Protein AF-0000000084519326 (afdb_homodimer)

Solvent-accessible surface area (backbone atoms only — not comparable to full-atom values): 50618 Å² total; per-residue (Å²): 110,71,50,51,54,51,48,52,51,51,40,38,51,47,41,25,54,46,47,53,50,30,44,52,52,51,35,62,60,60,68,53,29,73,60,23,47,65,63,51,49,50,22,49,51,55,54,51,50,51,51,47,51,60,52,50,27,70,66,44,54,52,34,52,54,55,37,62,75,47,45,86,79,45,55,74,69,53,44,26,26,50,53,41,48,50,50,54,32,50,65,56,56,36,55,56,69,69,56,52,52,52,42,50,53,44,29,53,54,18,50,68,46,42,61,60,24,26,76,64,48,31,59,79,76,40,43,67,41,43,43,46,25,50,51,46,42,38,52,48,14,51,36,37,11,70,69,69,71,44,52,45,47,50,35,36,23,34,75,37,34,47,76,58,50,65,63,61,53,50,51,47,52,54,52,46,63,72,46,49,43,58,50,50,51,53,37,52,69,70,36,58,68,60,64,71,64,56,56,72,69,85,62,78,49,57,66,71,37,50,51,53,46,34,52,50,51,37,48,48,73,62,56,54,64,49,28,21,51,78,46,63,27,91,70,56,46,63,43,55,45,59,51,33,33,36,28,21,21,30,87,48,42,75,40,66,58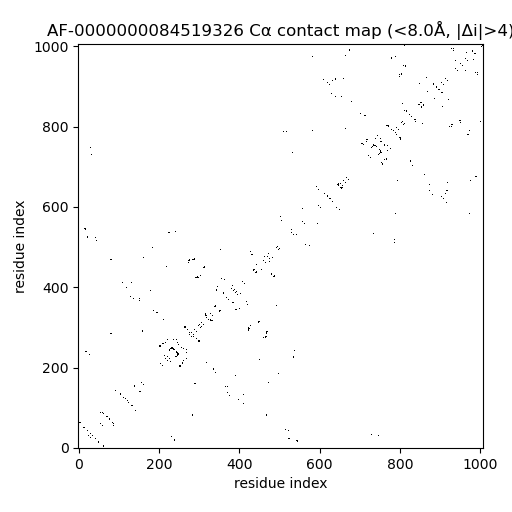,57,29,44,41,40,32,40,21,25,46,21,37,42,56,37,52,55,39,16,6,52,69,91,43,64,48,36,62,22,22,32,74,58,28,48,24,59,44,36,12,39,12,34,30,39,28,47,64,42,54,40,26,57,38,25,17,57,37,45,26,61,53,46,31,69,44,73,46,83,52,88,28,59,35,46,69,42,39,30,48,66,58,58,51,77,58,88,68,72,47,61,96,73,38,26,88,78,51,34,44,52,50,29,50,48,50,42,54,50,46,43,32,44,49,68,61,80,41,56,68,87,47,44,62,60,54,47,28,52,39,36,35,69,50,62,68,39,83,34,81,95,34,39,31,58,38,75,46,59,58,66,47,53,36,61,45,55,54,46,52,56,51,27,56,43,50,2,46,38,48,21,43,38,47,49,53,38,49,30,69,72,65,30,59,68,52,52,41,49,20,42,33,70,46,57,41,59,72,59,51,53,49,45,34,72,45,47,23,44,42,20,28,59,46,53,51,57,59,38,42,25,72,46,54,73,40,68,95,52,63,64,44,35,50,50,52,51,39,30,45,65,68,66,65,65,89,110,69,50,51,53,51,49,52,51,50,40,37,52,47,41,26,54,46,47,54,50,29,46,54,53,52,36,62,60,60,68,54,30,73,61,22,47,65,63,51,51,51,23,48,51,54,53,52,51,50,50,49,52,59,52,50,27,70,64,45,55,52,35,51,54,57,38,62,76,47,45,85,79,44,54,74,68,54,45,26,26,50,53,40,47,51,50,54,32,50,64,58,56,35,56,54,69,68,56,53,52,51,43,51,53,46,29,51,53,20,51,66,47,43,61,59,25,27,74,64,48,30,58,78,76,42,43,69,42,44,43,45,24,51,52,45,42,37,52,49,14,50,37,37,13,69,70,70,69,45,52,46,47,50,35,35,24,34,74,38,35,48,76,59,51,65,63,59,53,50,52,48,52,54,53,46,63,70,46,49,45,59,49,50,50,52,37,53,68,69,36,58,66,60,64,71,67,55,56,72,69,86,62,77,49,56,66,73,37,49,51,52,47,33,52,50,52,36,48,47,72,61,56,53,66,48,29,20,52,80,47,64,28,90,71,56,46,62,43,54,43,59,51,34,34,37,29,24,22,31,88,48,44,75,41,67,58,57,29,44,42,39,32,40,21,26,46,22,37,41,56,38,51,56,40,16,6,53,70,90,42,64,50,37,60,22,22,31,73,60,27,47,24,60,44,38,11,38,13,36,29,39,27,48,64,42,54,40,26,57,37,26,17,56,38,44,25,60,51,45,31,69,44,72,46,81,52,87,29,61,35,46,69,41,38,28,49,66,58,57,52,77,56,88,68,72,48,61,95,74,37,25,86,78,49,35,46,50,51,30,50,47,50,42,55,51,45,45,31,43,49,70,62,79,41,56,67,87,46,45,61,61,53,46,28,53,40,36,35,69,51,62,68,40,84,34,82,96,33,39,30,58,38,76,46,59,58,65,48,54,37,61,43,54,53,46,52,56,50,27,56,41,50,2,46,38,48,21,42,38,47,48,54,42,48,30,70,73,65,31,58,67,51,52,42,49,21,42,34,70,46,58,40,58,73,59,50,52,50,46,34,73,47,48,22,43,41,20,26,60,44,52,51,60,57,38,41,25,71,47,54,72,40,68,95,51,64,63,44,36,52,51,51,52,38,29,46,65,68,66,66,65,91

pLDDT: mean 96.19, std 3.04, range [72.0, 98.81]

Radius of gyration: 32.78 Å; Cα contacts (8 Å, |Δi|>4): 1561; chains: 2; bounding box: 68×91×70 Å

Sequence (1006 aa):
MDAYRELEGLFKKLYNFNHLLCLGFWDGRTMMPPKGAAARGEAMAELQRLVHDLLAAPRTRELLDTVQQHLSELSTVEQANVREMELQYTREAALPADFVQRKVRAVTAARAAWPACKRDNDFAAFLPHMEQTVGIAREEAQHRSAASGEGLYESLFHMYEPGMSMETLTCAFEDVKTWLPGLLREVLDNDKDAVSSIIPMQAPLHFDRQMLLAKHFMRIWGFDFEAGRLDLTVHPFTGMVKEDSRITMSFNEESYKQCVFATIHETGHSKYETSCGPIELRGQPVCEGRSMTVHESQSRFAEVVIGCSSAFAELATPLLREHLGDQPAFTVENVRKLNQQVTRGHIRVKADELSYSLHILARYEIERDLIEGTMEAADVPRVWNDNMKEYLGLETLGRDDIGCLQDIHWSQAYFGYFPTYALGSMFAVQLMATIKKQLGDDVVQECIRTGKMEPIFTLQKELIWDKGCLYETEDLLRRATGERLRTTHFKEHLERRYLRHEDMDAYRELEGLFKKLYNFNHLLCLGFWDGRTMMPPKGAAARGEAMAELQRLVHDLLAAPRTRELLDTVQQHLSELSTVEQANVREMELQYTREAALPADFVQRKVRAVTAARAAWPACKRDNDFAAFLPHMEQTVGIAREEAQHRSAASGEGLYESLFHMYEPGMSMETLTCAFEDVKTWLPGLLREVLDNDKDAVSSIIPMQAPLHFDRQMLLAKHFMRIWGFDFEAGRLDLTVHPFTGMVKEDSRITMSFNEESYKQCVFATIHETGHSKYETSCGPIELRGQPVCEGRSMTVHESQSRFAEVVIGCSSAFAELATPLLREHLGDQPAFTVENVRKLNQQVTRGHIRVKADELSYSLHILARYEIERDLIEGTMEAADVPRVWNDNMKEYLGLETLGRDDIGCLQDIHWSQAYFGYFPTYALGSMFAVQLMATIKKQLGDDVVQECIRTGKMEPIFTLQKELIWDKGCLYETEDLLRRATGERLRTTHFKEHLERRYLRHED

Secondary structure (DSSP, 8-state):
-HHHHHHHHHHHHHHHHHHHHHHHHHHHHHT--GGGHHHHHHHHHHHHHHHHHHHT-HHHHHHHHHHHHTGGGS-HHHHHHHHHHHHHHHHHHTS-HHHHHHHHHHHHHHHHHHHHHHHTT-HHHHHHHHHHHHHHHHHHHHHHHHHH---HHHHHHTTTSTT--HHHHHHHHHHHHHHHHHHHHHHHHHSHHHHHTPPPPP-PPPHHHHHHHHHHHHHHTT--TTSEEEEE-SS--EEEETTEEEEEE---TT-HHHHHHHHHHHHHHHHHHHH-S-GGGTTSGGGS---HHHHHHHHHIIIIIITTSHHHHHHHHHHHHHHH---TT-SHHHHHHHHT-----S-GGG--HHHHHHHHHHHHHHHHHHHHTSS-GGGHHHHHHHHHHHHH----TT-TTTTTTS-SGGGGT--S-THHHHHHHHHHHHHHHHHHHHH-HHHHHHHHHHT--HHHHHHHHHHTGGGTTSS-HHHHHHHHHSSS--HHHHHHHHIIIIIS---/-HHHHHHHHHHHHHHHHHHHHHHHHHHHHHT--GGGHHHHHHHHHHHHHHHHHHHT-HHHHHHHHHHHHTGGGS-HHHHHHHHHHHHHHHHHHTS-HHHHHHHHHHHHHHHHHHHHHHHTT-HHHHHHHHHHHHHHHHHHHHHHHHHH---HHHHHHTTTSTT--HHHHHHHHHHHHHHHHHHHHHHHHHSHHHHHTPPPPP-PPPHHHHHHHHHHHHHHTT--TTSEEEEE-SS--EEEETTEEEEEE---TT-HHHHHHHHHHHHHHHHHHHH-S-GGGTTSGGGS---HHHHHHHHHIIIIIITTSHHHHHHHHHHHHHHH---TT-SHHHHHHHHT-----S-GGG--HHHHHHHHHHHHHHHHHHHHTSS-GGGHHHHHHHHHHHHH----TT-TTTTTTS-SGGGGT--S-THHHHHHHHHHHHHHHHHHHHH-HHHHHHHHHHT--HHHHHHHHHHTGGGTTSS-HHHHHHHHHSSS--HHHHHHHHIIIIIS---

Nearest PDB structures (foldseek):
  3dwc-assembly2_C  TM=9.891E-01  e=1.810E-45  Trypanosoma cruzi
  3dwc-assembly2_D  TM=9.893E-01  e=1.777E-43  Trypanosoma cruzi
  5wvu-assembly1_A  TM=9.391E-01  e=3.214E-31  Thermus thermophilus HB8
  5e3x-assembly1_A-2  TM=9.325E-01  e=1.878E-31  Fervidobacterium islandicum
  5giv-assembly3_E  TM=9.378E-01  e=1.423E-30  Deinococcus radiodurans R1 = ATCC 13939 = DSM 20539

InterPro domains:
  IPR001333 Peptidase M32, carboxypeptidase Taq [PF02074] (8-498)
  IPR001333 Peptidase M32, carboxypeptidase Taq [PIRSF006615] (2-501)
  IPR001333 Peptidase M32, carboxypeptidase Taq [PR00998] (147-167)
  IPR001333 Peptidase M32, carboxypeptidase Taq [PR00998] (229-245)
  IPR001333 Peptidase M32, carboxypeptidase Taq [PR00998] (293-309)
  IPR001333 Peptidase M32, carboxypeptidase Taq [PR00998] (333-352)
  IPR001333 Peptidase M32, carboxypeptidase Taq [PR00998] (403-424)
  IPR001333 Peptidase M32, carboxypeptidase Taq [PS52034] (1-499)
  IPR001333 Peptidase M32, carboxypeptidase Taq [PTHR34217] (2-501)

Structure (mmCIF, N/CA/C/O backbone):
data_AF-0000000084519326-model_v1
#
loop_
_entity.id
_entity.type
_entity.pdbx_description
1 polymer 'carboxypeptidase Taq'
#
loop_
_atom_site.group_PDB
_atom_site.id
_atom_site.type_symbol
_atom_site.label_atom_id
_atom_site.label_alt_id
_atom_site.label_comp_id
_atom_site.label_asym_id
_atom_site.label_entity_id
_atom_site.label_seq_id
_atom_site.pdbx_PDB_ins_code
_atom_site.Cartn_x
_atom_site.Cartn_y
_atom_site.Cartn_z
_atom_site.occupancy
_atom_site.B_iso_or_equiv
_atom_site.auth_seq_id
_atom_site.auth_comp_id
_atom_site.auth_asym_id
_atom_site.auth_atom_id
_atom_site.pdbx_PDB_model_num
ATOM 1 N N . MET A 1 1 ? -24.875 0.437 27.734 1 85.19 1 MET A N 1
ATOM 2 C CA . MET A 1 1 ? -25.953 0.85 26.828 1 85.19 1 MET A CA 1
ATOM 3 C C . MET A 1 1 ? -25.781 0.224 25.453 1 85.19 1 MET A C 1
ATOM 5 O O . MET A 1 1 ? -24.734 0.388 24.812 1 85.19 1 MET A O 1
ATOM 9 N N . ASP A 1 2 ? -26.75 -0.406 24.984 1 92.31 2 ASP A N 1
ATOM 10 C CA . ASP A 1 2 ? -26.703 -1.187 23.75 1 92.31 2 ASP A CA 1
ATOM 11 C C . ASP A 1 2 ? -26.484 -0.284 22.547 1 92.31 2 ASP A C 1
ATOM 13 O O . ASP A 1 2 ? -25.672 -0.596 21.656 1 92.31 2 ASP A O 1
ATOM 17 N N . ALA A 1 3 ? -27.109 0.848 22.547 1 96.38 3 ALA A N 1
ATOM 18 C CA . ALA A 1 3 ? -27 1.778 21.422 1 96.38 3 ALA A CA 1
ATOM 19 C C . ALA A 1 3 ? -25.578 2.314 21.312 1 96.38 3 ALA A C 1
ATOM 21 O O . ALA A 1 3 ? -25.062 2.475 20.203 1 96.38 3 ALA A O 1
ATOM 22 N N . TYR A 1 4 ? -24.984 2.588 22.422 1 97.56 4 TYR A N 1
ATOM 23 C CA . TYR A 1 4 ? -23.609 3.102 22.391 1 97.56 4 TYR A CA 1
ATOM 24 C C . TYR A 1 4 ? -22.641 2.031 21.906 1 97.56 4 TYR A C 1
ATOM 26 O O . TYR A 1 4 ? -21.719 2.322 21.125 1 97.56 4 TYR A O 1
ATOM 34 N N . ARG A 1 5 ? -22.828 0.811 22.359 1 97.06 5 ARG A N 1
ATOM 35 C CA . ARG A 1 5 ? -21.984 -0.289 21.922 1 97.06 5 ARG A CA 1
ATOM 36 C C . ARG A 1 5 ? -22.109 -0.516 20.422 1 97.06 5 ARG A C 1
ATOM 38 O O . ARG A 1 5 ? -21.125 -0.823 19.75 1 97.06 5 ARG A O 1
ATOM 45 N N . GLU A 1 6 ? -23.297 -0.354 19.953 1 97.62 6 GLU A N 1
ATOM 46 C CA . GLU A 1 6 ? -23.5 -0.477 18.516 1 97.62 6 GLU A CA 1
ATOM 47 C C . GLU A 1 6 ? -22.781 0.634 17.766 1 97.62 6 GLU A C 1
ATOM 49 O O . GLU A 1 6 ? -22.203 0.393 16.703 1 97.62 6 GLU A O 1
ATOM 54 N N . LEU A 1 7 ? -22.797 1.856 18.312 1 97.94 7 LEU A N 1
ATOM 55 C CA . LEU A 1 7 ? -22.078 2.971 17.703 1 97.94 7 LEU A CA 1
ATOM 56 C C . LEU A 1 7 ? -20.578 2.725 17.719 1 97.94 7 LEU A C 1
ATOM 58 O O . LEU A 1 7 ? -19.891 2.988 16.719 1 97.94 7 LEU A O 1
ATOM 62 N N . GLU A 1 8 ? -20.109 2.252 18.812 1 97.69 8 GLU A N 1
ATOM 63 C CA . GLU A 1 8 ? -18.688 1.934 18.906 1 97.69 8 GLU A CA 1
ATOM 64 C C . GLU A 1 8 ? -18.281 0.917 17.859 1 97.69 8 GLU A C 1
ATOM 66 O O . GLU A 1 8 ? -17.219 1.036 17.25 1 97.69 8 GLU A O 1
ATOM 71 N N . GLY A 1 9 ? -19.172 -0.065 17.703 1 97.88 9 GLY A N 1
ATOM 72 C CA . GLY A 1 9 ? -18.906 -1.066 16.688 1 97.88 9 GLY A CA 1
ATOM 73 C C . GLY A 1 9 ? -18.875 -0.493 15.281 1 97.88 9 GLY A C 1
ATOM 74 O O . GLY A 1 9 ? -18.031 -0.873 14.469 1 97.88 9 GLY A O 1
ATOM 75 N N . LEU A 1 10 ? -19.781 0.428 15.023 1 98.25 10 LEU A N 1
ATOM 76 C CA . LEU A 1 10 ? -19.844 1.074 13.719 1 98.25 10 LEU A CA 1
ATOM 77 C C . LEU A 1 10 ? -18.562 1.877 13.453 1 98.25 10 LEU A C 1
ATOM 79 O O . LEU A 1 10 ? -17.984 1.776 12.375 1 98.25 10 LEU A O 1
ATOM 83 N N . PHE A 1 11 ? -18.125 2.627 14.422 1 98.38 11 PHE A N 1
ATOM 84 C CA . PHE A 1 11 ? -16.984 3.498 14.211 1 98.38 11 PHE A CA 1
ATOM 85 C C . PHE A 1 11 ? -15.688 2.688 14.164 1 98.38 11 PHE A C 1
ATOM 87 O O . PHE A 1 11 ? -14.734 3.074 13.492 1 98.38 11 PHE A O 1
ATOM 94 N N . LYS A 1 12 ? -15.656 1.563 14.859 1 98 12 LYS A N 1
ATOM 95 C CA . LYS A 1 12 ? -14.539 0.645 14.688 1 98 12 LYS A CA 1
ATOM 96 C C . LYS A 1 12 ? -14.477 0.112 13.258 1 98 12 LYS A C 1
ATOM 98 O O . LYS A 1 12 ? -13.398 -0.004 12.68 1 98 12 LYS A O 1
ATOM 103 N N . LYS A 1 13 ? -15.664 -0.245 12.695 1 97.94 13 LYS A N 1
ATOM 104 C CA . LYS A 1 13 ? -15.766 -0.68 11.305 1 97.94 13 LYS A CA 1
ATOM 105 C C . LYS A 1 13 ? -15.273 0.402 10.352 1 97.94 13 LYS A C 1
ATOM 107 O O . LYS A 1 13 ? -14.523 0.115 9.414 1 97.94 13 LYS A O 1
ATOM 112 N N . LEU A 1 14 ? -15.641 1.629 10.578 1 98.38 14 LEU A N 1
ATOM 113 C CA . LEU A 1 14 ? -15.219 2.756 9.758 1 98.38 14 LEU A CA 1
ATOM 114 C C . LEU A 1 14 ? -13.703 2.955 9.844 1 98.38 14 LEU A C 1
ATOM 116 O O . LEU A 1 14 ? -13.055 3.24 8.844 1 98.38 14 LEU A O 1
ATOM 120 N N . TYR A 1 15 ? -13.18 2.818 11.07 1 98 15 TYR A N 1
ATOM 121 C CA . TYR A 1 15 ? -11.734 2.92 11.281 1 98 15 TYR A CA 1
ATOM 122 C C . TYR A 1 15 ? -10.992 1.893 10.438 1 98 15 TYR A C 1
ATOM 124 O O . TYR A 1 15 ? -9.961 2.207 9.828 1 98 15 TYR A O 1
ATOM 132 N N . ASN A 1 16 ? -11.508 0.695 10.375 1 98.38 16 ASN A N 1
ATOM 133 C CA . ASN A 1 16 ? -10.906 -0.382 9.594 1 98.38 16 ASN A CA 1
ATOM 134 C C . ASN A 1 16 ? -10.938 -0.081 8.102 1 98.38 16 ASN A C 1
ATOM 136 O O . ASN A 1 16 ? -9.945 -0.288 7.398 1 98.38 16 ASN A O 1
ATOM 140 N N . PHE A 1 17 ? -12.062 0.381 7.617 1 98.69 17 PHE A N 1
ATOM 141 C CA . PHE A 1 17 ? -12.156 0.741 6.207 1 98.69 17 PHE A CA 1
ATOM 142 C C . PHE A 1 17 ? -11.219 1.896 5.879 1 98.69 17 PHE A C 1
ATOM 144 O O . PHE A 1 17 ? -10.555 1.888 4.84 1 98.69 17 PHE A O 1
ATOM 151 N N . ASN A 1 18 ? -11.141 2.867 6.766 1 98.19 18 ASN A N 1
ATOM 152 C CA . ASN A 1 18 ? -10.273 4.023 6.547 1 98.19 18 ASN A CA 1
ATOM 153 C C . ASN A 1 18 ? -8.805 3.623 6.512 1 98.19 18 ASN A C 1
ATOM 155 O O . ASN A 1 18 ? -8 4.254 5.824 1 98.19 18 ASN A O 1
ATOM 159 N N . HIS A 1 19 ? -8.453 2.615 7.301 1 98.56 19 HIS A N 1
ATOM 160 C CA . HIS A 1 19 ? -7.105 2.064 7.234 1 98.56 19 HIS A CA 1
ATOM 161 C C . HIS A 1 19 ? -6.703 1.766 5.793 1 98.56 19 HIS A C 1
ATOM 163 O O . HIS A 1 19 ? -5.602 2.125 5.367 1 98.56 19 HIS A O 1
ATOM 169 N N . LEU A 1 20 ? -7.59 1.158 5.027 1 98.75 20 LEU A N 1
ATOM 170 C CA . LEU A 1 20 ? -7.297 0.771 3.65 1 98.75 20 LEU A CA 1
ATOM 171 C C . LEU A 1 20 ? -7.32 1.983 2.727 1 98.75 20 LEU A C 1
ATOM 173 O O . LEU A 1 20 ? -6.562 2.043 1.756 1 98.75 20 LEU A O 1
ATOM 177 N N . LEU A 1 21 ? -8.188 2.93 2.982 1 98.5 21 LEU A N 1
ATOM 178 C CA . LEU A 1 21 ? -8.18 4.172 2.219 1 98.5 21 LEU A CA 1
ATOM 179 C C . LEU A 1 21 ? -6.863 4.914 2.396 1 98.5 21 LEU A C 1
ATOM 181 O O . LEU A 1 21 ? -6.289 5.414 1.425 1 98.5 21 LEU A O 1
ATOM 185 N N . CYS A 1 22 ? -6.383 4.969 3.658 1 98.31 22 CYS A N 1
ATOM 186 C CA . CYS A 1 22 ? -5.109 5.621 3.936 1 98.31 22 CYS A CA 1
ATOM 187 C C . CYS A 1 22 ? -3.967 4.91 3.223 1 98.31 22 CYS A C 1
ATOM 189 O O . CYS A 1 22 ? -3.068 5.559 2.684 1 98.31 22 CYS A O 1
ATOM 191 N N . LEU A 1 23 ? -4 3.611 3.219 1 98.69 23 LEU A N 1
ATOM 192 C CA . LEU A 1 23 ? -2.986 2.83 2.516 1 98.69 23 LEU A CA 1
ATOM 193 C C . LEU A 1 23 ? -2.994 3.152 1.024 1 98.69 23 LEU A C 1
ATOM 195 O O . LEU A 1 23 ? -1.934 3.314 0.416 1 98.69 23 LEU A O 1
ATOM 199 N N . GLY A 1 24 ? -4.184 3.145 0.455 1 98.5 24 GLY A N 1
ATOM 200 C CA . GLY A 1 24 ? -4.301 3.484 -0.955 1 98.5 24 GLY A CA 1
ATOM 201 C C . GLY A 1 24 ? -3.744 4.855 -1.287 1 98.5 24 GLY A C 1
ATOM 202 O O . GLY A 1 24 ? -3.113 5.039 -2.332 1 98.5 24 GLY A O 1
ATOM 203 N N . PHE A 1 25 ? -3.988 5.766 -0.463 1 96.5 25 PHE A N 1
ATOM 204 C CA . PHE A 1 25 ? -3.494 7.121 -0.665 1 96.5 25 PHE A CA 1
ATOM 205 C C . PHE A 1 25 ? -1.973 7.16 -0.589 1 96.5 25 PHE A C 1
ATOM 207 O O . PHE A 1 25 ? -1.315 7.711 -1.476 1 96.5 25 PHE A O 1
ATOM 214 N N . TRP A 1 26 ? -1.365 6.598 0.523 1 97.5 26 TRP A N 1
ATOM 215 C CA . TRP A 1 26 ? 0.085 6.543 0.671 1 97.5 26 TRP A CA 1
ATOM 216 C C . TRP A 1 26 ? 0.733 5.887 -0.542 1 97.5 26 TRP A C 1
ATOM 218 O O . TRP A 1 26 ? 1.687 6.422 -1.112 1 97.5 26 TRP A O 1
ATOM 228 N N . ASP A 1 27 ? 0.223 4.738 -0.966 1 97.94 27 ASP A N 1
ATOM 229 C CA . ASP A 1 27 ? 0.777 4.008 -2.102 1 97.94 27 ASP A CA 1
ATOM 230 C C . ASP A 1 27 ? 0.706 4.84 -3.379 1 97.94 27 ASP A C 1
ATOM 232 O O . ASP A 1 27 ? 1.636 4.828 -4.188 1 97.94 27 ASP A O 1
ATOM 236 N N . GLY A 1 28 ? -0.414 5.5 -3.59 1 96.62 28 GLY A N 1
ATOM 237 C CA . GLY A 1 28 ? -0.608 6.32 -4.777 1 96.62 28 GLY A CA 1
ATOM 238 C C . GLY A 1 28 ? 0.402 7.445 -4.898 1 96.62 28 GLY A C 1
ATOM 239 O O . GLY A 1 28 ? 0.729 7.879 -6.004 1 96.62 28 GLY A O 1
ATOM 240 N N . ARG A 1 29 ? 0.969 7.855 -3.748 1 95.44 29 ARG A N 1
ATOM 241 C CA . ARG A 1 29 ? 1.881 8.992 -3.744 1 95.44 29 ARG A CA 1
ATOM 242 C C . ARG A 1 29 ? 3.332 8.539 -3.676 1 95.44 29 ARG A C 1
ATOM 244 O O . ARG A 1 29 ? 4.254 9.344 -3.826 1 95.44 29 ARG A O 1
ATOM 251 N N . THR A 1 30 ? 3.545 7.262 -3.455 1 96.12 30 THR A N 1
ATOM 252 C CA . THR A 1 30 ? 4.914 6.832 -3.184 1 96.12 30 THR A CA 1
ATOM 253 C C . THR A 1 30 ? 5.305 5.668 -4.09 1 96.12 30 THR A C 1
ATOM 255 O O . THR A 1 30 ? 6.395 5.66 -4.664 1 96.12 30 THR A O 1
ATOM 258 N N . MET A 1 31 ? 4.398 4.688 -4.262 1 96.81 31 MET A N 1
ATOM 259 C CA . MET A 1 31 ? 4.816 3.404 -4.816 1 96.81 31 MET A CA 1
ATOM 260 C C . MET A 1 31 ? 4.102 3.123 -6.137 1 96.81 31 MET A C 1
ATOM 262 O O . MET A 1 31 ? 4.656 2.461 -7.016 1 96.81 31 MET A O 1
ATOM 266 N N . MET A 1 32 ? 2.898 3.562 -6.32 1 97.5 32 MET A N 1
ATOM 267 C CA . MET A 1 32 ? 2.016 3.129 -7.398 1 97.5 32 MET A CA 1
ATOM 268 C C . MET A 1 32 ? 2.549 3.58 -8.758 1 97.5 32 MET A C 1
ATOM 270 O O . MET A 1 32 ? 2.865 4.758 -8.945 1 97.5 32 MET A O 1
ATOM 274 N N . PRO A 1 33 ? 2.695 2.656 -9.719 1 97.31 33 PRO A N 1
ATOM 275 C CA . PRO A 1 33 ? 3.021 3.086 -11.078 1 97.31 33 PRO A CA 1
ATOM 276 C C . PRO A 1 33 ? 1.938 3.965 -11.695 1 97.31 33 PRO A C 1
ATOM 278 O O . PRO A 1 33 ? 0.753 3.789 -11.398 1 97.31 33 PRO A O 1
ATOM 281 N N . PRO A 1 34 ? 2.254 4.836 -12.602 1 96.44 34 PRO A N 1
ATOM 282 C CA . PRO A 1 34 ? 1.329 5.84 -13.133 1 96.44 34 PRO A CA 1
ATOM 283 C C . PRO A 1 34 ? 0.111 5.219 -13.812 1 96.44 34 PRO A C 1
ATOM 285 O O . PRO A 1 34 ? -1.004 5.73 -13.68 1 96.44 34 PRO A O 1
ATOM 288 N N . LYS A 1 35 ? 0.224 4.094 -14.484 1 97.31 35 LYS A N 1
ATOM 289 C CA . LYS A 1 35 ? -0.873 3.512 -15.25 1 97.31 35 LYS A CA 1
ATOM 290 C C . LYS A 1 35 ? -1.879 2.822 -14.328 1 97.31 35 LYS A C 1
ATOM 292 O O . LYS A 1 35 ? -2.98 2.473 -14.758 1 97.31 35 LYS A O 1
ATOM 297 N N . GLY A 1 36 ? -1.511 2.648 -13.062 1 97.31 36 GLY A N 1
ATOM 298 C CA . GLY A 1 36 ? -2.436 2.051 -12.117 1 97.31 36 GLY A CA 1
ATOM 299 C C . GLY A 1 36 ? -3.389 3.057 -11.5 1 97.31 36 GLY A C 1
ATOM 300 O O . GLY A 1 36 ? -4.32 2.68 -10.781 1 97.31 36 GLY A O 1
ATOM 301 N N . ALA A 1 37 ? -3.311 4.348 -11.812 1 96.56 37 ALA A N 1
ATOM 302 C CA . ALA A 1 37 ? -3.975 5.441 -11.109 1 96.56 37 ALA A CA 1
ATOM 303 C C . ALA A 1 37 ? -5.488 5.363 -11.273 1 96.56 37 ALA A C 1
ATOM 305 O O . ALA A 1 37 ? -6.238 5.551 -10.312 1 96.56 37 ALA A O 1
ATOM 306 N N . ALA A 1 38 ? -5.953 5.094 -12.453 1 96 38 ALA A N 1
ATOM 307 C CA . 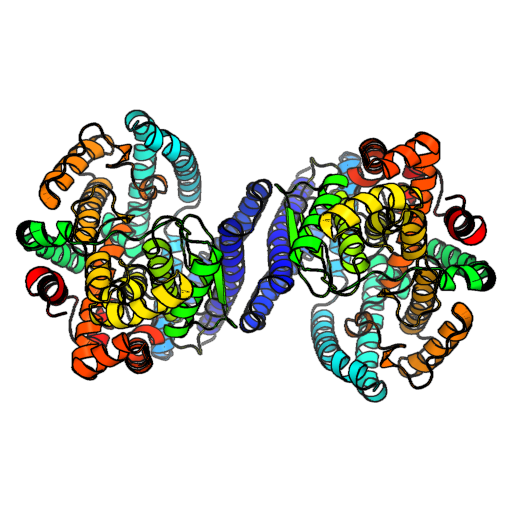ALA A 1 38 ? -7.391 5.074 -12.711 1 96 38 ALA A CA 1
ATOM 308 C C . ALA A 1 38 ? -8.07 3.969 -11.914 1 96 38 ALA A C 1
ATOM 310 O O . ALA A 1 38 ? -9.102 4.203 -11.273 1 96 38 ALA A O 1
ATOM 311 N N . ALA A 1 39 ? -7.535 2.77 -11.969 1 97.06 39 ALA A N 1
ATOM 312 C CA . ALA A 1 39 ? -8.109 1.641 -11.242 1 97.06 39 ALA A CA 1
ATOM 313 C C . ALA A 1 39 ? -8.086 1.893 -9.734 1 97.06 39 ALA A C 1
ATOM 315 O O . ALA A 1 39 ? -9.047 1.568 -9.031 1 97.06 39 ALA A O 1
ATOM 316 N N . ARG A 1 40 ? -6.969 2.467 -9.25 1 98.06 40 ARG A N 1
ATOM 317 C CA . ARG A 1 40 ? -6.887 2.842 -7.844 1 98.06 40 ARG A CA 1
ATOM 318 C C . ARG A 1 40 ? -7.969 3.852 -7.48 1 98.06 40 ARG A C 1
ATOM 320 O O . ARG A 1 40 ? -8.602 3.738 -6.43 1 98.06 40 ARG A O 1
ATOM 327 N N . GLY A 1 41 ? -8.094 4.852 -8.352 1 96.44 41 GLY A N 1
ATOM 328 C CA . GLY A 1 41 ? -9.133 5.848 -8.117 1 96.44 41 GLY A CA 1
ATOM 329 C C . GLY A 1 41 ? -10.516 5.25 -7.977 1 96.44 41 GLY A C 1
ATOM 330 O O . GLY A 1 41 ? -11.281 5.641 -7.094 1 96.44 41 GLY A O 1
ATOM 331 N N . GLU A 1 42 ? -10.867 4.262 -8.766 1 97.06 42 GLU A N 1
ATOM 332 C CA . GLU A 1 42 ? -12.172 3.602 -8.711 1 97.06 42 GLU A CA 1
ATOM 333 C C . GLU A 1 42 ? -12.336 2.818 -7.414 1 97.06 42 GLU A C 1
ATOM 335 O O . GLU A 1 42 ? -13.398 2.855 -6.789 1 97.06 42 GLU A O 1
ATOM 340 N N . ALA A 1 43 ? -11.32 2.086 -7.047 1 98.19 43 ALA A N 1
ATOM 341 C CA . ALA A 1 43 ? -11.359 1.299 -5.816 1 98.19 43 ALA A CA 1
ATOM 342 C C . ALA A 1 43 ? -11.555 2.197 -4.598 1 98.19 43 ALA A C 1
ATOM 344 O O . ALA A 1 43 ? -12.383 1.906 -3.732 1 98.19 43 ALA A O 1
ATOM 345 N N . MET A 1 44 ? -10.836 3.301 -4.582 1 97.88 44 MET A N 1
ATOM 346 C CA . MET A 1 44 ? -10.93 4.254 -3.479 1 97.88 44 MET A CA 1
ATOM 347 C C . MET A 1 44 ? -12.32 4.883 -3.418 1 97.88 44 MET A C 1
ATOM 349 O O . MET A 1 44 ? -12.906 5.004 -2.34 1 97.88 44 MET A O 1
ATOM 353 N N . ALA A 1 45 ? -12.797 5.258 -4.547 1 96.44 45 ALA A N 1
ATOM 354 C CA . ALA A 1 45 ? -14.125 5.879 -4.609 1 96.44 45 ALA A CA 1
ATOM 355 C C . ALA A 1 45 ? -15.203 4.926 -4.098 1 96.44 45 ALA A C 1
ATOM 357 O O . ALA A 1 45 ? -16.125 5.344 -3.393 1 96.44 45 ALA A O 1
ATOM 358 N N . GLU A 1 46 ? -15.078 3.646 -4.492 1 97.75 46 GLU A N 1
ATOM 359 C CA . GLU A 1 46 ? -16.047 2.643 -4.062 1 97.75 46 GLU A CA 1
ATOM 360 C C . GLU A 1 46 ? -16.062 2.512 -2.543 1 97.75 46 GLU A C 1
ATOM 362 O O . GLU A 1 46 ? -17.141 2.486 -1.934 1 97.75 46 GLU A O 1
ATOM 367 N N . LEU A 1 47 ? -14.93 2.412 -1.928 1 98.31 47 LEU A N 1
ATOM 368 C CA . LEU A 1 47 ? -14.859 2.25 -0.48 1 98.31 47 LEU A CA 1
ATOM 369 C C . LEU A 1 47 ? -15.273 3.533 0.231 1 98.31 47 LEU A C 1
ATOM 371 O O . LEU A 1 47 ? -15.93 3.486 1.274 1 98.31 47 LEU A O 1
ATOM 375 N N . GLN A 1 48 ? -14.898 4.699 -0.316 1 96.25 48 GLN A N 1
ATOM 376 C CA . GLN A 1 48 ? -15.289 5.98 0.259 1 96.25 48 GLN A CA 1
ATOM 377 C C . GLN A 1 48 ? -16.812 6.129 0.276 1 96.25 48 GLN A C 1
ATOM 379 O O . GLN A 1 48 ? -17.375 6.66 1.234 1 96.25 48 GLN A O 1
ATOM 384 N N . ARG A 1 49 ? -17.422 5.73 -0.797 1 95.19 49 ARG A N 1
ATOM 385 C CA . ARG A 1 49 ? -18.891 5.77 -0.858 1 95.19 49 ARG A CA 1
ATOM 386 C C . ARG A 1 49 ? -19.5 4.906 0.237 1 95.19 49 ARG A C 1
ATOM 388 O O . ARG A 1 49 ? -20.469 5.312 0.882 1 95.19 49 ARG A O 1
ATOM 395 N N . LEU A 1 50 ? -18.953 3.719 0.437 1 97.25 50 LEU A N 1
ATOM 396 C CA . LEU A 1 50 ? -19.453 2.832 1.484 1 97.25 50 LEU A CA 1
ATOM 397 C C . LEU A 1 50 ? -19.312 3.484 2.855 1 97.25 50 LEU A C 1
ATOM 399 O O . LEU A 1 50 ? -20.25 3.447 3.66 1 97.25 50 LEU A O 1
ATOM 403 N N . VAL A 1 51 ? -18.203 4.051 3.152 1 97.56 51 VAL A N 1
ATOM 404 C CA . VAL A 1 51 ? -17.938 4.703 4.43 1 97.56 51 VAL A CA 1
ATOM 405 C C . VAL A 1 51 ? -18.938 5.832 4.652 1 97.56 51 VAL A C 1
ATOM 407 O O . VAL A 1 51 ? -19.516 5.953 5.734 1 97.56 51 VAL A O 1
ATOM 410 N N . HIS A 1 52 ? -19.141 6.594 3.596 1 95.75 52 HIS A N 1
ATOM 411 C CA . HIS A 1 52 ? -20.109 7.68 3.658 1 95.75 52 HIS A CA 1
ATOM 412 C C . HIS A 1 52 ? -21.516 7.152 3.967 1 95.75 52 HIS A C 1
ATOM 414 O O . HIS A 1 52 ? -22.203 7.68 4.844 1 95.75 52 HIS A O 1
ATOM 420 N N . ASP A 1 53 ? -21.906 6.121 3.252 1 96.12 53 ASP A N 1
ATOM 421 C CA . ASP A 1 53 ? -23.234 5.559 3.395 1 96.12 53 ASP A CA 1
ATOM 422 C C . ASP A 1 53 ? -23.453 5.008 4.801 1 96.12 53 ASP A C 1
ATOM 424 O O . ASP A 1 53 ? -24.547 5.156 5.371 1 96.12 53 ASP A O 1
ATOM 428 N N . LEU A 1 54 ? -22.469 4.383 5.355 1 97.12 54 LEU A N 1
ATOM 429 C CA . LEU A 1 54 ? -22.562 3.824 6.703 1 97.12 54 LEU A CA 1
ATOM 430 C C . LEU A 1 54 ? -22.672 4.934 7.742 1 97.12 54 LEU A C 1
ATOM 432 O O . LEU A 1 54 ? -23.531 4.871 8.633 1 97.12 54 LEU A O 1
ATOM 436 N N . LEU A 1 55 ? -21.844 5.926 7.594 1 97.12 55 LEU A N 1
ATOM 437 C CA . LEU A 1 55 ? -21.797 7.004 8.578 1 97.12 55 LEU A CA 1
ATOM 438 C C . LEU A 1 55 ? -23.062 7.852 8.516 1 97.12 55 LEU A C 1
ATOM 440 O O . LEU A 1 55 ? -23.609 8.234 9.555 1 97.12 55 LEU A O 1
ATOM 444 N N . ALA A 1 56 ? -23.578 8.102 7.324 1 95.69 56 ALA A N 1
ATOM 445 C CA . ALA A 1 56 ? -24.703 9 7.141 1 95.69 56 ALA A CA 1
ATOM 446 C C . ALA A 1 56 ? -26.031 8.227 7.109 1 95.69 56 ALA A C 1
ATOM 448 O O . ALA A 1 56 ? -27.062 8.773 6.75 1 95.69 56 ALA A O 1
ATOM 449 N N . ALA A 1 57 ? -26.047 6.953 7.449 1 96.19 57 ALA A N 1
ATOM 450 C CA . ALA A 1 57 ? -27.25 6.117 7.41 1 96.19 57 ALA A CA 1
ATOM 451 C C . ALA A 1 57 ? -28.281 6.598 8.422 1 96.19 57 ALA A C 1
ATOM 453 O O . ALA A 1 57 ? -27.938 7.082 9.5 1 96.19 57 ALA A O 1
ATOM 454 N N . PRO A 1 58 ? -29.578 6.383 8.156 1 96.75 58 PRO A N 1
ATOM 455 C CA . PRO A 1 58 ? -30.641 6.707 9.125 1 96.75 58 PRO A CA 1
ATOM 456 C C . PRO A 1 58 ? -30.453 5.984 10.461 1 96.75 58 PRO A C 1
ATOM 458 O O . PRO A 1 58 ? -30.734 6.559 11.516 1 96.75 58 PRO A O 1
ATOM 461 N N . ARG A 1 59 ? -29.984 4.801 10.391 1 97.25 59 ARG A N 1
ATOM 462 C CA . ARG A 1 59 ? -29.75 4.031 11.609 1 97.25 59 ARG A CA 1
ATOM 463 C C . ARG A 1 59 ? -28.719 4.715 12.5 1 97.25 59 ARG A C 1
ATOM 465 O O . ARG A 1 59 ? -28.844 4.688 13.727 1 97.25 59 ARG A O 1
ATOM 472 N N . THR A 1 60 ? -27.688 5.285 11.906 1 97.88 60 THR A N 1
ATOM 473 C CA . THR A 1 60 ? -26.672 6 12.68 1 9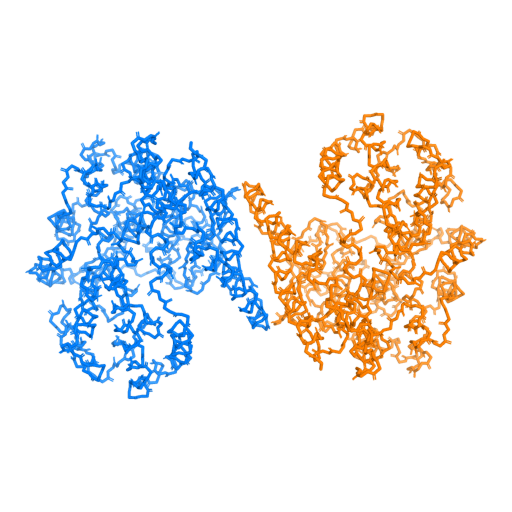7.88 60 THR A CA 1
ATOM 474 C C . THR A 1 60 ? -27.297 7.191 13.406 1 97.88 60 THR A C 1
ATOM 476 O O . THR A 1 60 ? -27.016 7.414 14.586 1 97.88 60 THR A O 1
ATOM 479 N N . ARG A 1 61 ? -28.109 7.941 12.742 1 97 61 ARG A N 1
ATOM 480 C CA . ARG A 1 61 ? -28.812 9.055 13.375 1 97 61 ARG A CA 1
ATOM 481 C C . ARG A 1 61 ? -29.672 8.578 14.547 1 97 61 ARG A C 1
ATOM 483 O O . ARG A 1 61 ? -29.641 9.18 15.617 1 97 61 ARG A O 1
ATOM 490 N N . GLU A 1 62 ? -30.359 7.457 14.328 1 98 62 GLU A N 1
ATOM 491 C CA . GLU A 1 62 ? -31.219 6.887 15.367 1 98 62 GLU A CA 1
ATOM 492 C C . GLU A 1 62 ? -30.406 6.512 16.609 1 98 62 GLU A C 1
ATOM 494 O O . GLU A 1 62 ? -30.812 6.777 17.734 1 98 62 GLU A O 1
ATOM 499 N N . LEU A 1 63 ? -29.297 5.883 16.375 1 98.25 63 LEU A N 1
ATOM 500 C CA . LEU A 1 63 ? -28.422 5.473 17.469 1 98.25 63 LEU A CA 1
ATOM 501 C C . LEU A 1 63 ? -27.891 6.684 18.219 1 98.25 63 LEU A C 1
ATOM 503 O O . LEU A 1 63 ? -27.875 6.695 19.453 1 98.25 63 LEU A O 1
ATOM 507 N N . LEU A 1 64 ? -27.469 7.68 17.5 1 98.19 64 LEU A N 1
ATOM 508 C CA . LEU A 1 64 ? -26.922 8.891 18.109 1 98.19 64 LEU A CA 1
ATOM 509 C C . LEU A 1 64 ? -27.984 9.586 18.953 1 98.19 64 LEU A C 1
ATOM 511 O O . LEU A 1 64 ? -27.703 10.047 20.062 1 98.19 64 LEU A O 1
ATOM 515 N N . ASP A 1 65 ? -29.203 9.672 18.438 1 97.69 65 ASP A N 1
ATOM 516 C CA . ASP A 1 65 ? -30.312 10.281 19.172 1 97.69 65 ASP A CA 1
ATOM 517 C C . ASP A 1 65 ? -30.594 9.523 20.469 1 97.69 65 ASP A C 1
ATOM 519 O O . ASP A 1 65 ? -30.812 10.141 21.516 1 97.69 65 ASP A O 1
ATOM 523 N N . THR A 1 66 ? -30.609 8.227 20.359 1 98 66 THR A N 1
ATOM 524 C CA . THR A 1 66 ? -30.844 7.387 21.516 1 98 66 THR A CA 1
ATOM 525 C C . THR A 1 66 ? -29.766 7.598 22.578 1 98 66 THR A C 1
ATOM 527 O O . THR A 1 66 ? -30.062 7.758 23.766 1 98 66 THR A O 1
ATOM 530 N N . VAL A 1 67 ? -28.547 7.602 22.156 1 98.12 67 VAL A N 1
ATOM 531 C CA . VAL A 1 67 ? -27.438 7.746 23.078 1 98.12 67 VAL A CA 1
ATOM 532 C C . VAL A 1 67 ? -27.469 9.133 23.719 1 98.12 67 VAL A C 1
ATOM 534 O O . VAL A 1 67 ? -27.156 9.289 24.906 1 98.12 67 VAL A O 1
ATOM 537 N N . GLN A 1 68 ? -27.828 10.141 22.922 1 96.44 68 GLN A N 1
ATOM 538 C CA . GLN A 1 68 ? -27.891 11.516 23.406 1 96.44 68 GLN A CA 1
ATOM 539 C C . GLN A 1 68 ? -28.891 11.641 24.562 1 96.44 68 GLN A C 1
ATOM 541 O O . GLN A 1 68 ? -28.672 12.414 25.484 1 96.44 68 GLN A O 1
ATOM 546 N N . GLN A 1 69 ? -29.891 10.891 24.531 1 96.5 69 GLN A N 1
ATOM 547 C CA . GLN A 1 69 ? -30.922 10.93 25.547 1 96.5 69 GLN A CA 1
ATOM 548 C C . GLN A 1 69 ? -30.438 10.273 26.844 1 96.5 69 GLN A C 1
ATOM 550 O O . GLN A 1 69 ? -31.031 10.484 27.906 1 96.5 69 GLN A O 1
ATOM 555 N N . HIS A 1 70 ? -29.391 9.539 26.766 1 96.12 70 HIS A N 1
ATOM 556 C CA . HIS A 1 70 ? -28.906 8.797 27.922 1 96.12 70 HIS A CA 1
ATOM 557 C C . HI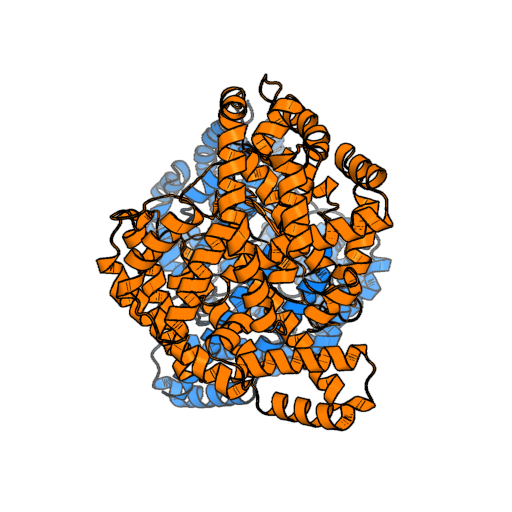S A 1 70 ? -27.438 9.109 28.203 1 96.12 70 HIS A C 1
ATOM 559 O O . HIS A 1 70 ? -26.688 8.234 28.656 1 96.12 70 HIS A O 1
ATOM 565 N N . LEU A 1 71 ? -27.016 10.242 27.922 1 95.88 71 LEU A N 1
ATOM 566 C CA . LEU A 1 71 ? -25.609 10.633 28.031 1 95.88 71 LEU A CA 1
ATOM 567 C C . LEU A 1 71 ? -25.125 10.508 29.469 1 95.88 71 LEU A C 1
ATOM 569 O O . LEU A 1 71 ? -23.953 10.203 29.719 1 95.88 71 LEU A O 1
ATOM 573 N N . SER A 1 72 ? -25.984 10.711 30.375 1 95.19 72 SER A N 1
ATOM 574 C CA . SER A 1 72 ? -25.625 10.703 31.797 1 95.19 72 SER A CA 1
ATOM 575 C C . SER A 1 72 ? -25.188 9.32 32.25 1 95.19 72 SER A C 1
ATOM 577 O O . SER A 1 72 ? -24.547 9.172 33.281 1 95.19 72 SER A O 1
ATOM 579 N N . GLU A 1 73 ? -25.5 8.32 31.453 1 96 73 GLU A N 1
ATOM 580 C CA . GLU A 1 73 ? -25.156 6.945 31.781 1 96 73 GLU A CA 1
ATOM 581 C C . GLU A 1 73 ? -23.75 6.602 31.297 1 96 73 GLU A C 1
ATOM 583 O O . GLU A 1 73 ? -23.188 5.57 31.688 1 96 73 GLU A O 1
ATOM 588 N N . LEU A 1 74 ? -23.188 7.469 30.594 1 96.81 74 LEU A N 1
ATOM 589 C CA . LEU A 1 74 ? -21.875 7.211 30 1 96.81 74 LEU A CA 1
ATOM 590 C C . LEU A 1 74 ? -20.781 7.906 30.812 1 96.81 74 LEU A C 1
ATOM 592 O O . LEU A 1 74 ? -21.031 8.906 31.469 1 96.81 74 LEU A O 1
ATOM 596 N N . SER A 1 75 ? -19.562 7.293 30.797 1 95.81 75 SER A N 1
ATOM 597 C CA . SER A 1 75 ? -18.406 7.938 31.391 1 95.81 75 SER A CA 1
ATOM 598 C C . SER A 1 75 ? -18.031 9.219 30.656 1 95.81 75 SER A C 1
ATOM 600 O O . SER A 1 75 ? -18.516 9.461 29.547 1 95.81 75 SER A O 1
ATOM 602 N N . THR A 1 76 ? -17.172 10.047 31.219 1 95.69 76 THR A N 1
ATOM 603 C CA . THR A 1 76 ? -16.75 11.312 30.625 1 95.69 76 THR A CA 1
ATOM 604 C C . THR A 1 76 ? -16.062 11.07 29.281 1 95.69 76 THR A C 1
ATOM 606 O O . THR A 1 76 ? -16.266 11.82 28.328 1 95.69 76 THR A O 1
ATOM 609 N N . VAL A 1 77 ? -15.289 10.039 29.25 1 96.62 77 VAL A N 1
ATOM 610 C CA . VAL A 1 77 ? -14.562 9.711 28.016 1 96.62 77 VAL A CA 1
ATOM 611 C C . VAL A 1 77 ? -15.539 9.25 26.938 1 96.62 77 VAL A C 1
ATOM 613 O O . VAL A 1 77 ? -15.398 9.609 25.781 1 96.62 77 VAL A O 1
ATOM 616 N N . GLU A 1 78 ? -16.531 8.469 27.312 1 96.75 78 GLU A N 1
ATOM 617 C CA . GLU A 1 78 ? -17.547 8.008 26.359 1 96.75 78 GLU A CA 1
ATOM 618 C C . GLU A 1 78 ? -18.391 9.164 25.844 1 96.75 78 GLU A C 1
ATOM 620 O O . GLU A 1 78 ? -18.781 9.18 24.672 1 96.75 78 GLU A O 1
ATOM 625 N N . GLN A 1 79 ? -18.656 10.086 26.734 1 97.62 79 GLN A N 1
ATOM 626 C CA . GLN A 1 79 ? -19.406 11.273 26.312 1 97.62 79 GLN A CA 1
ATOM 627 C C . GLN A 1 79 ? -18.625 12.07 25.281 1 97.62 79 GLN A C 1
ATOM 629 O O . GLN A 1 79 ? -19.203 12.555 24.297 1 97.62 79 GLN A O 1
ATOM 634 N N . ALA A 1 80 ? -17.328 12.227 25.5 1 97.44 80 ALA A N 1
ATOM 635 C CA . ALA A 1 80 ? -16.469 12.898 24.516 1 97.44 80 ALA A CA 1
ATOM 636 C C . ALA A 1 80 ? -16.484 12.156 23.188 1 97.44 80 ALA A C 1
ATOM 638 O O . ALA A 1 80 ? -16.516 12.781 22.125 1 97.44 80 ALA A O 1
ATOM 639 N N . ASN A 1 81 ? -16.453 10.852 23.266 1 98 81 ASN A N 1
ATOM 640 C CA . ASN A 1 81 ? -16.5 10.039 22.062 1 98 81 ASN A CA 1
ATOM 641 C C . ASN A 1 81 ? -17.797 10.266 21.281 1 98 81 ASN A C 1
ATOM 643 O O . ASN A 1 81 ? -17.766 10.383 20.047 1 98 81 ASN A O 1
ATOM 647 N N . VAL A 1 82 ? -18.906 10.312 22 1 98.19 82 VAL A N 1
ATOM 648 C CA . VAL A 1 82 ? -20.203 10.539 21.375 1 98.19 82 VAL A CA 1
ATOM 649 C C . VAL A 1 82 ? -20.234 11.906 20.703 1 98.19 82 VAL A C 1
ATOM 651 O O . VAL A 1 82 ? -20.766 12.062 19.609 1 98.19 82 VAL A O 1
ATOM 654 N N . ARG A 1 83 ? -19.656 12.906 21.344 1 97.25 83 ARG A N 1
ATOM 655 C CA . ARG A 1 83 ? -19.578 14.242 20.766 1 97.25 83 ARG A CA 1
ATOM 656 C C . ARG A 1 83 ? -18.844 14.211 19.438 1 97.25 83 ARG A C 1
ATOM 658 O O . ARG A 1 83 ? -19.297 14.82 18.453 1 97.25 83 ARG A O 1
ATOM 665 N N . GLU A 1 84 ? -17.781 13.469 19.406 1 97.5 84 GLU A N 1
ATOM 666 C CA . GLU A 1 84 ? -16.984 13.383 18.188 1 97.5 84 GLU A CA 1
ATOM 667 C C . GLU A 1 84 ? -17.688 12.547 17.125 1 97.5 84 GLU A C 1
ATOM 669 O O . GLU A 1 84 ? -17.578 12.82 15.93 1 97.5 84 GLU A O 1
ATOM 674 N N . MET A 1 85 ? -18.406 11.523 17.547 1 98.19 85 MET A N 1
ATOM 675 C CA . MET A 1 85 ? -19.219 10.758 16.609 1 98.19 85 MET A CA 1
ATOM 676 C C . MET A 1 85 ? -20.281 11.648 15.953 1 98.19 85 MET A C 1
ATOM 678 O O . MET A 1 85 ? -20.469 11.586 14.734 1 98.19 85 MET A O 1
ATOM 682 N N . GLU A 1 86 ? -20.891 12.445 16.797 1 97 86 GLU A N 1
ATOM 683 C CA . GLU A 1 86 ? -21.906 13.383 16.312 1 97 86 GLU A CA 1
ATOM 684 C C . GLU A 1 86 ? -21.297 14.359 15.297 1 97 86 GLU A C 1
ATOM 686 O O . GLU A 1 86 ? -21.922 14.656 14.273 1 97 86 GLU A O 1
ATOM 691 N N . LEU A 1 87 ? -20.188 14.828 15.594 1 96.06 87 LEU A N 1
ATOM 692 C CA . LEU A 1 87 ? -19.5 15.766 14.711 1 96.06 87 LEU A CA 1
ATOM 693 C C . LEU A 1 87 ? -19.219 15.125 13.352 1 96.06 87 LEU A C 1
ATOM 695 O O . LEU A 1 87 ? -19.484 15.734 12.312 1 96.06 87 LEU A O 1
ATOM 699 N N . GLN A 1 88 ? -18.734 13.914 13.336 1 96.44 88 GLN A N 1
ATOM 700 C CA . GLN A 1 88 ? -18.422 13.227 12.086 1 96.44 88 GLN A CA 1
ATOM 701 C C . GLN A 1 88 ? -19.688 12.93 11.289 1 96.44 88 GLN A C 1
ATOM 703 O O . GLN A 1 88 ? -19.719 13.086 10.07 1 96.44 88 GLN A O 1
ATOM 708 N N . TYR A 1 89 ? -20.688 12.523 12.016 1 97 89 TYR A N 1
ATOM 709 C CA . TYR A 1 89 ? -21.969 12.273 11.359 1 97 89 TYR A CA 1
ATOM 710 C C . TYR A 1 89 ? -22.5 13.539 10.695 1 97 89 TYR A C 1
ATOM 712 O O . TYR A 1 89 ? -22.875 13.523 9.523 1 97 89 TYR A O 1
ATOM 720 N N . THR A 1 90 ? -22.484 14.633 11.438 1 94.75 90 THR A N 1
ATOM 721 C CA . THR A 1 90 ? -23.062 15.891 10.961 1 94.75 90 THR A CA 1
ATOM 722 C C . THR A 1 90 ? -22.297 16.391 9.734 1 94.75 90 THR A C 1
ATOM 724 O O . THR A 1 90 ? -22.906 16.891 8.781 1 94.75 90 THR A O 1
ATOM 727 N N . ARG A 1 91 ? -21.047 16.266 9.766 1 93.75 91 ARG A N 1
ATOM 728 C CA . ARG A 1 91 ? -20.203 16.688 8.641 1 93.75 91 ARG A CA 1
ATOM 729 C C . ARG A 1 91 ? -20.547 15.898 7.383 1 93.75 91 ARG A C 1
ATOM 731 O O . ARG A 1 91 ? -20.641 16.469 6.289 1 93.75 91 ARG A O 1
ATOM 738 N N . GLU A 1 92 ? -20.75 14.656 7.574 1 92.06 92 GLU A N 1
ATOM 739 C CA . GLU A 1 92 ? -21.016 13.781 6.441 1 92.06 92 GLU A CA 1
ATOM 740 C C . GLU A 1 92 ? -22.438 13.93 5.938 1 92.06 92 GLU A C 1
ATOM 742 O O . GLU A 1 92 ? -22.688 13.883 4.73 1 92.06 92 GLU A O 1
ATOM 747 N N . ALA A 1 93 ? -23.328 14.078 6.801 1 94.31 93 ALA A N 1
ATOM 748 C CA . ALA A 1 93 ? -24.75 14.094 6.473 1 94.31 93 ALA A CA 1
ATOM 749 C C . ALA A 1 93 ? -25.172 15.469 5.945 1 94.31 93 ALA A C 1
ATOM 751 O O . ALA A 1 93 ? -26.25 15.602 5.344 1 94.31 93 ALA A O 1
ATOM 752 N N . ALA A 1 94 ? -24.344 16.484 6.121 1 94.5 94 ALA A N 1
ATOM 753 C CA . ALA A 1 94 ? -24.719 17.859 5.82 1 94.5 94 ALA A CA 1
ATOM 754 C C . ALA A 1 94 ? -24.766 18.109 4.316 1 94.5 94 ALA A C 1
ATOM 756 O O . ALA A 1 94 ? -25.359 19.078 3.852 1 94.5 94 ALA A O 1
ATOM 757 N N . LEU A 1 95 ? -24.188 17.234 3.49 1 95 95 LEU A N 1
ATOM 758 C CA . LEU A 1 95 ? -24.047 17.516 2.064 1 95 95 LEU A CA 1
ATOM 759 C C . LEU A 1 95 ? -24.906 16.562 1.241 1 95 95 LEU A C 1
ATOM 761 O O . LEU A 1 95 ? -24.734 15.352 1.29 1 95 95 LEU A O 1
ATOM 765 N N . PRO A 1 96 ? -25.812 17.078 0.436 1 94.31 96 PRO A N 1
ATOM 766 C CA . PRO A 1 96 ? -26.594 16.234 -0.468 1 94.31 96 PRO A CA 1
ATOM 767 C C . PRO A 1 96 ? -25.734 15.508 -1.502 1 94.31 96 PRO A C 1
ATOM 769 O O . PRO A 1 96 ? -24.734 16.062 -1.975 1 94.31 96 PRO A O 1
ATOM 772 N N . ALA A 1 97 ? -26.188 14.383 -1.901 1 90.81 97 ALA A N 1
ATOM 773 C CA . ALA A 1 97 ? -25.438 13.547 -2.838 1 90.81 97 ALA A CA 1
ATOM 774 C C . ALA A 1 97 ? -25.219 14.273 -4.16 1 90.81 97 ALA A C 1
ATOM 776 O O . ALA A 1 97 ? -24.141 14.156 -4.762 1 90.81 97 ALA A O 1
ATOM 777 N N . ASP A 1 98 ? -26.172 14.891 -4.617 1 94.19 98 ASP A N 1
ATOM 778 C CA . ASP A 1 98 ? -26.047 15.617 -5.875 1 94.19 98 ASP A CA 1
ATOM 779 C C . ASP A 1 98 ? -25 16.719 -5.777 1 94.19 98 ASP A C 1
ATOM 781 O O . ASP A 1 98 ? -24.25 16.953 -6.734 1 94.19 98 ASP A O 1
ATOM 785 N N . PHE A 1 99 ? -24.953 17.469 -4.699 1 96.12 99 PHE A N 1
ATOM 786 C CA . PHE A 1 99 ? -23.922 18.5 -4.484 1 96.12 99 PHE A CA 1
ATOM 787 C C . PHE A 1 99 ? -22.531 17.891 -4.516 1 96.12 99 PHE A C 1
ATOM 789 O O . PHE A 1 99 ? -21.625 18.422 -5.145 1 96.12 99 PHE A O 1
ATOM 796 N N . VAL A 1 100 ? -22.406 16.734 -3.789 1 93.69 100 VAL A N 1
ATOM 797 C CA . VAL A 1 100 ? -21.109 16.062 -3.713 1 93.69 100 VAL A CA 1
ATOM 798 C C . VAL A 1 100 ? -20.641 15.703 -5.117 1 93.69 100 VAL A C 1
ATOM 800 O O . VAL A 1 100 ? -19.453 15.867 -5.441 1 93.69 100 VAL A O 1
ATOM 803 N N . GLN A 1 101 ? -21.5 15.242 -5.934 1 92.38 101 GLN A N 1
ATOM 804 C CA . GLN A 1 101 ? -21.156 14.891 -7.305 1 92.38 101 GLN A CA 1
ATOM 805 C C . GLN A 1 101 ? -20.703 16.125 -8.086 1 92.38 101 GLN A C 1
ATOM 807 O O . GLN A 1 101 ? -19.734 16.062 -8.836 1 92.38 101 GLN A O 1
ATOM 812 N N . ARG A 1 102 ? -21.422 17.156 -7.965 1 95.81 102 ARG A N 1
ATOM 813 C CA . ARG A 1 102 ? -21.062 18.391 -8.641 1 95.81 102 ARG A CA 1
ATOM 814 C C . ARG A 1 102 ? -19.719 18.922 -8.141 1 95.81 102 ARG A C 1
ATOM 816 O O . ARG A 1 102 ? -18.906 19.422 -8.922 1 95.81 102 ARG A O 1
ATOM 823 N N . LYS A 1 103 ? -19.516 18.828 -6.891 1 96.94 103 LYS A N 1
ATOM 824 C CA . LYS A 1 103 ? -18.25 19.266 -6.309 1 96.94 103 LYS A CA 1
ATOM 825 C C . LYS A 1 103 ? -17.078 18.484 -6.887 1 96.94 103 LYS A C 1
ATOM 827 O O . LYS A 1 103 ? -16.062 19.078 -7.277 1 96.94 103 LYS A O 1
ATOM 832 N N . VAL A 1 104 ? -17.25 17.203 -6.914 1 92.69 104 VAL A N 1
ATOM 833 C CA . VAL A 1 104 ? -16.203 16.359 -7.434 1 92.69 104 VAL A CA 1
ATOM 834 C C . VAL A 1 104 ? -15.867 16.75 -8.875 1 92.69 104 VAL A C 1
ATOM 836 O O . VAL A 1 104 ? -14.695 16.844 -9.242 1 92.69 104 VAL A O 1
ATOM 839 N N . ARG A 1 105 ? -16.859 16.922 -9.672 1 94.25 105 ARG A N 1
ATOM 840 C CA . ARG A 1 105 ? -16.672 17.297 -11.062 1 94.25 105 ARG A CA 1
ATOM 841 C C . ARG A 1 105 ? -15.93 18.641 -11.172 1 94.25 105 ARG A C 1
ATOM 843 O O . ARG A 1 105 ? -14.977 18.766 -11.945 1 94.25 105 ARG A O 1
ATOM 850 N N . ALA A 1 106 ? -16.375 19.562 -10.422 1 96.94 106 ALA A N 1
ATOM 851 C CA . ALA A 1 106 ? -15.773 20.906 -10.461 1 96.94 106 ALA A CA 1
ATOM 852 C C . ALA A 1 106 ? -14.32 20.859 -10.016 1 96.94 106 ALA A C 1
ATOM 854 O O . ALA A 1 106 ? -13.453 21.469 -10.656 1 96.94 106 ALA A O 1
ATOM 855 N N . VAL A 1 107 ? -14.062 20.219 -8.984 1 96.88 107 VAL A N 1
ATOM 856 C CA . VAL A 1 107 ? -12.719 20.141 -8.406 1 96.88 107 VAL A CA 1
ATOM 857 C C . VAL A 1 107 ? -11.797 19.375 -9.344 1 96.88 107 VAL A C 1
ATOM 859 O O . VAL A 1 107 ? -10.633 19.75 -9.523 1 96.88 107 VAL A O 1
ATOM 862 N N . THR A 1 108 ? -12.328 18.344 -9.93 1 93.81 108 THR A N 1
ATOM 863 C CA . THR A 1 108 ? -11.531 17.562 -10.883 1 93.81 108 THR A CA 1
ATOM 864 C C . THR A 1 108 ? -11.094 18.438 -12.055 1 93.81 108 THR A C 1
ATOM 866 O O . THR A 1 108 ? -9.922 18.406 -12.453 1 93.81 108 THR A O 1
ATOM 869 N N . ALA A 1 109 ? -11.977 19.125 -12.57 1 96.19 109 ALA A N 1
ATOM 870 C CA . ALA A 1 109 ? -11.68 20.016 -13.703 1 96.19 109 ALA A CA 1
ATOM 871 C C . ALA A 1 109 ? -10.688 21.094 -13.305 1 96.19 109 ALA A C 1
ATOM 873 O O . ALA A 1 109 ? -9.75 21.391 -14.062 1 96.19 109 ALA A O 1
ATOM 874 N N . ALA A 1 110 ? -10.891 21.672 -12.188 1 97.88 110 ALA A N 1
ATOM 875 C CA . ALA A 1 110 ? -10.031 22.766 -11.719 1 97.88 110 ALA A CA 1
ATOM 876 C C . ALA A 1 110 ? -8.617 22.25 -11.461 1 97.88 110 ALA A C 1
ATOM 878 O O . ALA A 1 110 ? -7.637 22.922 -11.82 1 97.88 110 ALA A O 1
ATOM 879 N N . ARG A 1 111 ? -8.547 21.203 -10.836 1 95.62 111 ARG A N 1
ATOM 880 C CA . ARG A 1 111 ? -7.25 20.609 -10.539 1 95.62 111 ARG A CA 1
ATOM 881 C C . ARG A 1 111 ? -6.484 20.297 -11.82 1 95.62 111 ARG A C 1
ATOM 883 O O . ARG A 1 111 ? -5.254 20.406 -11.859 1 95.62 111 ARG A O 1
ATOM 890 N N . ALA A 1 112 ? -7.133 19.875 -12.797 1 94.38 112 ALA A N 1
ATOM 891 C CA . ALA A 1 112 ? -6.516 19.547 -14.078 1 94.38 112 ALA A CA 1
ATOM 892 C C . ALA A 1 112 ? -5.996 20.797 -14.781 1 94.38 112 ALA A C 1
ATOM 894 O O . ALA A 1 112 ? -4.961 20.75 -15.453 1 94.38 112 ALA A O 1
ATOM 895 N N . ALA A 1 113 ? -6.613 21.828 -14.586 1 97.31 113 ALA A N 1
ATOM 896 C CA . ALA A 1 113 ? -6.293 23.062 -15.305 1 97.31 113 ALA A CA 1
ATOM 897 C C . ALA A 1 113 ? -5.191 23.844 -14.594 1 97.31 113 ALA A C 1
ATOM 899 O O . ALA A 1 113 ? -4.406 24.547 -15.227 1 97.31 113 ALA A O 1
ATOM 900 N N . TRP A 1 114 ? -5.074 23.703 -13.328 1 97.75 114 TRP A N 1
ATOM 901 C CA . TRP A 1 114 ? -4.289 24.578 -12.469 1 97.75 114 TRP A CA 1
ATOM 902 C C . TRP A 1 114 ? -2.809 24.531 -12.836 1 97.75 114 TRP A C 1
ATOM 904 O O . TRP A 1 114 ? -2.156 25.562 -12.977 1 97.75 114 TRP A O 1
ATOM 914 N N . PRO A 1 115 ? -2.275 23.359 -13.094 1 96.31 115 PRO A N 1
ATOM 915 C CA . PRO A 1 115 ? -0.833 23.312 -13.344 1 96.31 115 PRO A CA 1
ATOM 916 C C . PRO A 1 115 ? -0.425 24.141 -14.57 1 96.31 115 PRO A C 1
ATOM 918 O O . PRO A 1 115 ? 0.564 24.875 -14.523 1 96.31 115 PRO A O 1
ATOM 921 N N . ALA A 1 116 ? -1.133 23.984 -15.625 1 97.12 116 ALA A N 1
ATOM 922 C CA . ALA A 1 116 ? -0.825 24.734 -16.844 1 97.12 116 ALA A CA 1
ATOM 923 C C . ALA A 1 116 ? -1.025 26.234 -16.625 1 97.12 116 ALA A C 1
ATOM 925 O O . ALA A 1 116 ? -0.236 27.047 -17.109 1 97.12 116 ALA A O 1
ATOM 926 N N . CYS A 1 117 ? -2.096 26.516 -15.922 1 98.12 117 CYS A N 1
ATOM 927 C CA . CYS A 1 117 ? -2.385 27.922 -15.664 1 98.12 117 CYS A CA 1
ATOM 928 C C . CYS A 1 117 ? -1.283 28.562 -14.828 1 98.12 117 CYS A C 1
ATOM 930 O O . CYS A 1 117 ? -0.895 29.703 -15.07 1 98.12 117 CYS A O 1
ATOM 932 N N . LYS A 1 118 ? -0.812 27.859 -13.812 1 97.88 118 LYS A N 1
ATOM 933 C CA . LYS A 1 118 ? 0.296 28.344 -13 1 97.88 118 LYS A CA 1
ATOM 934 C C . LYS A 1 118 ? 1.57 28.484 -13.828 1 97.88 118 LYS A C 1
ATOM 936 O O . LYS A 1 118 ? 2.227 29.516 -13.797 1 97.88 118 LYS A O 1
ATOM 941 N N . ARG A 1 119 ? 1.881 27.469 -14.547 1 97 119 ARG A N 1
ATOM 942 C CA . ARG A 1 119 ? 3.096 27.438 -15.352 1 97 119 ARG A CA 1
ATOM 943 C C . ARG A 1 119 ? 3.117 28.594 -16.344 1 97 119 ARG A C 1
ATOM 945 O O . ARG A 1 119 ? 4.148 29.234 -16.531 1 97 119 ARG A O 1
ATOM 952 N N . ASP A 1 120 ? 1.998 28.891 -16.906 1 97.94 120 ASP A N 1
ATOM 953 C CA . ASP A 1 120 ? 1.92 29.875 -17.984 1 97.94 120 ASP A CA 1
ATOM 954 C C . ASP A 1 120 ? 1.524 31.25 -17.438 1 97.94 120 ASP A C 1
ATOM 956 O O . ASP A 1 120 ? 1.3 32.188 -18.219 1 97.94 120 ASP A O 1
ATOM 960 N N . ASN A 1 121 ? 1.402 31.391 -16.141 1 97.94 121 ASN A N 1
ATOM 961 C CA . ASN A 1 121 ? 0.973 32.656 -15.523 1 97.94 121 ASN A CA 1
ATOM 962 C C . ASN A 1 121 ? -0.322 33.156 -16.141 1 97.94 121 ASN A C 1
ATOM 964 O O . ASN A 1 121 ? -0.388 34.312 -16.594 1 97.94 121 ASN A O 1
ATOM 968 N N . ASP A 1 122 ? -1.247 32.25 -16.234 1 98 122 ASP A N 1
ATOM 969 C CA . ASP A 1 122 ? -2.484 32.562 -16.953 1 98 122 ASP A CA 1
ATOM 970 C C . ASP A 1 122 ? -3.693 32.469 -16.031 1 98 122 ASP A C 1
ATOM 972 O O . ASP A 1 122 ? -4.465 31.5 -16.109 1 98 122 ASP A O 1
ATOM 976 N N . PHE A 1 123 ? -3.98 33.469 -15.32 1 98 123 PHE A N 1
ATOM 977 C CA . PHE A 1 123 ? -5.117 33.469 -14.406 1 98 123 PHE A CA 1
ATOM 978 C C . PHE A 1 123 ? -6.43 33.562 -15.172 1 98 123 PHE A C 1
ATOM 980 O O . PHE A 1 123 ? -7.438 33 -14.75 1 98 123 PHE A O 1
ATOM 987 N N . ALA A 1 124 ? -6.398 34.25 -16.219 1 97.94 124 ALA A N 1
ATOM 988 C CA . ALA A 1 124 ? -7.605 34.406 -17.031 1 97.94 124 ALA A CA 1
ATOM 989 C C . ALA A 1 124 ? -8.156 33.031 -17.422 1 97.94 124 ALA A C 1
ATOM 991 O O . ALA A 1 124 ? -9.375 32.812 -17.422 1 97.94 124 ALA A O 1
ATOM 992 N N . ALA A 1 125 ? -7.258 32.156 -17.75 1 98.31 125 ALA A N 1
ATOM 993 C CA . ALA A 1 125 ? -7.66 30.797 -18.125 1 98.31 125 ALA A CA 1
ATOM 994 C C . ALA A 1 125 ? -8.172 30.016 -16.906 1 98.31 125 ALA A C 1
ATOM 996 O O . ALA A 1 125 ? -9.023 29.141 -17.031 1 98.31 125 ALA A O 1
ATOM 997 N N . PHE A 1 126 ? -7.672 30.328 -15.727 1 98.56 126 PHE A N 1
ATOM 998 C CA . PHE A 1 126 ? -8.055 29.625 -14.508 1 98.56 126 PHE A CA 1
ATOM 999 C C . PHE A 1 126 ? -9.344 30.203 -13.93 1 98.56 126 PHE A C 1
ATOM 1001 O O . PHE A 1 126 ? -10.047 29.531 -13.18 1 98.56 126 PHE A O 1
ATOM 1008 N N . LEU A 1 127 ? -9.656 31.422 -14.25 1 98.56 127 LEU A N 1
ATOM 1009 C CA . LEU A 1 127 ? -10.734 32.188 -13.633 1 98.56 127 LEU A CA 1
ATOM 1010 C C . LEU A 1 127 ? -12.047 31.406 -13.695 1 98.56 127 LEU A C 1
ATOM 1012 O O . LEU A 1 127 ? -12.758 31.297 -12.695 1 98.56 127 LEU A O 1
ATOM 1016 N N . PRO A 1 128 ? -12.445 30.781 -14.844 1 98.56 128 PRO A N 1
ATOM 1017 C CA . PRO A 1 128 ? -13.703 30.047 -14.859 1 98.56 128 PRO A CA 1
ATOM 1018 C C . PRO A 1 128 ? -13.719 28.875 -13.875 1 98.56 128 PRO A C 1
ATOM 1020 O O . PRO A 1 128 ? -14.758 28.562 -13.289 1 98.56 128 PRO A O 1
ATOM 1023 N N . HIS A 1 129 ? -12.594 28.203 -13.711 1 98.44 129 HIS A N 1
ATOM 1024 C CA . HIS A 1 129 ? -12.484 27.109 -12.758 1 98.44 129 HIS A CA 1
ATOM 1025 C C . HIS A 1 129 ? -12.562 27.625 -11.32 1 98.44 129 HIS A C 1
ATOM 1027 O O . HIS A 1 129 ? -13.195 27 -10.477 1 98.44 129 HIS A O 1
ATOM 1033 N N . MET A 1 130 ? -11.938 28.734 -11.07 1 98.38 130 MET A N 1
ATOM 1034 C CA . MET A 1 130 ? -11.977 29.312 -9.727 1 98.38 130 MET A CA 1
ATOM 1035 C C . MET A 1 130 ? -13.391 29.75 -9.367 1 98.38 130 MET A C 1
ATOM 1037 O O . MET A 1 130 ? -13.836 29.578 -8.227 1 98.38 130 MET A O 1
ATOM 1041 N N . GLU A 1 131 ? -14.031 30.359 -10.328 1 98.56 131 GLU A N 1
ATOM 1042 C CA . GLU A 1 131 ? -15.422 30.734 -10.102 1 98.56 131 GLU A CA 1
ATOM 1043 C C . GLU A 1 131 ? -16.266 29.531 -9.703 1 98.56 131 GLU A C 1
ATOM 1045 O O . GLU A 1 131 ? -17.109 29.625 -8.805 1 98.56 131 GLU A O 1
ATOM 1050 N N . GLN A 1 132 ? -15.992 28.453 -10.367 1 98.25 132 GLN A N 1
ATOM 1051 C CA . GLN A 1 132 ? -16.719 27.234 -10.055 1 98.25 132 GLN A CA 1
ATOM 1052 C C . GLN A 1 132 ? -16.375 26.719 -8.664 1 98.25 132 GLN A C 1
ATOM 1054 O O . GLN A 1 132 ? -17.266 26.312 -7.902 1 98.25 132 GLN A O 1
ATOM 1059 N N . THR A 1 133 ? -15.109 26.719 -8.305 1 98.31 133 THR A N 1
ATOM 1060 C CA . THR A 1 133 ? -14.711 26.203 -6.996 1 98.31 133 THR A CA 1
ATOM 1061 C C . THR A 1 133 ? -15.195 27.125 -5.879 1 98.31 133 THR A C 1
ATOM 1063 O O . THR A 1 133 ? -15.57 26.656 -4.805 1 98.31 133 THR A O 1
ATOM 1066 N N . VAL A 1 134 ? -15.234 28.406 -6.133 1 98.56 134 VAL A N 1
ATOM 1067 C CA . VAL A 1 134 ? -15.773 29.359 -5.16 1 98.56 134 VAL A CA 1
ATOM 1068 C C . VAL A 1 134 ? -17.281 29.125 -5 1 98.56 134 VAL A C 1
ATOM 1070 O O . VAL A 1 134 ? -17.797 29.125 -3.883 1 98.56 134 VAL A O 1
ATOM 1073 N N . GLY A 1 135 ? -17.922 28.984 -6.148 1 98.44 135 GLY A N 1
ATOM 1074 C CA . GLY A 1 135 ? -19.344 28.688 -6.094 1 98.44 135 GLY A CA 1
ATOM 1075 C C . GLY A 1 135 ? -19.641 27.422 -5.309 1 98.44 135 GLY A C 1
ATOM 1076 O O . GLY A 1 135 ? -20.578 27.406 -4.488 1 98.44 135 GLY A O 1
ATOM 1077 N N . ILE A 1 136 ? -18.906 26.406 -5.547 1 98.25 136 ILE A N 1
ATOM 1078 C CA . ILE A 1 136 ? -19.047 25.125 -4.844 1 98.25 136 ILE A CA 1
ATOM 1079 C C . ILE A 1 136 ? -18.797 25.328 -3.354 1 98.25 136 ILE A C 1
ATOM 1081 O O . ILE A 1 136 ? -19.531 24.812 -2.514 1 98.25 136 ILE A O 1
ATOM 1085 N N . ALA A 1 137 ? -17.781 26.062 -3.043 1 98.38 137 ALA A N 1
ATOM 1086 C CA . ALA A 1 137 ? -17.453 26.328 -1.645 1 98.38 137 ALA A CA 1
ATOM 1087 C C . ALA A 1 137 ? -18.562 27.094 -0.946 1 98.38 137 ALA A C 1
ATOM 1089 O O . ALA A 1 137 ? -18.875 26.828 0.213 1 98.38 137 ALA A O 1
ATOM 1090 N N . ARG A 1 138 ? -19.109 28.078 -1.596 1 98.56 138 ARG A N 1
ATOM 1091 C CA . ARG A 1 138 ? -20.219 28.844 -1.043 1 98.56 138 ARG A CA 1
ATOM 1092 C C . ARG A 1 138 ? -21.422 27.953 -0.775 1 98.56 138 ARG A C 1
ATOM 1094 O O . ARG A 1 138 ? -22.062 28.047 0.278 1 98.56 138 ARG A O 1
ATOM 1101 N N . GLU A 1 139 ? -21.688 27.141 -1.744 1 98.38 139 GLU A N 1
ATOM 1102 C CA . GLU A 1 139 ? -22.812 26.219 -1.574 1 98.38 139 GLU A CA 1
ATOM 1103 C C . GLU A 1 139 ? -22.562 25.234 -0.433 1 98.38 139 GLU A C 1
ATOM 1105 O O . GLU A 1 139 ? -23.469 24.938 0.351 1 98.38 139 GLU A O 1
ATOM 1110 N N . GLU A 1 140 ? -21.375 24.75 -0.356 1 98.25 140 GLU A N 1
ATOM 1111 C CA . GLU A 1 140 ? -21 23.875 0.754 1 98.25 140 GLU A CA 1
ATOM 1112 C C . GLU A 1 140 ? -21.172 24.578 2.096 1 98.25 140 GLU A C 1
ATOM 1114 O O . GLU A 1 140 ? -21.688 24 3.053 1 98.25 140 GLU A O 1
ATOM 1119 N N . ALA A 1 141 ? -20.719 25.766 2.135 1 98.5 141 ALA A N 1
ATOM 1120 C CA . ALA A 1 141 ? -20.859 26.562 3.348 1 98.5 141 ALA A CA 1
ATOM 1121 C C . ALA A 1 141 ? -22.328 26.703 3.752 1 98.5 141 ALA A C 1
ATOM 1123 O O . ALA A 1 141 ? -22.656 26.641 4.938 1 98.5 141 ALA A O 1
ATOM 1124 N N . GLN A 1 142 ? -23.141 26.891 2.814 1 98.38 142 GLN A N 1
ATOM 1125 C CA . GLN A 1 142 ? -24.578 27.031 3.086 1 98.38 142 GLN A CA 1
ATOM 1126 C C . GLN A 1 142 ? -25.141 25.75 3.688 1 98.38 142 GLN A C 1
ATOM 1128 O O . GLN A 1 142 ? -25.891 25.797 4.668 1 98.38 142 GLN A O 1
ATOM 1133 N N . HIS A 1 143 ? -24.797 24.641 3.059 1 97.94 143 HIS A N 1
ATOM 1134 C CA . HIS A 1 143 ? -25.266 23.359 3.57 1 97.94 143 HIS A CA 1
ATOM 1135 C C . HIS A 1 143 ? -24.766 23.109 4.992 1 97.94 143 HIS A C 1
ATOM 1137 O O . HIS A 1 143 ? -25.547 22.734 5.867 1 97.94 143 HIS A O 1
ATOM 1143 N N . ARG A 1 144 ? -23.531 23.391 5.227 1 97.19 144 ARG A N 1
ATOM 1144 C CA . ARG A 1 144 ? -22.938 23.109 6.531 1 97.19 144 ARG A CA 1
ATOM 1145 C C . ARG A 1 144 ? -23.453 24.094 7.582 1 97.19 144 ARG A C 1
ATOM 1147 O O . ARG A 1 144 ? -23.672 23.719 8.734 1 97.19 144 ARG A O 1
ATOM 1154 N N . SER A 1 145 ? -23.547 25.312 7.16 1 97.19 145 SER A N 1
ATOM 1155 C CA . SER A 1 145 ? -24.094 26.344 8.047 1 97.19 145 SER A CA 1
ATOM 1156 C C . SER A 1 145 ? -25.516 25.984 8.484 1 97.19 145 SER A C 1
ATOM 1158 O O . SER A 1 145 ? -25.875 26.156 9.656 1 97.19 145 SER A O 1
ATOM 1160 N N . ALA A 1 146 ? -26.266 25.531 7.602 1 96.69 146 ALA A N 1
ATOM 1161 C CA . ALA A 1 146 ? -27.641 25.141 7.91 1 96.69 146 ALA A CA 1
ATOM 1162 C C . ALA A 1 146 ? -27.672 23.984 8.914 1 96.69 146 ALA A C 1
ATOM 1164 O O . ALA A 1 146 ? -28.547 23.938 9.781 1 96.69 146 ALA A O 1
ATOM 1165 N N . ALA A 1 147 ? -26.781 23.156 8.797 1 92.62 147 ALA A N 1
ATOM 1166 C CA . ALA A 1 147 ? -26.719 21.969 9.656 1 92.62 147 ALA A CA 1
ATOM 1167 C C . ALA A 1 147 ? -26.172 22.328 11.031 1 92.62 147 ALA A C 1
ATOM 1169 O O . ALA A 1 147 ? -26.578 21.75 12.039 1 92.62 147 ALA A O 1
ATOM 1170 N N . SER A 1 148 ? -25.25 23.234 11.109 1 91.19 148 SER A N 1
ATOM 1171 C CA . SER A 1 148 ? -24.531 23.5 12.344 1 91.19 148 SER A CA 1
ATOM 1172 C C . SER A 1 148 ? -25.031 24.766 13.031 1 91.19 148 SER A C 1
ATOM 1174 O O . SER A 1 148 ? -24.828 24.953 14.234 1 91.19 148 SER A O 1
ATOM 1176 N N . GLY A 1 149 ? -25.547 25.672 12.242 1 92.25 149 GLY A N 1
ATOM 1177 C CA . GLY A 1 149 ? -25.953 26.984 12.75 1 92.25 149 GLY A CA 1
ATOM 1178 C C . GLY A 1 149 ? -24.828 27.984 12.773 1 92.25 149 GLY A C 1
ATOM 1179 O O . GLY A 1 149 ? -25 29.109 13.242 1 92.25 149 GLY A O 1
ATOM 1180 N N . GLU A 1 150 ? -23.719 27.641 12.234 1 93.81 150 GLU A N 1
ATOM 1181 C CA . GLU A 1 150 ? -22.547 28.516 12.203 1 93.81 150 GLU A CA 1
ATOM 1182 C C . GLU A 1 150 ? -22.562 29.438 10.992 1 93.81 150 GLU A C 1
ATOM 1184 O O . GLU A 1 150 ? -23.344 29.219 10.062 1 93.81 150 GLU A O 1
ATOM 1189 N N . GLY A 1 151 ? -21.672 30.438 11.023 1 95.81 151 GLY A N 1
ATOM 1190 C CA . GLY A 1 151 ? -21.531 31.297 9.852 1 95.81 151 GLY A CA 1
ATOM 1191 C C . GLY A 1 151 ? -20.969 30.547 8.648 1 95.81 151 GLY A C 1
ATOM 1192 O O . GLY A 1 151 ? -20.469 29.438 8.773 1 95.81 151 GLY A O 1
ATOM 1193 N N . LEU A 1 152 ? -21.031 31.156 7.48 1 97.69 152 LEU A N 1
ATOM 1194 C CA . LEU A 1 152 ? -20.656 30.516 6.23 1 97.69 152 LEU A CA 1
ATOM 1195 C C . LEU A 1 152 ? -19.172 30.141 6.25 1 97.69 152 LEU A C 1
ATOM 1197 O O . LEU A 1 152 ? -18.828 28.953 6.246 1 97.69 152 LEU A O 1
ATOM 1201 N N . TYR A 1 153 ? -18.297 31.094 6.355 1 98 153 TYR A N 1
ATOM 1202 C CA . TYR A 1 153 ? -16.859 30.797 6.387 1 98 153 TYR A CA 1
ATOM 1203 C C . TYR A 1 153 ? -16.516 29.938 7.602 1 98 153 TYR A C 1
ATOM 1205 O O . TYR A 1 153 ? -15.672 29.047 7.52 1 98 153 TYR A O 1
ATOM 1213 N N . GLU A 1 154 ? -17.188 30.234 8.703 1 96.94 154 GLU A N 1
ATOM 1214 C CA . GLU A 1 154 ? -16.969 29.484 9.938 1 96.94 154 GLU A CA 1
ATOM 1215 C C . GLU A 1 154 ? -17.234 28 9.742 1 96.94 154 GLU A C 1
ATOM 1217 O O . GLU A 1 154 ? -16.5 27.156 10.25 1 96.94 154 GLU A O 1
ATOM 1222 N N . SER A 1 155 ? -18.281 27.703 9.031 1 97 155 SER A N 1
ATOM 1223 C CA . SER A 1 155 ? -18.672 26.328 8.805 1 97 155 SER A CA 1
ATOM 1224 C C . SER A 1 155 ? -17.609 25.578 7.996 1 97 155 SER A C 1
ATOM 1226 O O . SER A 1 155 ? -17.391 24.391 8.195 1 97 155 SER A O 1
ATOM 1228 N N . LEU A 1 156 ? -16.906 26.281 7.074 1 98 156 LEU A N 1
ATOM 1229 C CA . LEU A 1 156 ? -15.828 25.688 6.309 1 98 156 LEU A CA 1
ATOM 1230 C C . LEU A 1 156 ? -14.562 25.562 7.156 1 98 156 LEU A C 1
ATOM 1232 O O . LEU A 1 156 ? -13.883 24.531 7.121 1 98 156 LEU A O 1
ATOM 1236 N N . PHE A 1 157 ? -14.336 26.609 7.926 1 98 157 PHE A N 1
ATOM 1237 C CA . PHE A 1 157 ? -13.188 26.625 8.82 1 98 157 PHE A CA 1
ATOM 1238 C C . PHE A 1 157 ? -13.266 25.484 9.828 1 98 157 PHE A C 1
ATOM 1240 O O . PHE A 1 157 ? -12.258 24.828 10.109 1 98 157 PHE A O 1
ATOM 1247 N N . HIS A 1 158 ? -14.406 25.172 10.266 1 96.88 158 HIS A N 1
ATOM 1248 C CA . HIS A 1 158 ? -14.617 24.172 11.305 1 96.88 158 HIS A CA 1
ATOM 1249 C C . HIS A 1 158 ? -14.43 22.766 10.758 1 96.88 158 HIS A C 1
ATOM 1251 O O . HIS A 1 158 ? -14.312 21.812 11.523 1 96.88 158 HIS A O 1
ATOM 1257 N N . MET A 1 159 ? -14.344 22.688 9.453 1 96.44 159 MET A N 1
ATOM 1258 C CA . MET A 1 159 ? -13.992 21.391 8.883 1 96.44 159 MET A CA 1
ATOM 1259 C C . MET A 1 159 ? -12.547 21.031 9.219 1 96.44 159 MET A C 1
ATOM 1261 O O . MET A 1 159 ? -12.195 19.844 9.281 1 96.44 159 MET A O 1
ATOM 1265 N N . TYR A 1 160 ? -11.75 22.016 9.492 1 97.31 160 TYR A N 1
ATOM 1266 C CA . TYR A 1 160 ? -10.328 21.828 9.75 1 97.31 160 TYR A CA 1
ATOM 1267 C C . TYR A 1 160 ? -9.984 22.141 11.195 1 97.31 160 TYR A C 1
ATOM 1269 O O . TYR A 1 160 ? -9.016 21.609 11.742 1 97.31 160 TYR A O 1
ATOM 1277 N N . GLU A 1 161 ? -10.742 22.938 11.781 1 97.12 161 GLU A N 1
ATOM 1278 C CA . GLU A 1 161 ? -10.57 23.344 13.172 1 97.12 161 GLU A CA 1
ATOM 1279 C C . GLU A 1 161 ? -11.906 23.406 13.906 1 97.12 161 GLU A C 1
ATOM 1281 O O . GLU A 1 161 ? -12.398 24.484 14.227 1 97.12 161 GLU A O 1
ATOM 1286 N N . PRO A 1 162 ? -12.414 22.281 14.258 1 93.81 162 PRO A N 1
ATOM 1287 C CA . PRO A 1 162 ? -13.711 22.281 14.945 1 93.81 162 PRO A CA 1
ATOM 1288 C C . PRO A 1 162 ? -13.633 22.859 16.359 1 93.81 162 PRO A C 1
ATOM 1290 O O . PRO A 1 162 ? -12.688 22.562 17.094 1 93.81 162 PRO A O 1
ATOM 1293 N N . GLY A 1 163 ? -14.57 23.781 16.641 1 86 163 GLY A N 1
ATOM 1294 C CA . GLY A 1 163 ? -14.711 24.219 18.016 1 86 163 GLY A CA 1
ATOM 1295 C C . GLY A 1 163 ? -14.102 25.594 18.266 1 86 163 GLY A C 1
ATOM 1296 O O . GLY A 1 163 ? -14.469 26.266 19.234 1 86 163 GLY A O 1
ATOM 1297 N N . MET A 1 164 ? -13.109 25.969 17.422 1 92.69 164 MET A N 1
ATOM 1298 C CA . MET A 1 164 ? -12.555 27.297 17.625 1 92.69 164 MET A CA 1
ATOM 1299 C C . MET A 1 164 ? -13.508 28.359 17.078 1 92.69 164 MET A C 1
ATOM 1301 O O . MET A 1 164 ? -13.945 28.281 15.93 1 92.69 164 MET A O 1
ATOM 1305 N N . SER A 1 165 ? -13.727 29.312 17.844 1 92.25 165 SER A N 1
ATOM 1306 C CA . SER A 1 165 ? -14.656 30.359 17.422 1 92.25 165 SER A CA 1
ATOM 1307 C C . SER A 1 165 ? -14.016 31.297 16.406 1 92.25 165 SER A C 1
ATOM 1309 O O . SER A 1 165 ? -12.797 31.469 16.406 1 92.25 165 SER A O 1
ATOM 1311 N N . MET A 1 166 ? -14.867 31.891 15.578 1 94.06 166 MET A N 1
ATOM 1312 C CA . MET A 1 166 ? -14.375 32.906 14.633 1 94.06 166 MET A CA 1
ATOM 1313 C C . MET A 1 166 ? -13.797 34.094 15.375 1 94.06 166 MET A C 1
ATOM 1315 O O . MET A 1 166 ? -12.867 34.75 14.883 1 94.06 166 MET A O 1
ATOM 1319 N N . GLU A 1 167 ? -14.336 34.312 16.5 1 93.88 167 GLU A N 1
ATOM 1320 C CA . GLU A 1 167 ? -13.82 35.406 17.312 1 93.88 167 GLU A CA 1
ATOM 1321 C C . GLU A 1 167 ? -12.359 35.188 17.688 1 93.88 167 GLU A C 1
ATOM 1323 O O . GLU A 1 167 ? -11.531 36.094 17.578 1 93.88 167 GLU A O 1
ATOM 1328 N N . THR A 1 168 ? -12.094 34 18.156 1 93.5 168 THR A N 1
ATOM 1329 C CA . THR A 1 168 ? -10.727 33.688 18.516 1 93.5 168 THR A CA 1
ATOM 1330 C C . THR A 1 168 ? -9.797 33.812 17.312 1 93.5 168 THR A C 1
ATOM 1332 O O . THR A 1 168 ? -8.719 34.406 17.422 1 93.5 168 THR A O 1
ATOM 1335 N N . LEU A 1 169 ? -10.219 33.312 16.172 1 96 169 LEU A N 1
ATOM 1336 C CA . LEU A 1 169 ? -9.438 33.406 14.938 1 96 169 LEU A CA 1
ATOM 1337 C C . LEU A 1 169 ? -9.203 34.844 14.531 1 96 169 LEU A C 1
ATOM 1339 O O . LEU A 1 169 ? -8.062 35.25 14.297 1 96 169 LEU A O 1
ATOM 1343 N N . THR A 1 170 ? -10.258 35.625 14.484 1 95.75 170 THR A N 1
ATOM 1344 C CA . THR A 1 170 ? -10.195 37 14.023 1 95.75 170 THR A CA 1
ATOM 1345 C C . THR A 1 170 ? -9.359 37.844 14.977 1 95.75 170 THR A C 1
ATOM 1347 O O . THR A 1 170 ? -8.547 38.656 14.531 1 95.75 170 THR A O 1
ATOM 1350 N N . CYS A 1 171 ? -9.508 37.625 16.219 1 96.12 171 CYS A N 1
ATOM 1351 C CA . CYS A 1 171 ? -8.742 38.375 17.203 1 96.12 171 CYS A CA 1
ATOM 1352 C C . CYS A 1 171 ? -7.254 38.094 17.078 1 96.12 171 CYS A C 1
ATOM 1354 O O . CYS A 1 171 ? -6.434 39 17.141 1 96.12 171 CYS A O 1
ATOM 1356 N N . ALA A 1 172 ? -6.922 36.875 16.953 1 96.94 172 ALA A N 1
ATOM 1357 C CA . ALA A 1 172 ? -5.52 36.5 16.828 1 96.94 172 ALA A CA 1
ATOM 1358 C C . ALA A 1 172 ? -4.895 37.094 15.578 1 96.94 172 ALA A C 1
ATOM 1360 O O . ALA A 1 172 ? -3.811 37.688 15.641 1 96.94 172 ALA A O 1
ATOM 1361 N N . PHE A 1 173 ? -5.598 37 14.445 1 97.56 173 PHE A N 1
ATOM 1362 C CA . PHE A 1 173 ? -5.051 37.469 13.172 1 97.56 173 PHE A CA 1
ATOM 1363 C C . PHE A 1 173 ? -5 38.969 13.117 1 97.56 173 PHE A C 1
ATOM 1365 O O . PHE A 1 173 ? -4.051 39.562 12.586 1 97.56 173 PHE A O 1
ATOM 1372 N N . GLU A 1 174 ? -5.996 39.625 13.68 1 96.94 174 GLU A N 1
ATOM 1373 C CA . GLU A 1 174 ? -6 41.062 13.719 1 96.94 174 GLU A CA 1
ATOM 1374 C C . GLU A 1 174 ? -4.863 41.594 14.586 1 96.94 174 GLU A C 1
ATOM 1376 O O . GLU A 1 174 ? -4.246 42.625 14.258 1 96.94 174 GLU A O 1
ATOM 1381 N N . ASP A 1 175 ? -4.652 40.938 15.641 1 97.88 175 ASP A N 1
ATOM 1382 C CA . ASP A 1 175 ? -3.551 41.344 16.516 1 97.88 175 ASP A CA 1
ATOM 1383 C C . ASP A 1 175 ? -2.205 41.156 15.805 1 97.88 175 ASP A C 1
ATOM 1385 O O . ASP A 1 175 ? -1.385 42.094 15.797 1 97.88 175 ASP A O 1
ATOM 1389 N N . VAL A 1 176 ? -1.963 40.062 15.203 1 97.75 176 VAL A N 1
ATOM 1390 C CA . VAL A 1 176 ? -0.712 39.75 14.508 1 97.75 176 VAL A CA 1
ATOM 1391 C C . VAL A 1 176 ? -0.471 40.781 13.406 1 97.75 176 VAL A C 1
ATOM 1393 O O . VAL A 1 176 ? 0.664 41.219 13.188 1 97.75 176 VAL A O 1
ATOM 1396 N N . LYS A 1 177 ? -1.534 41.156 12.797 1 95.94 177 LYS A N 1
ATOM 1397 C CA . LYS A 1 177 ? -1.475 42.125 11.711 1 95.94 177 LYS A CA 1
ATOM 1398 C C . LYS A 1 177 ? -0.913 43.469 12.203 1 95.94 177 LYS A C 1
ATOM 1400 O O . LYS A 1 177 ? -0.274 44.188 11.445 1 95.94 177 LYS A O 1
ATOM 1405 N N . THR A 1 178 ? -1.046 43.781 13.398 1 97.25 178 THR A N 1
ATOM 1406 C CA . THR A 1 178 ? -0.685 45.094 13.914 1 97.25 178 THR A CA 1
ATOM 1407 C C . THR A 1 178 ? 0.819 45.188 14.156 1 97.25 178 THR A C 1
ATOM 1409 O O . THR A 1 178 ? 1.391 46.281 14.148 1 97.25 178 THR A O 1
ATOM 1412 N N . TRP A 1 179 ? 1.428 44.062 14.383 1 97.69 179 TRP A N 1
ATOM 1413 C CA . TRP A 1 179 ? 2.816 44.188 14.812 1 97.69 179 TRP A CA 1
ATOM 1414 C C . TRP A 1 179 ? 3.742 43.375 13.93 1 97.69 179 TRP A C 1
ATOM 1416 O O . TRP A 1 179 ? 4.93 43.688 13.805 1 97.69 179 TRP A O 1
ATOM 1426 N N . LEU A 1 180 ? 3.334 42.312 13.242 1 97.69 180 LEU A N 1
ATOM 1427 C CA . LEU A 1 180 ? 4.227 41.375 12.57 1 97.69 180 LEU A CA 1
ATOM 1428 C C . LEU A 1 180 ? 4.867 42.031 11.344 1 97.69 180 LEU A C 1
ATOM 1430 O O . LEU A 1 180 ? 6.059 41.844 11.094 1 97.69 180 LEU A O 1
ATOM 1434 N N . PRO A 1 181 ? 4.078 42.781 10.469 1 96.81 181 PRO A N 1
ATOM 1435 C CA . PRO A 1 181 ? 4.738 43.469 9.352 1 96.81 181 PRO A CA 1
ATOM 1436 C C . PRO A 1 181 ? 5.844 44.406 9.805 1 96.81 181 PRO A C 1
ATOM 1438 O O . PRO A 1 181 ? 6.902 44.469 9.172 1 96.81 181 PRO A O 1
ATOM 1441 N N . GLY A 1 182 ? 5.617 45.125 10.852 1 96.94 182 GLY A N 1
ATOM 1442 C CA . GLY A 1 182 ? 6.625 46 11.398 1 96.94 182 GLY A CA 1
ATOM 1443 C C . GLY A 1 182 ? 7.844 45.281 11.93 1 96.94 182 GLY A C 1
ATOM 1444 O O . GLY A 1 182 ? 8.977 45.719 11.711 1 96.94 182 GLY A O 1
ATOM 1445 N N . LEU A 1 183 ? 7.559 44.219 12.656 1 97.12 183 LEU A N 1
ATOM 1446 C CA . LEU A 1 183 ? 8.648 43.406 13.188 1 97.12 183 LEU A CA 1
ATOM 1447 C C . LEU A 1 183 ? 9.5 42.812 12.055 1 97.12 183 LEU A C 1
ATOM 1449 O O . LEU A 1 183 ? 10.727 42.781 12.148 1 97.12 183 LEU A O 1
ATOM 1453 N N . LEU A 1 184 ? 8.859 42.344 10.992 1 96.31 184 LEU A N 1
ATOM 1454 C CA . LEU A 1 184 ? 9.57 41.844 9.828 1 96.31 184 LEU A CA 1
ATOM 1455 C C . LEU A 1 184 ? 10.508 42.875 9.25 1 96.31 184 LEU A C 1
ATOM 1457 O O . LEU A 1 184 ? 11.672 42.594 8.969 1 96.31 184 LEU A O 1
ATOM 1461 N N . ARG A 1 185 ? 10.031 44.094 9.094 1 95 185 ARG A N 1
ATOM 1462 C CA . ARG A 1 185 ? 10.836 45.188 8.555 1 95 185 ARG A CA 1
ATOM 1463 C C . ARG A 1 185 ? 12.031 45.469 9.461 1 95 185 ARG A C 1
ATOM 1465 O O . ARG A 1 185 ? 13.148 45.688 8.969 1 95 185 ARG A O 1
ATOM 1472 N N . GLU A 1 186 ? 11.742 45.531 10.711 1 96 186 GLU A N 1
ATOM 1473 C CA . GLU A 1 186 ? 12.797 45.812 11.68 1 96 186 GLU A CA 1
ATOM 1474 C C . GLU A 1 186 ? 13.898 44.75 11.625 1 96 186 GLU A C 1
ATOM 1476 O O . GLU A 1 186 ? 15.086 45.094 11.648 1 96 186 GLU A O 1
ATOM 1481 N N . VAL A 1 187 ? 13.477 43.531 11.562 1 95.12 187 VAL A N 1
ATOM 1482 C CA . VAL A 1 187 ? 14.43 42.406 11.531 1 95.12 187 VAL A CA 1
ATOM 1483 C C . VAL A 1 187 ? 15.242 42.469 10.242 1 95.12 187 VAL A C 1
ATOM 1485 O O . VAL A 1 187 ? 16.469 42.281 10.266 1 95.12 187 VAL A O 1
ATOM 1488 N N . LEU A 1 188 ? 14.578 42.719 9.117 1 93.56 188 LEU A N 1
ATOM 1489 C CA . LEU A 1 188 ? 15.258 42.812 7.828 1 93.56 188 LEU A CA 1
ATOM 1490 C C . LEU A 1 188 ? 16.25 43.969 7.801 1 93.56 188 LEU A C 1
ATOM 1492 O O . LEU A 1 188 ? 17.344 43.844 7.238 1 93.56 188 LEU A O 1
ATOM 1496 N N . ASP A 1 189 ? 15.953 45.062 8.391 1 92.19 189 ASP A N 1
ATOM 1497 C CA . ASP A 1 189 ? 16.812 46.219 8.438 1 92.19 189 ASP A CA 1
ATOM 1498 C C . ASP A 1 189 ? 18.047 45.969 9.312 1 92.19 189 ASP A C 1
ATOM 1500 O O . ASP A 1 189 ? 19.141 46.469 9.016 1 92.19 189 ASP A O 1
ATOM 1504 N N . ASN A 1 190 ? 17.859 45.25 10.305 1 88.94 190 ASN A N 1
ATOM 1505 C CA . ASN A 1 190 ? 18.938 44.938 11.234 1 88.94 190 ASN A CA 1
ATOM 1506 C C . ASN A 1 190 ? 19.859 43.844 10.703 1 88.94 190 ASN A C 1
ATOM 1508 O O . ASN A 1 190 ? 21.031 43.781 11.102 1 88.94 190 ASN A O 1
ATOM 1512 N N . ASP A 1 191 ? 19.391 43 9.891 1 79.81 191 ASP A N 1
ATOM 1513 C CA . ASP A 1 191 ? 20.094 41.781 9.531 1 79.81 191 ASP A CA 1
ATOM 1514 C C . ASP A 1 191 ? 20.812 41.938 8.188 1 79.81 191 ASP A C 1
ATOM 1516 O O . ASP A 1 191 ? 21.422 41 7.691 1 79.81 191 ASP A O 1
ATOM 1520 N N . LYS A 1 192 ? 20.875 42.969 7.562 1 76.25 192 LYS A N 1
ATOM 1521 C CA . LYS A 1 192 ? 21.5 43.156 6.254 1 76.25 192 LYS A CA 1
ATOM 1522 C C . LYS A 1 192 ? 22.938 42.656 6.25 1 76.25 192 LYS A C 1
ATOM 1524 O O . LYS A 1 192 ? 23.359 41.969 5.324 1 76.25 192 LYS A O 1
ATOM 1529 N N . ASP A 1 193 ? 23.578 42.938 7.199 1 72.31 193 ASP A N 1
ATOM 1530 C CA . ASP A 1 193 ? 24.984 42.562 7.277 1 72.31 193 ASP A CA 1
ATOM 1531 C C . ASP A 1 193 ? 25.125 41.062 7.613 1 72.31 193 ASP A C 1
ATOM 1533 O O . ASP A 1 193 ? 26.047 40.406 7.137 1 72.31 193 ASP A O 1
ATOM 1537 N N . ALA A 1 194 ? 24.203 40.5 8.367 1 74.94 194 ALA A N 1
ATOM 1538 C CA . ALA A 1 194 ? 24.25 39.125 8.781 1 74.94 194 ALA A CA 1
ATOM 1539 C C . ALA A 1 194 ? 24.016 38.188 7.598 1 74.94 194 ALA A C 1
ATOM 1541 O O . ALA A 1 194 ? 24.656 37.125 7.484 1 74.94 194 ALA A O 1
ATOM 1542 N N . VAL A 1 195 ? 23.25 38.531 6.676 1 79.5 195 VAL A N 1
ATOM 1543 C CA . VAL A 1 195 ? 22.922 37.719 5.523 1 79.5 195 VAL A CA 1
ATOM 1544 C C . VAL A 1 195 ? 24.156 37.594 4.625 1 79.5 195 VAL A C 1
ATOM 1546 O O . VAL A 1 195 ? 24.422 36.5 4.078 1 79.5 195 VAL A O 1
ATOM 1549 N N . SER A 1 196 ? 24.875 38.625 4.574 1 82.38 196 SER A N 1
ATOM 1550 C CA . SER A 1 196 ? 26.047 38.625 3.707 1 82.38 196 SER A CA 1
ATOM 1551 C C . SER A 1 196 ? 27.172 37.781 4.281 1 82.38 196 SER A C 1
ATOM 1553 O O . SER A 1 196 ? 28.078 37.344 3.553 1 82.38 196 SER A O 1
ATOM 1555 N N . SER A 1 197 ? 27.062 37.469 5.453 1 90.62 197 SER A N 1
ATOM 1556 C CA . SER A 1 197 ? 28.141 36.719 6.105 1 90.62 197 SER A CA 1
ATOM 1557 C C . SER A 1 197 ? 27.875 35.219 6.086 1 90.62 197 SER A C 1
ATOM 1559 O O . SER A 1 197 ? 28.719 34.438 6.5 1 90.62 197 SER A O 1
ATOM 1561 N N . ILE A 1 198 ? 26.797 34.844 5.574 1 93.75 198 ILE A N 1
ATOM 1562 C CA . ILE A 1 198 ? 26.453 33.406 5.531 1 93.75 198 ILE A CA 1
ATOM 1563 C C . ILE A 1 198 ? 27.344 32.688 4.52 1 93.75 198 ILE A C 1
ATOM 1565 O O . ILE A 1 198 ? 27.484 33.125 3.379 1 93.75 198 ILE A O 1
ATOM 1569 N N . ILE A 1 199 ? 27.953 31.641 4.969 1 95.31 199 ILE A N 1
ATOM 1570 C CA . ILE A 1 199 ? 28.734 30.766 4.086 1 95.31 199 ILE A CA 1
ATOM 1571 C C . ILE A 1 199 ? 27.797 29.734 3.436 1 95.31 199 ILE A C 1
ATOM 1573 O O . ILE A 1 199 ? 27.188 28.922 4.125 1 95.31 199 ILE A O 1
ATOM 1577 N N . PRO A 1 200 ? 27.703 29.797 2.105 1 93.25 200 PRO A N 1
ATOM 1578 C CA . PRO A 1 200 ? 26.797 28.859 1.435 1 93.25 200 PRO A CA 1
ATOM 1579 C C . PRO A 1 200 ? 27.234 27.406 1.549 1 93.25 200 PRO A C 1
ATOM 1581 O O . PRO A 1 200 ? 28.438 27.125 1.514 1 93.25 200 PRO A O 1
ATOM 1584 N N . MET A 1 201 ? 26.328 26.578 1.649 1 92.81 201 MET A N 1
ATOM 1585 C CA . MET A 1 201 ? 26.594 25.156 1.668 1 92.81 201 MET A CA 1
ATOM 1586 C C . MET A 1 201 ? 27.109 24.672 0.31 1 92.81 201 MET A C 1
ATOM 1588 O O . MET A 1 201 ? 26.609 25.109 -0.729 1 92.81 201 MET A O 1
ATOM 1592 N N . GLN A 1 202 ? 28 23.734 0.378 1 94.19 202 GLN A N 1
ATOM 1593 C CA . GLN A 1 202 ? 28.484 23.125 -0.856 1 94.19 202 GLN A CA 1
ATOM 1594 C C . GLN A 1 202 ? 27.531 22.031 -1.33 1 94.19 202 GLN A C 1
ATOM 1596 O O . GLN A 1 202 ? 27.047 21.234 -0.525 1 94.19 202 GLN A O 1
ATOM 1601 N N . ALA A 1 203 ? 27.266 21.984 -2.564 1 92.88 203 ALA A N 1
ATOM 1602 C CA . ALA A 1 203 ? 26.422 21.016 -3.242 1 92.88 203 ALA A CA 1
ATOM 1603 C C . ALA A 1 203 ? 27.156 20.344 -4.398 1 92.88 203 ALA A C 1
ATOM 1605 O O . ALA A 1 203 ? 28.203 20.812 -4.824 1 92.88 203 ALA A O 1
ATOM 1606 N N . PRO A 1 204 ? 26.719 19.156 -4.926 1 95.44 204 PRO A N 1
ATOM 1607 C CA . PRO A 1 204 ? 25.453 18.484 -4.637 1 95.44 204 PRO A CA 1
ATOM 1608 C C . PRO A 1 204 ? 25.547 17.578 -3.408 1 95.44 204 PRO A C 1
ATOM 1610 O O . PRO A 1 204 ? 26.609 17.031 -3.109 1 95.44 204 PRO A O 1
ATOM 1613 N N . LEU A 1 205 ? 24.453 17.422 -2.764 1 94.62 205 LEU A N 1
ATOM 1614 C CA . LEU A 1 205 ? 24.281 16.453 -1.682 1 94.62 205 LEU A CA 1
ATOM 1615 C C . LEU A 1 205 ? 23.688 15.148 -2.203 1 94.62 205 LEU A C 1
ATOM 1617 O O . LEU A 1 205 ? 22.781 15.164 -3.031 1 94.62 205 LEU A O 1
ATOM 1621 N N . HIS A 1 206 ? 24.219 14.078 -1.693 1 94.19 206 HIS A N 1
ATOM 1622 C CA . HIS A 1 206 ? 23.797 12.773 -2.176 1 94.19 206 HIS A CA 1
ATOM 1623 C C . HIS A 1 206 ? 22.531 12.312 -1.461 1 94.19 206 HIS A C 1
ATOM 1625 O O . HIS A 1 206 ? 22.391 12.508 -0.25 1 94.19 206 HIS A O 1
ATOM 1631 N N . PHE A 1 207 ? 21.672 11.672 -2.199 1 94.12 207 PHE A N 1
ATOM 1632 C CA . PHE A 1 207 ? 20.375 11.219 -1.695 1 94.12 207 PHE A CA 1
ATOM 1633 C C . PHE A 1 207 ? 20.562 10.266 -0.521 1 94.12 207 PHE A C 1
ATOM 1635 O O . PHE A 1 207 ? 19.922 10.414 0.515 1 94.12 207 PHE A O 1
ATOM 1642 N N . ASP A 1 208 ? 21.453 9.219 -0.682 1 93.75 208 ASP A N 1
ATOM 1643 C CA . ASP A 1 208 ? 21.625 8.188 0.335 1 93.75 208 ASP A CA 1
ATOM 1644 C C . ASP A 1 208 ? 22.094 8.797 1.658 1 93.75 208 ASP A C 1
ATOM 1646 O O . ASP A 1 208 ? 21.672 8.359 2.73 1 93.75 208 ASP A O 1
ATOM 1650 N N . ARG A 1 209 ? 22.953 9.805 1.557 1 95.81 209 ARG A N 1
ATOM 1651 C CA . ARG A 1 209 ? 23.469 10.453 2.754 1 95.81 209 ARG A CA 1
ATOM 1652 C C . ARG A 1 209 ? 22.406 11.289 3.438 1 95.81 209 ARG A C 1
ATOM 1654 O O . ARG A 1 209 ? 22.312 11.328 4.668 1 95.81 209 ARG A O 1
ATOM 1661 N N . GLN A 1 210 ? 21.562 11.945 2.666 1 96.56 210 GLN A N 1
ATOM 1662 C CA . GLN A 1 210 ? 20.453 12.719 3.221 1 96.56 210 GLN A CA 1
ATOM 1663 C C . GLN A 1 210 ? 19.422 11.812 3.885 1 96.56 210 GLN A C 1
ATOM 1665 O O . GLN A 1 210 ? 18.859 12.164 4.922 1 96.56 210 GLN A O 1
ATOM 1670 N N . MET A 1 211 ? 19.219 10.641 3.234 1 96.12 211 MET A N 1
ATOM 1671 C CA . MET A 1 211 ? 18.281 9.672 3.791 1 96.12 211 MET A CA 1
ATOM 1672 C C . MET A 1 211 ? 18.75 9.172 5.152 1 96.12 211 MET A C 1
ATOM 1674 O O . MET A 1 211 ? 17.953 9.062 6.086 1 96.12 211 MET A O 1
ATOM 1678 N N . LEU A 1 212 ? 20 8.883 5.254 1 97.12 212 LEU A N 1
ATOM 1679 C CA . LEU A 1 212 ? 20.562 8.438 6.523 1 97.12 212 LEU A CA 1
ATOM 1680 C C . LEU A 1 212 ? 20.484 9.539 7.578 1 97.12 212 LEU A C 1
ATOM 1682 O O . LEU A 1 212 ? 20.172 9.266 8.742 1 97.12 212 LEU A O 1
ATOM 1686 N N . LEU A 1 213 ? 20.766 10.758 7.137 1 98 213 LEU A N 1
ATOM 1687 C CA . LEU A 1 213 ? 20.656 11.906 8.031 1 98 213 LEU A CA 1
ATOM 1688 C C . LEU A 1 213 ? 19.219 12.094 8.5 1 98 213 LEU A C 1
ATOM 1690 O O . LEU A 1 213 ? 18.969 12.32 9.688 1 98 213 LEU A O 1
ATOM 1694 N N . ALA A 1 214 ? 18.266 12 7.578 1 97.75 214 ALA A N 1
ATOM 1695 C CA . ALA A 1 214 ? 16.844 12.117 7.902 1 97.75 214 ALA A CA 1
ATOM 1696 C C . ALA A 1 214 ? 16.422 11.07 8.938 1 97.75 214 ALA A C 1
ATOM 1698 O O . ALA A 1 214 ? 15.773 11.398 9.93 1 97.75 214 ALA A O 1
ATOM 1699 N N . LYS A 1 215 ? 16.828 9.844 8.773 1 97.94 215 LYS A N 1
ATOM 1700 C CA . LYS A 1 215 ? 16.484 8.766 9.695 1 97.94 215 LYS A CA 1
ATOM 1701 C C . LYS A 1 215 ? 17.109 8.992 11.062 1 97.94 215 LYS A C 1
ATOM 1703 O O . LYS A 1 215 ? 16.531 8.641 12.086 1 97.94 215 LYS A O 1
ATOM 1708 N N . HIS A 1 216 ? 18.328 9.555 11.031 1 98.12 216 HIS A N 1
ATOM 1709 C CA . HIS A 1 216 ? 18.984 9.891 12.297 1 98.12 216 HIS A CA 1
ATOM 1710 C C . HIS A 1 216 ? 18.125 10.875 13.094 1 98.12 216 HIS A C 1
ATOM 1712 O O . HIS A 1 216 ? 17.906 10.68 14.289 1 98.12 216 HIS A O 1
ATOM 1718 N N . PHE A 1 217 ? 17.641 11.883 12.469 1 98.19 217 PHE A N 1
ATOM 1719 C CA . PHE A 1 217 ? 16.812 12.867 13.156 1 98.19 217 PHE A CA 1
ATOM 1720 C C . PHE A 1 217 ? 15.492 12.242 13.594 1 98.19 217 PHE A C 1
ATOM 1722 O O . PHE A 1 217 ? 14.977 12.562 14.664 1 98.19 217 PHE A O 1
ATOM 1729 N N . MET A 1 218 ? 14.914 11.375 12.773 1 98.31 218 MET A N 1
ATOM 1730 C CA . MET A 1 218 ? 13.695 10.672 13.172 1 98.31 218 MET A CA 1
ATOM 1731 C C . MET A 1 218 ? 13.914 9.914 14.477 1 98.31 218 MET A C 1
ATOM 1733 O O . MET A 1 218 ? 13.047 9.922 15.352 1 98.31 218 MET A O 1
ATOM 1737 N N . ARG A 1 219 ? 15.055 9.289 14.625 1 97.81 219 ARG A N 1
ATOM 1738 C CA . ARG A 1 219 ? 15.375 8.562 15.852 1 97.81 219 ARG A CA 1
ATOM 1739 C C . ARG A 1 219 ? 15.492 9.508 17.047 1 97.81 219 ARG A C 1
ATOM 1741 O O . ARG A 1 219 ? 15.07 9.172 18.156 1 97.81 219 ARG A O 1
ATOM 1748 N N . ILE A 1 220 ? 16.078 10.641 16.766 1 97.94 220 ILE A N 1
ATOM 1749 C CA . ILE A 1 220 ? 16.203 11.633 17.812 1 97.94 220 ILE A CA 1
ATOM 1750 C C . ILE A 1 220 ? 14.828 12.016 18.328 1 97.94 220 ILE A C 1
ATOM 1752 O O . ILE A 1 220 ? 14.641 12.227 19.531 1 97.94 220 ILE A O 1
ATOM 1756 N N . TRP A 1 221 ? 13.828 12.094 17.438 1 97.44 221 TRP A N 1
ATOM 1757 C CA . TRP A 1 221 ? 12.461 12.43 17.844 1 97.44 221 TRP A CA 1
ATOM 1758 C C . TRP A 1 221 ? 11.711 11.195 18.328 1 97.44 221 TRP A C 1
ATOM 1760 O O . TRP A 1 221 ? 10.5 11.242 18.547 1 97.44 221 TRP A O 1
ATOM 1770 N N . GLY A 1 222 ? 12.359 10.094 18.375 1 96.25 222 GLY A N 1
ATOM 1771 C CA . GLY A 1 222 ? 11.766 8.891 18.938 1 96.25 222 GLY A CA 1
ATOM 1772 C C . GLY A 1 222 ? 10.844 8.172 17.969 1 96.25 222 GLY A C 1
ATOM 1773 O O . GLY A 1 222 ? 9.922 7.461 18.375 1 96.25 222 GLY A O 1
ATOM 1774 N N . PHE A 1 223 ? 11.008 8.336 16.688 1 97.56 223 PHE A N 1
ATOM 1775 C CA . PHE A 1 223 ? 10.211 7.625 15.703 1 97.56 223 PHE A CA 1
ATOM 1776 C C . PHE A 1 223 ? 10.445 6.121 15.805 1 97.56 223 PHE A C 1
ATOM 1778 O O . PHE A 1 223 ? 11.578 5.668 15.938 1 97.56 223 PHE A O 1
ATOM 1785 N N . ASP A 1 224 ? 9.406 5.344 15.82 1 97.25 224 ASP A N 1
ATOM 1786 C CA . ASP A 1 224 ? 9.477 3.887 15.906 1 97.25 224 ASP A CA 1
ATOM 1787 C C . ASP A 1 224 ? 9.461 3.252 14.516 1 97.25 224 ASP A C 1
ATOM 1789 O O . ASP A 1 224 ? 8.391 3.041 13.938 1 97.25 224 ASP A O 1
ATOM 1793 N N . PHE A 1 225 ? 10.602 2.826 14.031 1 97.69 225 PHE A N 1
ATOM 1794 C CA . PHE A 1 225 ? 10.719 2.281 12.688 1 97.69 225 PHE A CA 1
ATOM 1795 C C . PHE A 1 225 ? 10.078 0.9 12.602 1 97.69 225 PHE A C 1
ATOM 1797 O O . PHE A 1 225 ? 9.906 0.358 11.516 1 97.69 225 PHE A O 1
ATOM 1804 N N . GLU A 1 226 ? 9.625 0.288 13.695 1 97.69 226 GLU A N 1
ATOM 1805 C CA . GLU A 1 226 ? 8.859 -0.956 13.68 1 97.69 226 GLU A CA 1
ATOM 1806 C C . GLU A 1 226 ? 7.371 -0.686 13.492 1 97.69 226 GLU A C 1
ATOM 1808 O O . GLU A 1 226 ? 6.59 -1.615 13.281 1 97.69 226 GLU A O 1
ATOM 1813 N N . ALA A 1 227 ? 6.992 0.63 13.586 1 97.69 227 ALA A N 1
ATOM 1814 C CA . ALA A 1 227 ? 5.598 1.024 13.438 1 97.69 227 ALA A CA 1
ATOM 1815 C C . ALA A 1 227 ? 5.449 2.129 12.391 1 97.69 227 ALA A C 1
ATOM 1817 O O . ALA A 1 227 ? 4.473 2.885 12.414 1 97.69 227 ALA A O 1
ATOM 1818 N N . GLY A 1 228 ? 6.449 2.238 11.578 1 97.62 228 GLY A N 1
ATOM 1819 C CA . GLY A 1 228 ? 6.387 3.244 10.531 1 97.62 228 GLY A CA 1
ATOM 1820 C C . GLY A 1 228 ? 7.586 3.209 9.602 1 97.62 228 GLY A C 1
ATOM 1821 O O . GLY A 1 228 ? 8.477 2.367 9.758 1 97.62 228 GLY A O 1
ATOM 1822 N N . ARG A 1 229 ? 7.582 4.066 8.625 1 97.38 229 ARG A N 1
ATOM 1823 C CA . ARG A 1 229 ? 8.672 4.105 7.656 1 97.38 229 ARG A CA 1
ATOM 1824 C C . ARG A 1 229 ? 8.789 5.484 7.016 1 97.38 229 ARG A C 1
ATOM 1826 O O . ARG A 1 229 ? 7.941 6.348 7.23 1 97.38 229 ARG A O 1
ATOM 1833 N N . LEU A 1 230 ? 9.828 5.746 6.312 1 97.75 230 LEU A N 1
ATOM 1834 C CA . LEU A 1 230 ? 10.117 6.973 5.574 1 97.75 230 LEU A CA 1
ATOM 1835 C C . LEU A 1 230 ? 10.219 6.695 4.078 1 97.75 230 LEU A C 1
ATOM 1837 O O . LEU A 1 230 ? 10.922 5.777 3.66 1 97.75 230 LEU A O 1
ATOM 1841 N N . ASP A 1 231 ? 9.461 7.395 3.299 1 97.06 231 ASP A N 1
ATOM 1842 C CA . ASP A 1 231 ? 9.539 7.266 1.847 1 97.06 231 ASP A CA 1
ATOM 1843 C C . ASP A 1 231 ? 9.734 8.625 1.186 1 97.06 231 ASP A C 1
ATOM 1845 O O . ASP A 1 231 ? 9.656 9.664 1.851 1 97.06 231 ASP A O 1
ATOM 1849 N N . LEU A 1 232 ? 10.062 8.641 -0.079 1 94.62 232 LEU A N 1
ATOM 1850 C CA . LEU A 1 232 ? 10.289 9.844 -0.865 1 94.62 232 LEU A CA 1
ATOM 1851 C C . LEU A 1 232 ? 9.031 10.258 -1.614 1 94.62 232 LEU A C 1
ATOM 1853 O O . LEU A 1 232 ? 8.328 9.414 -2.168 1 94.62 232 LEU A O 1
ATOM 1857 N N . THR A 1 233 ? 8.695 11.422 -1.587 1 92.75 233 THR A N 1
ATOM 1858 C CA . THR A 1 233 ? 7.621 12.008 -2.383 1 92.75 233 THR A CA 1
ATOM 1859 C C . THR A 1 233 ? 7.98 13.414 -2.834 1 92.75 233 THR A C 1
ATOM 1861 O O . THR A 1 233 ? 8.984 13.977 -2.393 1 92.75 233 THR A O 1
ATOM 1864 N N . VAL A 1 234 ? 7.172 13.977 -3.705 1 84.19 234 VAL A N 1
ATOM 1865 C CA . VAL A 1 234 ? 7.348 15.359 -4.133 1 84.19 234 VAL A CA 1
ATOM 1866 C C . VAL A 1 234 ? 6.863 16.297 -3.033 1 84.19 234 VAL A C 1
ATOM 1868 O O . VAL A 1 234 ? 7.527 17.297 -2.721 1 84.19 234 VAL A O 1
ATOM 1871 N N . HIS A 1 235 ? 5.754 15.977 -2.463 1 87.19 235 HIS A N 1
ATOM 1872 C CA . HIS A 1 235 ? 5.172 16.75 -1.372 1 87.19 235 HIS A CA 1
ATOM 1873 C C . HIS A 1 235 ? 5.074 15.922 -0.096 1 87.19 235 HIS A C 1
ATOM 1875 O O . HIS A 1 235 ? 4.188 15.078 0.033 1 87.19 235 HIS A O 1
ATOM 1881 N N . PRO A 1 236 ? 5.855 16.219 0.824 1 93.44 236 PRO A N 1
ATOM 1882 C CA . PRO A 1 236 ? 5.914 15.414 2.043 1 93.44 236 PRO A CA 1
ATOM 1883 C C . PRO A 1 236 ? 4.582 15.383 2.793 1 93.44 236 PRO A C 1
ATOM 1885 O O . PRO A 1 236 ? 3.861 16.375 2.82 1 93.44 236 PRO A O 1
ATOM 1888 N N . PHE A 1 237 ? 4.293 14.32 3.393 1 94.88 237 PHE A N 1
ATOM 1889 C CA . PHE A 1 237 ? 3.098 14.148 4.211 1 94.88 237 PHE A CA 1
ATOM 1890 C C . PHE A 1 237 ? 3.287 13.023 5.223 1 94.88 237 PHE A C 1
ATOM 1892 O O . PHE A 1 237 ? 4.258 12.266 5.141 1 94.88 237 PHE A O 1
ATOM 1899 N N . THR A 1 238 ? 2.475 12.992 6.164 1 96.38 238 THR A N 1
ATOM 1900 C CA . THR A 1 238 ? 2.307 11.891 7.105 1 96.38 238 THR A CA 1
ATOM 1901 C C . THR A 1 238 ? 0.965 11.195 6.887 1 96.38 238 THR A C 1
ATOM 1903 O O . THR A 1 238 ? -0.074 11.852 6.805 1 96.38 238 THR A O 1
ATOM 1906 N N . GLY A 1 239 ? 1.058 9.953 6.766 1 94.38 239 GLY A N 1
ATOM 1907 C CA . GLY A 1 239 ? -0.193 9.258 6.512 1 94.38 239 GLY A CA 1
ATOM 1908 C C . GLY A 1 239 ? -0.292 7.926 7.238 1 94.38 239 GLY A C 1
ATOM 1909 O O . GLY A 1 239 ? 0.421 7.691 8.219 1 94.38 239 GLY A O 1
ATOM 1910 N N . MET A 1 240 ? -1.253 7.184 6.746 1 93.06 240 MET A N 1
ATOM 1911 C CA . MET A 1 240 ? -1.593 5.875 7.297 1 93.06 240 MET A CA 1
ATOM 1912 C C . MET A 1 240 ? -2.291 6.016 8.648 1 93.06 240 MET A C 1
ATOM 1914 O O . MET A 1 240 ? -3.096 6.93 8.836 1 93.06 240 MET A O 1
ATOM 1918 N N . VAL A 1 241 ? -2.146 4.984 9.594 1 94.56 241 VAL A N 1
ATOM 1919 C CA . VAL A 1 241 ? -2.906 4.918 10.836 1 94.56 241 VAL A CA 1
ATOM 1920 C C . VAL A 1 241 ? -1.95 4.934 12.031 1 94.56 241 VAL A C 1
ATOM 1922 O O . VAL A 1 241 ? -0.73 4.965 11.852 1 94.56 241 VAL A O 1
ATOM 1925 N N . LYS A 1 242 ? -2.512 4.988 13.203 1 94.31 242 LYS A N 1
ATOM 1926 C CA . LYS A 1 242 ? -1.754 5.113 14.445 1 94.31 242 LYS A CA 1
ATOM 1927 C C . LYS A 1 242 ? -0.765 3.963 14.609 1 94.31 242 LYS A C 1
ATOM 1929 O O . LYS A 1 242 ? 0.298 4.129 15.211 1 94.31 242 LYS A O 1
ATOM 1934 N N . GLU A 1 243 ? -1.106 2.797 14.141 1 95.44 243 GLU A N 1
ATOM 1935 C CA . GLU A 1 243 ? -0.327 1.581 14.352 1 95.44 243 GLU A CA 1
ATOM 1936 C C . GLU A 1 243 ? 0.773 1.44 13.305 1 95.44 243 GLU A C 1
ATOM 1938 O O . GLU A 1 243 ? 1.681 0.62 13.453 1 95.44 243 GLU A O 1
ATOM 1943 N N . ASP A 1 244 ? 0.699 2.217 12.281 1 97.56 244 ASP A N 1
ATOM 1944 C CA . ASP A 1 244 ? 1.604 2.215 11.141 1 97.56 244 ASP A CA 1
ATOM 1945 C C . ASP A 1 244 ? 1.711 3.607 10.516 1 97.56 244 ASP A C 1
ATOM 1947 O O . ASP A 1 244 ? 1.042 3.906 9.523 1 97.56 244 ASP A O 1
ATOM 1951 N N . SER A 1 245 ? 2.572 4.434 11.102 1 97.56 245 SER A N 1
ATOM 1952 C CA . SER A 1 245 ? 2.709 5.82 10.672 1 97.56 245 SER A CA 1
ATOM 1953 C C . SER A 1 245 ? 3.773 5.965 9.594 1 97.56 245 SER A C 1
ATOM 1955 O O . SER A 1 245 ? 4.961 5.754 9.844 1 97.56 245 SER A O 1
ATOM 1957 N N . ARG A 1 246 ? 3.355 6.383 8.43 1 98.06 246 ARG A N 1
ATOM 1958 C CA . ARG A 1 246 ? 4.281 6.5 7.312 1 98.06 246 ARG A CA 1
ATOM 1959 C C . ARG A 1 246 ? 4.496 7.961 6.93 1 98.06 246 ARG A C 1
ATOM 1961 O O . ARG A 1 246 ? 3.539 8.672 6.617 1 98.06 246 ARG A O 1
ATOM 1968 N N . ILE A 1 247 ? 5.738 8.383 7.008 1 97.56 247 ILE A N 1
ATOM 1969 C CA . ILE A 1 247 ? 6.094 9.766 6.699 1 97.56 247 ILE A CA 1
ATOM 1970 C C . ILE A 1 247 ? 6.887 9.812 5.395 1 97.56 247 ILE A C 1
ATOM 1972 O O . ILE A 1 247 ? 7.469 8.805 4.98 1 97.56 247 ILE A O 1
ATOM 1976 N N . THR A 1 248 ? 6.812 10.875 4.77 1 96.75 248 THR A N 1
ATOM 1977 C CA . THR A 1 248 ? 7.543 11.055 3.52 1 96.75 248 THR A CA 1
ATOM 1978 C C . THR A 1 248 ? 8.398 12.32 3.57 1 96.75 248 THR A C 1
ATOM 1980 O O . THR A 1 248 ? 8.164 13.195 4.402 1 96.75 248 THR A O 1
ATOM 1983 N N . MET A 1 249 ? 9.391 12.359 2.816 1 95.12 249 MET A N 1
ATOM 1984 C CA . MET A 1 249 ? 10.258 13.523 2.68 1 95.12 249 MET A CA 1
ATOM 1985 C C . MET A 1 249 ? 10.523 13.844 1.212 1 95.12 249 MET A C 1
ATOM 1987 O O . MET A 1 249 ? 10.125 13.078 0.328 1 95.12 249 MET A O 1
ATOM 1991 N N . SER A 1 250 ? 11.055 14.945 0.977 1 93.31 250 SER A N 1
ATOM 1992 C CA . SER A 1 250 ? 11.477 15.328 -0.367 1 93.31 250 SER A CA 1
ATOM 1993 C C . SER A 1 250 ? 12.984 15.555 -0.43 1 93.31 250 SER A C 1
ATOM 1995 O O . SER A 1 250 ? 13.594 15.953 0.562 1 93.31 250 SER A O 1
ATOM 1997 N N . PHE A 1 251 ? 13.57 15.312 -1.512 1 93 251 PHE A N 1
ATOM 1998 C CA . PHE A 1 251 ? 15.008 15.391 -1.734 1 93 251 PHE A CA 1
ATOM 1999 C C . PHE A 1 251 ? 15.375 16.656 -2.492 1 93 251 PHE A C 1
ATOM 2001 O O . PHE A 1 251 ? 14.625 17.109 -3.367 1 93 251 PHE A O 1
ATOM 2008 N N . ASN A 1 252 ? 16.375 17.25 -2.057 1 93.56 252 ASN A N 1
ATOM 2009 C CA . ASN A 1 252 ? 17.016 18.391 -2.715 1 93.56 252 ASN A CA 1
ATOM 2010 C C . ASN A 1 252 ? 18.531 18.281 -2.703 1 93.56 252 ASN A C 1
ATOM 2012 O O . ASN A 1 252 ? 19.141 18.234 -1.636 1 93.56 252 ASN A O 1
ATOM 2016 N N . GLU A 1 253 ? 19.188 18.297 -3.885 1 94.62 253 GLU A N 1
ATOM 2017 C CA . GLU A 1 253 ? 20.625 18.125 -3.969 1 94.62 253 GLU A CA 1
ATOM 2018 C C . GLU A 1 253 ? 21.359 19.406 -3.564 1 94.62 253 GLU A C 1
ATOM 2020 O O . GLU A 1 253 ? 22.547 19.359 -3.254 1 94.62 253 GLU A O 1
ATOM 2025 N N . GLU A 1 254 ? 20.625 20.484 -3.488 1 94.19 254 GLU A N 1
ATOM 2026 C CA . GLU A 1 254 ? 21.266 21.781 -3.293 1 94.19 254 GLU A CA 1
ATOM 2027 C C . GLU A 1 254 ? 21.109 22.266 -1.854 1 94.19 254 GLU A C 1
ATOM 2029 O O . GLU A 1 254 ? 21.703 23.266 -1.465 1 94.19 254 GLU A O 1
ATOM 2034 N N . SER A 1 255 ? 20.344 21.641 -1.085 1 92.31 255 SER A N 1
ATOM 2035 C CA . SER A 1 255 ? 20.094 22.109 0.275 1 92.31 255 SER A CA 1
ATOM 2036 C C . SER A 1 255 ? 19.688 20.953 1.187 1 92.31 255 SER A C 1
ATOM 2038 O O . SER A 1 255 ? 18.812 20.156 0.829 1 92.31 255 SER A O 1
ATOM 2040 N N . TYR A 1 256 ? 20.297 20.891 2.346 1 94.56 256 TYR A N 1
ATOM 2041 C CA . TYR A 1 256 ? 19.922 19.875 3.311 1 94.56 256 TYR A CA 1
ATOM 2042 C C . TYR A 1 256 ? 18.625 20.234 4.027 1 94.56 256 TYR A C 1
ATOM 2044 O O . TYR A 1 256 ? 17.984 19.375 4.625 1 94.56 256 TYR A O 1
ATOM 2052 N N . LYS A 1 257 ? 18.25 21.516 3.98 1 94.38 257 LYS A N 1
ATOM 2053 C CA . LYS A 1 257 ? 17.125 22.031 4.777 1 94.38 257 LYS A CA 1
ATOM 2054 C C . LYS A 1 257 ? 15.82 21.375 4.375 1 94.38 257 LYS A C 1
ATOM 2056 O O . LYS A 1 257 ? 15.016 21 5.234 1 94.38 257 LYS A O 1
ATOM 2061 N N . GLN A 1 258 ? 15.664 21.281 3.133 1 92.38 258 GLN A N 1
ATOM 2062 C CA . GLN A 1 258 ? 14.422 20.703 2.648 1 92.38 258 GLN A CA 1
ATOM 2063 C C . GLN A 1 258 ? 14.211 19.297 3.197 1 92.38 258 GLN A C 1
ATOM 2065 O O . GLN A 1 258 ? 13.141 18.969 3.705 1 92.38 258 GLN A O 1
ATOM 2070 N N . CYS A 1 259 ? 15.227 18.484 3.117 1 93.94 259 CYS A N 1
ATOM 2071 C CA . CYS A 1 259 ? 15.156 17.094 3.58 1 93.94 259 CYS A CA 1
ATOM 2072 C C . CYS A 1 259 ? 15.039 17.031 5.098 1 93.94 259 CYS A C 1
ATOM 2074 O O . CYS A 1 259 ? 14.133 16.391 5.625 1 93.94 259 CYS A O 1
ATOM 2076 N N . VAL A 1 260 ? 15.898 17.75 5.766 1 95.75 260 VAL A N 1
ATOM 2077 C CA . VAL A 1 260 ? 16 17.688 7.219 1 95.75 260 VAL A CA 1
ATOM 2078 C C . VAL A 1 260 ? 14.727 18.234 7.852 1 95.75 260 VAL A C 1
ATOM 2080 O O . VAL A 1 260 ? 14.094 17.578 8.68 1 95.75 260 VAL A O 1
ATOM 2083 N N . PHE A 1 261 ? 14.32 19.359 7.449 1 96.31 261 PHE A N 1
ATOM 2084 C CA . PHE A 1 261 ? 13.211 20.031 8.109 1 96.31 261 PHE A CA 1
ATOM 2085 C C . PHE A 1 261 ? 11.883 19.391 7.727 1 96.31 261 PHE A C 1
ATOM 2087 O O . PHE A 1 261 ? 10.969 19.312 8.547 1 96.31 261 PHE A O 1
ATOM 2094 N N . ALA A 1 262 ? 11.734 18.953 6.438 1 95.94 262 ALA A N 1
ATOM 2095 C CA . ALA A 1 262 ? 10.539 18.203 6.07 1 95.94 262 ALA A CA 1
ATOM 2096 C C . ALA A 1 262 ? 10.406 16.938 6.922 1 95.94 262 ALA A C 1
ATOM 2098 O O . ALA A 1 262 ? 9.312 16.609 7.379 1 95.94 262 ALA A O 1
ATOM 2099 N N . THR A 1 263 ? 11.523 16.25 7.121 1 97.62 263 THR A N 1
ATOM 2100 C CA . THR A 1 263 ? 11.523 15.023 7.91 1 97.62 263 THR A CA 1
ATOM 2101 C C . THR A 1 263 ? 11.148 15.312 9.359 1 97.62 263 THR A C 1
ATOM 2103 O O . THR A 1 263 ? 10.312 14.617 9.945 1 97.62 263 THR A O 1
ATOM 2106 N N . ILE A 1 264 ? 11.727 16.312 9.914 1 98.19 264 ILE A N 1
ATOM 2107 C CA . ILE A 1 264 ? 11.453 16.672 11.305 1 98.19 264 ILE A CA 1
ATOM 2108 C C . ILE A 1 264 ? 9.992 17.109 11.438 1 98.19 264 ILE A C 1
ATOM 2110 O O . ILE A 1 264 ? 9.312 16.703 12.391 1 98.19 264 ILE A O 1
ATOM 2114 N N . HIS A 1 265 ? 9.492 17.859 10.469 1 98.06 265 HIS A N 1
ATOM 2115 C CA . HIS A 1 265 ? 8.109 18.312 10.422 1 98.06 265 HIS A CA 1
ATOM 2116 C C . HIS A 1 265 ? 7.145 17.125 10.438 1 98.06 265 HIS A C 1
ATOM 2118 O O . HIS A 1 265 ? 6.258 17.062 11.289 1 98.06 265 HIS A O 1
ATOM 2124 N N . GLU A 1 266 ? 7.34 16.203 9.531 1 98.25 266 GLU A N 1
ATOM 2125 C CA . GLU A 1 266 ? 6.449 15.062 9.406 1 98.25 266 GLU A CA 1
ATOM 2126 C C . GLU A 1 266 ? 6.59 14.117 10.594 1 98.25 266 GLU A C 1
ATOM 2128 O O . GLU A 1 266 ? 5.617 13.477 11 1 98.25 266 GLU A O 1
ATOM 2133 N N . THR A 1 267 ? 7.809 14.07 11.172 1 98.38 267 THR A N 1
ATOM 2134 C CA . THR A 1 267 ? 7.973 13.273 12.375 1 98.38 267 THR A CA 1
ATOM 2135 C C . THR A 1 267 ? 7.168 13.867 13.531 1 98.38 267 THR A C 1
ATOM 2137 O O . THR A 1 267 ? 6.629 13.133 14.359 1 98.38 267 THR A O 1
ATOM 2140 N N . GLY A 1 268 ? 7.117 15.188 13.578 1 98.25 268 GLY A N 1
ATOM 2141 C CA . GLY A 1 268 ? 6.262 15.828 14.562 1 98.25 268 GLY A CA 1
ATOM 2142 C C . GLY A 1 268 ? 4.801 15.43 14.43 1 98.25 268 GLY A C 1
ATOM 2143 O O . GLY A 1 268 ? 4.145 15.125 15.43 1 98.25 268 GLY A O 1
ATOM 2144 N N . HIS A 1 269 ? 4.293 15.422 13.211 1 98.12 269 HIS A N 1
ATOM 2145 C CA . HIS A 1 269 ? 2.945 14.922 12.961 1 98.12 269 HIS A CA 1
ATOM 2146 C C . HIS A 1 269 ? 2.783 13.484 13.445 1 98.12 269 HIS A C 1
ATOM 2148 O O . HIS A 1 269 ? 1.793 13.156 14.102 1 98.12 269 HIS A O 1
ATOM 2154 N N . SER A 1 270 ? 3.717 12.672 13.102 1 97.94 270 SER A N 1
ATOM 2155 C CA . SER A 1 270 ? 3.658 11.242 13.406 1 97.94 270 SER A CA 1
ATOM 2156 C C . SER A 1 270 ? 3.613 11 14.906 1 97.94 270 SER A C 1
ATOM 2158 O O . SER A 1 270 ? 2.857 10.148 15.383 1 97.94 270 SER A O 1
ATOM 2160 N N . LYS A 1 271 ? 4.445 11.758 15.617 1 97.19 271 LYS A N 1
ATOM 2161 C CA . LYS A 1 271 ? 4.473 11.594 17.078 1 97.19 271 LYS A CA 1
ATOM 2162 C C . LYS A 1 271 ? 3.115 11.93 17.688 1 97.19 271 LYS A C 1
ATOM 2164 O O . LYS A 1 271 ? 2.656 11.242 18.594 1 97.19 271 LYS A O 1
ATOM 2169 N N . TYR A 1 272 ? 2.498 12.914 17.203 1 97.12 272 TYR A N 1
ATOM 2170 C CA . TYR A 1 272 ? 1.164 13.266 17.672 1 97.12 272 TYR A CA 1
ATOM 2171 C C . TYR A 1 272 ? 0.151 12.188 17.312 1 97.12 272 TYR A C 1
ATOM 2173 O O . TYR A 1 272 ? -0.577 11.695 18.172 1 97.12 272 TYR A O 1
ATOM 2181 N N . GLU A 1 273 ? 0.156 11.789 16.094 1 95.75 273 GLU A N 1
ATOM 2182 C CA . GLU A 1 273 ? -0.833 10.844 15.586 1 95.75 273 GLU A CA 1
ATOM 2183 C C . GLU A 1 273 ? -0.738 9.5 16.312 1 95.75 273 GLU A C 1
ATOM 2185 O O . GLU A 1 273 ? -1.759 8.875 16.594 1 95.75 273 GLU A O 1
ATOM 2190 N N . THR A 1 274 ? 0.431 9 16.547 1 95.5 274 THR A N 1
ATOM 2191 C CA . THR A 1 274 ? 0.621 7.672 17.125 1 95.5 274 THR A CA 1
ATOM 2192 C C . THR A 1 274 ? 0.344 7.684 18.625 1 95.5 274 THR A C 1
ATOM 2194 O O . THR A 1 274 ? 0.186 6.629 19.25 1 95.5 274 THR A O 1
ATOM 2197 N N . SER A 1 275 ? 0.229 8.93 19.188 1 93.38 275 SER A N 1
ATOM 2198 C CA . SER A 1 275 ? 0.08 9.023 20.625 1 93.38 275 SER A CA 1
ATOM 2199 C C . SER A 1 275 ? -1.284 9.586 21.016 1 93.38 275 SER A C 1
ATOM 2201 O O . SER A 1 275 ? -1.637 9.633 22.188 1 93.38 275 SER A O 1
ATOM 2203 N N . CYS A 1 276 ? -2.043 10.016 20.047 1 91.69 276 CYS A N 1
ATOM 2204 C CA . CYS A 1 276 ? -3.182 10.875 20.359 1 91.69 276 CYS A CA 1
ATOM 2205 C C . CYS A 1 276 ? -4.312 10.078 20.984 1 91.69 276 CYS A C 1
ATOM 2207 O O . CYS A 1 276 ? -4.691 9.016 20.484 1 91.69 276 CYS A O 1
ATOM 2209 N N . GLY A 1 277 ? -4.855 10.688 22.125 1 91.81 277 GLY A N 1
ATOM 2210 C CA . GLY A 1 277 ? -6.074 10.234 22.781 1 91.81 277 GLY A CA 1
ATOM 2211 C C . GLY A 1 277 ? -5.848 9.055 23.703 1 91.81 277 GLY A C 1
ATOM 2212 O O . GLY A 1 277 ? -4.711 8.625 23.906 1 91.81 277 GLY A O 1
ATOM 2213 N N . PRO A 1 278 ? -6.945 8.625 24.359 1 92.69 278 PRO A N 1
ATOM 2214 C CA . PRO A 1 278 ? -6.855 7.406 25.156 1 92.69 278 PRO A CA 1
ATOM 2215 C C . PRO A 1 278 ? -6.652 6.156 24.297 1 92.69 278 PRO A C 1
ATOM 2217 O O . PRO A 1 278 ? -7.578 5.707 23.625 1 92.69 278 PRO A O 1
ATOM 2220 N N . ILE A 1 279 ? -5.492 5.637 24.438 1 88.44 279 ILE A N 1
ATOM 2221 C CA . ILE A 1 279 ? -5.008 4.629 23.5 1 88.44 279 ILE A CA 1
ATOM 2222 C C . ILE A 1 279 ? -5.902 3.391 23.562 1 88.44 279 ILE A C 1
ATOM 2224 O O . ILE A 1 279 ? -6.008 2.645 22.594 1 88.44 279 ILE A O 1
ATOM 2228 N N . GLU A 1 280 ? -6.664 3.227 24.688 1 90.5 280 GLU A N 1
ATOM 2229 C CA . GLU A 1 280 ? -7.559 2.084 24.859 1 90.5 280 GLU A CA 1
ATOM 2230 C C . GLU A 1 280 ? -8.773 2.195 23.953 1 90.5 280 GLU A C 1
ATOM 2232 O O . GLU A 1 280 ? -9.484 1.212 23.734 1 90.5 280 GLU A O 1
ATOM 2237 N N . LEU A 1 281 ? -8.992 3.367 23.5 1 93.88 281 LEU A N 1
ATOM 2238 C CA . LEU A 1 281 ? -10.133 3.59 22.609 1 93.88 281 LEU A CA 1
ATOM 2239 C C . LEU A 1 281 ? -9.672 3.779 21.172 1 93.88 281 LEU A C 1
ATOM 2241 O O . LEU A 1 281 ? -10.352 4.441 20.391 1 93.88 281 LEU A O 1
ATOM 2245 N N . ARG A 1 282 ? -8.539 3.236 20.875 1 93.06 282 ARG A N 1
ATOM 2246 C CA . ARG A 1 282 ? -8.086 3.244 19.484 1 93.06 282 ARG A CA 1
ATOM 2247 C C . ARG A 1 282 ? -9.164 2.707 18.547 1 93.06 282 ARG A C 1
ATOM 2249 O O . ARG A 1 282 ? -9.789 1.686 18.844 1 93.06 282 ARG A O 1
ATOM 2256 N N . GLY A 1 283 ? -9.422 3.443 17.453 1 94.81 283 GLY A N 1
ATOM 2257 C CA . GLY A 1 283 ? -10.484 3.107 16.516 1 94.81 283 GLY A CA 1
ATOM 2258 C C . GLY A 1 283 ? -11.742 3.941 16.719 1 94.81 283 GLY A C 1
ATOM 2259 O O . GLY A 1 283 ? -12.664 3.883 15.906 1 94.81 283 GLY A O 1
ATOM 2260 N N . GLN A 1 284 ? -11.688 4.68 17.797 1 97.62 284 GLN A N 1
ATOM 2261 C CA . GLN A 1 284 ? -12.805 5.578 18.078 1 97.62 284 GLN A CA 1
ATOM 2262 C C . GLN A 1 284 ? -12.422 7.031 17.812 1 97.62 284 GLN A C 1
ATOM 2264 O O . GLN A 1 284 ? -11.25 7.406 17.922 1 97.62 284 GLN A O 1
ATOM 2269 N N . PRO A 1 285 ? -13.406 7.902 17.516 1 97.56 285 PRO A N 1
ATOM 2270 C CA . PRO A 1 285 ? -13.133 9.297 17.156 1 97.56 285 PRO A CA 1
ATOM 2271 C C . PRO A 1 285 ? -12.414 10.062 18.266 1 97.56 285 PRO A C 1
ATOM 2273 O O . PRO A 1 285 ? -11.609 10.953 17.984 1 97.56 285 PRO A O 1
ATOM 2276 N N . VAL A 1 286 ? -12.625 9.695 19.516 1 97.69 286 VAL A N 1
ATOM 2277 C CA . VAL A 1 286 ? -12.039 10.43 20.641 1 97.69 286 VAL A CA 1
ATOM 2278 C C . VAL A 1 286 ? -10.523 10.25 20.625 1 97.69 286 VAL A C 1
ATOM 2280 O O . VAL A 1 286 ? -9.789 11.07 21.188 1 97.69 286 VAL A O 1
ATOM 2283 N N . CYS A 1 287 ? -10.031 9.242 19.953 1 96.5 287 CYS A N 1
ATOM 2284 C CA . CYS A 1 287 ? -8.609 8.922 19.922 1 96.5 287 CYS A CA 1
ATOM 2285 C C . CYS A 1 287 ? -7.938 9.531 18.688 1 96.5 287 CYS A C 1
ATOM 2287 O O . CYS A 1 287 ? -6.758 9.289 18.438 1 96.5 287 CYS A O 1
ATOM 2289 N N . GLU A 1 288 ? -8.617 10.367 17.922 1 95.81 288 GLU A N 1
ATOM 2290 C CA . GLU A 1 288 ? -8.07 11.016 16.734 1 95.81 288 GLU A CA 1
ATOM 2291 C C . GLU A 1 288 ? -7.434 12.359 17.094 1 95.81 288 GLU A C 1
ATOM 2293 O O . GLU A 1 288 ? -7.539 12.82 18.219 1 95.81 288 GLU A O 1
ATOM 2298 N N . GLY A 1 289 ? -6.668 12.875 16.109 1 95.81 289 GLY A N 1
ATOM 2299 C CA . GLY A 1 289 ? -6.152 14.219 16.297 1 95.81 289 GLY A CA 1
ATOM 2300 C C . GLY A 1 289 ? -7.242 15.266 16.391 1 95.81 289 GLY A C 1
ATOM 2301 O O . GLY A 1 289 ? -8.242 15.195 15.664 1 95.81 289 GLY A O 1
ATOM 2302 N N . ARG A 1 290 ? -7.102 16.109 17.156 1 96.31 290 ARG A N 1
ATOM 2303 C CA . ARG A 1 290 ? -8.117 17.109 17.5 1 96.31 290 ARG A CA 1
ATOM 2304 C C . ARG A 1 290 ? -8.492 17.953 16.297 1 96.31 290 ARG A C 1
ATOM 2306 O O . ARG A 1 290 ? -9.68 18.188 16.047 1 96.31 290 ARG A O 1
ATOM 2313 N N . SER A 1 291 ? -7.539 18.484 15.633 1 96.94 291 SER A N 1
ATOM 2314 C CA . SER A 1 291 ? -7.766 19.406 14.523 1 96.94 291 SER A CA 1
ATOM 2315 C C . SER A 1 291 ? -6.492 19.609 13.703 1 96.94 291 SER A C 1
ATOM 2317 O O . SER A 1 291 ? -5.414 19.156 14.102 1 96.94 291 SER A O 1
ATOM 2319 N N . MET A 1 292 ? -6.641 20.25 12.578 1 97 292 MET A N 1
ATOM 2320 C CA . MET A 1 292 ? -5.469 20.562 11.766 1 97 292 MET A CA 1
ATOM 2321 C C . MET A 1 292 ? -4.586 21.594 12.461 1 97 292 MET A C 1
ATOM 2323 O O . MET A 1 292 ? -3.361 21.562 12.328 1 97 292 MET A O 1
ATOM 2327 N N . THR A 1 293 ? -5.176 22.453 13.234 1 97.62 293 THR A N 1
ATOM 2328 C CA . THR A 1 293 ? -4.406 23.422 13.992 1 97.62 293 THR A CA 1
ATOM 2329 C C . THR A 1 293 ? -3.498 22.719 15 1 97.62 293 THR A C 1
ATOM 2331 O O . THR A 1 293 ? -2.303 23.016 15.078 1 97.62 293 THR A O 1
ATOM 2334 N N . VAL A 1 294 ? -4.098 21.844 15.75 1 97.44 294 VAL A N 1
ATOM 2335 C CA . VAL A 1 294 ? -3.32 21.141 16.766 1 97.44 294 VAL A CA 1
ATOM 2336 C C . VAL A 1 294 ? -2.281 20.25 16.094 1 97.44 294 VAL A C 1
ATOM 2338 O O . VAL A 1 294 ? -1.133 20.188 16.531 1 97.44 294 VAL A O 1
ATOM 2341 N N . HIS A 1 295 ? -2.709 19.594 15.047 1 97 295 HIS A N 1
ATOM 2342 C CA . HIS A 1 295 ? -1.788 18.766 14.281 1 97 295 HIS A CA 1
ATOM 2343 C C . HIS A 1 295 ? -0.604 19.578 13.766 1 97 295 HIS A C 1
ATOM 2345 O O . HIS A 1 295 ? 0.55 19.172 13.945 1 97 295 HIS A O 1
ATOM 2351 N N . GLU A 1 296 ? -0.884 20.672 13.18 1 97.69 296 GLU A N 1
ATOM 2352 C CA . GLU A 1 296 ? 0.151 21.547 12.648 1 97.69 296 GLU A CA 1
ATOM 2353 C C . GLU A 1 296 ? 1.027 22.125 13.758 1 97.69 296 GLU A C 1
ATOM 2355 O O . GLU A 1 296 ? 2.225 22.344 13.562 1 97.69 296 GLU A O 1
ATOM 2360 N N . SER A 1 297 ? 0.45 22.359 14.914 1 98.19 297 SER A N 1
ATOM 2361 C CA . SER A 1 297 ? 1.233 22.859 16.031 1 98.19 297 SER A CA 1
ATOM 2362 C C . SER A 1 297 ? 2.316 21.875 16.453 1 98.19 297 SER A C 1
ATOM 2364 O O . SER A 1 297 ? 3.412 22.281 16.844 1 98.19 297 SER A O 1
ATOM 2366 N N . GLN A 1 298 ? 2.014 20.609 16.281 1 98.25 298 GLN A N 1
ATOM 2367 C CA . GLN A 1 298 ? 2.992 19.594 16.672 1 98.25 298 GLN A CA 1
ATOM 2368 C C . GLN A 1 298 ? 4.125 19.5 15.664 1 98.25 298 GLN A C 1
ATOM 2370 O O . GLN A 1 298 ? 5.289 19.328 16.031 1 98.25 298 GLN A O 1
ATOM 2375 N N . SER A 1 299 ? 3.82 19.562 14.398 1 98.12 299 SER A N 1
ATOM 2376 C CA . SER A 1 299 ? 4.855 19.547 13.367 1 98.12 299 SER A CA 1
ATOM 2377 C C . SER A 1 299 ? 5.711 20.812 13.43 1 98.12 299 SER A C 1
ATOM 2379 O O . SER A 1 299 ? 6.938 20.75 13.328 1 98.12 299 SER A O 1
ATOM 2381 N N . ARG A 1 300 ? 5.086 21.953 13.648 1 98.19 300 ARG A N 1
ATOM 2382 C CA . ARG A 1 300 ? 5.797 23.234 13.727 1 98.19 300 ARG A CA 1
ATOM 2383 C C . ARG A 1 300 ? 6.629 23.312 15.008 1 98.19 300 ARG A C 1
ATOM 2385 O O . ARG A 1 300 ? 7.699 23.922 15.023 1 98.19 300 ARG A O 1
ATOM 2392 N N . PHE A 1 301 ? 6.082 22.734 16.078 1 98.62 301 PHE A N 1
ATOM 2393 C CA . PHE A 1 301 ? 6.852 22.641 17.312 1 98.62 301 PHE A CA 1
ATOM 2394 C C . PHE A 1 301 ? 8.195 21.969 17.062 1 98.62 301 PHE A C 1
ATOM 2396 O O . PHE A 1 301 ? 9.234 22.469 17.5 1 98.62 301 PHE A O 1
ATOM 2403 N N . ALA A 1 302 ? 8.164 20.875 16.281 1 98.5 302 ALA A N 1
ATOM 2404 C CA . ALA A 1 302 ? 9.375 20.125 15.984 1 98.5 302 ALA A CA 1
ATOM 2405 C C . ALA A 1 302 ? 10.25 20.875 14.977 1 98.5 302 ALA A C 1
ATOM 2407 O O . ALA A 1 302 ? 11.422 21.141 15.25 1 98.5 302 ALA A O 1
ATOM 2408 N N . GLU A 1 303 ? 9.727 21.312 13.922 1 97.81 303 GLU A N 1
ATOM 2409 C CA . GLU A 1 303 ? 10.445 21.859 12.773 1 97.81 303 GLU A CA 1
ATOM 2410 C C . GLU A 1 303 ? 10.984 23.25 13.07 1 97.81 303 GLU A C 1
ATOM 2412 O O . GLU A 1 303 ? 12.148 23.547 12.789 1 97.81 303 GLU A O 1
ATOM 2417 N N . VAL A 1 304 ? 10.125 24.047 13.641 1 97.88 304 VAL A N 1
ATOM 2418 C CA . VAL A 1 304 ? 10.438 25.469 13.695 1 97.88 304 VAL A CA 1
ATOM 2419 C C . VAL A 1 304 ? 10.859 25.859 15.109 1 97.88 304 VAL A C 1
ATOM 2421 O O . VAL A 1 304 ? 11.953 26.391 15.312 1 97.88 304 VAL A O 1
ATOM 2424 N N . VAL A 1 305 ? 10.039 25.531 16.078 1 98.31 305 VAL A N 1
ATOM 2425 C CA . VAL A 1 305 ? 10.328 25.953 17.453 1 98.31 305 VAL A CA 1
ATOM 2426 C C . VAL A 1 305 ? 11.633 25.312 17.922 1 98.31 305 VAL A C 1
ATOM 2428 O O . VAL A 1 305 ? 12.508 26 18.453 1 98.31 305 VAL A O 1
ATOM 2431 N N . ILE A 1 306 ? 11.758 24.031 17.641 1 98.44 306 ILE A N 1
ATOM 2432 C CA . ILE A 1 306 ? 12.984 23.328 18.031 1 98.44 306 ILE A CA 1
ATOM 2433 C C . ILE A 1 306 ? 14 23.406 16.906 1 98.44 306 ILE A C 1
ATOM 2435 O O . ILE A 1 306 ? 15.133 23.859 17.094 1 98.44 306 ILE A O 1
ATOM 2439 N N . GLY A 1 307 ? 13.625 23.031 15.703 1 97.88 307 GLY A N 1
ATOM 2440 C CA . GLY A 1 307 ? 14.531 22.844 14.586 1 97.88 307 GLY A CA 1
ATOM 2441 C C . GLY A 1 307 ? 15.266 24.109 14.188 1 97.88 307 GLY A C 1
ATOM 2442 O O . GLY A 1 307 ? 16.391 24.047 13.695 1 97.88 307 GLY A O 1
ATOM 2443 N N . CYS A 1 308 ? 14.695 25.25 14.406 1 97.31 308 CYS A N 1
ATOM 2444 C CA . CYS A 1 308 ? 15.32 26.516 14.008 1 97.31 308 CYS A CA 1
ATOM 2445 C C . CYS A 1 308 ? 15.992 27.188 15.203 1 97.31 308 CYS A C 1
ATOM 2447 O O . CYS A 1 308 ? 16.547 28.281 15.07 1 97.31 308 CYS A O 1
ATOM 2449 N N . SER A 1 309 ? 16.062 26.578 16.375 1 97.75 309 SER A N 1
ATOM 2450 C CA . SER A 1 309 ? 16.672 27.172 17.562 1 97.75 309 SER A CA 1
ATOM 2451 C C . SER A 1 309 ? 18.203 27.141 17.469 1 97.75 309 SER A C 1
ATOM 2453 O O . SER A 1 309 ? 18.766 26.344 16.734 1 97.75 309 SER A O 1
ATOM 2455 N N . SER A 1 310 ? 18.812 28.031 18.219 1 97.31 310 SER A N 1
ATOM 2456 C CA . SER A 1 310 ? 20.266 28.062 18.297 1 97.31 310 SER A CA 1
ATOM 2457 C C . SER A 1 310 ? 20.812 26.766 18.906 1 97.31 310 SER A C 1
ATOM 2459 O O . SER A 1 310 ? 21.859 26.266 18.469 1 97.31 310 SER A O 1
ATOM 2461 N N . ALA A 1 311 ? 20.109 26.234 19.844 1 98 311 ALA A N 1
ATOM 2462 C CA . ALA A 1 311 ? 20.516 24.984 20.469 1 98 311 ALA A CA 1
ATOM 2463 C C . ALA A 1 311 ? 20.516 23.844 19.453 1 98 311 ALA A C 1
ATOM 2465 O O . ALA A 1 311 ? 21.359 22.953 19.5 1 98 311 ALA A O 1
ATOM 2466 N N . PHE A 1 312 ? 19.531 23.797 18.578 1 98.31 312 PHE A N 1
ATOM 2467 C CA . PHE A 1 312 ? 19.438 22.75 17.578 1 98.31 312 PHE A CA 1
ATOM 2468 C C . PHE A 1 312 ? 20.625 22.812 16.625 1 98.31 312 PHE A C 1
ATOM 2470 O O . PHE A 1 312 ? 21.109 21.781 16.141 1 98.31 312 PHE A O 1
ATOM 2477 N N . ALA A 1 313 ? 21.062 24.047 16.297 1 98.19 313 ALA A N 1
ATOM 2478 C CA . ALA A 1 313 ? 22.234 24.188 15.43 1 98.19 313 ALA A CA 1
ATOM 2479 C C . ALA A 1 313 ? 23.438 23.438 16.016 1 98.19 313 ALA A C 1
ATOM 2481 O O . ALA A 1 313 ? 24.25 22.875 15.273 1 98.19 313 ALA A O 1
ATOM 2482 N N . GLU A 1 314 ? 23.547 23.531 17.312 1 98.31 314 GLU A N 1
ATOM 2483 C CA . GLU A 1 314 ? 24.625 22.797 17.984 1 98.31 314 GLU A CA 1
ATOM 2484 C C . GLU A 1 314 ? 24.453 21.297 17.812 1 98.31 314 GLU A C 1
ATOM 2486 O O . GLU A 1 314 ? 25.438 20.562 17.641 1 98.31 314 GLU A O 1
ATOM 2491 N N . LEU A 1 315 ? 23.234 20.812 17.859 1 98.31 315 LEU A N 1
ATOM 2492 C CA . LEU A 1 315 ? 22.938 19.406 17.656 1 98.31 315 LEU A CA 1
ATOM 2493 C C . LEU A 1 315 ? 23.172 19 16.203 1 98.31 315 LEU A C 1
ATOM 2495 O O . LEU A 1 315 ? 23.75 17.953 15.93 1 98.31 315 LEU A O 1
ATOM 2499 N N . ALA A 1 316 ? 22.734 19.828 15.234 1 98.31 316 ALA A N 1
ATOM 2500 C CA . ALA A 1 316 ? 22.672 19.469 13.82 1 98.31 316 ALA A CA 1
ATOM 2501 C C . ALA A 1 316 ? 24.047 19.5 13.18 1 98.31 316 ALA A C 1
ATOM 2503 O O . ALA A 1 316 ? 24.328 18.719 12.266 1 98.31 316 ALA A O 1
ATOM 2504 N N . THR A 1 317 ? 24.922 20.406 13.641 1 98.25 317 THR A N 1
ATOM 2505 C CA . THR A 1 317 ? 26.172 20.688 12.953 1 98.25 317 THR A CA 1
ATOM 2506 C C . THR A 1 317 ? 27.047 19.438 12.859 1 98.25 317 THR A C 1
ATOM 2508 O O . THR A 1 317 ? 27.484 19.047 11.773 1 98.25 317 THR A O 1
ATOM 2511 N N . PRO A 1 318 ? 27.281 18.766 13.945 1 98.25 318 PRO A N 1
ATOM 2512 C CA . PRO A 1 318 ? 28.094 17.547 13.812 1 98.25 318 PRO A CA 1
ATOM 2513 C C . PRO A 1 318 ? 27.422 16.484 12.953 1 98.25 318 PRO A C 1
ATOM 2515 O O . PRO A 1 318 ? 28.109 15.719 12.266 1 98.25 318 PRO A O 1
ATOM 2518 N N . LEU A 1 319 ? 26.109 16.344 13 1 98.06 319 LEU A N 1
ATOM 2519 C CA . LEU A 1 319 ? 25.391 15.375 12.195 1 98.06 319 LEU A CA 1
ATOM 2520 C C . LEU A 1 319 ? 25.484 15.719 10.711 1 98.06 319 LEU A C 1
ATOM 2522 O O . LEU A 1 319 ? 25.609 14.828 9.867 1 98.06 319 LEU A O 1
ATOM 2526 N N . LEU A 1 320 ? 25.406 17.016 10.422 1 98.19 320 LEU A N 1
ATOM 2527 C CA . LEU A 1 320 ? 25.562 17.469 9.047 1 98.19 320 LEU A CA 1
ATOM 2528 C C . LEU A 1 320 ? 26.953 17.109 8.523 1 98.19 320 LEU A C 1
ATOM 2530 O O . LEU A 1 320 ? 27.078 16.594 7.402 1 98.19 320 LEU A O 1
ATOM 2534 N N . ARG A 1 321 ? 27.938 17.312 9.359 1 97.75 321 ARG A N 1
ATOM 2535 C CA . ARG A 1 321 ? 29.312 16.984 8.969 1 97.75 321 ARG A CA 1
ATOM 2536 C C . ARG A 1 321 ? 29.484 15.484 8.773 1 97.75 321 ARG A C 1
ATOM 2538 O O . ARG A 1 321 ? 30.109 15.039 7.809 1 97.75 321 ARG A O 1
ATOM 2545 N N . GLU A 1 322 ? 28.906 14.781 9.633 1 97.44 322 GLU A N 1
ATOM 2546 C CA . GLU A 1 322 ? 29.031 13.328 9.609 1 97.44 322 GLU A CA 1
ATOM 2547 C C . GLU A 1 322 ? 28.375 12.75 8.352 1 97.44 322 GLU A C 1
ATOM 2549 O O . GLU A 1 322 ? 28.953 11.867 7.699 1 97.44 322 GLU A O 1
ATOM 2554 N N . HIS A 1 323 ? 27.266 13.203 7.988 1 97.06 323 HIS A N 1
ATOM 2555 C CA . HIS A 1 323 ? 26.484 12.547 6.945 1 97.06 323 HIS A CA 1
ATOM 2556 C C . HIS A 1 323 ? 26.719 13.211 5.59 1 97.06 323 HIS A C 1
ATOM 2558 O O . HIS A 1 323 ? 26.641 12.555 4.551 1 97.06 323 HIS A O 1
ATOM 2564 N N . LEU A 1 324 ? 27.016 14.562 5.602 1 96.94 324 LEU A N 1
ATOM 2565 C CA . LEU A 1 324 ? 27.078 15.273 4.332 1 96.94 324 LEU A CA 1
ATOM 2566 C C . LEU A 1 324 ? 28.5 15.703 4.016 1 96.94 324 LEU A C 1
ATOM 2568 O O . LEU A 1 324 ? 28.75 16.281 2.957 1 96.94 324 LEU A O 1
ATOM 2572 N N . GLY A 1 325 ? 29.375 15.461 4.891 1 95.94 325 GLY A N 1
ATOM 2573 C CA . GLY A 1 325 ? 30.766 15.805 4.691 1 95.94 325 GLY A CA 1
ATOM 2574 C C . GLY A 1 325 ? 31.172 17.094 5.363 1 95.94 325 GLY A C 1
ATOM 2575 O O . GLY A 1 325 ? 30.375 18.031 5.441 1 95.94 325 GLY A O 1
ATOM 2576 N N . ASP A 1 326 ? 32.438 17.125 5.738 1 95.5 326 ASP A N 1
ATOM 2577 C CA . ASP A 1 326 ? 32.969 18.328 6.359 1 95.5 326 ASP A CA 1
ATOM 2578 C C . ASP A 1 326 ? 33.125 19.453 5.332 1 95.5 326 ASP A C 1
ATOM 2580 O O . ASP A 1 326 ? 33.594 19.219 4.219 1 95.5 326 ASP A O 1
ATOM 2584 N N . GLN A 1 327 ? 32.562 20.672 5.703 1 95.69 327 GLN A N 1
ATOM 2585 C CA . GLN A 1 327 ? 32.688 21.844 4.852 1 95.69 327 GLN A CA 1
ATOM 2586 C C . GLN A 1 327 ? 32.594 23.125 5.672 1 95.69 327 GLN A C 1
ATOM 2588 O O . GLN A 1 327 ? 32.062 23.125 6.777 1 95.69 327 GLN A O 1
ATOM 2593 N N . PRO A 1 328 ? 33.031 24.188 5.137 1 96.44 328 PRO A N 1
ATOM 2594 C CA . PRO A 1 328 ? 33.094 25.453 5.883 1 96.44 328 PRO A CA 1
ATOM 2595 C C . PRO A 1 328 ? 31.703 25.938 6.32 1 96.44 328 PRO A C 1
ATOM 2597 O O . PRO A 1 328 ? 31.578 26.609 7.344 1 96.44 328 PRO A O 1
ATOM 2600 N N . ALA A 1 329 ? 30.719 25.531 5.664 1 96.81 329 ALA A N 1
ATOM 2601 C CA . ALA A 1 329 ? 29.375 26 5.961 1 96.81 329 ALA A CA 1
ATOM 2602 C C . ALA A 1 329 ? 28.844 25.375 7.25 1 96.81 329 ALA A C 1
ATOM 2604 O O . ALA A 1 329 ? 27.891 25.891 7.852 1 96.81 329 ALA A O 1
ATOM 2605 N N . PHE A 1 330 ? 29.453 24.281 7.699 1 97.69 330 PHE A N 1
ATOM 2606 C CA . PHE A 1 330 ? 28.891 23.531 8.82 1 97.69 330 PHE A CA 1
ATOM 2607 C C . PHE A 1 330 ? 29.625 23.875 10.117 1 97.69 330 PHE A C 1
ATOM 2609 O O . PHE A 1 330 ? 30.234 23 10.734 1 97.69 330 PHE A O 1
ATOM 2616 N N . THR A 1 331 ? 29.562 25.141 10.438 1 97.81 331 THR A N 1
ATOM 2617 C CA . THR A 1 331 ? 29.844 25.625 11.789 1 97.81 331 THR A CA 1
ATOM 2618 C C . THR A 1 331 ? 28.547 25.953 12.523 1 97.81 331 THR A C 1
ATOM 2620 O O . THR A 1 331 ? 27.531 26.281 11.898 1 97.81 331 THR A O 1
ATOM 2623 N N . VAL A 1 332 ? 28.594 25.875 13.812 1 97.69 332 VAL A N 1
ATOM 2624 C CA . VAL A 1 332 ? 27.391 26.094 14.609 1 97.69 332 VAL A CA 1
ATOM 2625 C C . VAL A 1 332 ? 26.797 27.453 14.281 1 97.69 332 VAL A C 1
ATOM 2627 O O . VAL A 1 332 ? 25.594 27.578 14.055 1 97.69 332 VAL A O 1
ATOM 2630 N N . GLU A 1 333 ? 27.625 28.438 14.18 1 96.31 333 GLU A N 1
ATOM 2631 C CA . GLU A 1 333 ? 27.172 29.797 13.922 1 96.31 333 GLU A CA 1
ATOM 2632 C C . GLU A 1 333 ? 26.547 29.922 12.531 1 96.31 333 GLU A C 1
ATOM 2634 O O . GLU A 1 333 ? 25.5 30.531 12.359 1 96.31 333 GLU A O 1
ATOM 2639 N N . ASN A 1 334 ? 27.219 29.359 11.57 1 97.19 334 ASN A N 1
ATOM 2640 C CA . ASN A 1 334 ? 26.703 29.469 10.211 1 97.19 334 ASN A CA 1
ATOM 2641 C C . ASN A 1 334 ? 25.438 28.656 10.016 1 97.19 334 ASN A C 1
ATOM 2643 O O . ASN A 1 334 ? 24.516 29.078 9.305 1 97.19 334 ASN A O 1
ATOM 2647 N N . VAL A 1 335 ? 25.375 27.484 10.656 1 97.25 335 VAL A N 1
ATOM 2648 C CA . VAL A 1 335 ? 24.172 26.656 10.578 1 97.25 335 VAL A CA 1
ATOM 2649 C C . VAL A 1 335 ? 23 27.391 11.219 1 97.25 335 VAL A C 1
ATOM 2651 O O . VAL A 1 335 ? 21.875 27.375 10.703 1 97.25 335 VAL A O 1
ATOM 2654 N N . ARG A 1 336 ? 23.25 28.016 12.32 1 96.25 336 ARG A N 1
ATOM 2655 C CA . ARG A 1 336 ? 22.219 28.828 12.945 1 96.25 336 ARG A CA 1
ATOM 2656 C C . ARG A 1 336 ? 21.719 29.906 11.984 1 96.25 336 ARG A C 1
ATOM 2658 O O . ARG A 1 336 ? 20.516 30.109 11.828 1 96.25 336 ARG A O 1
ATOM 2665 N N . LYS A 1 337 ? 22.656 30.609 11.328 1 94.62 337 LYS A N 1
ATOM 2666 C CA . LYS A 1 337 ? 22.297 31.672 10.391 1 94.62 337 LYS A CA 1
ATOM 2667 C C . LYS A 1 337 ? 21.5 31.109 9.219 1 94.62 337 LYS A C 1
ATOM 2669 O O . LYS A 1 337 ? 20.531 31.734 8.781 1 94.62 337 LYS A O 1
ATOM 2674 N N . LEU A 1 338 ? 21.938 30 8.766 1 94.5 338 LEU A N 1
ATOM 2675 C CA . LEU A 1 338 ? 21.234 29.375 7.66 1 94.5 338 LEU A CA 1
ATOM 2676 C C . LEU A 1 338 ? 19.812 29.031 8.055 1 94.5 338 LEU A C 1
ATOM 2678 O O . LEU A 1 338 ? 18.875 29.234 7.266 1 94.5 338 LEU A O 1
ATOM 2682 N N . ASN A 1 339 ? 19.625 28.531 9.266 1 95.12 339 ASN A N 1
ATOM 2683 C CA . ASN A 1 339 ? 18.328 28.062 9.719 1 95.12 339 ASN A CA 1
ATOM 2684 C C . ASN A 1 339 ? 17.406 29.219 10.117 1 95.12 339 ASN A C 1
ATOM 2686 O O . ASN A 1 339 ? 16.188 29.078 10.094 1 95.12 339 ASN A O 1
ATOM 2690 N N . GLN A 1 340 ? 17.969 30.375 10.453 1 95.12 340 GLN A N 1
ATOM 2691 C CA . GLN A 1 340 ? 17.172 31.484 10.984 1 95.12 340 GLN A CA 1
ATOM 2692 C C . GLN A 1 340 ? 17.125 32.656 9.992 1 95.12 340 GLN A C 1
ATOM 2694 O O . GLN A 1 340 ? 16.703 33.75 10.336 1 95.12 340 GLN A O 1
ATOM 2699 N N . GLN A 1 341 ? 17.562 32.344 8.781 1 92.81 341 GLN A N 1
ATOM 2700 C CA . GLN A 1 341 ? 17.594 33.406 7.777 1 92.81 341 GLN A CA 1
ATOM 2701 C C . GLN A 1 341 ? 16.172 33.906 7.48 1 92.81 341 GLN A C 1
ATOM 2703 O O . GLN A 1 341 ? 15.258 33.094 7.285 1 92.81 341 GLN A O 1
ATOM 2708 N N . VAL A 1 342 ? 15.992 35.25 7.543 1 94.06 342 VAL A N 1
ATOM 2709 C CA . VAL A 1 342 ? 14.703 35.875 7.25 1 94.06 342 VAL A CA 1
ATOM 2710 C C . VAL A 1 342 ? 14.766 36.562 5.891 1 94.06 342 VAL A C 1
ATOM 2712 O O . VAL A 1 342 ? 15.672 37.375 5.629 1 94.06 342 VAL A O 1
ATOM 2715 N N . THR A 1 343 ? 13.992 36.188 5.023 1 89.12 343 THR A N 1
ATOM 2716 C CA . THR A 1 343 ? 13.875 36.812 3.713 1 89.12 343 THR A CA 1
ATOM 2717 C C . THR A 1 343 ? 12.406 37.062 3.363 1 89.12 343 THR A C 1
ATOM 2719 O O . THR A 1 343 ? 11.531 36.312 3.764 1 89.12 343 THR A O 1
ATOM 2722 N N . ARG A 1 344 ? 12.25 38.25 2.676 1 88.69 344 ARG A N 1
ATOM 2723 C CA . ARG A 1 344 ? 10.922 38.438 2.111 1 88.69 344 ARG A CA 1
ATOM 2724 C C . ARG A 1 344 ? 10.781 37.719 0.776 1 88.69 344 ARG A C 1
ATOM 2726 O O . ARG A 1 344 ? 11.695 37.75 -0.049 1 88.69 344 ARG A O 1
ATOM 2733 N N . GLY A 1 345 ? 9.898 36.656 0.734 1 91.88 345 GLY A N 1
ATOM 2734 C CA . GLY A 1 345 ? 9.703 35.906 -0.504 1 91.88 345 GLY A CA 1
ATOM 2735 C C . GLY A 1 345 ? 8.242 35.812 -0.904 1 91.88 345 GLY A C 1
ATOM 2736 O O . GLY A 1 345 ? 7.348 36.031 -0.086 1 91.88 345 GLY A O 1
ATOM 2737 N N . HIS A 1 346 ? 8.055 35.531 -2.146 1 96.12 346 HIS A N 1
ATOM 2738 C CA . HIS A 1 346 ? 6.707 35.438 -2.701 1 96.12 346 HIS A CA 1
ATOM 2739 C C . HIS A 1 346 ? 6.059 34.094 -2.389 1 96.12 346 HIS A C 1
ATOM 2741 O O . HIS A 1 346 ? 4.828 34 -2.396 1 96.12 346 HIS A O 1
ATOM 2747 N N . ILE A 1 347 ? 6.891 33.094 -2.145 1 95.12 347 ILE A N 1
ATOM 2748 C CA . ILE A 1 347 ? 6.406 31.719 -2.113 1 95.12 347 ILE A CA 1
ATOM 2749 C C . ILE A 1 347 ? 6.207 31.281 -0.666 1 95.12 347 ILE A C 1
ATOM 2751 O O . ILE A 1 347 ? 7.168 31.219 0.106 1 95.12 347 ILE A O 1
ATOM 2755 N N . ARG A 1 348 ? 5.004 30.938 -0.292 1 94.88 348 ARG A N 1
ATOM 2756 C CA . ARG A 1 348 ? 4.617 30.609 1.077 1 94.88 348 ARG A CA 1
ATOM 2757 C C . ARG A 1 348 ? 5.406 29.422 1.601 1 94.88 348 ARG A C 1
ATOM 2759 O O . ARG A 1 348 ? 5.934 29.453 2.715 1 94.88 348 ARG A O 1
ATOM 2766 N N . VAL A 1 349 ? 5.535 28.344 0.819 1 89.38 349 VAL A N 1
ATOM 2767 C CA . VAL A 1 349 ? 6.109 27.078 1.277 1 89.38 349 VAL A CA 1
ATOM 2768 C C . VAL A 1 349 ? 7.613 27.25 1.485 1 89.38 349 VAL A C 1
ATOM 2770 O O . VAL A 1 349 ? 8.258 26.391 2.107 1 89.38 349 VAL A O 1
ATOM 2773 N N . LYS A 1 350 ? 8.18 28.375 1.058 1 90.19 350 LYS A N 1
ATOM 2774 C CA . LYS A 1 350 ? 9.594 28.672 1.241 1 90.19 350 LYS A CA 1
ATOM 2775 C C . LYS A 1 350 ? 9.789 29.812 2.242 1 90.19 350 LYS A C 1
ATOM 2777 O O . LYS A 1 350 ? 10.906 30.281 2.459 1 90.19 350 LYS A O 1
ATOM 2782 N N . ALA A 1 351 ? 8.711 30.234 2.797 1 94.69 351 ALA A N 1
ATOM 2783 C CA . ALA A 1 351 ? 8.758 31.375 3.701 1 94.69 351 ALA A CA 1
ATOM 2784 C C . ALA A 1 351 ? 9.469 31.031 5 1 94.69 351 ALA A C 1
ATOM 2786 O O . ALA A 1 351 ? 9.398 29.891 5.469 1 94.69 351 ALA A O 1
ATOM 2787 N N . ASP A 1 352 ? 10.188 32 5.578 1 94.5 352 ASP A N 1
ATOM 2788 C CA . ASP A 1 352 ? 10.812 31.828 6.887 1 94.5 352 ASP A CA 1
ATOM 2789 C C . ASP A 1 352 ? 9.789 31.922 8.008 1 94.5 352 ASP A C 1
ATOM 2791 O O . ASP A 1 352 ? 8.602 32.156 7.754 1 94.5 352 ASP A O 1
ATOM 2795 N N . GLU A 1 353 ? 10.227 31.797 9.219 1 94.81 353 GLU A N 1
ATOM 2796 C CA . GLU A 1 353 ? 9.344 31.75 10.375 1 94.81 353 GLU A CA 1
ATOM 2797 C C . GLU A 1 353 ? 8.609 33.062 10.578 1 94.81 353 GLU A C 1
ATOM 2799 O O . GLU A 1 353 ? 7.461 33.094 11.031 1 94.81 353 GLU A O 1
ATOM 2804 N N . LEU A 1 354 ? 9.242 34.156 10.234 1 94.69 354 LEU A N 1
ATOM 2805 C CA . LEU A 1 354 ? 8.688 35.5 10.492 1 94.69 354 LEU A CA 1
ATOM 2806 C C . LEU A 1 354 ? 7.637 35.844 9.453 1 94.69 354 LEU A C 1
ATOM 2808 O O . LEU A 1 354 ? 6.582 36.375 9.789 1 94.69 354 LEU A O 1
ATOM 2812 N N . SER A 1 355 ? 7.902 35.562 8.25 1 96 355 SER A N 1
ATOM 2813 C CA . SER A 1 355 ? 7.023 36 7.172 1 96 355 SER A CA 1
ATOM 2814 C C . SER A 1 355 ? 5.918 35 6.898 1 96 355 SER A C 1
ATOM 2816 O O . SER A 1 355 ? 4.922 35.312 6.246 1 96 355 SER A O 1
ATOM 2818 N N . TYR A 1 356 ? 6.02 33.781 7.359 1 96.62 356 TYR A N 1
ATOM 2819 C CA . TYR A 1 356 ? 5.125 32.656 7.043 1 96.62 356 TYR A CA 1
ATOM 2820 C C . TYR A 1 356 ? 3.682 33 7.395 1 96.62 356 TYR A C 1
ATOM 2822 O O . TYR A 1 356 ? 2.777 32.812 6.574 1 96.62 356 TYR A O 1
ATOM 2830 N N . SER A 1 357 ? 3.445 33.531 8.562 1 97.06 357 SER A N 1
ATOM 2831 C CA . SER A 1 357 ? 2.09 33.812 9.023 1 97.06 357 SER A CA 1
ATOM 2832 C C . SER A 1 357 ? 1.459 34.938 8.227 1 97.06 357 SER A C 1
ATOM 2834 O O . SER A 1 357 ? 0.234 35.031 8.117 1 97.06 357 SER A O 1
ATOM 2836 N N . LEU A 1 358 ? 2.287 35.812 7.68 1 97.69 358 LEU A N 1
ATOM 2837 C CA . LEU A 1 358 ? 1.761 36.906 6.844 1 97.69 358 LEU A CA 1
ATOM 2838 C C . LEU A 1 358 ? 1.215 36.344 5.531 1 97.69 358 LEU A C 1
ATOM 2840 O O . LEU A 1 358 ? 0.208 36.844 5.02 1 97.69 358 LEU A O 1
ATOM 2844 N N . HIS A 1 359 ? 1.919 35.344 4.988 1 97.75 359 HIS A N 1
ATOM 2845 C CA . HIS A 1 359 ? 1.395 34.656 3.818 1 97.75 359 HIS A CA 1
ATOM 2846 C C . HIS A 1 359 ? 0.028 34.031 4.105 1 97.75 359 HIS A C 1
ATOM 2848 O O . HIS A 1 359 ? -0.87 34.094 3.264 1 97.75 359 HIS A O 1
ATOM 2854 N N . ILE A 1 360 ? -0.156 33.469 5.27 1 97.94 360 ILE A N 1
ATOM 2855 C CA . ILE A 1 360 ? -1.397 32.812 5.668 1 97.94 360 ILE A CA 1
ATOM 2856 C C . ILE A 1 360 ? -2.494 33.875 5.859 1 97.94 360 ILE A C 1
ATOM 2858 O O . ILE A 1 360 ? -3.635 33.656 5.434 1 97.94 360 ILE A O 1
ATOM 2862 N N . LEU A 1 361 ? -2.111 34.938 6.492 1 97.25 361 LEU A N 1
ATOM 2863 C CA . LEU A 1 361 ? -3.062 36.031 6.742 1 97.25 361 LEU A CA 1
ATOM 2864 C C . LEU A 1 361 ? -3.645 36.562 5.434 1 97.25 361 LEU A C 1
ATOM 2866 O O . LEU A 1 361 ? -4.848 36.812 5.344 1 97.25 361 LEU A O 1
ATOM 2870 N N . ALA A 1 362 ? -2.807 36.719 4.449 1 97 362 ALA A N 1
ATOM 2871 C CA . ALA A 1 362 ? -3.248 37.188 3.139 1 97 362 ALA A CA 1
ATOM 2872 C C . ALA A 1 362 ? -4.297 36.25 2.545 1 97 362 ALA A C 1
ATOM 2874 O O . ALA A 1 362 ? -5.297 36.688 1.986 1 97 362 ALA A O 1
ATOM 2875 N N . ARG A 1 363 ? -4.16 34.969 2.699 1 97.31 363 ARG A N 1
ATOM 2876 C CA . ARG A 1 363 ? -5.059 33.969 2.143 1 97.31 363 ARG A CA 1
ATOM 2877 C C . ARG A 1 363 ? -6.355 33.875 2.938 1 97.31 363 ARG A C 1
ATOM 2879 O O . ARG A 1 363 ? -7.438 33.75 2.361 1 97.31 363 ARG A O 1
ATOM 2886 N N . TYR A 1 364 ? -6.238 34 4.223 1 97.38 364 TYR A N 1
ATOM 2887 C CA . TYR A 1 364 ? -7.406 33.969 5.098 1 97.38 364 TYR A CA 1
ATOM 2888 C C . TYR A 1 364 ? -8.383 35.094 4.723 1 97.38 364 TYR A C 1
ATOM 2890 O O . TYR A 1 364 ? -9.586 34.844 4.57 1 97.38 364 TYR A O 1
ATOM 2898 N N . GLU A 1 365 ? -7.867 36.219 4.578 1 97.44 365 GLU A N 1
ATOM 2899 C CA . GLU A 1 365 ? -8.719 37.375 4.281 1 97.44 365 GLU A CA 1
ATOM 2900 C C . GLU A 1 365 ? -9.406 37.219 2.93 1 97.44 365 GLU A C 1
ATOM 2902 O O . GLU A 1 365 ? -10.594 37.531 2.795 1 97.44 365 GLU A O 1
ATOM 2907 N N . ILE A 1 366 ? -8.664 36.719 2.033 1 98.19 366 ILE A N 1
ATOM 2908 C CA . ILE A 1 366 ? -9.227 36.5 0.708 1 98.19 366 ILE A CA 1
ATOM 2909 C C . ILE A 1 366 ? -10.32 35.438 0.789 1 98.19 366 ILE A C 1
ATOM 2911 O O . ILE A 1 366 ? -11.422 35.625 0.263 1 98.19 366 ILE A O 1
ATOM 2915 N N . GLU A 1 367 ? -10.055 34.312 1.479 1 98.31 367 GLU A N 1
ATOM 2916 C CA . GLU A 1 367 ? -11.016 33.219 1.59 1 98.31 367 GLU A CA 1
ATOM 2917 C C . GLU A 1 367 ? -12.297 33.688 2.273 1 98.31 367 GLU A C 1
ATOM 2919 O O . GLU A 1 367 ? -13.398 33.375 1.82 1 98.31 367 GLU A O 1
ATOM 2924 N N . ARG A 1 368 ? -12.102 34.375 3.35 1 97.69 368 ARG A N 1
ATOM 2925 C CA . ARG A 1 368 ? -13.25 34.875 4.094 1 97.69 368 ARG A CA 1
ATOM 2926 C C . ARG A 1 368 ? -14.141 35.75 3.207 1 97.69 368 ARG A C 1
ATOM 2928 O O . ARG A 1 368 ? -15.352 35.562 3.16 1 97.69 368 ARG A O 1
ATOM 2935 N N . ASP A 1 369 ? -13.539 36.656 2.506 1 98.19 369 ASP A N 1
ATOM 2936 C CA . ASP A 1 369 ? -14.297 37.594 1.684 1 98.19 369 ASP A CA 1
ATOM 2937 C C . ASP A 1 369 ? -14.969 36.875 0.515 1 98.19 369 ASP A C 1
ATOM 2939 O O . ASP A 1 369 ? -16.078 37.25 0.119 1 98.19 369 ASP A O 1
ATOM 2943 N N . LEU A 1 370 ? -14.297 35.938 -0.088 1 98.69 370 LEU A N 1
ATOM 2944 C CA . LEU A 1 370 ? -14.898 35.156 -1.168 1 98.69 370 LEU A CA 1
ATOM 2945 C C . LEU A 1 370 ? -16.141 34.406 -0.68 1 98.69 370 LEU A C 1
ATOM 2947 O O . LEU A 1 370 ? -17.188 34.469 -1.318 1 98.69 370 LEU A O 1
ATOM 2951 N N . ILE A 1 371 ? -16.031 33.719 0.475 1 98.69 371 ILE A N 1
ATOM 2952 C CA . ILE A 1 371 ? -17.094 32.844 0.978 1 98.69 371 ILE A CA 1
ATOM 2953 C C . ILE A 1 371 ? -18.266 33.719 1.479 1 98.69 371 ILE A C 1
ATOM 2955 O O . ILE A 1 371 ? -19.422 33.344 1.305 1 98.69 371 ILE A O 1
ATOM 2959 N N . GLU A 1 372 ? -17.922 34.875 2.057 1 97.62 372 GLU A N 1
ATOM 2960 C CA . GLU A 1 372 ? -18.953 35.75 2.584 1 97.62 372 GLU A CA 1
ATOM 2961 C C . GLU A 1 372 ? -19.625 36.531 1.467 1 97.62 372 GLU A C 1
ATOM 2963 O O . GLU A 1 372 ? -20.672 37.156 1.679 1 97.62 372 GLU A O 1
ATOM 2968 N N . GLY A 1 373 ? -19.062 36.562 0.293 1 97.5 373 GLY A N 1
ATOM 2969 C CA . GLY A 1 373 ? -19.688 37.156 -0.865 1 97.5 373 GLY A CA 1
ATOM 2970 C C . GLY A 1 373 ? -19.359 38.625 -1.027 1 97.5 373 GLY A C 1
ATOM 2971 O O . GLY A 1 373 ? -20 39.344 -1.793 1 97.5 373 GLY A O 1
ATOM 2972 N N . THR A 1 374 ? -18.359 39.094 -0.367 1 97.62 374 THR A N 1
ATOM 2973 C CA . THR A 1 374 ? -17.984 40.5 -0.475 1 97.62 374 THR A CA 1
ATOM 2974 C C . THR A 1 374 ? -16.875 40.656 -1.517 1 97.62 374 THR A C 1
ATOM 2976 O O . THR A 1 374 ? -16.453 41.781 -1.791 1 97.62 374 THR A O 1
ATOM 2979 N N . MET A 1 375 ? -16.438 39.562 -2.072 1 97.31 375 MET A N 1
ATOM 2980 C CA . MET A 1 375 ? -15.445 39.531 -3.139 1 97.31 375 MET A CA 1
ATOM 2981 C C . MET A 1 375 ? -15.766 38.438 -4.156 1 97.31 375 MET A C 1
ATOM 2983 O O . MET A 1 375 ? -16.422 37.469 -3.822 1 97.31 375 MET A O 1
ATOM 2987 N N . GLU A 1 376 ? -15.336 38.719 -5.328 1 98.31 376 GLU A N 1
ATOM 2988 C CA . GLU A 1 376 ? -15.516 37.719 -6.375 1 98.31 376 GLU A CA 1
ATOM 2989 C C . GLU A 1 376 ? -14.172 37.156 -6.848 1 98.31 376 GLU A C 1
ATOM 2991 O O . GLU A 1 376 ? -13.125 37.75 -6.613 1 98.31 376 GLU A O 1
ATOM 2996 N N . ALA A 1 377 ? -14.227 36.031 -7.535 1 98.38 377 ALA A N 1
ATOM 2997 C CA . ALA A 1 377 ? -13.023 35.312 -7.984 1 98.38 377 ALA A CA 1
ATOM 2998 C C . ALA A 1 377 ? -12.156 36.219 -8.859 1 98.38 377 ALA A C 1
ATOM 3000 O O . ALA A 1 377 ? -10.93 36.188 -8.789 1 98.38 377 ALA A O 1
ATOM 3001 N N . ALA A 1 378 ? -12.742 37.031 -9.648 1 97.88 378 ALA A N 1
ATOM 3002 C CA . ALA A 1 378 ? -12.039 37.906 -10.586 1 97.88 378 ALA A CA 1
ATOM 3003 C C . ALA A 1 378 ? -11.203 38.938 -9.852 1 97.88 378 ALA A C 1
ATOM 3005 O O . ALA A 1 378 ? -10.266 39.5 -10.414 1 97.88 378 ALA A O 1
ATOM 3006 N N . ASP A 1 379 ? -11.5 39.219 -8.586 1 97.81 379 ASP A N 1
ATOM 3007 C CA . ASP A 1 379 ? -10.828 40.25 -7.801 1 97.81 379 ASP A CA 1
ATOM 3008 C C . ASP A 1 379 ? -9.539 39.688 -7.18 1 97.81 379 ASP A C 1
ATOM 3010 O O . ASP A 1 379 ? -8.711 40.469 -6.688 1 97.81 379 ASP A O 1
ATOM 3014 N N . VAL A 1 380 ? -9.344 38.438 -7.188 1 98.12 380 VAL A N 1
ATOM 3015 C CA . VAL A 1 380 ? -8.352 37.75 -6.363 1 98.12 380 VAL A CA 1
ATOM 3016 C C . VAL A 1 380 ? -6.957 38.25 -6.699 1 98.12 380 VAL A C 1
ATOM 3018 O O . VAL A 1 380 ? -6.172 38.594 -5.805 1 98.12 380 VAL A O 1
ATOM 3021 N N . PRO A 1 381 ? -6.57 38.406 -8.031 1 97.62 381 PRO A N 1
ATOM 3022 C CA . PRO A 1 381 ? -5.219 38.875 -8.328 1 97.62 381 PRO A CA 1
ATOM 3023 C C . PRO A 1 381 ? -4.941 40.25 -7.754 1 97.62 381 PRO A C 1
ATOM 3025 O O . PRO A 1 381 ? -3.871 40.5 -7.191 1 97.62 381 PRO A O 1
ATOM 3028 N N . ARG A 1 382 ? -5.875 41.094 -7.898 1 97.25 382 ARG A N 1
ATOM 3029 C CA . ARG A 1 382 ? -5.715 42.469 -7.398 1 97.25 382 ARG A CA 1
ATOM 3030 C C . ARG A 1 382 ? -5.602 42.469 -5.879 1 97.25 382 ARG A C 1
ATOM 3032 O O . ARG A 1 382 ? -4.695 43.094 -5.324 1 97.25 382 ARG A O 1
ATOM 3039 N N . VAL A 1 383 ? -6.516 41.844 -5.16 1 97.94 383 VAL A N 1
ATOM 3040 C CA . VAL A 1 383 ? -6.539 41.844 -3.699 1 97.94 383 VAL A CA 1
ATOM 3041 C C . VAL A 1 383 ? -5.293 41.125 -3.164 1 97.94 383 VAL A C 1
ATOM 3043 O O . VAL A 1 383 ? -4.727 41.562 -2.152 1 97.94 383 VAL A O 1
ATOM 3046 N N . TRP A 1 384 ? -4.914 40.031 -3.857 1 98 384 TRP A N 1
ATOM 3047 C CA . TRP A 1 384 ? -3.674 39.344 -3.504 1 98 384 TRP A CA 1
ATOM 3048 C C . TRP A 1 384 ? -2.492 40.312 -3.533 1 98 384 TRP A C 1
ATOM 3050 O O . TRP A 1 384 ? -1.694 40.344 -2.594 1 98 384 TRP A O 1
ATOM 3060 N N . ASN A 1 385 ? -2.367 41.031 -4.621 1 97.5 385 ASN A N 1
ATOM 3061 C CA . ASN A 1 385 ? -1.288 42 -4.758 1 97.5 385 ASN A CA 1
ATOM 3062 C C . ASN A 1 385 ? -1.33 43.031 -3.646 1 97.5 385 ASN A C 1
ATOM 3064 O O . ASN A 1 385 ? -0.293 43.406 -3.084 1 97.5 385 ASN A O 1
ATOM 3068 N N . ASP A 1 386 ? -2.467 43.531 -3.342 1 97.38 386 ASP A N 1
ATOM 3069 C CA . ASP A 1 386 ? -2.619 44.531 -2.287 1 97.38 386 ASP A CA 1
ATOM 3070 C C . ASP A 1 386 ? -2.166 43.969 -0.938 1 97.38 386 ASP A C 1
ATOM 3072 O O . ASP A 1 386 ? -1.45 44.656 -0.194 1 97.38 386 ASP A O 1
ATOM 3076 N N . ASN A 1 387 ? -2.617 42.781 -0.623 1 96.75 387 ASN A N 1
ATOM 3077 C CA . ASN A 1 387 ? -2.236 42.156 0.633 1 96.75 387 ASN A CA 1
ATOM 3078 C C . ASN A 1 387 ? -0.73 41.906 0.708 1 96.75 387 ASN A C 1
ATOM 3080 O O . ASN A 1 387 ? -0.11 42.156 1.744 1 96.75 387 ASN A O 1
ATOM 3084 N N . MET A 1 388 ? -0.125 41.406 -0.393 1 96.94 388 MET A N 1
ATOM 3085 C CA . MET A 1 388 ? 1.308 41.125 -0.427 1 96.94 388 MET A CA 1
ATOM 3086 C C . MET A 1 388 ? 2.115 42.406 -0.23 1 96.94 388 MET A C 1
ATOM 3088 O O . MET A 1 388 ? 3.145 42.406 0.447 1 96.94 388 MET A O 1
ATOM 3092 N N . LYS A 1 389 ? 1.656 43.469 -0.83 1 95.88 389 LYS A N 1
ATOM 3093 C CA . LYS A 1 389 ? 2.305 44.75 -0.644 1 95.88 389 LYS A CA 1
ATOM 3094 C C . LYS A 1 389 ? 2.209 45.219 0.809 1 95.88 389 LYS A C 1
ATOM 3096 O O . LYS A 1 389 ? 3.201 45.656 1.392 1 95.88 389 LYS A O 1
ATOM 3101 N N . GLU A 1 390 ? 1.102 45.094 1.311 1 95.44 390 GLU A N 1
ATOM 3102 C CA . GLU A 1 390 ? 0.842 45.562 2.668 1 95.44 390 GLU A CA 1
ATOM 3103 C C . GLU A 1 390 ? 1.624 44.75 3.693 1 95.44 390 GLU A C 1
ATOM 3105 O O . GLU A 1 390 ? 2.217 45.312 4.617 1 95.44 390 GLU A O 1
ATOM 3110 N N . TYR A 1 391 ? 1.617 43.469 3.59 1 95.94 391 TYR A N 1
ATOM 3111 C CA . TYR A 1 391 ? 2.127 42.594 4.637 1 95.94 391 TYR A CA 1
ATOM 3112 C C . TYR A 1 391 ? 3.611 42.312 4.438 1 95.94 391 TYR A C 1
ATOM 3114 O O . TYR A 1 391 ? 4.371 42.219 5.406 1 95.94 391 TYR A O 1
ATOM 3122 N N . LEU A 1 392 ? 4.016 42.156 3.129 1 96.25 392 LEU A N 1
ATOM 3123 C CA . LEU A 1 392 ? 5.375 41.688 2.883 1 96.25 392 LEU A CA 1
ATOM 3124 C C . LEU A 1 392 ? 6.176 42.719 2.1 1 96.25 392 LEU A C 1
ATOM 3126 O O . LEU A 1 392 ? 7.379 42.562 1.901 1 96.25 392 LEU A O 1
ATOM 3130 N N . GLY A 1 393 ? 5.52 43.75 1.649 1 94.69 393 GLY A N 1
ATOM 3131 C CA . GLY A 1 393 ? 6.191 44.781 0.844 1 94.69 393 GLY A CA 1
ATOM 3132 C C . GLY A 1 393 ? 6.578 44.281 -0.536 1 94.69 393 GLY A C 1
ATOM 3133 O O . GLY A 1 393 ? 7.559 44.719 -1.118 1 94.69 393 GLY A O 1
ATOM 3134 N N . LEU A 1 394 ? 5.867 43.312 -1.029 1 96.31 394 LEU A N 1
ATOM 3135 C CA . LEU A 1 394 ? 6.199 42.688 -2.312 1 96.31 394 LEU A CA 1
ATOM 3136 C C . LEU A 1 394 ? 5.09 42.938 -3.332 1 96.31 394 LEU A C 1
ATOM 3138 O O . LEU A 1 394 ? 3.912 42.969 -2.973 1 96.31 394 LEU A O 1
ATOM 3142 N N . GLU A 1 395 ? 5.477 43.031 -4.531 1 95.06 395 GLU A N 1
ATOM 3143 C CA . GLU A 1 395 ? 4.535 43.219 -5.633 1 95.06 395 GLU A CA 1
ATOM 3144 C C . GLU A 1 395 ? 4.375 41.938 -6.434 1 95.06 395 GLU A C 1
ATOM 3146 O O . GLU A 1 395 ? 5.352 41.219 -6.664 1 95.06 395 GLU A O 1
ATOM 3151 N N . THR A 1 396 ? 3.137 41.625 -6.836 1 94.75 396 THR A N 1
ATOM 3152 C CA . THR A 1 396 ? 2.881 40.406 -7.613 1 94.75 396 THR A CA 1
ATOM 3153 C C . THR A 1 396 ? 2.105 40.75 -8.891 1 94.75 396 THR A C 1
ATOM 3155 O O . THR A 1 396 ? 1.623 39.844 -9.578 1 94.75 396 THR A O 1
ATOM 3158 N N . LEU A 1 397 ? 1.974 42.031 -9.188 1 91.44 397 LEU A N 1
ATOM 3159 C CA . LEU A 1 397 ? 1.193 42.406 -10.359 1 91.44 397 LEU A CA 1
ATOM 3160 C C . LEU A 1 397 ? 1.747 41.781 -11.625 1 91.44 397 LEU A C 1
ATOM 3162 O O . LEU A 1 397 ? 2.949 41.844 -11.891 1 91.44 397 LEU A O 1
ATOM 3166 N N . GLY A 1 398 ? 0.927 41.188 -12.344 1 93 398 GLY A N 1
ATOM 3167 C CA . GLY A 1 398 ? 1.307 40.5 -13.578 1 93 398 GLY A CA 1
ATOM 3168 C C . GLY A 1 398 ? 1.985 39.156 -13.352 1 93 398 GLY A C 1
ATOM 3169 O O . GLY A 1 398 ? 2.354 38.5 -14.305 1 93 398 GLY A O 1
ATOM 3170 N N . ARG A 1 399 ? 2.139 38.719 -12.094 1 96.31 399 ARG A N 1
ATOM 3171 C CA . ARG A 1 399 ? 2.781 37.438 -11.766 1 96.31 399 ARG A CA 1
ATOM 3172 C C . ARG A 1 399 ? 1.896 36.625 -10.852 1 96.31 399 ARG A C 1
ATOM 3174 O O . ARG A 1 399 ? 2.258 36.344 -9.703 1 96.31 399 ARG A O 1
ATOM 3181 N N . ASP A 1 400 ? 0.863 36.125 -11.5 1 97.06 400 ASP A N 1
ATOM 3182 C CA . ASP A 1 400 ? -0.073 35.281 -10.742 1 97.06 400 ASP A CA 1
ATOM 3183 C C . ASP A 1 400 ? 0.525 33.938 -10.438 1 97.06 400 ASP A C 1
ATOM 3185 O O . ASP A 1 400 ? 0.114 33.25 -9.484 1 97.06 400 ASP A O 1
ATOM 3189 N N . ASP A 1 401 ? 1.511 33.5 -11.219 1 96.75 401 ASP A N 1
ATOM 3190 C CA . ASP A 1 401 ? 2.193 32.219 -11.047 1 96.75 401 ASP A CA 1
ATOM 3191 C C . ASP A 1 401 ? 2.885 32.156 -9.688 1 96.75 401 ASP A C 1
ATOM 3193 O O . ASP A 1 401 ? 2.844 31.109 -9.016 1 96.75 401 ASP A O 1
ATOM 3197 N N . ILE A 1 402 ? 3.461 33.25 -9.203 1 96.19 402 ILE A N 1
ATOM 3198 C CA . ILE A 1 402 ? 4.086 33.312 -7.883 1 96.19 402 ILE A CA 1
ATOM 3199 C C . ILE A 1 402 ? 3.176 34.062 -6.914 1 96.19 402 ILE A C 1
ATOM 3201 O O . ILE A 1 402 ? 3.555 34.312 -5.77 1 96.19 402 ILE A O 1
ATOM 3205 N N . GLY A 1 403 ? 2.008 34.469 -7.426 1 96.81 403 GLY A N 1
ATOM 3206 C CA . GLY A 1 403 ? 0.983 35.125 -6.621 1 96.81 403 GLY A CA 1
ATOM 3207 C C . GLY A 1 403 ? -0.157 34.188 -6.25 1 96.81 403 GLY A C 1
ATOM 3208 O O . GLY A 1 403 ? 0.062 33.156 -5.637 1 96.81 403 GLY A O 1
ATOM 3209 N N . CYS A 1 404 ? -1.337 34.531 -6.801 1 96.81 404 CYS A N 1
ATOM 3210 C CA . CYS A 1 404 ? -2.553 33.875 -6.332 1 96.81 404 CYS A CA 1
ATOM 3211 C C . CYS A 1 404 ? -2.645 32.438 -6.867 1 96.81 404 CYS A C 1
ATOM 3213 O O . CYS A 1 404 ? -3.428 31.641 -6.363 1 96.81 404 CYS A O 1
ATOM 3215 N N . LEU A 1 405 ? -1.778 32 -7.82 1 97.44 405 LEU A N 1
ATOM 3216 C CA . LEU A 1 405 ? -1.821 30.672 -8.375 1 97.44 405 LEU A CA 1
ATOM 3217 C C . LEU A 1 405 ? -0.762 29.781 -7.734 1 97.44 405 LEU A C 1
ATOM 3219 O O . LEU A 1 405 ? -0.612 28.609 -8.109 1 97.44 405 LEU A O 1
ATOM 3223 N N . GLN A 1 406 ? -0.069 30.219 -6.742 1 95.56 406 GLN A N 1
ATOM 3224 C CA . GLN A 1 406 ? 1.107 29.5 -6.27 1 95.56 406 GLN A CA 1
ATOM 3225 C C . GLN A 1 406 ? 0.711 28.234 -5.516 1 95.56 406 GLN A C 1
ATOM 3227 O O . GLN A 1 406 ? 1.472 27.266 -5.477 1 95.56 406 GLN A O 1
ATOM 3232 N N . ASP A 1 407 ? -0.513 28.219 -4.914 1 94.25 407 ASP A N 1
ATOM 3233 C CA . ASP A 1 407 ? -0.968 27.047 -4.16 1 94.25 407 ASP A CA 1
ATOM 3234 C C . ASP A 1 407 ? -2.168 26.391 -4.836 1 94.25 407 ASP A C 1
ATOM 3236 O O . ASP A 1 407 ? -3.033 27.078 -5.383 1 94.25 407 ASP A O 1
ATOM 3240 N N . ILE A 1 408 ? -2.252 25.172 -4.715 1 94.56 408 ILE A N 1
ATOM 3241 C CA . ILE A 1 408 ? -3.244 24.391 -5.434 1 94.56 408 ILE A CA 1
ATOM 3242 C C . ILE A 1 408 ? -4.562 24.391 -4.664 1 94.56 408 ILE A C 1
ATOM 3244 O O . ILE A 1 408 ? -5.602 24 -5.203 1 94.56 408 ILE A O 1
ATOM 3248 N N . HIS A 1 409 ? -4.668 24.781 -3.406 1 95.94 409 HIS A N 1
ATOM 3249 C CA . HIS A 1 409 ? -5.742 24.547 -2.451 1 95.94 409 HIS A CA 1
ATOM 3250 C C . HIS A 1 409 ? -7.082 25.047 -2.998 1 95.94 409 HIS A C 1
ATOM 3252 O O . HIS A 1 409 ? -8.094 24.344 -2.893 1 95.94 409 HIS A O 1
ATOM 3258 N N . TRP A 1 410 ? -7.059 26.172 -3.627 1 96.81 410 TRP A N 1
ATOM 3259 C CA . TRP A 1 410 ? -8.312 26.75 -4.094 1 96.81 410 TRP A CA 1
ATOM 3260 C C . TRP A 1 410 ? -8.852 26 -5.301 1 96.81 410 TRP A C 1
ATOM 3262 O O . TRP A 1 410 ? -10.062 25.984 -5.543 1 96.81 410 TRP A O 1
ATOM 3272 N N . SER A 1 411 ? -7.945 25.344 -6.074 1 97.06 411 SER A N 1
ATOM 3273 C CA . SER A 1 411 ? -8.375 24.469 -7.164 1 97.06 411 SER A CA 1
ATOM 3274 C C . SER A 1 411 ? -9.062 23.219 -6.629 1 97.06 411 SER A C 1
ATOM 3276 O O . SER A 1 411 ? -9.773 22.531 -7.367 1 97.06 411 SER A O 1
ATOM 3278 N N . GLN A 1 412 ? -8.898 23.016 -5.363 1 96.31 412 GLN A N 1
ATOM 3279 C CA . GLN A 1 412 ? -9.508 21.844 -4.727 1 96.31 412 GLN A CA 1
ATOM 3280 C C . GLN A 1 412 ? -10.68 22.25 -3.844 1 96.31 412 GLN A C 1
ATOM 3282 O O . GLN A 1 412 ? -11.211 21.438 -3.09 1 96.31 412 GLN A O 1
ATOM 3287 N N . ALA A 1 413 ? -10.977 23.469 -3.826 1 96.75 413 ALA A N 1
ATOM 3288 C CA . ALA A 1 413 ? -12.062 24.062 -3.045 1 96.75 413 ALA A CA 1
ATOM 3289 C C . ALA A 1 413 ? -11.781 23.953 -1.549 1 96.75 413 ALA A C 1
ATOM 3291 O O . ALA A 1 413 ? -12.703 23.797 -0.747 1 96.75 413 ALA A O 1
ATOM 3292 N N . TYR A 1 414 ? -10.547 24 -1.199 1 96.88 414 TYR A N 1
ATOM 3293 C CA . TYR A 1 414 ? -10.172 24.062 0.209 1 96.88 414 TYR A CA 1
ATOM 3294 C C . TYR A 1 414 ? -10.195 25.5 0.713 1 96.88 414 TYR A C 1
ATOM 3296 O O . TYR A 1 414 ? -9.195 26.219 0.609 1 96.88 414 TYR A O 1
A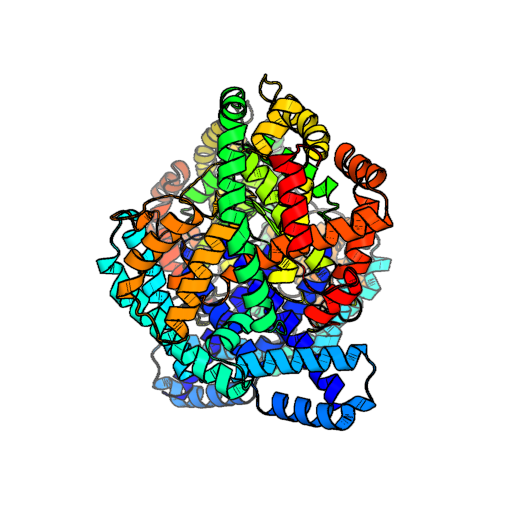TOM 3304 N N . PHE A 1 415 ? -11.266 25.828 1.243 1 97.88 415 PHE A N 1
ATOM 3305 C CA . PHE A 1 415 ? -11.438 27.125 1.897 1 97.88 415 PHE A CA 1
ATOM 3306 C C . PHE A 1 415 ? -11.609 26.953 3.402 1 97.88 415 PHE A C 1
ATOM 3308 O O . PHE A 1 415 ? -12.398 26.109 3.848 1 97.88 415 PHE A O 1
ATOM 3315 N N . GLY A 1 416 ? -10.867 27.672 4.141 1 97.5 416 GLY A N 1
ATOM 3316 C CA . GLY A 1 416 ? -10.898 27.547 5.59 1 97.5 416 GLY A CA 1
ATOM 3317 C C . GLY A 1 416 ? -9.719 26.781 6.152 1 97.5 416 GLY A C 1
ATOM 3318 O O . GLY A 1 416 ? -9.508 26.766 7.367 1 97.5 416 GLY A O 1
ATOM 3319 N N . TYR A 1 417 ? -8.883 26.281 5.258 1 97.38 417 TYR A N 1
ATOM 3320 C CA . TYR A 1 417 ? -7.781 25.406 5.656 1 97.38 417 TYR A CA 1
ATOM 3321 C C . TYR A 1 417 ? -6.566 26.234 6.07 1 97.38 417 TYR A C 1
ATOM 3323 O O . TYR A 1 417 ? -5.887 25.891 7.043 1 97.38 417 TYR A O 1
ATOM 3331 N N . PHE A 1 418 ? -6.211 27.312 5.445 1 97.38 418 PHE A N 1
ATOM 3332 C CA . PHE A 1 418 ? -4.949 28.047 5.543 1 97.38 418 PHE A CA 1
ATOM 3333 C C . PHE A 1 418 ? -4.734 28.562 6.957 1 97.38 418 PHE A C 1
ATOM 3335 O O . PHE A 1 418 ? -3.623 28.5 7.488 1 97.38 418 PHE A O 1
ATOM 3342 N N . PRO A 1 419 ? -5.797 29.016 7.633 1 97.94 419 PRO A N 1
ATOM 3343 C CA . PRO A 1 419 ? -5.559 29.578 8.961 1 97.94 419 PRO A CA 1
ATOM 3344 C C . PRO A 1 419 ? -4.906 28.578 9.914 1 97.94 419 PRO A C 1
ATOM 3346 O O . PRO A 1 419 ? -4.211 28.984 10.852 1 97.94 419 PRO A O 1
ATOM 3349 N N . THR A 1 420 ? -5.156 27.328 9.664 1 97.75 420 THR A N 1
ATOM 3350 C CA . THR A 1 420 ? -4.672 26.312 10.594 1 97.75 420 THR A CA 1
ATOM 3351 C C . THR A 1 420 ? -3.146 26.312 10.648 1 97.75 420 THR A C 1
ATOM 3353 O O . THR A 1 420 ? -2.557 25.938 11.664 1 97.75 420 THR A O 1
ATOM 3356 N N . TYR A 1 421 ? -2.504 26.812 9.594 1 96.75 421 TYR A N 1
ATOM 3357 C CA . TYR A 1 421 ? -1.047 26.844 9.547 1 96.75 421 TYR A CA 1
ATOM 3358 C C . TYR A 1 421 ? -0.496 27.859 10.531 1 96.75 421 TYR A C 1
ATOM 3360 O O . TYR A 1 421 ? 0.432 27.578 11.289 1 96.75 421 TYR A O 1
ATOM 3368 N N . ALA A 1 422 ? -1.03 29.078 10.469 1 97.88 422 ALA A N 1
ATOM 3369 C CA . ALA A 1 422 ? -0.573 30.141 11.359 1 97.88 422 ALA A CA 1
ATOM 3370 C C . ALA A 1 422 ? -0.974 29.859 12.805 1 97.88 422 ALA A C 1
ATOM 3372 O O . ALA A 1 422 ? -0.188 30.078 13.734 1 97.88 422 ALA A O 1
ATOM 3373 N N . LEU A 1 423 ? -2.217 29.391 12.984 1 98.06 423 LEU A N 1
ATOM 3374 C CA . LEU A 1 423 ? -2.682 29.031 14.312 1 98.06 423 LEU A CA 1
ATOM 3375 C C . LEU A 1 423 ? -1.806 27.938 14.922 1 98.06 423 LEU A C 1
ATOM 3377 O O . LEU A 1 423 ? -1.505 27.969 16.109 1 98.06 423 LEU A O 1
ATOM 3381 N N . GLY A 1 424 ? -1.424 26.984 14.086 1 97.75 424 GLY A N 1
ATOM 3382 C CA . GLY A 1 424 ? -0.523 25.938 14.531 1 97.75 424 GLY A CA 1
ATOM 3383 C C . GLY A 1 424 ? 0.811 26.469 15.023 1 97.75 424 GLY A C 1
ATOM 3384 O O . GLY A 1 424 ? 1.328 26 16.047 1 97.75 424 GLY A O 1
ATOM 3385 N N . SER A 1 425 ? 1.356 27.422 14.344 1 98.06 425 SER A N 1
ATOM 3386 C CA . SER A 1 425 ? 2.609 28.047 14.758 1 98.06 425 SER A CA 1
ATOM 3387 C C . SER A 1 425 ? 2.457 28.766 16.094 1 98.06 425 SER A C 1
ATOM 3389 O O . SER A 1 425 ? 3.326 28.672 16.953 1 98.06 425 SER A O 1
ATOM 3391 N N . MET A 1 426 ? 1.362 29.469 16.234 1 98.12 426 MET A N 1
ATOM 3392 C CA . MET A 1 426 ? 1.107 30.219 17.469 1 98.12 426 MET A CA 1
ATOM 3393 C C . MET A 1 426 ? 0.961 29.266 18.656 1 98.12 426 MET A C 1
ATOM 3395 O O . MET A 1 426 ? 1.513 29.516 19.719 1 98.12 426 MET A O 1
ATOM 3399 N N . PHE A 1 427 ? 0.231 28.234 18.391 1 97.62 427 PHE A N 1
ATOM 3400 C CA . PHE A 1 427 ? 0.032 27.266 19.453 1 97.62 427 PHE A CA 1
ATOM 3401 C C . PHE A 1 427 ? 1.344 26.562 19.812 1 97.62 427 PHE A C 1
ATOM 3403 O O . PHE A 1 427 ? 1.606 26.297 20.984 1 97.62 427 PHE A O 1
ATOM 3410 N N . ALA A 1 428 ? 2.188 26.25 18.859 1 98.44 428 ALA A N 1
ATOM 3411 C CA . ALA A 1 428 ? 3.471 25.594 19.078 1 98.44 428 ALA A CA 1
ATOM 3412 C C . ALA A 1 428 ? 4.352 26.406 20.031 1 98.44 428 ALA A C 1
ATOM 3414 O O . ALA A 1 428 ? 4.949 25.859 20.953 1 98.44 428 ALA A O 1
ATOM 3415 N N . VAL A 1 429 ? 4.406 27.688 19.828 1 98.25 429 VAL A N 1
ATOM 3416 C CA . VAL A 1 429 ? 5.258 28.562 20.625 1 98.25 429 VAL A CA 1
ATOM 3417 C C . VAL A 1 429 ? 4.676 28.688 22.031 1 98.25 429 VAL A C 1
ATOM 3419 O O . VAL A 1 429 ? 5.418 28.734 23.016 1 98.25 429 VAL A O 1
ATOM 3422 N N . GLN A 1 430 ? 3.35 28.828 22.078 1 98.38 430 GLN A N 1
ATOM 3423 C CA . GLN A 1 430 ? 2.689 28.891 23.391 1 98.38 430 GLN A CA 1
ATOM 3424 C C . GLN A 1 430 ? 2.934 27.625 24.188 1 98.38 430 GLN A C 1
ATOM 3426 O O . GLN A 1 430 ? 3.146 27.672 25.406 1 98.38 430 GLN A O 1
ATOM 3431 N N . LEU A 1 431 ? 2.885 26.5 23.547 1 98.5 431 LEU A N 1
ATOM 3432 C CA . LEU A 1 431 ? 3.172 25.219 24.188 1 98.5 431 LEU A CA 1
ATOM 3433 C C . LEU A 1 431 ? 4.609 25.172 24.688 1 98.5 431 LEU A C 1
ATOM 3435 O O . LEU A 1 431 ? 4.859 24.719 25.812 1 98.5 431 LEU A O 1
ATOM 3439 N N . MET A 1 432 ? 5.566 25.609 23.875 1 98.5 432 MET A N 1
ATOM 3440 C CA . MET A 1 432 ? 6.965 25.641 24.297 1 98.5 432 MET A CA 1
ATOM 3441 C C . MET A 1 432 ? 7.164 26.547 25.5 1 98.5 432 MET A C 1
ATOM 3443 O O . MET A 1 432 ? 7.926 26.219 26.422 1 98.5 432 MET A O 1
ATOM 3447 N N . ALA A 1 433 ? 6.48 27.688 25.484 1 98.12 433 ALA A N 1
ATOM 3448 C CA . ALA A 1 433 ? 6.562 28.578 26.641 1 98.12 433 ALA A CA 1
ATOM 3449 C C . ALA A 1 433 ? 6.129 27.875 27.922 1 98.12 433 ALA A C 1
ATOM 3451 O O . ALA A 1 433 ? 6.746 28.047 28.969 1 98.12 433 ALA A O 1
ATOM 3452 N N . THR A 1 434 ? 5.113 27.109 27.797 1 98.44 434 THR A N 1
ATOM 3453 C CA . THR A 1 434 ? 4.609 26.344 28.922 1 98.44 434 THR A CA 1
ATOM 3454 C C . THR A 1 434 ? 5.613 25.266 29.344 1 98.44 434 THR A C 1
ATOM 3456 O O . THR A 1 434 ? 5.863 25.078 30.531 1 98.44 434 THR A O 1
ATOM 3459 N N . ILE A 1 435 ? 6.219 24.594 28.406 1 98.44 435 ILE A N 1
ATOM 3460 C CA . ILE A 1 435 ? 7.191 23.531 28.688 1 98.44 435 ILE A CA 1
ATOM 3461 C C . ILE A 1 435 ? 8.43 24.141 29.344 1 98.44 435 ILE A C 1
ATOM 3463 O O . ILE A 1 435 ? 8.961 23.578 30.312 1 98.44 435 ILE A O 1
ATOM 3467 N N . LYS A 1 436 ? 8.867 25.266 28.859 1 98 436 LYS A N 1
ATOM 3468 C CA . LYS A 1 436 ? 10.008 25.953 29.453 1 98 436 LYS A CA 1
ATOM 3469 C C . LYS A 1 436 ? 9.711 26.359 30.891 1 98 436 LYS A C 1
ATOM 3471 O O . LYS A 1 436 ? 10.594 26.297 31.75 1 98 436 LYS A O 1
ATOM 3476 N N . LYS A 1 437 ? 8.531 26.797 31.109 1 97.75 437 LYS A N 1
ATOM 3477 C CA . LYS A 1 437 ? 8.125 27.172 32.469 1 97.75 437 LYS A CA 1
ATOM 3478 C C . LYS A 1 437 ? 8.172 25.969 33.406 1 97.75 437 LYS A C 1
ATOM 3480 O O . LYS A 1 437 ? 8.57 26.109 34.562 1 97.75 437 LYS A O 1
ATOM 3485 N N . GLN A 1 438 ? 7.809 24.828 32.906 1 97.81 438 GLN A N 1
ATOM 3486 C CA . GLN A 1 438 ? 7.699 23.641 33.75 1 97.81 438 GLN A CA 1
ATOM 3487 C C . GLN A 1 438 ? 9.055 22.953 33.906 1 97.81 438 GLN A C 1
ATOM 3489 O O . GLN A 1 438 ? 9.391 22.484 35 1 97.81 438 GLN A O 1
ATOM 3494 N N . LEU A 1 439 ? 9.875 22.891 32.875 1 97.62 439 LEU A N 1
ATOM 3495 C CA . LEU A 1 439 ? 11.133 22.156 32.906 1 97.62 439 LEU A CA 1
ATOM 3496 C C . LEU A 1 439 ? 12.297 23.062 33.25 1 97.62 439 LEU A C 1
ATOM 3498 O O . LEU A 1 439 ? 13.32 22.609 33.75 1 97.62 439 LEU A O 1
ATOM 3502 N N . GLY A 1 440 ? 12.195 24.328 32.906 1 97.62 440 GLY A N 1
ATOM 3503 C CA . GLY A 1 440 ? 13.305 25.266 32.938 1 97.62 440 GLY A CA 1
ATOM 3504 C C . GLY A 1 440 ? 13.961 25.453 31.594 1 97.62 440 GLY A C 1
ATOM 3505 O O . GLY A 1 440 ? 14.148 24.484 30.844 1 97.62 440 GLY A O 1
ATOM 3506 N N . ASP A 1 441 ? 14.211 26.688 31.297 1 96.12 441 ASP A N 1
ATOM 3507 C CA . ASP A 1 441 ? 14.797 27.031 30.016 1 96.12 441 ASP A CA 1
ATOM 3508 C C . ASP A 1 441 ? 16.109 26.297 29.781 1 96.12 441 ASP A C 1
ATOM 3510 O O . ASP A 1 441 ? 16.391 25.844 28.672 1 96.12 441 ASP A O 1
ATOM 3514 N N . ASP A 1 442 ? 16.891 26.188 30.812 1 97 442 ASP A N 1
ATOM 3515 C CA . ASP A 1 442 ? 18.203 25.547 30.688 1 97 442 ASP A CA 1
ATOM 3516 C C . ASP A 1 442 ? 18.062 24.062 30.359 1 97 442 ASP A C 1
ATOM 3518 O O . ASP A 1 442 ? 18.828 23.531 29.547 1 97 442 ASP A O 1
ATOM 3522 N N . VAL A 1 443 ? 17.109 23.453 30.938 1 98.06 443 VAL A N 1
ATOM 3523 C CA . VAL A 1 443 ? 16.875 22.047 30.688 1 98.06 443 VAL A CA 1
ATOM 3524 C C . VAL A 1 443 ? 16.406 21.844 29.25 1 98.06 443 VAL A C 1
ATOM 3526 O O . VAL A 1 443 ? 16.859 20.922 28.562 1 98.06 443 VAL A O 1
ATOM 3529 N N . VAL A 1 444 ? 15.484 22.688 28.797 1 98.31 444 VAL A N 1
ATOM 3530 C CA . VAL A 1 444 ? 14.977 22.594 27.422 1 98.31 444 VAL A CA 1
ATOM 3531 C C . VAL A 1 444 ? 16.125 22.766 26.438 1 98.31 444 VAL A C 1
ATOM 3533 O O . VAL A 1 444 ? 16.25 21.984 25.484 1 98.31 444 VAL A O 1
ATOM 3536 N N . GLN A 1 445 ? 16.984 23.734 26.672 1 97.88 445 GLN A N 1
ATOM 3537 C CA . GLN A 1 445 ? 18.125 23.969 25.781 1 97.88 445 GLN A CA 1
ATOM 3538 C C . GLN A 1 445 ? 19.062 22.781 25.766 1 97.88 445 GLN A C 1
ATOM 3540 O O . GLN A 1 445 ? 19.578 22.406 24.703 1 97.88 445 GLN A O 1
ATOM 3545 N N . GLU A 1 446 ? 19.281 22.266 26.906 1 98.31 446 GLU A N 1
ATOM 3546 C CA . GLU A 1 446 ? 20.156 21.109 27 1 98.31 446 GLU A CA 1
ATOM 3547 C C . GLU A 1 446 ? 19.578 19.906 26.266 1 98.31 446 GLU A C 1
ATOM 3549 O O . GLU A 1 446 ? 20.297 19.188 25.578 1 98.31 446 GLU A O 1
ATOM 3554 N N . CYS A 1 447 ? 18.266 19.703 26.422 1 98.44 447 CYS A N 1
ATOM 3555 C CA . CYS A 1 447 ? 17.594 18.625 25.703 1 98.44 447 CYS A CA 1
ATOM 3556 C C . CYS A 1 447 ? 17.781 18.781 24.203 1 98.44 447 CYS A C 1
ATOM 3558 O O . CYS A 1 447 ? 18.156 17.828 23.516 1 98.44 447 CYS A O 1
ATOM 3560 N N . ILE A 1 448 ? 17.641 19.984 23.688 1 98.56 448 ILE A N 1
ATOM 3561 C CA . ILE A 1 448 ? 17.719 20.25 22.266 1 98.56 448 ILE A CA 1
ATOM 3562 C C . ILE A 1 448 ? 19.172 20.109 21.781 1 98.56 448 ILE A C 1
ATOM 3564 O O . ILE A 1 448 ? 19.438 19.422 20.797 1 98.56 448 ILE A O 1
ATOM 3568 N N . ARG A 1 449 ? 20.109 20.672 22.547 1 97.88 449 ARG A N 1
ATOM 3569 C CA . ARG A 1 449 ? 21.531 20.688 22.188 1 97.88 449 ARG A CA 1
ATOM 3570 C C . ARG A 1 449 ? 22.094 19.266 22.094 1 97.88 449 ARG A C 1
ATOM 3572 O O . ARG A 1 449 ? 22.938 18.984 21.25 1 97.88 449 ARG A O 1
ATOM 3579 N N . THR A 1 450 ? 21.562 18.391 22.906 1 97.88 450 THR A N 1
ATOM 3580 C CA . THR A 1 450 ? 22.125 17.047 23.016 1 97.88 450 THR A CA 1
ATOM 3581 C C . THR A 1 450 ? 21.281 16.031 22.25 1 97.88 450 THR A C 1
ATOM 3583 O O . THR A 1 450 ? 21.734 14.906 22.016 1 97.88 450 THR A O 1
ATOM 3586 N N . GLY A 1 451 ? 20.047 16.406 21.875 1 98.06 451 GLY A N 1
ATOM 3587 C CA . GLY A 1 451 ? 19.156 15.492 21.188 1 98.06 451 GLY A CA 1
ATOM 3588 C C . GLY A 1 451 ? 18.422 14.547 22.125 1 98.06 451 GLY A C 1
ATOM 3589 O O . GLY A 1 451 ? 17.781 13.586 21.688 1 98.06 451 GLY A O 1
ATOM 3590 N N . LYS A 1 452 ? 18.594 14.727 23.422 1 97.75 452 LYS A N 1
ATOM 3591 C CA . LYS A 1 452 ? 17.875 13.945 24.422 1 97.75 452 LYS A CA 1
ATOM 3592 C C . LYS A 1 452 ? 16.516 14.586 24.75 1 97.75 452 LYS A C 1
ATOM 3594 O O . LYS A 1 452 ? 16.312 15.102 25.859 1 97.75 452 LYS A O 1
ATOM 3599 N N . MET A 1 453 ? 15.547 14.391 23.906 1 97.88 453 MET A N 1
ATOM 3600 C CA . MET A 1 453 ? 14.32 15.18 23.812 1 97.88 453 MET A CA 1
ATOM 3601 C C . MET A 1 453 ? 13.234 14.617 24.719 1 97.88 453 MET A C 1
ATOM 3603 O O . MET A 1 453 ? 12.148 15.188 24.812 1 97.88 453 MET A O 1
ATOM 3607 N N . GLU A 1 454 ? 13.492 13.539 25.438 1 97.38 454 GLU A N 1
ATOM 3608 C CA . GLU A 1 454 ? 12.477 12.773 26.141 1 97.38 454 GLU A CA 1
ATOM 3609 C C . GLU A 1 454 ? 11.727 13.641 27.156 1 97.38 454 GLU A C 1
ATOM 3611 O O . GLU A 1 454 ? 10.508 13.555 27.266 1 97.38 454 GLU A O 1
ATOM 3616 N N . PRO A 1 455 ? 12.484 14.523 27.922 1 98.31 455 PRO A N 1
ATOM 3617 C CA . PRO A 1 455 ? 11.75 15.359 28.875 1 98.31 455 PRO A CA 1
ATOM 3618 C C . PRO A 1 455 ? 10.734 16.266 28.188 1 98.31 455 PRO A C 1
ATOM 3620 O O . PRO A 1 455 ? 9.641 16.5 28.719 1 98.31 455 PRO A O 1
ATOM 3623 N N . ILE A 1 456 ? 11.031 16.766 27.031 1 98.5 456 ILE A N 1
ATOM 3624 C CA . ILE A 1 456 ? 10.133 17.625 26.266 1 98.5 456 ILE A CA 1
ATOM 3625 C C . ILE A 1 456 ? 8.953 16.797 25.75 1 98.5 456 ILE A C 1
ATOM 3627 O O . ILE A 1 456 ? 7.801 17.219 25.875 1 98.5 456 ILE A O 1
ATOM 3631 N N . PHE A 1 457 ? 9.227 15.586 25.219 1 97.56 457 PHE A N 1
ATOM 3632 C CA . PHE A 1 457 ? 8.195 14.727 24.656 1 97.56 457 PHE A CA 1
ATOM 3633 C C . PHE A 1 457 ? 7.219 14.273 25.75 1 97.56 457 PHE A C 1
ATOM 3635 O O . PHE A 1 457 ? 6.02 14.148 25.5 1 97.56 457 PHE A O 1
ATOM 3642 N N . THR A 1 458 ? 7.754 14 26.906 1 97.81 458 THR A N 1
ATOM 3643 C CA . THR A 1 458 ? 6.914 13.586 28.016 1 97.81 458 THR A CA 1
ATOM 3644 C C . THR A 1 458 ? 5.891 14.664 28.359 1 97.81 458 THR A C 1
ATOM 3646 O O . THR A 1 458 ? 4.715 14.367 28.578 1 97.81 458 THR A O 1
ATOM 3649 N N . LEU A 1 459 ? 6.328 15.906 28.375 1 98 459 LEU A N 1
ATOM 3650 C CA . LEU A 1 459 ? 5.41 17 28.656 1 98 459 LEU A CA 1
ATOM 3651 C C . LEU A 1 459 ? 4.438 17.219 27.5 1 98 459 LEU A C 1
ATOM 3653 O O . LEU A 1 459 ? 3.264 17.516 27.719 1 98 459 LEU A O 1
ATOM 3657 N N . GLN A 1 460 ? 4.898 17.141 26.234 1 97.69 460 GLN A N 1
ATOM 3658 C CA . GLN A 1 460 ? 3.986 17.234 25.109 1 97.69 460 GLN A CA 1
ATOM 3659 C C . GLN A 1 460 ? 2.887 16.172 25.203 1 97.69 460 GLN A C 1
ATOM 3661 O O . GLN A 1 460 ? 1.72 16.469 24.922 1 97.69 460 GLN A O 1
ATOM 3666 N N . LYS A 1 461 ? 3.311 14.938 25.5 1 97.06 461 LYS A N 1
ATOM 3667 C CA . LYS A 1 461 ? 2.357 13.836 25.641 1 97.06 461 LYS A CA 1
ATOM 3668 C C . LYS A 1 461 ? 1.311 14.141 26.703 1 97.06 461 LYS A C 1
ATOM 3670 O O . LYS A 1 461 ? 0.11 14.008 26.453 1 97.06 461 LYS A O 1
ATOM 3675 N N . GLU A 1 462 ? 1.753 14.586 27.797 1 97 462 GLU A N 1
ATOM 3676 C CA . GLU A 1 462 ? 0.872 14.875 28.922 1 97 462 GLU A CA 1
ATOM 3677 C C . GLU A 1 462 ? -0.067 16.031 28.609 1 97 462 GLU A C 1
ATOM 3679 O O . GLU A 1 462 ? -1.249 15.992 28.969 1 97 462 GLU A O 1
ATOM 3684 N N . LEU A 1 463 ? 0.442 17 27.969 1 97.56 463 LEU A N 1
ATOM 3685 C CA . LEU A 1 463 ? -0.299 18.234 27.781 1 97.56 463 LEU A CA 1
ATOM 3686 C C . LEU A 1 463 ? -1.223 18.141 26.562 1 97.56 463 LEU A C 1
ATOM 3688 O O . LEU A 1 463 ? -2.299 18.75 26.547 1 97.56 463 LEU A O 1
ATOM 3692 N N . ILE A 1 464 ? -0.782 17.422 25.547 1 97 464 ILE A N 1
ATOM 3693 C CA . ILE A 1 464 ? -1.506 17.531 24.297 1 97 464 ILE A CA 1
ATOM 3694 C C . ILE A 1 464 ? -1.785 16.125 23.75 1 97 464 ILE A C 1
ATOM 3696 O O . ILE A 1 464 ? -2.941 15.766 23.516 1 97 464 ILE A O 1
ATOM 3700 N N . TRP A 1 465 ? -0.742 15.25 23.531 1 96.62 465 TRP A N 1
ATOM 3701 C CA . TRP A 1 465 ? -0.836 14.055 22.703 1 96.62 465 TRP A CA 1
ATOM 3702 C C . TRP A 1 465 ? -1.881 13.086 23.25 1 96.62 465 TRP A C 1
ATOM 3704 O O . TRP A 1 465 ? -2.787 12.664 22.531 1 96.62 465 TRP A O 1
ATOM 3714 N N . ASP A 1 466 ? -1.856 12.727 24.469 1 95.19 466 ASP A N 1
ATOM 3715 C CA . ASP A 1 466 ? -2.686 11.648 25 1 95.19 466 ASP A CA 1
ATOM 3716 C C . ASP A 1 466 ? -4.125 12.109 25.219 1 95.19 466 ASP A C 1
ATOM 3718 O O . ASP A 1 466 ? -4.977 11.328 25.625 1 95.19 466 ASP A O 1
ATOM 3722 N N . LYS A 1 467 ? -4.402 13.438 24.891 1 96.44 467 LYS A N 1
ATOM 3723 C CA . LYS A 1 467 ? -5.762 13.961 25.016 1 96.44 467 LYS A CA 1
ATOM 3724 C C . LYS A 1 467 ? -6.578 13.688 23.766 1 96.44 467 LYS A C 1
ATOM 3726 O O . LYS A 1 467 ? -7.789 13.453 23.844 1 96.44 467 LYS A O 1
ATOM 3731 N N . GLY A 1 468 ? -5.883 13.773 22.609 1 94.94 468 GLY A N 1
ATOM 3732 C CA . GLY A 1 468 ? -6.621 13.602 21.375 1 94.94 468 GLY A CA 1
ATOM 3733 C C . GLY A 1 468 ? -7.855 14.477 21.281 1 94.94 468 GLY A C 1
ATOM 3734 O O . GLY A 1 468 ? -7.773 15.695 21.484 1 94.94 468 GLY A O 1
ATOM 3735 N N . CYS A 1 469 ? -8.992 13.875 21.125 1 96.88 469 CYS A N 1
ATOM 3736 C CA . CYS A 1 469 ? -10.242 14.609 20.969 1 96.88 469 CYS A CA 1
ATOM 3737 C C . CYS A 1 469 ? -11.055 14.586 22.25 1 96.88 469 CYS A C 1
ATOM 3739 O O . CYS A 1 469 ? -12.273 14.789 22.219 1 96.88 469 CYS A O 1
ATOM 3741 N N . LEU A 1 470 ? -10.422 14.273 23.375 1 97 470 LEU A N 1
ATOM 3742 C CA . LEU A 1 470 ? -11.117 14.281 24.656 1 97 470 LEU A CA 1
ATOM 3743 C C . LEU A 1 470 ? -11.734 15.648 24.938 1 97 470 LEU A C 1
ATOM 3745 O O . LEU A 1 470 ? -12.812 15.734 25.531 1 97 470 LEU A O 1
ATOM 3749 N N . TYR A 1 471 ? -10.969 16.672 24.5 1 96.06 471 TYR A N 1
ATOM 3750 C CA . TYR A 1 471 ? -11.398 18.062 24.719 1 96.06 471 TYR A CA 1
ATOM 3751 C C . TYR A 1 471 ? -11.516 18.797 23.391 1 96.06 471 TYR A C 1
ATOM 3753 O O . TYR A 1 471 ? -10.852 18.453 22.422 1 96.06 471 TYR A O 1
ATOM 3761 N N . GLU A 1 472 ? -12.391 19.797 23.359 1 94.44 472 GLU A N 1
ATOM 3762 C CA . GLU A 1 472 ? -12.391 20.719 22.234 1 94.44 472 GLU A CA 1
ATOM 3763 C C . GLU A 1 472 ? -11.148 21.609 22.234 1 94.44 472 GLU A C 1
ATOM 3765 O O . GLU A 1 472 ? -10.469 21.719 23.266 1 94.44 472 GLU A O 1
ATOM 3770 N N . THR A 1 473 ? -10.859 22.203 21.188 1 94.31 473 THR A N 1
ATOM 3771 C CA . THR A 1 473 ? -9.562 22.844 20.969 1 94.31 473 THR A CA 1
ATOM 3772 C C . THR A 1 473 ? -9.297 23.906 22.031 1 94.31 473 THR A C 1
ATOM 3774 O O . THR A 1 473 ? -8.219 23.953 22.625 1 94.31 473 THR A O 1
ATOM 3777 N N . GLU A 1 474 ? -10.211 24.75 22.266 1 93.94 474 GLU A N 1
ATOM 3778 C CA . GLU A 1 474 ? -9.992 25.844 23.203 1 93.94 474 GLU A CA 1
ATOM 3779 C C . GLU A 1 474 ? -9.781 25.328 24.625 1 93.94 474 GLU A C 1
ATOM 3781 O O . GLU A 1 474 ? -8.945 25.844 25.359 1 93.94 474 GLU A O 1
ATOM 3786 N N . ASP A 1 475 ? -10.594 24.344 25.016 1 95.94 475 ASP A N 1
ATOM 3787 C CA . ASP A 1 475 ? -10.406 23.719 26.312 1 95.94 475 ASP A CA 1
ATOM 3788 C C . ASP A 1 475 ? -9.055 23 26.391 1 95.94 475 ASP A C 1
ATOM 3790 O O . ASP A 1 475 ? -8.391 23.031 27.438 1 95.94 475 ASP A O 1
ATOM 3794 N N . LEU A 1 476 ? -8.711 22.344 25.328 1 96.12 476 LEU A N 1
ATOM 3795 C CA . LEU A 1 476 ? -7.422 21.656 25.266 1 96.12 476 LEU A CA 1
ATOM 3796 C C . LEU A 1 476 ? -6.273 22.641 25.484 1 96.12 476 LEU A C 1
ATOM 3798 O O . LEU A 1 476 ? -5.359 22.375 26.266 1 96.12 476 LEU A O 1
ATOM 3802 N N . LEU A 1 477 ? -6.332 23.766 24.812 1 95.31 477 LEU A N 1
ATOM 3803 C CA . LEU A 1 477 ? -5.301 24.781 24.922 1 95.31 477 LEU A CA 1
ATOM 3804 C C . LEU A 1 477 ? -5.219 25.328 26.344 1 95.31 477 LEU A C 1
ATOM 3806 O O . LEU A 1 477 ? -4.121 25.484 26.891 1 95.31 477 LEU A O 1
ATOM 3810 N N . ARG A 1 478 ? -6.367 25.547 26.906 1 96.5 478 ARG A N 1
ATOM 3811 C CA . ARG A 1 478 ? -6.406 26.078 28.266 1 96.5 478 ARG A CA 1
ATOM 3812 C C . ARG A 1 478 ? -5.836 25.078 29.266 1 96.5 478 ARG A C 1
ATOM 3814 O O . ARG A 1 478 ? -5.109 25.453 30.188 1 96.5 478 ARG A O 1
ATOM 3821 N N . ARG A 1 479 ? -6.207 23.875 29.094 1 97.06 479 ARG A N 1
ATOM 3822 C CA . ARG A 1 479 ? -5.719 22.828 29.984 1 97.06 479 ARG A CA 1
ATOM 3823 C C . ARG A 1 479 ? -4.215 22.641 29.828 1 97.06 479 ARG A C 1
ATOM 3825 O O . ARG A 1 479 ? -3.51 22.375 30.797 1 97.06 479 ARG A O 1
ATOM 3832 N N . ALA A 1 480 ? -3.715 22.75 28.625 1 97.44 480 ALA A N 1
ATOM 3833 C CA . ALA A 1 480 ? -2.311 22.484 28.312 1 97.44 480 ALA A CA 1
ATOM 3834 C C . ALA A 1 480 ? -1.425 23.641 28.766 1 97.44 480 ALA A C 1
ATOM 3836 O O . ALA A 1 480 ? -0.314 23.422 29.25 1 97.44 480 ALA A O 1
ATOM 3837 N N . THR A 1 481 ? -1.967 24.891 28.594 1 97.56 481 THR A N 1
ATOM 3838 C CA . THR A 1 481 ? -1.051 26.016 28.734 1 97.56 481 THR A CA 1
ATOM 3839 C C . THR A 1 481 ? -1.521 26.953 29.844 1 97.56 481 THR A C 1
ATOM 3841 O O . THR A 1 481 ? -0.808 27.891 30.203 1 97.56 481 THR A O 1
ATOM 3844 N N . GLY A 1 482 ? -2.742 26.75 30.328 1 96.81 482 GLY A N 1
ATOM 3845 C CA . GLY A 1 482 ? -3.291 27.578 31.375 1 96.81 482 GLY A CA 1
ATOM 3846 C C . GLY A 1 482 ? -3.963 28.844 30.859 1 96.81 482 GLY A C 1
ATOM 3847 O O . GLY A 1 482 ? -4.504 29.625 31.625 1 96.81 482 GLY A O 1
ATOM 3848 N N . GLU A 1 483 ? -4.012 29.047 29.547 1 95.06 483 GLU A N 1
ATOM 3849 C CA . GLU A 1 483 ? -4.594 30.25 28.969 1 95.06 483 GLU A CA 1
ATOM 3850 C C . GLU A 1 483 ? -5.18 29.969 27.594 1 95.06 483 GLU A C 1
ATOM 3852 O O . GLU A 1 483 ? -4.953 28.906 27.016 1 95.06 483 GLU A O 1
ATOM 3857 N N . ARG A 1 484 ? -6 30.891 27.109 1 94.12 484 ARG A N 1
ATOM 3858 C CA . ARG A 1 484 ? -6.453 30.844 25.734 1 94.12 484 ARG A CA 1
ATOM 3859 C C . ARG A 1 484 ? -5.305 31.156 24.766 1 94.12 484 ARG A C 1
ATOM 3861 O O . ARG A 1 484 ? -4.207 31.516 25.203 1 94.12 484 ARG A O 1
ATOM 3868 N N . LEU A 1 485 ? -5.539 30.953 23.547 1 95.94 485 LEU A N 1
ATOM 3869 C CA . LEU A 1 485 ? -4.512 31.297 22.562 1 95.94 485 LEU A CA 1
ATOM 3870 C C . LEU A 1 485 ? -4.113 32.781 22.703 1 95.94 485 LEU A C 1
ATOM 3872 O O . LEU A 1 485 ? -4.973 33.656 22.656 1 95.94 485 LEU A O 1
ATOM 3876 N N . ARG A 1 486 ? -2.895 32.969 22.953 1 95.25 486 ARG A N 1
ATOM 3877 C CA . ARG A 1 486 ? -2.369 34.344 23.109 1 95.25 486 ARG A CA 1
ATOM 3878 C C . ARG A 1 486 ? -1.258 34.594 22.094 1 95.25 486 ARG A C 1
ATOM 3880 O O . ARG A 1 486 ? -0.207 33.938 22.141 1 95.25 486 ARG A O 1
ATOM 3887 N N . THR A 1 487 ? -1.439 35.594 21.297 1 97.44 487 THR A N 1
ATOM 3888 C CA . THR A 1 487 ? -0.459 35.938 20.266 1 97.44 487 THR A CA 1
ATOM 3889 C C . THR A 1 487 ? 0.787 36.562 20.891 1 97.44 487 THR A C 1
ATOM 3891 O O . THR A 1 487 ? 1.827 36.656 20.25 1 97.44 487 THR A O 1
ATOM 3894 N N . THR A 1 488 ? 0.721 36.906 22.203 1 97.81 488 THR A N 1
ATOM 3895 C CA . THR A 1 488 ? 1.852 37.5 22.906 1 97.81 488 THR A CA 1
ATOM 3896 C C . THR A 1 488 ? 3.023 36.531 22.969 1 97.81 488 THR A C 1
ATOM 3898 O O . THR A 1 488 ? 4.184 36.938 22.922 1 97.81 488 THR A O 1
ATOM 3901 N N . HIS A 1 489 ? 2.727 35.25 23.172 1 97.88 489 HIS A N 1
ATOM 3902 C CA . HIS A 1 489 ? 3.791 34.25 23.156 1 97.88 489 HIS A CA 1
ATOM 3903 C C . HIS A 1 489 ? 4.492 34.188 21.812 1 97.88 489 HIS A C 1
ATOM 3905 O O . HIS A 1 489 ? 5.715 34.031 21.734 1 97.88 489 HIS A O 1
ATOM 3911 N N . PHE A 1 490 ? 3.695 34.312 20.781 1 98.12 490 PHE A N 1
ATOM 3912 C CA . PHE A 1 490 ? 4.227 34.312 19.422 1 98.12 490 PHE A CA 1
ATOM 3913 C C . PHE A 1 490 ? 5.121 35.5 19.172 1 98.12 490 PHE A C 1
ATOM 3915 O O . PHE A 1 490 ? 6.23 35.375 18.656 1 98.12 490 PHE A O 1
ATOM 3922 N N . LYS A 1 491 ? 4.668 36.594 19.531 1 98.25 491 LYS A N 1
ATOM 3923 C CA . LYS A 1 491 ? 5.441 37.844 19.391 1 98.25 491 LYS A CA 1
ATOM 3924 C C . LYS A 1 491 ? 6.758 37.75 20.156 1 98.25 491 LYS A C 1
ATOM 3926 O O . LYS A 1 491 ? 7.82 38.062 19.625 1 98.25 491 LYS A O 1
ATOM 3931 N N . GLU A 1 492 ? 6.672 37.375 21.375 1 97.88 492 GLU A N 1
ATOM 3932 C CA . GLU A 1 492 ? 7.859 37.281 22.219 1 97.88 492 GLU A CA 1
ATOM 3933 C C . GLU A 1 492 ? 8.859 36.281 21.625 1 97.88 492 GLU A C 1
ATOM 3935 O O . GLU A 1 492 ? 10.062 36.531 21.625 1 97.88 492 GLU A O 1
ATOM 3940 N N . HIS A 1 493 ? 8.336 35.188 21.172 1 97.81 493 HIS A N 1
ATOM 3941 C CA . HIS A 1 493 ? 9.18 34.156 20.562 1 97.81 493 HIS A CA 1
ATOM 3942 C C . HIS A 1 493 ? 9.945 34.719 19.375 1 97.81 493 HIS A C 1
ATOM 3944 O O . HIS A 1 493 ? 11.156 34.531 19.266 1 97.81 493 HIS A O 1
ATOM 3950 N N . LEU A 1 494 ? 9.25 35.406 18.453 1 98 494 LEU A N 1
ATOM 3951 C CA . LEU A 1 494 ? 9.859 35.969 17.25 1 98 494 LEU A CA 1
ATOM 3952 C C . LEU A 1 494 ? 10.867 37.062 17.609 1 98 494 LEU A C 1
ATOM 3954 O O . LEU A 1 494 ? 11.938 37.156 17 1 98 494 LEU A O 1
ATOM 3958 N N . GLU A 1 495 ? 10.555 37.875 18.609 1 97.5 495 GLU A N 1
ATOM 3959 C CA . GLU A 1 495 ? 11.469 38.938 19.031 1 97.5 495 GLU A CA 1
ATOM 3960 C C . GLU A 1 495 ? 12.734 38.344 19.656 1 97.5 495 GLU A C 1
ATOM 3962 O O . GLU A 1 495 ? 13.836 38.812 19.391 1 97.5 495 GLU A O 1
ATOM 3967 N N . ARG A 1 496 ? 12.562 37.406 20.5 1 96.38 496 ARG A N 1
ATOM 3968 C CA . ARG A 1 496 ? 13.703 36.75 21.156 1 96.38 496 ARG A CA 1
ATOM 3969 C C . ARG A 1 496 ? 14.641 36.125 20.125 1 96.38 496 ARG A C 1
ATOM 3971 O O . ARG A 1 496 ? 15.867 36.25 20.25 1 96.38 496 ARG A O 1
ATOM 3978 N N . ARG A 1 497 ? 14.125 35.5 19.141 1 96.38 497 ARG A N 1
ATOM 3979 C CA . ARG A 1 497 ? 14.953 34.75 18.188 1 96.38 497 ARG A CA 1
ATOM 3980 C C . ARG A 1 497 ? 15.562 35.688 17.156 1 96.38 497 ARG A C 1
ATOM 3982 O O . ARG A 1 497 ? 16.766 35.625 16.875 1 96.38 497 ARG A O 1
ATOM 3989 N N . TYR A 1 498 ? 14.766 36.625 16.641 1 95.5 498 TYR A N 1
ATOM 3990 C CA . TYR A 1 498 ? 15.195 37.312 15.414 1 95.5 498 TYR A CA 1
ATOM 3991 C C . TYR A 1 498 ? 15.641 38.719 15.711 1 95.5 498 TYR A C 1
ATOM 3993 O O . TYR A 1 498 ? 16.406 39.312 14.945 1 95.5 498 TYR A O 1
ATOM 4001 N N . LEU A 1 499 ? 15.141 39.281 16.75 1 94 499 LEU A N 1
ATOM 4002 C CA . LEU A 1 499 ? 15.492 40.656 17.062 1 94 499 LEU A CA 1
ATOM 4003 C C . LEU A 1 499 ? 16.578 40.719 18.141 1 94 499 LEU A C 1
ATOM 4005 O O . LEU A 1 499 ? 17.578 41.406 17.969 1 94 499 LEU A O 1
ATOM 4009 N N . ARG A 1 500 ? 16.391 39.906 19.203 1 93.5 500 ARG A N 1
ATOM 4010 C CA . ARG A 1 500 ? 17.297 39.969 20.344 1 93.5 500 ARG A CA 1
ATOM 4011 C C . ARG A 1 500 ? 18.328 38.844 20.297 1 93.5 500 ARG A C 1
ATOM 4013 O O . ARG A 1 500 ? 19.344 38.906 21 1 93.5 500 ARG A O 1
ATOM 4020 N N . HIS A 1 501 ? 18.156 37.781 19.562 1 90.38 501 HIS A N 1
ATOM 4021 C CA . HIS A 1 501 ? 19.062 36.656 19.406 1 90.38 501 HIS A CA 1
ATOM 4022 C C . HIS A 1 501 ? 19.297 35.969 20.734 1 90.38 501 HIS A C 1
ATOM 4024 O O . HIS A 1 501 ? 20.438 35.688 21.094 1 90.38 501 HIS A O 1
ATOM 4030 N N . GLU A 1 502 ? 18.172 35.688 21.438 1 89.25 502 GLU A N 1
ATOM 4031 C CA . GLU A 1 502 ? 18.188 35.062 22.766 1 89.25 502 GLU A CA 1
ATOM 4032 C C . GLU A 1 502 ? 17.438 33.75 22.766 1 89.25 502 GLU A C 1
ATOM 4034 O O . GLU A 1 502 ? 17.047 33.25 23.828 1 89.25 502 GLU A O 1
ATOM 4039 N N . ASP A 1 503 ? 17.344 33.219 21.703 1 84.5 503 ASP A N 1
ATOM 4040 C CA . ASP A 1 503 ? 16.438 32.094 21.719 1 84.5 503 ASP A CA 1
ATOM 4041 C C . ASP A 1 503 ? 17.109 30.859 22.297 1 84.5 503 ASP A C 1
ATOM 4043 O O . ASP A 1 503 ? 18.328 30.75 22.281 1 84.5 503 ASP A O 1
ATOM 4047 N N . MET B 1 1 ? -30.703 -6.859 -20.406 1 85.31 1 MET B N 1
ATOM 4048 C CA . MET B 1 1 ? -31.391 -7.465 -19.266 1 85.31 1 MET B CA 1
ATOM 4049 C C . MET B 1 1 ? -30.984 -6.777 -17.969 1 85.31 1 MET B C 1
ATOM 4051 O O . MET B 1 1 ? -29.797 -6.676 -17.656 1 85.31 1 MET B O 1
ATOM 4055 N N . ASP B 1 2 ? -31.922 -6.367 -17.234 1 92.31 2 ASP B N 1
ATOM 4056 C CA . ASP B 1 2 ? -31.703 -5.562 -16.031 1 92.31 2 ASP B CA 1
ATOM 4057 C C . ASP B 1 2 ? -30.984 -6.367 -14.945 1 92.31 2 ASP B C 1
ATOM 4059 O O . ASP B 1 2 ? -30.062 -5.867 -14.312 1 92.31 2 ASP B O 1
ATOM 4063 N N . ALA B 1 3 ? -31.344 -7.602 -14.836 1 96.38 3 ALA B N 1
ATOM 4064 C CA . ALA B 1 3 ? -30.734 -8.453 -13.812 1 96.38 3 ALA B CA 1
ATOM 4065 C C . ALA B 1 3 ? -29.25 -8.672 -14.094 1 96.38 3 ALA B C 1
ATOM 4067 O O . ALA B 1 3 ? -28.438 -8.688 -13.164 1 96.38 3 ALA B O 1
ATOM 4068 N N . TYR B 1 4 ? -28.938 -8.844 -15.328 1 97.56 4 TYR B N 1
ATOM 4069 C CA . TYR B 1 4 ? -27.531 -9.055 -15.672 1 97.56 4 TYR B CA 1
ATOM 4070 C C . TYR B 1 4 ? -26.719 -7.789 -15.438 1 97.56 4 TYR B C 1
ATOM 4072 O O . TYR B 1 4 ? -25.578 -7.859 -14.945 1 97.56 4 TYR B O 1
ATOM 4080 N N . ARG B 1 5 ? -27.281 -6.641 -15.781 1 97 5 ARG B N 1
ATOM 4081 C CA . ARG B 1 5 ? -26.594 -5.375 -15.562 1 97 5 ARG B CA 1
ATOM 4082 C C . ARG B 1 5 ? -26.344 -5.137 -14.07 1 97 5 ARG B C 1
ATOM 4084 O O . ARG B 1 5 ? -25.312 -4.609 -13.68 1 97 5 ARG B O 1
ATOM 4091 N N . GLU B 1 6 ? -27.312 -5.543 -13.32 1 97.62 6 GLU B N 1
ATOM 4092 C CA . GLU B 1 6 ? -27.156 -5.422 -11.875 1 97.62 6 GLU B CA 1
ATOM 4093 C C . GLU B 1 6 ? -26.031 -6.336 -11.367 1 97.62 6 GLU B C 1
ATOM 4095 O O . GLU B 1 6 ? -25.266 -5.945 -10.5 1 97.62 6 GLU B O 1
ATOM 4100 N N . LEU B 1 7 ? -25.938 -7.539 -11.93 1 97.94 7 LEU B N 1
ATOM 4101 C CA . LEU B 1 7 ? -24.875 -8.461 -11.562 1 97.94 7 LEU B CA 1
ATOM 4102 C C . LEU B 1 7 ? -23.516 -7.898 -11.969 1 97.94 7 LEU B C 1
ATOM 4104 O O . LEU B 1 7 ? -22.547 -7.984 -11.211 1 97.94 7 LEU B O 1
ATOM 4108 N N . GLU B 1 8 ? -23.469 -7.375 -13.148 1 97.69 8 GLU B N 1
ATOM 4109 C CA . GLU B 1 8 ? -22.219 -6.766 -13.609 1 97.69 8 GLU B CA 1
ATOM 4110 C C . GLU B 1 8 ? -21.766 -5.656 -12.672 1 97.69 8 GLU B C 1
ATOM 4112 O O . GLU B 1 8 ? -20.578 -5.527 -12.383 1 97.69 8 GLU B O 1
ATOM 4117 N N . GLY B 1 9 ? -22.766 -4.879 -12.258 1 97.88 9 GLY B N 1
ATOM 4118 C CA . GLY B 1 9 ? -22.469 -3.816 -11.312 1 97.88 9 GLY B CA 1
ATOM 4119 C C . GLY B 1 9 ? -21.938 -4.328 -9.984 1 97.88 9 GLY B C 1
ATOM 4120 O O . GLY B 1 9 ? -21 -3.758 -9.422 1 97.88 9 GLY B O 1
ATOM 4121 N N . LEU B 1 10 ? -22.531 -5.414 -9.516 1 98.25 10 LEU B N 1
ATOM 4122 C CA . LEU B 1 10 ? -22.094 -6.016 -8.266 1 98.25 10 LEU B CA 1
ATOM 4123 C C . LEU B 1 10 ? -20.672 -6.527 -8.367 1 98.25 10 LEU B C 1
ATOM 4125 O O . LEU B 1 10 ? -19.844 -6.273 -7.484 1 98.25 10 LEU B O 1
ATOM 4129 N N . PHE B 1 11 ? -20.359 -7.195 -9.453 1 98.38 11 PHE B N 1
ATOM 4130 C CA . PHE B 1 11 ? -19.047 -7.797 -9.578 1 98.38 11 PHE B CA 1
ATOM 4131 C C . PHE B 1 11 ? -17.984 -6.734 -9.859 1 98.38 11 PHE B C 1
ATOM 4133 O O . PHE B 1 11 ? -16.828 -6.891 -9.477 1 98.38 11 PHE B O 1
ATOM 4140 N N . LYS B 1 12 ? -18.375 -5.645 -10.5 1 98 12 LYS B N 1
ATOM 4141 C CA . LYS B 1 12 ? -17.469 -4.508 -10.609 1 98 12 LYS B CA 1
ATOM 4142 C C . LYS B 1 12 ? -17.141 -3.934 -9.234 1 98 12 LYS B C 1
ATOM 4144 O O . LYS B 1 12 ? -15.992 -3.578 -8.953 1 98 12 LYS B O 1
ATOM 4149 N N . LYS B 1 13 ? -18.172 -3.822 -8.367 1 97.94 13 LYS B N 1
ATOM 4150 C CA . LYS B 1 13 ? -18 -3.377 -6.984 1 97.94 13 LYS B CA 1
ATOM 4151 C C . LYS B 1 13 ? -17.047 -4.305 -6.23 1 97.94 13 LYS B C 1
ATOM 4153 O O . LYS B 1 13 ? -16.156 -3.84 -5.52 1 97.94 13 LYS B O 1
ATOM 4158 N N . LEU B 1 14 ? -17.203 -5.586 -6.379 1 98.38 14 LEU B N 1
ATOM 4159 C CA . LEU B 1 14 ? -16.344 -6.574 -5.734 1 98.38 14 LEU B CA 1
ATOM 4160 C C . LEU B 1 14 ? -14.906 -6.457 -6.23 1 98.38 14 LEU B C 1
ATOM 4162 O O . LEU B 1 14 ? -13.961 -6.57 -5.445 1 98.38 14 LEU B O 1
ATOM 4166 N N . TYR B 1 15 ? -14.766 -6.242 -7.547 1 98.06 15 TYR B N 1
ATOM 4167 C CA . TYR B 1 15 ? -13.445 -6.047 -8.133 1 98.06 15 TYR B CA 1
ATOM 4168 C C . TYR B 1 15 ? -12.734 -4.863 -7.492 1 98.06 15 TYR B C 1
ATOM 4170 O O . TYR B 1 15 ? -11.539 -4.938 -7.191 1 98.06 15 TYR B O 1
ATOM 4178 N N . ASN B 1 16 ? -13.453 -3.803 -7.266 1 98.38 16 ASN B N 1
ATOM 4179 C CA . ASN B 1 16 ? -12.906 -2.602 -6.645 1 98.38 16 ASN B CA 1
ATOM 4180 C C . ASN B 1 16 ? -12.477 -2.857 -5.203 1 98.38 16 ASN B C 1
ATOM 4182 O O . ASN B 1 16 ? -11.398 -2.43 -4.785 1 98.38 16 ASN B O 1
ATOM 4186 N N . PHE B 1 17 ? -13.305 -3.529 -4.445 1 98.69 17 PHE B N 1
ATOM 4187 C CA . PHE B 1 17 ? -12.938 -3.859 -3.074 1 98.69 17 PHE B CA 1
ATOM 4188 C C . PHE B 1 17 ? -11.727 -4.785 -3.043 1 98.69 17 PHE B C 1
ATOM 4190 O O . PHE B 1 17 ? -10.828 -4.605 -2.221 1 98.69 17 PHE B O 1
ATOM 4197 N N . ASN B 1 18 ? -11.695 -5.734 -3.943 1 98.19 18 ASN B N 1
ATOM 4198 C CA . ASN B 1 18 ? -10.578 -6.676 -3.996 1 98.19 18 ASN B CA 1
ATOM 4199 C C . ASN B 1 18 ? -9.266 -5.977 -4.344 1 98.19 18 ASN B C 1
ATOM 4201 O O . ASN B 1 18 ? -8.195 -6.406 -3.914 1 98.19 18 ASN B O 1
ATOM 4205 N N . HIS B 1 19 ? -9.367 -4.949 -5.168 1 98.56 19 HIS B N 1
ATOM 4206 C CA . HIS B 1 19 ? -8.195 -4.125 -5.453 1 98.56 19 HIS B CA 1
ATOM 4207 C C . HIS B 1 19 ? -7.496 -3.703 -4.164 1 98.56 19 HIS B C 1
ATOM 4209 O O . HIS B 1 19 ? -6.27 -3.807 -4.055 1 98.56 19 HIS B O 1
ATOM 4215 N N . LEU B 1 20 ? -8.258 -3.271 -3.17 1 98.81 20 LEU B N 1
ATOM 4216 C CA . LEU B 1 20 ? -7.691 -2.789 -1.913 1 98.81 20 LEU B CA 1
ATOM 4217 C C . LEU B 1 20 ? -7.211 -3.951 -1.052 1 98.81 20 LEU B C 1
ATOM 4219 O O . LEU B 1 20 ? -6.227 -3.82 -0.32 1 98.81 20 LEU B O 1
ATOM 4223 N N . LEU B 1 21 ? -7.895 -5.062 -1.091 1 98.56 21 LEU B N 1
ATOM 4224 C CA . LEU B 1 21 ? -7.422 -6.254 -0.39 1 98.56 21 LEU B CA 1
ATOM 4225 C C . LEU B 1 21 ? -6.07 -6.707 -0.935 1 98.56 21 LEU B C 1
ATOM 4227 O O . LEU B 1 21 ? -5.168 -7.047 -0.167 1 98.56 21 LEU B O 1
ATOM 4231 N N . CYS B 1 22 ? -5.949 -6.695 -2.275 1 98.38 22 CYS B N 1
ATOM 4232 C CA . CYS B 1 22 ? -4.688 -7.07 -2.904 1 98.38 22 CYS B CA 1
ATOM 4233 C C . CYS B 1 22 ? -3.572 -6.113 -2.502 1 98.38 22 CYS B C 1
ATOM 4235 O O . CYS B 1 22 ? -2.447 -6.543 -2.238 1 98.38 22 CYS B O 1
ATOM 4237 N N . LEU B 1 23 ? -3.873 -4.844 -2.453 1 98.69 23 LEU B N 1
ATOM 4238 C CA . LEU B 1 23 ? -2.898 -3.85 -2.021 1 98.69 23 LEU B CA 1
ATOM 4239 C C . LEU B 1 23 ? -2.441 -4.121 -0.592 1 98.69 23 LEU B C 1
ATOM 4241 O O . LEU B 1 23 ? -1.247 -4.039 -0.292 1 98.69 23 LEU B O 1
ATOM 4245 N N . GLY B 1 24 ? -3.412 -4.352 0.271 1 98.5 24 GLY B N 1
ATOM 4246 C CA . GLY B 1 24 ? -3.08 -4.664 1.651 1 98.5 24 GLY B CA 1
ATOM 4247 C C . GLY B 1 24 ? -2.178 -5.875 1.788 1 98.5 24 GLY B C 1
ATOM 4248 O O . GLY B 1 24 ? -1.273 -5.891 2.625 1 98.5 24 GLY B O 1
ATOM 4249 N N . PHE B 1 25 ? -2.43 -6.836 1.027 1 96.62 25 PHE B N 1
ATOM 4250 C CA . PHE B 1 25 ? -1.625 -8.055 1.054 1 96.62 25 PHE B CA 1
ATOM 4251 C C . PHE B 1 25 ? -0.205 -7.773 0.576 1 96.62 25 PHE B C 1
ATOM 4253 O O . PHE B 1 25 ? 0.764 -8.141 1.245 1 96.62 25 PHE B O 1
ATOM 4260 N N . TRP B 1 26 ? -0.048 -7.125 -0.644 1 97.56 26 TRP B N 1
ATOM 4261 C CA . TRP B 1 26 ? 1.268 -6.773 -1.17 1 97.56 26 TRP B CA 1
ATOM 4262 C C . TRP B 1 26 ? 2.061 -5.961 -0.154 1 97.56 26 TRP B C 1
ATOM 4264 O O . TRP B 1 26 ? 3.223 -6.266 0.126 1 97.56 26 TRP B O 1
ATOM 4274 N N . ASP B 1 27 ? 1.447 -4.938 0.423 1 98 27 ASP B N 1
ATOM 4275 C CA . ASP B 1 27 ? 2.119 -4.07 1.388 1 98 27 ASP B CA 1
ATOM 4276 C C . ASP B 1 27 ? 2.564 -4.859 2.617 1 98 27 ASP B C 1
ATOM 4278 O O . ASP B 1 27 ? 3.654 -4.633 3.146 1 98 27 ASP B O 1
ATOM 4282 N N . GLY B 1 28 ? 1.707 -5.734 3.102 1 96.75 28 GLY B N 1
ATOM 4283 C CA . GLY B 1 28 ? 2.012 -6.539 4.273 1 96.75 28 GLY B CA 1
ATOM 4284 C C . GLY B 1 28 ? 3.232 -7.422 4.09 1 96.75 28 GLY B C 1
ATOM 4285 O O . GLY B 1 28 ? 3.924 -7.742 5.059 1 96.75 28 GLY B O 1
ATOM 4286 N N . ARG B 1 29 ? 3.551 -7.738 2.82 1 95.56 29 ARG B N 1
ATOM 4287 C CA . ARG B 1 29 ? 4.648 -8.664 2.545 1 95.56 29 ARG B CA 1
ATOM 4288 C C . ARG B 1 29 ? 5.898 -7.906 2.102 1 95.56 29 ARG B C 1
ATOM 4290 O O . ARG B 1 29 ? 6.969 -8.5 1.972 1 95.56 29 ARG B O 1
ATOM 4297 N N . THR B 1 30 ? 5.773 -6.629 1.874 1 96.19 30 THR B N 1
ATOM 4298 C CA . THR B 1 30 ? 6.898 -5.93 1.261 1 96.19 30 THR B CA 1
ATOM 4299 C C . THR B 1 30 ? 7.266 -4.684 2.064 1 96.19 30 THR B C 1
ATOM 4301 O O . THR B 1 30 ? 8.445 -4.434 2.33 1 96.19 30 THR B O 1
ATOM 4304 N N . MET B 1 31 ? 6.25 -3.914 2.488 1 96.81 31 MET B N 1
ATOM 4305 C CA . MET B 1 31 ? 6.523 -2.557 2.949 1 96.81 31 MET B CA 1
ATOM 4306 C C . MET B 1 31 ? 6.148 -2.395 4.418 1 96.81 31 MET B C 1
ATOM 4308 O O . MET B 1 31 ? 6.758 -1.597 5.133 1 96.81 31 MET B O 1
ATOM 4312 N N . MET B 1 32 ? 5.16 -3.08 4.906 1 97.44 32 MET B N 1
ATOM 4313 C CA . MET B 1 32 ? 4.527 -2.811 6.195 1 97.44 32 MET B CA 1
ATOM 4314 C C . MET B 1 32 ? 5.488 -3.096 7.344 1 97.44 32 MET B C 1
ATOM 4316 O O . MET B 1 32 ? 6.082 -4.176 7.41 1 97.44 32 MET B O 1
ATOM 4320 N N . PRO B 1 33 ? 5.691 -2.123 8.258 1 97.31 33 PRO B N 1
ATOM 4321 C CA . PRO B 1 33 ? 6.449 -2.432 9.469 1 97.31 33 PRO B CA 1
ATOM 4322 C C . PRO B 1 33 ? 5.777 -3.498 10.328 1 97.31 33 PRO B C 1
ATOM 4324 O O . PRO B 1 33 ? 4.547 -3.582 10.367 1 97.31 33 PRO B O 1
ATOM 4327 N N . PRO B 1 34 ? 6.512 -4.262 11.086 1 96.44 34 PRO B N 1
ATOM 4328 C CA . PRO B 1 34 ? 5.996 -5.422 11.82 1 96.44 34 PRO B CA 1
ATOM 4329 C C . PRO B 1 34 ? 4.906 -5.051 12.82 1 96.44 34 PRO B C 1
ATOM 4331 O O . PRO B 1 34 ? 3.926 -5.785 12.977 1 96.44 34 PRO B O 1
ATOM 4334 N N . LYS B 1 35 ? 4.953 -3.914 13.461 1 97.31 35 LYS B N 1
ATOM 4335 C CA . LYS B 1 35 ? 4.008 -3.553 14.516 1 97.31 35 LYS B CA 1
ATOM 4336 C C . LYS B 1 35 ? 2.67 -3.115 13.93 1 97.31 35 LYS B C 1
ATOM 4338 O O . LYS B 1 35 ? 1.678 -2.994 14.648 1 97.31 35 LYS B O 1
ATOM 4343 N N . GLY B 1 36 ? 2.635 -2.902 12.609 1 97.31 36 GLY B N 1
ATOM 4344 C CA . GLY B 1 36 ? 1.384 -2.539 11.969 1 97.31 36 GLY B CA 1
ATOM 4345 C C . GLY B 1 36 ? 0.534 -3.74 11.594 1 97.31 36 GLY B C 1
ATOM 4346 O O . GLY B 1 36 ? -0.614 -3.588 11.172 1 97.31 36 GLY B O 1
ATOM 4347 N N . ALA B 1 37 ? 0.967 -4.973 11.836 1 96.62 37 ALA B N 1
ATOM 4348 C CA . ALA B 1 37 ? 0.385 -6.203 11.305 1 96.62 37 ALA B CA 1
ATOM 4349 C C . ALA B 1 37 ? -1.013 -6.438 11.875 1 96.62 37 ALA B C 1
ATOM 4351 O O . ALA B 1 37 ? -1.933 -6.809 11.141 1 96.62 37 ALA B O 1
ATOM 4352 N N . ALA B 1 38 ? -1.197 -6.246 13.133 1 96.06 38 ALA B N 1
ATOM 4353 C CA . ALA B 1 38 ? -2.484 -6.516 13.766 1 96.06 38 ALA B CA 1
ATOM 4354 C C . ALA B 1 38 ? -3.574 -5.605 13.211 1 96.06 38 ALA B C 1
ATOM 4356 O O . ALA B 1 38 ? -4.664 -6.07 12.859 1 96.06 38 ALA B O 1
ATOM 4357 N N . ALA B 1 39 ? -3.293 -4.316 13.148 1 97.12 39 ALA B N 1
ATOM 4358 C CA . ALA B 1 39 ? -4.262 -3.357 12.625 1 97.12 39 ALA B CA 1
ATOM 4359 C C . ALA B 1 39 ? -4.586 -3.646 11.164 1 97.12 39 ALA B C 1
ATOM 4361 O O . ALA B 1 39 ? -5.746 -3.557 10.75 1 97.12 39 ALA B O 1
ATOM 4362 N N . ARG B 1 40 ? -3.553 -3.988 10.383 1 98.12 40 ARG B N 1
ATOM 4363 C CA . ARG B 1 40 ? -3.77 -4.379 9 1 98.12 40 ARG B CA 1
ATOM 4364 C C . ARG B 1 40 ? -4.672 -5.605 8.906 1 98.12 40 ARG B C 1
ATOM 4366 O O . ARG B 1 40 ? -5.574 -5.656 8.07 1 98.12 40 ARG B O 1
ATOM 4373 N N . GLY B 1 41 ? -4.355 -6.582 9.75 1 96.56 41 GLY B N 1
ATOM 4374 C CA . GLY B 1 41 ? -5.176 -7.781 9.781 1 96.56 41 GLY B CA 1
ATOM 4375 C C . GLY B 1 41 ? -6.645 -7.492 10.031 1 96.56 41 GLY B C 1
ATOM 4376 O O . GLY B 1 41 ? -7.516 -8.062 9.367 1 96.56 41 GLY B O 1
ATOM 4377 N N . GLU B 1 42 ? -6.969 -6.586 10.906 1 97.12 42 GLU B N 1
ATOM 4378 C CA . GLU B 1 42 ? -8.344 -6.215 11.219 1 97.12 42 GLU B CA 1
ATOM 4379 C C . GLU B 1 42 ? -9.016 -5.523 10.039 1 97.12 42 GLU B C 1
ATOM 4381 O O . GLU B 1 42 ? -10.172 -5.801 9.719 1 97.12 42 GLU B O 1
ATOM 4386 N N . ALA B 1 43 ? -8.312 -4.605 9.438 1 98.19 43 ALA B N 1
ATOM 4387 C CA . ALA B 1 43 ? -8.844 -3.883 8.281 1 98.19 43 ALA B CA 1
ATOM 4388 C C . ALA B 1 43 ? -9.172 -4.836 7.137 1 98.19 43 ALA B C 1
ATOM 4390 O O . ALA B 1 43 ? -10.242 -4.754 6.531 1 98.19 43 ALA B O 1
ATOM 4391 N N . MET B 1 44 ? -8.266 -5.766 6.895 1 97.94 44 MET B N 1
ATOM 4392 C CA . MET B 1 44 ? -8.445 -6.75 5.832 1 97.94 44 MET B CA 1
ATOM 4393 C C . MET B 1 44 ? -9.641 -7.656 6.129 1 97.94 44 MET B C 1
ATOM 4395 O O . MET B 1 44 ? -10.453 -7.93 5.242 1 97.94 44 MET B O 1
ATOM 4399 N N . ALA B 1 45 ? -9.711 -8.094 7.336 1 96.5 45 ALA B N 1
ATOM 4400 C CA . ALA B 1 45 ? -10.805 -8.969 7.73 1 96.5 45 ALA B CA 1
ATOM 4401 C C . ALA B 1 45 ? -12.156 -8.281 7.555 1 96.5 45 ALA B C 1
ATOM 4403 O O . ALA B 1 45 ? -13.125 -8.906 7.102 1 96.5 45 ALA B O 1
ATOM 4404 N N . GLU B 1 46 ? -12.203 -6.992 7.934 1 97.81 46 GLU B N 1
ATOM 4405 C CA . GLU B 1 46 ? -13.445 -6.227 7.809 1 97.81 46 GLU B CA 1
ATOM 4406 C C . GLU B 1 46 ? -13.898 -6.148 6.355 1 97.81 46 GLU B C 1
ATOM 4408 O O . GLU B 1 46 ? -15.078 -6.367 6.055 1 97.81 46 GLU B O 1
ATOM 4413 N N . LEU B 1 47 ? -13.016 -5.824 5.461 1 98.31 47 LEU B N 1
ATOM 4414 C CA . LEU B 1 47 ? -13.367 -5.695 4.051 1 98.31 47 LEU B CA 1
ATOM 4415 C C . LEU B 1 47 ? -13.68 -7.059 3.441 1 98.31 47 LEU B C 1
ATOM 4417 O O . LEU B 1 47 ? -14.586 -7.18 2.613 1 98.31 47 LEU B O 1
ATOM 4421 N N . GLN B 1 48 ? -12.938 -8.102 3.836 1 96.31 48 GLN B N 1
ATOM 4422 C CA . GLN B 1 48 ? -13.195 -9.453 3.352 1 96.31 48 GLN B CA 1
ATOM 4423 C C . GLN B 1 48 ? -14.602 -9.914 3.736 1 96.31 48 GLN B C 1
ATOM 4425 O O . GLN B 1 48 ? -15.281 -10.578 2.949 1 96.31 48 GLN B O 1
ATOM 4430 N N . ARG B 1 49 ? -14.977 -9.625 4.949 1 95.31 49 ARG B N 1
ATOM 4431 C CA . ARG B 1 49 ? -16.328 -9.969 5.398 1 95.31 49 ARG B CA 1
ATOM 4432 C C . ARG B 1 49 ? -17.375 -9.289 4.531 1 95.31 49 ARG B C 1
ATOM 4434 O O . ARG B 1 49 ? -18.375 -9.906 4.16 1 95.31 49 ARG B O 1
ATOM 4441 N N . LEU B 1 50 ? -17.156 -8.016 4.219 1 97.31 50 LEU B N 1
ATOM 4442 C CA . LEU B 1 50 ? -18.094 -7.285 3.363 1 97.31 50 LEU B CA 1
ATOM 4443 C C . LEU B 1 50 ? -18.203 -7.938 1.988 1 97.31 50 LEU B C 1
ATOM 4445 O O . LEU B 1 50 ? -19.297 -8.125 1.466 1 97.31 50 LEU B O 1
ATOM 4449 N N . VAL B 1 51 ? -17.109 -8.266 1.389 1 97.62 51 VAL B N 1
ATOM 4450 C CA . VAL B 1 51 ? -17.062 -8.891 0.069 1 97.62 51 VAL B CA 1
ATOM 4451 C C . VAL B 1 51 ? -17.828 -10.211 0.091 1 97.62 51 VAL B C 1
ATOM 4453 O O . VAL B 1 51 ? -18.625 -10.477 -0.801 1 97.62 51 VAL B O 1
ATOM 4456 N N . HIS B 1 52 ? -17.578 -10.969 1.146 1 95.81 52 HIS B N 1
ATOM 4457 C CA . HIS B 1 52 ? -18.281 -12.234 1.314 1 95.81 52 HIS B CA 1
ATOM 4458 C C . HIS B 1 52 ? -19.797 -12.023 1.402 1 95.81 52 HIS B C 1
ATOM 4460 O O . HIS B 1 52 ? -20.562 -12.703 0.722 1 95.81 52 HIS B O 1
ATOM 4466 N N . ASP B 1 53 ? -20.188 -11.07 2.227 1 96.19 53 ASP B N 1
ATOM 4467 C CA . ASP B 1 53 ? -21.609 -10.805 2.461 1 96.19 53 ASP B CA 1
ATOM 4468 C C . ASP B 1 53 ? -22.297 -10.352 1.177 1 96.19 53 ASP B C 1
ATOM 4470 O O . ASP B 1 53 ? -23.438 -10.742 0.912 1 96.19 53 ASP B O 1
ATOM 4474 N N . LEU B 1 54 ? -21.641 -9.555 0.393 1 97.12 54 LEU B N 1
ATOM 4475 C CA . LEU B 1 54 ? -22.203 -9.07 -0.863 1 97.12 54 LEU B CA 1
ATOM 4476 C C . LEU B 1 54 ? -22.359 -10.211 -1.866 1 97.12 54 LEU B C 1
ATOM 4478 O O . LEU B 1 54 ? -23.406 -10.352 -2.49 1 97.12 54 LEU B O 1
ATOM 4482 N N . LEU B 1 55 ? -21.312 -11 -1.969 1 97.12 55 LEU B N 1
ATOM 4483 C CA . LEU B 1 55 ? -21.297 -12.07 -2.959 1 97.12 55 LEU B CA 1
ATOM 4484 C C . LEU B 1 55 ? -22.297 -13.164 -2.59 1 97.12 55 LEU B C 1
ATOM 4486 O O . LEU B 1 55 ? -23.016 -13.672 -3.455 1 97.12 55 LEU B O 1
ATOM 4490 N N . ALA B 1 56 ? -22.422 -13.484 -1.31 1 95.75 56 ALA B N 1
ATOM 4491 C CA . ALA B 1 56 ? -23.25 -14.594 -0.856 1 95.75 56 ALA B CA 1
ATOM 4492 C C . ALA B 1 56 ? -24.641 -14.117 -0.457 1 95.75 56 ALA B C 1
ATOM 4494 O O . ALA B 1 56 ? -25.406 -14.867 0.152 1 95.75 56 ALA B O 1
ATOM 4495 N N . ALA B 1 57 ? -25.016 -12.883 -0.741 1 96.19 57 ALA B N 1
ATOM 4496 C CA . ALA B 1 57 ? -26.312 -12.32 -0.359 1 96.19 57 ALA B CA 1
ATOM 4497 C C . ALA B 1 57 ? -27.453 -13.039 -1.068 1 96.19 57 ALA B C 1
ATOM 4499 O O . ALA B 1 57 ? -27.312 -13.477 -2.213 1 96.19 57 ALA B O 1
ATOM 4500 N N . PRO B 1 58 ? -28.656 -13.102 -0.473 1 96.75 58 PRO B N 1
ATOM 4501 C CA . PRO B 1 58 ? -29.828 -13.672 -1.132 1 96.75 58 PRO B CA 1
ATOM 4502 C C . PRO B 1 58 ? -30.172 -12.969 -2.447 1 96.75 58 PRO B C 1
ATOM 4504 O O . PRO B 1 58 ? -30.594 -13.617 -3.406 1 96.75 58 PRO B O 1
ATOM 4507 N N . ARG B 1 59 ? -29.953 -11.703 -2.465 1 97.19 59 ARG B N 1
ATOM 4508 C CA . ARG B 1 59 ? -30.219 -10.938 -3.678 1 97.19 59 ARG B CA 1
ATOM 4509 C C . ARG B 1 59 ? -29.359 -11.422 -4.836 1 97.19 59 ARG B C 1
ATOM 4511 O O . ARG B 1 59 ? -29.797 -11.453 -5.98 1 97.19 59 ARG B O 1
ATOM 4518 N N . THR B 1 60 ? -28.109 -11.75 -4.562 1 97.88 60 THR B N 1
ATOM 4519 C CA . THR B 1 60 ? -27.219 -12.258 -5.594 1 97.88 60 THR B CA 1
ATOM 4520 C C . THR B 1 60 ? -27.75 -13.57 -6.164 1 97.88 60 THR B C 1
ATOM 4522 O O . THR B 1 60 ? -27.75 -13.766 -7.383 1 97.88 60 THR B O 1
ATOM 4525 N N . ARG B 1 61 ? -28.188 -14.453 -5.332 1 97 61 ARG B N 1
ATOM 4526 C CA . ARG B 1 61 ? -28.781 -15.711 -5.781 1 97 61 ARG B CA 1
ATOM 4527 C C . ARG B 1 61 ? -29.984 -15.453 -6.668 1 97 61 ARG B C 1
ATOM 4529 O O . ARG B 1 61 ? -30.141 -16.062 -7.727 1 97 61 ARG B O 1
ATOM 4536 N N . GLU B 1 62 ? -30.812 -14.5 -6.238 1 98 62 GLU B N 1
ATOM 4537 C CA . GLU B 1 62 ? -32.031 -14.148 -7 1 98 62 GLU B CA 1
ATOM 4538 C C . GLU B 1 62 ? -31.656 -13.648 -8.398 1 98 62 GLU B C 1
ATOM 4540 O O . GLU B 1 62 ? -32.281 -14.031 -9.383 1 98 62 GLU B O 1
ATOM 4545 N N . LEU B 1 63 ? -30.672 -12.797 -8.445 1 98.25 63 LEU B N 1
ATOM 4546 C CA . LEU B 1 63 ? -30.234 -12.242 -9.719 1 98.25 63 LEU B CA 1
ATOM 4547 C C . LEU B 1 63 ? -29.688 -13.336 -10.625 1 98.25 63 LEU B C 1
ATOM 4549 O O . LEU B 1 63 ? -30 -13.383 -11.82 1 98.25 63 LEU B O 1
ATOM 4553 N N . LEU B 1 64 ? -28.891 -14.195 -10.078 1 98.12 64 LEU B N 1
ATOM 4554 C CA . LEU B 1 64 ? -28.297 -15.281 -10.852 1 98.12 64 LEU B CA 1
ATOM 4555 C C . LEU B 1 64 ? -29.375 -16.219 -11.391 1 98.12 64 LEU B C 1
ATOM 4557 O O . LEU B 1 64 ? -29.312 -16.641 -12.547 1 98.12 64 LEU B O 1
ATOM 4561 N N . ASP B 1 65 ? -30.344 -16.547 -10.562 1 97.69 65 ASP B N 1
ATOM 4562 C CA . ASP B 1 65 ? -31.453 -17.391 -10.992 1 97.69 65 ASP B CA 1
ATOM 4563 C C . ASP B 1 65 ? -32.219 -16.75 -12.148 1 97.69 65 ASP B C 1
ATOM 4565 O O . ASP B 1 65 ? -32.562 -17.422 -13.117 1 97.69 65 ASP B O 1
ATOM 4569 N N . THR B 1 66 ? -32.469 -15.484 -12 1 97.94 66 THR B N 1
ATOM 4570 C CA . THR B 1 66 ? -33.188 -14.75 -13.039 1 97.94 66 THR B CA 1
ATOM 4571 C C . THR B 1 66 ? -32.406 -14.766 -14.352 1 97.94 66 THR B C 1
ATOM 4573 O O . THR B 1 66 ? -33 -15.016 -15.414 1 97.94 66 THR B O 1
ATOM 4576 N N . VAL B 1 67 ? -31.172 -14.5 -14.273 1 98.12 67 VAL B N 1
ATOM 4577 C CA . VAL B 1 67 ? -30.328 -14.43 -15.469 1 98.12 67 VAL B CA 1
ATOM 4578 C C . VAL B 1 67 ? -30.234 -15.812 -16.109 1 98.12 67 VAL B C 1
ATOM 4580 O O . VAL B 1 67 ? -30.219 -15.93 -17.344 1 98.12 67 VAL B O 1
ATOM 4583 N N . GLN B 1 68 ? -30.156 -16.844 -15.266 1 96.38 68 GLN B N 1
ATOM 4584 C CA . GLN B 1 68 ? -30.062 -18.219 -15.758 1 96.38 68 GLN B CA 1
ATOM 4585 C C . GLN B 1 68 ? -31.266 -18.578 -16.609 1 96.38 68 GLN B C 1
ATOM 4587 O O . GLN B 1 68 ? -31.156 -19.328 -17.578 1 96.38 68 GLN B O 1
ATOM 4592 N N . GLN B 1 69 ? -32.375 -18.062 -16.281 1 96.44 69 GLN B N 1
ATOM 4593 C CA . GLN B 1 69 ? -33.594 -18.359 -17 1 96.44 69 GLN B CA 1
ATOM 4594 C C . GLN B 1 69 ? -33.625 -17.656 -18.359 1 96.44 69 GLN B C 1
ATOM 4596 O O . GLN B 1 69 ? -34.406 -18.016 -19.234 1 96.44 69 GLN B O 1
ATOM 4601 N N . HIS B 1 70 ? -32.75 -16.703 -18.531 1 96.06 70 HIS B N 1
ATOM 4602 C CA . HIS B 1 70 ? -32.781 -15.914 -19.766 1 96.06 70 HIS B CA 1
ATOM 4603 C C . HIS B 1 70 ? -31.406 -15.922 -20.438 1 96.06 70 HIS B C 1
ATOM 4605 O O . HIS B 1 70 ? -31 -14.922 -21.031 1 96.06 70 HIS B O 1
ATOM 4611 N N . LEU B 1 71 ? -30.703 -16.938 -20.312 1 95.81 71 LEU B N 1
ATOM 4612 C CA . LEU B 1 71 ? -29.328 -17.016 -20.797 1 95.81 71 LEU B CA 1
ATOM 4613 C C . LEU B 1 71 ? -29.281 -16.828 -22.312 1 95.81 71 LEU B C 1
ATOM 4615 O O . LEU B 1 71 ? -28.312 -16.297 -22.844 1 95.81 71 LEU B O 1
ATOM 4619 N N . SER B 1 72 ? -30.281 -17.234 -22.953 1 95.12 72 SER B N 1
ATOM 4620 C CA . SER B 1 72 ? -30.312 -17.203 -24.406 1 95.12 72 SER B CA 1
ATOM 4621 C C . SER B 1 72 ? -30.328 -15.766 -24.938 1 95.12 72 SER B C 1
ATOM 4623 O O . SER B 1 72 ? -30.031 -15.516 -26.094 1 95.12 72 SER B O 1
ATOM 4625 N N . GLU B 1 73 ? -30.625 -14.836 -24.047 1 95.94 73 GLU B N 1
ATOM 4626 C CA . GLU B 1 73 ? -30.672 -13.422 -24.422 1 95.94 73 GLU B CA 1
ATOM 4627 C C . GLU B 1 73 ? -29.297 -12.773 -24.328 1 95.94 73 GLU B C 1
ATOM 4629 O O . GLU B 1 73 ? -29.094 -11.656 -24.797 1 95.94 73 GLU B O 1
ATOM 4634 N N . LEU B 1 74 ? -28.391 -13.484 -23.812 1 96.75 74 LEU B N 1
ATOM 4635 C CA . LEU B 1 74 ? -27.062 -12.938 -23.594 1 96.75 74 LEU B CA 1
ATOM 4636 C C . LEU B 1 74 ? -26.094 -13.406 -24.672 1 96.75 74 LEU B C 1
ATOM 4638 O O . LEU B 1 74 ? -26.297 -14.461 -25.281 1 96.75 74 LEU B O 1
ATOM 4642 N N . SER B 1 75 ? -25.078 -12.547 -24.969 1 95.75 75 SER B N 1
ATOM 4643 C CA . SER B 1 75 ? -24 -12.945 -25.875 1 95.75 75 SER B CA 1
ATOM 4644 C C . SER B 1 75 ? -23.188 -14.102 -25.297 1 95.75 75 SER B C 1
ATOM 4646 O O . SER B 1 75 ? -23.297 -14.406 -24.109 1 95.75 75 SER B O 1
ATOM 4648 N N . THR B 1 76 ? -22.359 -14.75 -26.094 1 95.62 76 THR B N 1
ATOM 4649 C CA . THR B 1 76 ? -21.531 -15.875 -25.656 1 95.62 76 THR B CA 1
ATOM 4650 C C . THR B 1 76 ? -20.578 -15.445 -24.547 1 95.62 76 THR B C 1
ATOM 4652 O O . THR B 1 76 ? -20.359 -16.188 -23.594 1 95.62 76 THR B O 1
ATOM 4655 N N . VAL B 1 77 ? -20.078 -14.273 -24.688 1 96.62 77 VAL B N 1
ATOM 4656 C CA . VAL B 1 77 ? -19.125 -13.758 -23.688 1 96.62 77 VAL B CA 1
ATOM 4657 C C . VAL B 1 77 ? -19.859 -13.492 -22.375 1 96.62 77 VAL B C 1
ATOM 4659 O O . VAL B 1 77 ? -19.344 -13.773 -21.297 1 96.62 77 VAL B O 1
ATOM 4662 N N . GLU B 1 78 ? -21.062 -12.953 -22.453 1 96.75 78 GLU B N 1
ATOM 4663 C CA . GLU B 1 78 ? -21.859 -12.688 -21.25 1 96.75 78 GLU B CA 1
ATOM 4664 C C . GLU B 1 78 ? -22.266 -13.984 -20.562 1 96.75 78 GLU B C 1
ATOM 4666 O O . GLU B 1 78 ? -22.312 -14.055 -19.328 1 96.75 78 GLU B O 1
ATOM 4671 N N . GLN B 1 79 ? -22.562 -14.969 -21.375 1 97.62 79 GLN B N 1
ATOM 4672 C CA . GLN B 1 79 ? -22.891 -16.266 -20.812 1 97.62 79 GLN B CA 1
ATOM 4673 C C . GLN B 1 79 ? -21.719 -16.859 -20.031 1 97.62 79 GLN B C 1
ATOM 4675 O O . GLN B 1 79 ? -21.891 -17.422 -18.953 1 97.62 79 GLN B O 1
ATOM 4680 N N . ALA B 1 80 ? -20.516 -16.734 -20.609 1 97.44 80 ALA B N 1
ATOM 4681 C CA . ALA B 1 80 ? -19.312 -17.172 -19.906 1 97.44 80 ALA B CA 1
ATOM 4682 C C . ALA B 1 80 ? -19.125 -16.422 -18.594 1 97.44 80 ALA B C 1
ATOM 4684 O O . ALA B 1 80 ? -18.75 -17 -17.578 1 97.44 80 ALA B O 1
ATOM 4685 N N . ASN B 1 81 ? -19.406 -15.141 -18.641 1 97.94 81 ASN B N 1
ATOM 4686 C CA . ASN B 1 81 ? -19.297 -14.328 -17.438 1 97.94 81 ASN B CA 1
ATOM 4687 C C . ASN B 1 81 ? -20.25 -14.789 -16.359 1 97.94 81 ASN B C 1
ATOM 4689 O O . ASN B 1 81 ? -19.875 -14.867 -15.18 1 97.94 81 ASN B O 1
ATOM 4693 N N . VAL B 1 82 ? -21.484 -15.102 -16.75 1 98.19 82 VAL B N 1
ATOM 4694 C CA . VAL B 1 82 ? -22.5 -15.57 -15.812 1 98.19 82 VAL B CA 1
ATOM 4695 C C . VAL B 1 82 ? -22.047 -16.891 -15.203 1 98.19 82 VAL B C 1
ATOM 4697 O O . VAL B 1 82 ? -22.234 -17.125 -14 1 98.19 82 VAL B O 1
ATOM 4700 N N . ARG B 1 83 ? -21.469 -17.766 -16 1 97.25 83 ARG B N 1
ATOM 4701 C CA . ARG B 1 83 ? -20.953 -19.047 -15.508 1 97.25 83 ARG B CA 1
ATOM 4702 C C . ARG B 1 83 ? -19.922 -18.812 -14.406 1 97.25 83 ARG B C 1
ATOM 4704 O O . ARG B 1 83 ? -19.953 -19.484 -13.367 1 97.25 83 ARG B O 1
ATOM 4711 N N . GLU B 1 84 ? -19.062 -17.859 -14.648 1 97.56 84 GLU B N 1
ATOM 4712 C CA . GLU B 1 84 ? -18.016 -17.578 -13.68 1 97.56 84 GLU B CA 1
ATOM 4713 C C . GLU B 1 84 ? -18.578 -16.875 -12.445 1 97.56 84 GLU B C 1
ATOM 4715 O O . GLU B 1 84 ? -18.094 -17.094 -11.328 1 97.56 84 GLU B O 1
ATOM 4720 N N . MET B 1 85 ? -19.578 -16.047 -12.633 1 98.19 85 MET B N 1
ATOM 4721 C CA . MET B 1 85 ? -20.25 -15.438 -11.492 1 98.19 85 MET B CA 1
ATOM 4722 C C . MET B 1 85 ? -20.875 -16.516 -10.602 1 98.19 85 MET B C 1
ATOM 4724 O O . MET B 1 85 ? -20.75 -16.453 -9.375 1 98.19 85 MET B O 1
ATOM 4728 N N . GLU B 1 86 ? -21.516 -17.438 -11.266 1 97.06 86 GLU B N 1
ATOM 4729 C CA . GLU B 1 86 ? -22.141 -18.562 -10.555 1 97.06 86 GLU B CA 1
ATOM 4730 C C . GLU B 1 86 ? -21.109 -19.359 -9.766 1 97.06 86 GLU B C 1
ATOM 4732 O O . GLU B 1 86 ? -21.344 -19.75 -8.625 1 97.06 86 GLU B O 1
ATOM 4737 N N . LEU B 1 87 ? -20.031 -19.594 -10.375 1 96.12 87 LEU B N 1
ATOM 4738 C CA . LEU B 1 87 ? -18.953 -20.328 -9.734 1 96.12 87 LEU B CA 1
ATOM 4739 C C . LEU B 1 87 ? -18.469 -19.609 -8.484 1 96.12 87 LEU B C 1
ATOM 4741 O O . LEU B 1 87 ? -18.312 -20.234 -7.426 1 96.12 87 LEU B O 1
ATOM 4745 N N . GLN B 1 88 ? -18.25 -18.328 -8.562 1 96.5 88 GLN B N 1
ATOM 4746 C CA . GLN B 1 88 ? -17.781 -17.562 -7.422 1 96.5 88 GLN B CA 1
ATOM 4747 C C . GLN B 1 88 ? -18.828 -17.516 -6.309 1 96.5 88 GLN B C 1
ATOM 4749 O O . GLN B 1 88 ? -18.484 -17.641 -5.129 1 96.5 88 GLN B O 1
ATOM 4754 N N . TYR B 1 89 ? -20.047 -17.344 -6.723 1 97.06 89 TYR B N 1
ATOM 4755 C CA . TYR B 1 89 ? -21.125 -17.359 -5.742 1 97.06 89 TYR B CA 1
ATOM 4756 C C . TYR B 1 89 ? -21.172 -18.688 -5 1 97.06 89 TYR B C 1
ATOM 4758 O O . TYR B 1 89 ? -21.219 -18.703 -3.768 1 97.06 89 TYR B O 1
ATOM 4766 N N . THR B 1 90 ? -21.125 -19.766 -5.75 1 94.81 90 THR B N 1
ATOM 4767 C CA . THR B 1 90 ? -21.266 -21.094 -5.176 1 94.81 90 THR B CA 1
ATOM 4768 C C . THR B 1 90 ? -20.125 -21.391 -4.211 1 94.81 90 THR B C 1
ATOM 4770 O O . THR B 1 90 ? -20.344 -21.969 -3.143 1 94.81 90 THR B O 1
ATOM 4773 N N . ARG B 1 91 ? -18.984 -21.031 -4.57 1 93.88 91 ARG B N 1
ATOM 4774 C CA . ARG B 1 91 ? -17.812 -21.234 -3.725 1 93.88 91 ARG B CA 1
ATOM 4775 C C . ARG B 1 91 ? -17.953 -20.484 -2.402 1 93.88 91 ARG B C 1
ATOM 4777 O O . ARG B 1 91 ? -17.625 -21.016 -1.342 1 93.88 91 ARG B O 1
ATOM 4784 N N . GLU B 1 92 ? -18.453 -19.312 -2.502 1 92.19 92 GLU B N 1
ATOM 4785 C CA . GLU B 1 92 ? -18.562 -18.469 -1.317 1 92.19 92 GLU B CA 1
ATOM 4786 C C . GLU B 1 92 ? -19.75 -18.891 -0.447 1 92.19 92 GLU B C 1
ATOM 4788 O O . GLU B 1 92 ? -19.656 -18.875 0.783 1 92.19 92 GLU B O 1
ATOM 4793 N N . ALA B 1 93 ? -20.781 -19.266 -1.037 1 94.31 93 ALA B N 1
ATOM 4794 C CA . ALA B 1 93 ? -22.031 -19.578 -0.335 1 94.31 93 ALA B CA 1
ATOM 4795 C C . ALA B 1 93 ? -22 -20.984 0.245 1 94.31 93 ALA B C 1
ATOM 4797 O O . ALA B 1 93 ? -22.812 -21.328 1.099 1 94.31 93 ALA B O 1
ATOM 4798 N N . ALA B 1 94 ? -21.047 -21.797 -0.175 1 94.56 94 ALA B N 1
ATOM 4799 C CA . ALA B 1 94 ? -21.016 -23.219 0.17 1 94.56 94 ALA B CA 1
ATOM 4800 C C . ALA B 1 94 ? -20.609 -23.422 1.628 1 94.56 94 ALA B C 1
ATOM 4802 O O . ALA B 1 94 ? -20.844 -24.484 2.203 1 94.56 94 ALA B O 1
ATOM 4803 N N . LEU B 1 95 ? -20.031 -22.438 2.299 1 95.06 95 LEU B N 1
ATOM 4804 C CA . LEU B 1 95 ? -19.453 -22.641 3.627 1 95.06 95 LEU B CA 1
ATOM 4805 C C . LEU B 1 95 ? -20.25 -21.875 4.68 1 95.06 95 LEU B C 1
ATOM 4807 O O . LEU B 1 95 ? -20.344 -20.641 4.621 1 95.06 95 LEU B O 1
ATOM 4811 N N . PRO B 1 96 ? -20.781 -22.531 5.676 1 94.38 96 PRO B N 1
ATOM 4812 C CA . PRO B 1 96 ? -21.453 -21.844 6.781 1 94.38 96 PRO B CA 1
ATOM 4813 C C . PRO B 1 96 ? -20.531 -20.938 7.574 1 94.38 96 PRO B C 1
ATOM 4815 O O . PRO B 1 96 ? -19.344 -21.25 7.742 1 94.38 96 PRO B O 1
ATOM 4818 N N . ALA B 1 97 ? -21.078 -19.922 8.109 1 90.88 97 ALA B N 1
ATOM 4819 C CA . ALA B 1 97 ? -20.312 -18.922 8.844 1 90.88 97 ALA B CA 1
ATOM 4820 C C . ALA B 1 97 ? -19.578 -19.547 10.031 1 90.88 97 ALA B C 1
ATOM 4822 O O . ALA B 1 97 ? -18.438 -19.188 10.328 1 90.88 97 ALA B O 1
ATOM 4823 N N . ASP B 1 98 ? -20.234 -20.328 10.711 1 94.19 98 ASP B N 1
ATOM 4824 C CA . ASP B 1 98 ? -19.625 -20.984 11.875 1 94.19 98 ASP B CA 1
ATOM 4825 C C . ASP B 1 98 ? -18.422 -21.828 11.461 1 94.19 98 ASP B C 1
ATOM 4827 O O . ASP B 1 98 ? -17.422 -21.875 12.18 1 94.19 98 ASP B O 1
ATOM 4831 N N . PHE B 1 99 ? -18.516 -22.594 10.391 1 96.19 99 PHE B N 1
ATOM 4832 C CA . PHE B 1 99 ? -17.391 -23.391 9.883 1 96.19 99 PHE B CA 1
ATOM 4833 C C . PHE B 1 99 ? -16.203 -22.484 9.562 1 96.19 99 PHE B C 1
ATOM 4835 O O . PHE B 1 99 ? -15.07 -22.812 9.906 1 96.19 99 PHE B O 1
ATOM 4842 N N . VAL B 1 100 ? -16.531 -21.359 8.859 1 93.81 100 VAL B N 1
ATOM 4843 C CA . VAL B 1 100 ? -15.469 -20.438 8.461 1 93.81 100 VAL B CA 1
ATOM 4844 C C . VAL B 1 100 ? -14.727 -19.938 9.695 1 93.81 100 VAL B C 1
ATOM 4846 O O . VAL B 1 100 ? -13.492 -19.844 9.688 1 93.81 100 VAL B O 1
ATOM 4849 N N . GLN B 1 101 ? -15.422 -19.656 10.727 1 92.38 101 GLN B N 1
ATOM 4850 C CA . GLN B 1 101 ? -14.805 -19.188 11.969 1 92.38 101 GLN B CA 1
ATOM 4851 C C . GLN B 1 101 ? -13.914 -20.281 12.57 1 92.38 101 GLN B C 1
ATOM 4853 O O . GLN B 1 101 ? -12.805 -19.984 13.023 1 92.38 101 GLN B O 1
ATOM 4858 N N . ARG B 1 102 ? -14.398 -21.438 12.602 1 95.88 102 ARG B N 1
ATOM 4859 C CA . ARG B 1 102 ? -13.609 -22.562 13.117 1 95.88 102 ARG B CA 1
ATOM 4860 C C . ARG B 1 102 ? -12.367 -22.797 12.266 1 95.88 102 ARG B C 1
ATOM 4862 O O . ARG B 1 102 ? -11.297 -23.109 12.789 1 95.88 102 ARG B O 1
ATOM 4869 N N . LYS B 1 103 ? -12.531 -22.703 11.008 1 97 103 LYS B N 1
ATOM 4870 C CA . LYS B 1 103 ? -11.406 -22.891 10.102 1 97 103 LYS B CA 1
ATOM 4871 C C . LYS B 1 103 ? -10.312 -21.859 10.367 1 97 103 LYS B C 1
ATOM 4873 O O . LYS B 1 103 ? -9.133 -22.203 10.453 1 97 103 LYS B O 1
ATOM 4878 N N . VAL B 1 104 ? -10.758 -20.641 10.484 1 92.88 104 VAL B N 1
ATOM 4879 C CA . VAL B 1 104 ? -9.805 -19.562 10.727 1 92.88 104 VAL B CA 1
ATOM 4880 C C . VAL B 1 104 ? -9.031 -19.844 12.016 1 92.88 104 VAL B C 1
ATOM 4882 O O . VAL B 1 104 ? -7.805 -19.688 12.055 1 92.88 104 VAL B O 1
ATOM 4885 N N . ARG B 1 105 ? -9.703 -20.203 13.039 1 94.38 105 ARG B N 1
ATOM 4886 C CA . ARG B 1 105 ? -9.07 -20.5 14.32 1 94.38 105 ARG B CA 1
ATOM 4887 C C . ARG B 1 105 ? -8.062 -21.641 14.188 1 94.38 105 ARG B C 1
ATOM 4889 O O . ARG B 1 105 ? -6.938 -21.531 14.68 1 94.38 105 ARG B O 1
ATOM 4896 N N . ALA B 1 106 ? -8.477 -22.656 13.555 1 96.94 106 ALA B N 1
ATOM 4897 C CA . ALA B 1 106 ? -7.629 -23.828 13.398 1 96.94 106 ALA B CA 1
ATOM 4898 C C . ALA B 1 106 ? -6.383 -23.5 12.578 1 96.94 106 ALA B C 1
ATOM 4900 O O . ALA B 1 106 ? -5.27 -23.891 12.945 1 96.94 106 ALA B O 1
ATOM 4901 N N . VAL B 1 107 ? -6.555 -22.844 11.539 1 96.88 107 VAL B N 1
ATOM 4902 C CA . VAL B 1 107 ? -5.469 -22.5 10.625 1 96.88 107 VAL B CA 1
ATOM 4903 C C . VAL B 1 107 ? -4.508 -21.516 11.305 1 96.88 107 VAL B C 1
ATOM 4905 O O . VAL B 1 107 ? -3.287 -21.641 11.156 1 96.88 107 VAL B O 1
ATOM 4908 N N . THR B 1 108 ? -5.07 -20.609 12.039 1 93.94 108 THR B N 1
ATOM 4909 C CA . THR B 1 108 ? -4.23 -19.656 12.766 1 93.94 108 THR B CA 1
ATOM 4910 C C . THR B 1 108 ? -3.322 -20.391 13.75 1 93.94 108 THR B C 1
ATOM 4912 O O . THR B 1 108 ? -2.123 -20.109 13.82 1 93.94 108 THR B O 1
ATOM 4915 N N . ALA B 1 109 ? -3.869 -21.234 14.461 1 96.25 109 ALA B N 1
ATOM 4916 C CA . ALA B 1 109 ? -3.107 -22 15.445 1 96.25 109 ALA B CA 1
ATOM 4917 C C . ALA B 1 109 ? -2.045 -22.859 14.766 1 96.25 109 ALA B C 1
ATOM 4919 O O . ALA B 1 109 ? -0.906 -22.938 15.234 1 96.25 109 ALA B O 1
ATOM 4920 N N . ALA B 1 110 ? -2.41 -23.5 13.727 1 97.94 110 ALA B N 1
ATOM 4921 C CA . ALA B 1 110 ? -1.493 -24.391 13.016 1 97.94 110 ALA B CA 1
ATOM 4922 C C . ALA B 1 110 ? -0.338 -23.609 12.398 1 97.94 110 ALA B C 1
ATOM 4924 O O . ALA B 1 110 ? 0.817 -24.031 12.477 1 97.94 110 ALA B O 1
ATOM 4925 N N . ARG B 1 111 ? -0.665 -22.578 11.82 1 95.69 111 ARG B N 1
ATOM 4926 C CA . ARG B 1 111 ? 0.348 -21.734 11.203 1 95.69 111 ARG B CA 1
ATOM 4927 C C . ARG B 1 111 ? 1.348 -21.234 12.234 1 95.69 111 ARG B C 1
ATOM 4929 O O . ARG B 1 111 ? 2.533 -21.078 11.938 1 95.69 111 ARG B O 1
ATOM 4936 N N . ALA B 1 112 ? 0.905 -20.938 13.375 1 94.38 112 ALA B N 1
ATOM 4937 C CA . ALA B 1 112 ? 1.758 -20.438 14.453 1 94.38 112 ALA B CA 1
ATOM 4938 C C . ALA B 1 112 ? 2.701 -21.531 14.953 1 94.38 112 ALA B C 1
ATOM 4940 O O . ALA B 1 112 ? 3.844 -21.25 15.32 1 94.38 112 ALA B O 1
ATOM 4941 N N . ALA B 1 113 ? 2.281 -22.672 14.891 1 97.38 113 ALA B N 1
ATOM 4942 C CA . ALA B 1 113 ? 3.037 -23.797 15.461 1 97.38 113 ALA B CA 1
ATOM 4943 C C . ALA B 1 113 ? 4.047 -24.344 14.453 1 97.38 113 ALA B C 1
ATOM 4945 O O . ALA B 1 113 ? 5.105 -24.844 14.844 1 97.38 113 ALA B O 1
ATOM 4946 N N . TRP B 1 114 ? 3.795 -24.219 13.219 1 97.75 114 TRP B N 1
ATOM 4947 C CA . TRP B 1 114 ? 4.488 -24.938 12.148 1 97.75 114 TRP B CA 1
ATOM 4948 C C . TRP B 1 114 ? 5.965 -24.547 12.109 1 97.75 114 TRP B C 1
ATOM 4950 O O . TRP B 1 114 ? 6.836 -25.422 12.047 1 97.75 114 TRP B O 1
ATOM 4960 N N . PRO B 1 115 ? 6.293 -23.297 12.242 1 96.38 115 PRO B N 1
ATOM 4961 C CA . PRO B 1 115 ? 7.707 -22.938 12.102 1 96.38 115 PRO B CA 1
ATOM 4962 C C . PRO B 1 115 ? 8.594 -23.609 13.148 1 96.38 115 PRO B C 1
ATOM 4964 O O . PRO B 1 115 ? 9.664 -24.125 12.812 1 96.38 115 PRO B O 1
ATOM 4967 N N . ALA B 1 116 ? 8.164 -23.594 14.352 1 97.19 116 ALA B N 1
ATOM 4968 C CA . ALA B 1 116 ? 8.945 -24.219 15.414 1 97.19 116 ALA B CA 1
ATOM 4969 C C . ALA B 1 116 ? 9.016 -25.734 15.219 1 97.19 116 ALA B C 1
ATOM 4971 O O . ALA B 1 116 ? 10.062 -26.344 15.453 1 97.19 116 ALA B O 1
ATOM 4972 N N . CYS B 1 117 ? 7.879 -26.25 14.82 1 98.12 117 CYS B N 1
ATOM 4973 C CA . CYS B 1 117 ? 7.836 -27.703 14.609 1 98.12 117 CYS B CA 1
ATOM 4974 C C . CYS B 1 117 ? 8.781 -28.109 13.492 1 98.12 117 CYS B C 1
ATOM 4976 O O . CYS B 1 117 ? 9.461 -29.141 13.594 1 98.12 117 CYS B O 1
ATOM 4978 N N . LYS B 1 118 ? 8.812 -27.359 12.414 1 97.94 118 LYS B N 1
ATOM 4979 C CA . LYS B 1 118 ? 9.742 -27.625 11.312 1 97.94 118 LYS B CA 1
ATOM 4980 C C . LYS B 1 118 ? 11.188 -27.453 11.766 1 97.94 118 LYS B C 1
ATOM 4982 O O . LYS B 1 118 ? 12.016 -28.344 11.531 1 97.94 118 LYS B O 1
ATOM 4987 N N . ARG B 1 119 ? 11.453 -26.375 12.406 1 97 119 ARG B N 1
ATOM 4988 C CA . ARG B 1 119 ? 12.805 -26.062 12.859 1 97 119 ARG B CA 1
ATOM 4989 C C . ARG B 1 119 ? 13.336 -27.156 13.781 1 97 119 ARG B C 1
ATOM 4991 O O . ARG B 1 119 ? 14.492 -27.578 13.664 1 97 119 ARG B O 1
ATOM 4998 N N . ASP B 1 120 ? 12.5 -27.688 14.609 1 97.94 120 ASP B N 1
ATOM 4999 C CA . ASP B 1 120 ? 12.914 -28.641 15.641 1 97.94 120 ASP B CA 1
ATOM 5000 C C . ASP B 1 120 ? 12.695 -30.078 15.188 1 97.94 120 ASP B C 1
ATOM 5002 O O . ASP B 1 120 ? 12.883 -31.016 15.969 1 97.94 120 ASP B O 1
ATOM 5006 N N . ASN B 1 121 ? 12.266 -30.266 13.969 1 97.94 121 ASN B N 1
ATOM 5007 C CA . ASN B 1 121 ? 11.961 -31.609 13.461 1 97.94 121 ASN B CA 1
ATOM 5008 C C . ASN B 1 121 ? 11.023 -32.375 14.391 1 97.94 121 ASN B C 1
ATOM 5010 O O . ASN B 1 121 ? 11.32 -33.469 14.797 1 97.94 121 ASN B O 1
ATOM 5014 N N . ASP B 1 122 ? 9.984 -31.672 14.742 1 98 122 ASP B N 1
ATOM 5015 C CA . ASP B 1 122 ? 9.078 -32.188 15.758 1 98 122 ASP B CA 1
ATOM 5016 C C . ASP B 1 122 ? 7.672 -32.375 15.188 1 98 122 ASP B C 1
ATOM 5018 O O . ASP B 1 122 ? 6.762 -31.625 15.5 1 98 122 ASP B O 1
ATOM 5022 N N . PHE B 1 123 ? 7.43 -33.438 14.562 1 98.06 123 PHE B N 1
ATOM 5023 C CA . PHE B 1 123 ? 6.121 -33.75 13.984 1 98.06 123 PHE B CA 1
ATOM 5024 C C . PHE B 1 123 ? 5.109 -34.062 15.07 1 98.06 123 PHE B C 1
ATOM 5026 O O . PHE B 1 123 ? 3.928 -33.75 14.945 1 98.06 123 PHE B O 1
ATOM 5033 N N . ALA B 1 124 ? 5.566 -34.719 16.062 1 97.94 124 ALA B N 1
ATOM 5034 C CA . ALA B 1 124 ? 4.672 -35.094 17.156 1 97.94 124 ALA B CA 1
ATOM 5035 C C . ALA B 1 124 ? 3.969 -33.844 17.719 1 97.94 124 ALA B C 1
ATOM 5037 O O . ALA B 1 124 ? 2.781 -33.906 18.047 1 97.94 124 ALA B O 1
ATOM 5038 N N . ALA B 1 125 ? 4.715 -32.781 17.812 1 98.31 125 ALA B N 1
ATOM 5039 C CA . ALA B 1 125 ? 4.145 -31.531 18.312 1 98.31 125 ALA B CA 1
ATOM 5040 C C . ALA B 1 125 ? 3.176 -30.938 17.297 1 98.31 125 ALA B C 1
ATOM 5042 O O . ALA B 1 125 ? 2.221 -30.25 17.672 1 98.31 125 ALA B O 1
ATOM 5043 N N . PHE B 1 126 ? 3.396 -31.156 16.016 1 98.56 126 PHE B N 1
ATOM 5044 C CA . PHE B 1 126 ? 2.559 -30.594 14.969 1 98.56 126 PHE B CA 1
ATOM 5045 C C . PHE B 1 126 ? 1.323 -31.453 14.734 1 98.56 126 PHE B C 1
ATOM 5047 O O . PHE B 1 126 ? 0.313 -30.969 14.219 1 98.56 126 PHE B O 1
ATOM 5054 N N . LEU B 1 127 ? 1.367 -32.688 15.094 1 98.56 127 LEU B N 1
ATOM 5055 C CA . LEU B 1 127 ? 0.35 -33.688 14.766 1 98.56 127 LEU B CA 1
ATOM 5056 C C . LEU B 1 127 ? -1.032 -33.219 15.203 1 98.56 127 LEU B C 1
ATOM 5058 O O . LEU B 1 127 ? -1.991 -33.281 14.43 1 98.56 127 LEU B O 1
ATOM 5062 N N . PRO B 1 128 ? -1.225 -32.656 16.422 1 98.56 128 PRO B N 1
ATOM 5063 C CA . PRO B 1 128 ? -2.564 -32.188 16.797 1 98.56 128 PRO B CA 1
ATOM 5064 C C . PRO B 1 128 ? -3.086 -31.078 15.891 1 98.56 128 PRO B C 1
ATOM 5066 O O . PRO B 1 128 ? -4.285 -31.016 15.617 1 98.56 128 PRO B O 1
ATOM 5069 N N . HIS B 1 129 ? -2.219 -30.203 15.461 1 98.44 129 HIS B N 1
ATOM 5070 C CA . HIS B 1 129 ? -2.602 -29.141 14.547 1 98.44 129 HIS B CA 1
ATOM 5071 C C . HIS B 1 129 ? -2.949 -29.688 13.164 1 98.44 129 HIS B C 1
ATOM 5073 O O . HIS B 1 129 ? -3.91 -29.25 12.539 1 98.44 129 HIS B O 1
ATOM 5079 N N . MET B 1 130 ? -2.197 -30.656 12.727 1 98.38 130 MET B N 1
ATOM 5080 C CA . MET B 1 130 ? -2.479 -31.25 11.43 1 98.38 130 MET B CA 1
ATOM 5081 C C . MET B 1 130 ? -3.807 -32 11.453 1 98.38 130 MET B C 1
ATOM 5083 O O . MET B 1 130 ? -4.562 -31.969 10.477 1 98.38 130 MET B O 1
ATOM 5087 N N . GLU B 1 131 ? -4.02 -32.719 12.516 1 98.56 131 GLU B N 1
ATOM 5088 C CA . GLU B 1 131 ? -5.305 -33.375 12.664 1 98.56 131 GLU B CA 1
ATOM 5089 C C . GLU B 1 131 ? -6.465 -32.406 12.547 1 98.56 131 GLU B C 1
ATOM 5091 O O . GLU B 1 131 ? -7.469 -32.688 11.891 1 98.56 131 GLU B O 1
ATOM 5096 N N . GLN B 1 132 ? -6.254 -31.25 13.133 1 98.25 132 GLN B N 1
ATOM 5097 C CA . GLN B 1 132 ? -7.289 -30.219 13.07 1 98.25 132 GLN B CA 1
ATOM 5098 C C . GLN B 1 132 ? -7.441 -29.688 11.648 1 98.25 132 GLN B C 1
ATOM 5100 O O . GLN B 1 132 ? -8.562 -29.5 11.164 1 98.25 132 GLN B O 1
ATOM 5105 N N . THR B 1 133 ? -6.348 -29.438 10.953 1 98.31 133 THR B N 1
ATOM 5106 C CA . THR B 1 133 ? -6.438 -28.891 9.609 1 98.31 133 THR B CA 1
ATOM 5107 C C . THR B 1 133 ? -6.992 -29.922 8.633 1 98.31 133 THR B C 1
ATOM 5109 O O . THR B 1 133 ? -7.734 -29.578 7.715 1 98.31 133 THR B O 1
ATOM 5112 N N . VAL B 1 134 ? -6.684 -31.172 8.852 1 98.56 134 VAL B N 1
ATOM 5113 C CA . VAL B 1 134 ? -7.254 -32.25 8.031 1 98.56 134 VAL B CA 1
ATOM 5114 C C . VAL B 1 134 ? -8.758 -32.344 8.289 1 98.56 134 VAL B C 1
ATOM 5116 O O . VAL B 1 134 ? -9.539 -32.469 7.348 1 98.56 134 VAL B O 1
ATOM 5119 N N . GLY B 1 135 ? -9.086 -32.312 9.57 1 98.44 135 GLY B N 1
ATOM 5120 C CA . GLY B 1 135 ? -10.5 -32.312 9.906 1 98.44 135 GLY B CA 1
ATOM 5121 C C . GLY B 1 135 ? -11.266 -31.172 9.266 1 98.44 135 GLY B C 1
ATOM 5122 O O . GLY B 1 135 ? -12.352 -31.375 8.719 1 98.44 135 GLY B O 1
ATOM 5123 N N . ILE B 1 136 ? -10.719 -30.016 9.336 1 98.25 136 ILE B N 1
ATOM 5124 C CA . ILE B 1 136 ? -11.312 -28.812 8.734 1 98.25 136 ILE B CA 1
ATOM 5125 C C . ILE B 1 136 ? -11.422 -29 7.223 1 98.25 136 ILE B C 1
ATOM 5127 O O . ILE B 1 136 ? -12.445 -28.672 6.625 1 98.25 136 ILE B O 1
ATOM 5131 N N . ALA B 1 137 ? -10.398 -29.516 6.637 1 98.38 137 ALA B N 1
ATOM 5132 C CA . ALA B 1 137 ? -10.406 -29.734 5.191 1 98.38 137 ALA B CA 1
ATOM 5133 C C . ALA B 1 137 ? -11.469 -30.75 4.793 1 98.38 137 ALA B C 1
ATOM 5135 O O . ALA B 1 137 ? -12.141 -30.594 3.77 1 98.38 137 ALA B O 1
ATOM 5136 N N . ARG B 1 138 ? -11.617 -31.797 5.535 1 98.56 138 ARG B N 1
ATOM 5137 C CA . ARG B 1 138 ? -12.648 -32.812 5.273 1 98.56 138 ARG B CA 1
ATOM 5138 C C . ARG B 1 138 ? -14.039 -32.188 5.367 1 98.56 138 ARG B C 1
ATOM 5140 O O . ARG B 1 138 ? -14.898 -32.469 4.52 1 98.56 138 ARG B O 1
ATOM 5147 N N . GLU B 1 139 ? -14.203 -31.422 6.391 1 98.38 139 GLU B N 1
ATOM 5148 C CA . GLU B 1 139 ? -15.492 -30.766 6.555 1 98.38 139 GLU B CA 1
ATOM 5149 C C . GLU B 1 139 ? -15.766 -29.781 5.414 1 98.38 139 GLU B C 1
ATOM 5151 O O . GLU B 1 139 ? -16.891 -29.719 4.91 1 98.38 139 GLU B O 1
ATOM 5156 N N . GLU B 1 140 ? -14.773 -29.062 5.035 1 98.25 140 GLU B N 1
ATOM 5157 C CA . GLU B 1 140 ? -14.914 -28.156 3.893 1 98.25 140 GLU B CA 1
ATOM 5158 C C . GLU B 1 140 ? -15.273 -28.938 2.625 1 98.25 140 GLU B C 1
ATOM 5160 O O . GLU B 1 140 ? -16.141 -28.5 1.857 1 98.25 140 GLU B O 1
ATOM 5165 N N . ALA B 1 141 ? -14.609 -29.984 2.434 1 98.5 141 ALA B N 1
ATOM 5166 C CA . ALA B 1 141 ? -14.898 -30.844 1.278 1 98.5 141 ALA B CA 1
ATOM 5167 C C . ALA B 1 141 ? -16.359 -31.297 1.277 1 98.5 141 ALA B C 1
ATOM 5169 O O . ALA B 1 141 ? -17 -31.344 0.225 1 98.5 141 ALA B O 1
ATOM 5170 N N . GLN B 1 142 ? -16.844 -31.625 2.395 1 98.38 142 GLN B N 1
ATOM 5171 C CA . GLN B 1 142 ? -18.219 -32.062 2.514 1 98.38 142 GLN B CA 1
ATOM 5172 C C . GLN B 1 142 ? -19.188 -30.953 2.121 1 98.38 142 GLN B C 1
ATOM 5174 O O . GLN B 1 142 ? -20.141 -31.172 1.374 1 98.38 142 GLN B O 1
ATOM 5179 N N . HIS B 1 143 ? -18.922 -29.781 2.67 1 97.94 143 HIS B N 1
ATOM 5180 C CA . HIS B 1 143 ? -19.781 -28.641 2.338 1 97.94 143 HIS B CA 1
ATOM 5181 C C . HIS B 1 143 ? -19.75 -28.344 0.843 1 97.94 143 HIS B C 1
ATOM 5183 O O . HIS B 1 143 ? -20.797 -28.156 0.22 1 97.94 143 HIS B O 1
ATOM 5189 N N . ARG B 1 144 ? -18.594 -28.359 0.28 1 97.25 144 ARG B N 1
ATOM 5190 C CA . ARG B 1 144 ? -18.438 -28 -1.128 1 97.25 144 ARG B CA 1
ATOM 5191 C C . ARG B 1 144 ? -18.984 -29.109 -2.033 1 97.25 144 ARG B C 1
ATOM 5193 O O . ARG B 1 144 ? -19.578 -28.812 -3.074 1 97.25 144 ARG B O 1
ATOM 5200 N N . SER B 1 145 ? -18.703 -30.297 -1.636 1 97.19 145 SER B N 1
ATOM 5201 C CA . SER B 1 145 ? -19.25 -31.438 -2.377 1 97.19 145 SER B CA 1
ATOM 5202 C C . SER B 1 145 ? -20.766 -31.406 -2.408 1 97.19 145 SER B C 1
ATOM 5204 O O . SER B 1 145 ? -21.391 -31.688 -3.441 1 97.19 145 SER B O 1
ATOM 5206 N N . ALA B 1 146 ? -21.344 -31.078 -1.333 1 96.75 146 ALA B N 1
ATOM 5207 C CA . ALA B 1 146 ? -22.797 -31 -1.254 1 96.75 146 ALA B CA 1
ATOM 5208 C C . ALA B 1 146 ? -23.344 -29.922 -2.18 1 96.75 146 ALA B C 1
ATOM 5210 O O . ALA B 1 146 ? -24.406 -30.078 -2.781 1 96.75 146 ALA B O 1
ATOM 5211 N N . ALA B 1 147 ? -22.641 -28.906 -2.281 1 92.69 147 ALA B N 1
ATOM 5212 C CA . ALA B 1 147 ? -23.062 -27.766 -3.088 1 92.69 147 ALA B CA 1
ATOM 5213 C C . ALA B 1 147 ? -22.828 -28.031 -4.574 1 92.69 147 ALA B C 1
ATOM 5215 O O . ALA B 1 147 ? -23.625 -27.594 -5.418 1 92.69 147 ALA B O 1
ATOM 5216 N N . SER B 1 148 ? -21.812 -28.719 -4.918 1 91.31 148 SER B N 1
ATOM 5217 C CA . SER B 1 148 ? -21.406 -28.859 -6.312 1 91.31 148 SER B CA 1
ATOM 5218 C C . SER B 1 148 ? -21.797 -30.219 -6.871 1 91.31 148 SER B C 1
ATOM 5220 O O . SER B 1 148 ? -21.891 -30.391 -8.094 1 91.31 148 SER B O 1
ATOM 5222 N N . GLY B 1 149 ? -21.875 -31.203 -6 1 92.38 149 GLY B N 1
ATOM 5223 C CA . GLY B 1 149 ? -22.109 -32.562 -6.426 1 92.38 149 GLY B CA 1
ATOM 5224 C C . GLY B 1 149 ? -20.844 -33.312 -6.777 1 92.38 149 GLY B C 1
ATOM 5225 O O . GLY B 1 149 ? -20.891 -34.469 -7.211 1 92.38 149 GLY B O 1
ATOM 5226 N N . GLU B 1 150 ? -19.719 -32.75 -6.547 1 93.94 150 GLU B N 1
ATOM 5227 C CA . GLU B 1 150 ? -18.422 -33.344 -6.855 1 93.94 150 GLU B CA 1
ATOM 5228 C C . GLU B 1 150 ? -17.938 -34.219 -5.711 1 93.94 150 GLU B C 1
ATOM 5230 O O . GLU B 1 150 ? -18.453 -34.156 -4.598 1 93.94 150 GLU B O 1
ATOM 5235 N N . GLY B 1 151 ? -16.906 -35 -6.004 1 95.94 151 GLY B N 1
ATOM 5236 C CA . GLY B 1 151 ? -16.266 -35.781 -4.941 1 95.94 151 GLY B CA 1
ATOM 5237 C C . GLY B 1 151 ? -15.578 -34.906 -3.908 1 95.94 151 GLY B C 1
ATOM 5238 O O . GLY B 1 151 ? -15.375 -33.719 -4.133 1 95.94 151 GLY B O 1
ATOM 5239 N N . LEU B 1 152 ? -15.203 -35.469 -2.787 1 97.69 152 LEU B N 1
ATOM 5240 C CA . LEU B 1 152 ? -14.641 -34.719 -1.67 1 97.69 152 LEU B CA 1
ATOM 5241 C C . LEU B 1 152 ? -13.336 -34.031 -2.07 1 97.69 152 LEU B C 1
ATOM 5243 O O . LEU B 1 152 ? -13.266 -32.812 -2.125 1 97.69 152 LEU B O 1
ATOM 5247 N N . TYR B 1 153 ? -12.336 -34.812 -2.436 1 98.06 153 TYR B N 1
ATOM 5248 C CA . TYR B 1 153 ? -11.07 -34.188 -2.838 1 98.06 153 TYR B CA 1
ATOM 5249 C C . TYR B 1 153 ? -11.242 -33.344 -4.074 1 98.06 153 TYR B C 1
ATOM 5251 O O . TYR B 1 153 ? -10.609 -32.281 -4.199 1 98.06 153 TYR B O 1
ATOM 5259 N N . GLU B 1 154 ? -12.102 -33.812 -4.977 1 96.94 154 GLU B N 1
ATOM 5260 C CA . GLU B 1 154 ? -12.383 -33.062 -6.203 1 96.94 154 GLU B CA 1
ATOM 5261 C C . GLU B 1 154 ? -12.898 -31.656 -5.895 1 96.94 154 GLU B C 1
ATOM 5263 O O . GLU B 1 154 ? -12.523 -30.688 -6.562 1 96.94 154 GLU B O 1
ATOM 5268 N N . SER B 1 155 ? -13.758 -31.562 -4.922 1 97.06 155 SER B N 1
ATOM 5269 C CA . SER B 1 155 ? -14.352 -30.281 -4.562 1 97.06 155 SER B CA 1
ATOM 5270 C C . SER B 1 155 ? -13.297 -29.312 -4.043 1 97.06 155 SER B C 1
ATOM 5272 O O . SER B 1 155 ? -13.398 -28.109 -4.25 1 97.06 155 SER B O 1
ATOM 5274 N N . LEU B 1 156 ? -12.242 -29.828 -3.361 1 98 156 LEU B N 1
ATOM 5275 C CA . LEU B 1 156 ? -11.141 -28.984 -2.895 1 98 156 LEU B CA 1
ATOM 5276 C C . LEU B 1 156 ? -10.203 -28.625 -4.043 1 98 156 LEU B C 1
ATOM 5278 O O . LEU B 1 156 ? -9.773 -27.484 -4.164 1 98 156 LEU B O 1
ATOM 5282 N N . PHE B 1 157 ? -9.977 -29.625 -4.883 1 98.06 157 PHE B N 1
ATOM 5283 C CA . PHE B 1 157 ? -9.125 -29.422 -6.051 1 98.06 157 PHE B CA 1
ATOM 5284 C C . PHE B 1 157 ? -9.711 -28.359 -6.969 1 98.06 157 PHE B C 1
ATOM 5286 O O . PHE B 1 157 ? -8.977 -27.516 -7.492 1 98.06 157 PHE B O 1
ATOM 5293 N N . HIS B 1 158 ? -10.969 -28.312 -7.082 1 97 158 HIS B N 1
ATOM 5294 C CA . HIS B 1 158 ? -11.656 -27.422 -7.996 1 97 158 HIS B CA 1
ATOM 5295 C C . HIS B 1 158 ? -11.633 -25.984 -7.48 1 97 158 HIS B C 1
ATOM 5297 O O . HIS B 1 158 ? -11.93 -25.047 -8.227 1 97 158 HIS B O 1
ATOM 5303 N N . MET B 1 159 ? -11.219 -25.844 -6.234 1 96.56 159 MET B N 1
ATOM 5304 C CA . MET B 1 159 ? -11.008 -24.484 -5.746 1 96.56 159 MET B CA 1
ATOM 5305 C C . MET B 1 159 ? -9.812 -23.844 -6.441 1 96.56 159 MET B C 1
ATOM 5307 O O . MET B 1 159 ? -9.75 -22.609 -6.562 1 96.56 159 MET B O 1
ATOM 5311 N N . TYR B 1 160 ? -8.945 -24.656 -6.953 1 97.38 160 TYR B N 1
ATOM 5312 C CA . TYR B 1 160 ? -7.715 -24.172 -7.57 1 97.38 160 TYR B CA 1
ATOM 5313 C C . TYR B 1 160 ? -7.711 -24.438 -9.07 1 97.38 160 TYR B C 1
ATOM 5315 O O . TYR B 1 160 ? -7.059 -23.734 -9.836 1 97.38 160 TYR B O 1
ATOM 5323 N N . GLU B 1 161 ? -8.398 -25.406 -9.445 1 97.25 161 GLU B N 1
ATOM 5324 C CA . GLU B 1 161 ? -8.523 -25.812 -10.852 1 97.25 161 GLU B CA 1
ATOM 5325 C C . GLU B 1 161 ? -9.969 -26.172 -11.188 1 97.25 161 GLU B C 1
ATOM 5327 O O . GLU B 1 161 ? -10.281 -27.344 -11.398 1 97.25 161 GLU B O 1
ATOM 5332 N N . PRO B 1 162 ? -10.766 -25.203 -11.367 1 94.06 162 PRO B N 1
ATOM 5333 C CA . PRO B 1 162 ? -12.164 -25.5 -11.68 1 94.06 162 PRO B CA 1
ATOM 5334 C C . PRO B 1 162 ? -12.344 -26.078 -13.078 1 94.06 162 PRO B C 1
ATOM 5336 O O . PRO B 1 162 ? -11.719 -25.625 -14.031 1 94.06 162 PRO B O 1
ATOM 5339 N N . GLY B 1 163 ? -13.109 -27.188 -13.125 1 85.94 163 GLY B N 1
ATOM 5340 C CA . GLY B 1 163 ? -13.516 -27.688 -14.43 1 85.94 163 GLY B CA 1
ATOM 5341 C C . GLY B 1 163 ? -12.727 -28.906 -14.875 1 85.94 163 GLY B C 1
ATOM 5342 O O . GLY B 1 163 ? -13.195 -29.688 -15.711 1 85.94 163 GLY B O 1
ATOM 5343 N N . MET B 1 164 ? -11.484 -29.031 -14.336 1 92.69 164 MET B N 1
ATOM 5344 C CA . MET B 1 164 ? -10.742 -30.234 -14.719 1 92.69 164 MET B CA 1
ATOM 5345 C C . MET B 1 164 ? -11.258 -31.453 -13.969 1 92.69 164 MET B C 1
ATOM 5347 O O . MET B 1 164 ? -11.383 -31.438 -12.742 1 92.69 164 MET B O 1
ATOM 5351 N N . SER B 1 165 ? -11.477 -32.469 -14.664 1 92.12 165 SER B N 1
ATOM 5352 C CA . SER B 1 165 ? -12.016 -33.656 -14.047 1 92.12 165 SER B CA 1
ATOM 5353 C C . SER B 1 165 ? -10.945 -34.406 -13.266 1 92.12 165 SER B C 1
ATOM 5355 O O . SER B 1 165 ? -9.758 -34.312 -13.586 1 92.12 165 SER B O 1
ATOM 5357 N N . MET B 1 166 ? -11.391 -35.156 -12.258 1 94.12 166 MET B N 1
ATOM 5358 C CA . MET B 1 166 ? -10.469 -36 -11.516 1 94.12 166 MET B CA 1
ATOM 5359 C C . MET B 1 166 ? -9.867 -37.062 -12.414 1 94.12 166 MET B C 1
ATOM 5361 O O . MET B 1 166 ? -8.719 -37.5 -12.211 1 94.12 166 MET B O 1
ATOM 5365 N N . GLU B 1 167 ? -10.617 -37.438 -13.367 1 93.81 167 GLU B N 1
ATOM 5366 C CA . GLU B 1 167 ? -10.117 -38.406 -14.32 1 93.81 167 GLU B CA 1
ATOM 5367 C C . GLU B 1 167 ? -8.898 -37.906 -15.07 1 93.81 167 GLU B C 1
ATOM 5369 O O . GLU B 1 167 ? -7.898 -38.594 -15.219 1 93.81 167 GLU B O 1
ATOM 5374 N N . THR B 1 168 ? -9.031 -36.688 -15.547 1 93.38 168 THR B N 1
ATOM 5375 C CA . THR B 1 168 ? -7.91 -36.094 -16.25 1 93.38 168 THR B CA 1
ATOM 5376 C C . THR B 1 168 ? -6.684 -36 -15.352 1 93.38 168 THR B C 1
ATOM 5378 O O . THR B 1 168 ? -5.574 -36.344 -15.758 1 93.38 168 THR B O 1
ATOM 5381 N N . LEU B 1 169 ? -6.879 -35.562 -14.117 1 96 169 LEU B N 1
ATOM 5382 C CA . LEU B 1 169 ? -5.797 -35.438 -13.148 1 96 169 LEU B CA 1
ATOM 5383 C C . LEU B 1 169 ? -5.16 -36.812 -12.859 1 96 169 LEU B C 1
ATOM 5385 O O . LEU B 1 169 ? -3.939 -36.938 -12.945 1 96 169 LEU B O 1
ATOM 5389 N N . THR B 1 170 ? -5.98 -37.781 -12.555 1 95.69 170 THR B N 1
ATOM 5390 C CA . THR B 1 170 ? -5.504 -39.094 -12.172 1 95.69 170 THR B CA 1
ATOM 5391 C C . THR B 1 170 ? -4.785 -39.781 -13.336 1 95.69 170 THR B C 1
ATOM 5393 O O . THR B 1 170 ? -3.729 -40.375 -13.148 1 95.69 170 THR B O 1
ATOM 5396 N N . CYS B 1 171 ? -5.312 -39.625 -14.484 1 96.06 171 CYS B N 1
ATOM 5397 C CA . CYS B 1 171 ? -4.695 -40.219 -15.656 1 96.06 171 CYS B CA 1
ATOM 5398 C C . CYS B 1 171 ? -3.322 -39.625 -15.93 1 96.06 171 CYS B C 1
ATOM 5400 O O . CYS B 1 171 ? -2.371 -40.344 -16.234 1 96.06 171 CYS B O 1
ATOM 5402 N N . ALA B 1 172 ? -3.234 -38.375 -15.859 1 96.88 172 ALA B N 1
ATOM 5403 C CA . ALA B 1 172 ? -1.965 -37.688 -16.094 1 96.88 172 ALA B CA 1
ATOM 5404 C C . ALA B 1 172 ? -0.913 -38.094 -15.078 1 96.88 172 ALA B C 1
ATOM 5406 O O . ALA B 1 172 ? 0.211 -38.469 -15.445 1 96.88 172 ALA B O 1
ATOM 5407 N N . PHE B 1 173 ? -1.284 -38.156 -13.789 1 97.5 173 PHE B N 1
ATOM 5408 C CA . PHE B 1 173 ? -0.331 -38.438 -12.727 1 97.5 173 PHE B CA 1
ATOM 5409 C C . PHE B 1 173 ? 0.05 -39.906 -12.734 1 97.5 173 PHE B C 1
ATOM 5411 O O . PHE B 1 173 ? 1.207 -40.25 -12.492 1 97.5 173 PHE B O 1
ATOM 5418 N N . GLU B 1 174 ? -0.912 -40.75 -13.039 1 96.88 174 GLU B N 1
ATOM 5419 C CA . GLU B 1 174 ? -0.618 -42.188 -13.125 1 96.88 174 GLU B CA 1
ATOM 5420 C C . GLU B 1 174 ? 0.333 -42.469 -14.273 1 96.88 174 GLU B C 1
ATOM 5422 O O . GLU B 1 174 ? 1.216 -43.344 -14.156 1 96.88 174 GLU B O 1
ATOM 5427 N N . ASP B 1 175 ? 0.117 -41.812 -15.32 1 97.88 175 ASP B N 1
ATOM 5428 C CA . ASP B 1 175 ? 1.006 -42 -16.469 1 97.88 175 ASP B CA 1
ATOM 5429 C C . ASP B 1 175 ? 2.422 -41.531 -16.141 1 97.88 175 ASP B C 1
ATOM 5431 O O . ASP B 1 175 ? 3.391 -42.25 -16.359 1 97.88 175 ASP B O 1
ATOM 5435 N N . VAL B 1 176 ? 2.582 -40.375 -15.594 1 97.75 176 VAL B N 1
ATOM 5436 C CA . VAL B 1 176 ? 3.877 -39.812 -15.25 1 97.75 176 VAL B CA 1
ATOM 5437 C C . VAL B 1 176 ? 4.613 -40.719 -14.281 1 97.75 176 VAL B C 1
ATOM 5439 O O . VAL B 1 176 ? 5.828 -40.906 -14.383 1 97.75 176 VAL B O 1
ATOM 5442 N N . LYS B 1 177 ? 3.854 -41.281 -13.422 1 95.94 177 LYS B N 1
ATOM 5443 C CA . LYS B 1 177 ? 4.398 -42.188 -12.422 1 95.94 177 LYS B CA 1
ATOM 5444 C C . LYS B 1 177 ? 5.082 -43.406 -13.078 1 95.94 177 LYS B C 1
ATOM 5446 O O . LYS B 1 177 ? 6.035 -43.969 -12.531 1 95.94 177 LYS B O 1
ATOM 5451 N N . THR B 1 178 ? 4.711 -43.75 -14.203 1 97.25 178 THR B N 1
ATOM 5452 C CA . THR B 1 178 ? 5.191 -44.969 -14.836 1 97.25 178 THR B CA 1
ATOM 5453 C C . THR B 1 178 ? 6.559 -44.75 -15.477 1 97.25 178 THR B C 1
ATOM 5455 O O . THR B 1 178 ? 7.336 -45.688 -15.641 1 97.25 178 THR B O 1
ATOM 5458 N N . TRP B 1 179 ? 6.836 -43.531 -15.828 1 97.69 179 TRP B N 1
ATOM 5459 C CA . TRP B 1 179 ? 8.055 -43.406 -16.609 1 97.69 179 TRP B CA 1
ATOM 5460 C C . TRP B 1 179 ? 8.984 -42.375 -15.984 1 97.69 179 TRP B C 1
ATOM 5462 O O . TRP B 1 179 ? 10.203 -42.406 -16.188 1 97.69 179 TRP B O 1
ATOM 5472 N N . LEU B 1 180 ? 8.562 -41.406 -15.195 1 97.69 180 LEU B N 1
ATOM 5473 C CA . LEU B 1 180 ? 9.383 -40.281 -14.758 1 97.69 180 LEU B CA 1
ATOM 5474 C C . LEU B 1 180 ? 10.445 -40.719 -13.766 1 97.69 180 LEU B C 1
ATOM 5476 O O . LEU B 1 180 ? 11.594 -40.281 -13.836 1 97.69 180 LEU B O 1
ATOM 5480 N N . PRO B 1 181 ? 10.094 -41.625 -12.734 1 96.81 181 PRO B N 1
ATOM 5481 C CA . PRO B 1 181 ? 11.156 -42.094 -11.844 1 96.81 181 PRO B CA 1
ATOM 5482 C C . PRO B 1 181 ? 12.281 -42.812 -12.602 1 96.81 181 PRO B C 1
ATOM 5484 O O . PRO B 1 181 ? 13.461 -42.625 -12.281 1 96.81 181 PRO B O 1
ATOM 5487 N N . GLY B 1 182 ? 11.93 -43.594 -13.562 1 97 182 GLY B N 1
ATOM 5488 C CA . GLY B 1 182 ? 12.922 -44.25 -14.391 1 97 182 GLY B CA 1
ATOM 5489 C C . GLY B 1 182 ? 13.773 -43.312 -15.203 1 97 182 GLY B C 1
ATOM 5490 O O . GLY B 1 182 ? 14.984 -43.469 -15.305 1 97 182 GLY B O 1
ATOM 5491 N N . LEU B 1 183 ? 13.078 -42.344 -15.797 1 97.12 183 LEU B N 1
ATOM 5492 C CA . LEU B 1 183 ? 13.797 -41.344 -16.578 1 97.12 183 LEU B CA 1
ATOM 5493 C C . LEU B 1 183 ? 14.773 -40.562 -15.695 1 97.12 183 LEU B C 1
ATOM 5495 O O . LEU B 1 183 ? 15.898 -40.281 -16.109 1 97.12 183 LEU B O 1
ATOM 5499 N N . LEU B 1 184 ? 14.359 -40.188 -14.492 1 96.38 184 LEU B N 1
ATOM 5500 C CA . LEU B 1 184 ? 15.227 -39.5 -13.547 1 96.38 184 LEU B CA 1
ATOM 5501 C C . LEU B 1 184 ? 16.484 -40.312 -13.266 1 96.38 184 LEU B C 1
ATOM 5503 O O . LEU B 1 184 ? 17.594 -39.781 -13.297 1 96.38 184 LEU B O 1
ATOM 5507 N N . ARG B 1 185 ? 16.328 -41.594 -13.031 1 95 185 ARG B N 1
ATOM 5508 C CA . ARG B 1 185 ? 17.469 -42.469 -12.758 1 95 185 ARG B CA 1
ATOM 5509 C C . ARG B 1 185 ? 18.406 -42.531 -13.953 1 95 185 ARG B C 1
ATOM 5511 O O . ARG B 1 185 ? 19.625 -42.469 -13.789 1 95 185 ARG B O 1
ATOM 5518 N N . GLU B 1 186 ? 17.812 -42.688 -15.086 1 96 186 GLU B N 1
ATOM 5519 C CA . GLU B 1 186 ? 18.609 -42.781 -16.297 1 96 186 GLU B CA 1
ATOM 5520 C C . GLU B 1 186 ? 19.438 -41.5 -16.516 1 96 186 GLU B C 1
ATOM 5522 O O . GLU B 1 186 ? 20.609 -41.594 -16.875 1 96 186 GLU B O 1
ATOM 5527 N N . VAL B 1 187 ? 18.797 -40.375 -16.312 1 95.12 187 VAL B N 1
ATOM 5528 C CA . VAL B 1 187 ? 19.469 -39.094 -16.516 1 95.12 187 VAL B CA 1
ATOM 5529 C C . VAL B 1 187 ? 20.594 -38.938 -15.484 1 95.12 187 VAL B C 1
ATOM 5531 O O . VAL B 1 187 ? 21.688 -38.5 -15.828 1 95.12 187 VAL B O 1
ATOM 5534 N N . LEU B 1 188 ? 20.312 -39.312 -14.227 1 93.44 188 LEU B N 1
ATOM 5535 C CA . LEU B 1 188 ? 21.312 -39.188 -13.172 1 93.44 188 LEU B CA 1
ATOM 5536 C C . LEU B 1 188 ? 22.5 -40.125 -13.438 1 93.44 188 LEU B C 1
ATOM 5538 O O . LEU B 1 188 ? 23.641 -39.75 -13.188 1 93.44 188 LEU B O 1
ATOM 5542 N N . ASP B 1 189 ? 22.281 -41.25 -13.953 1 92.06 189 ASP B N 1
ATOM 5543 C CA . ASP B 1 189 ? 23.328 -42.219 -14.266 1 92.06 189 ASP B CA 1
ATOM 5544 C C . ASP B 1 189 ? 24.203 -41.75 -15.422 1 92.06 189 ASP B C 1
ATOM 5546 O O . ASP B 1 189 ? 25.406 -41.969 -15.438 1 92.06 189 ASP B O 1
ATOM 5550 N N . ASN B 1 190 ? 23.609 -41.094 -16.312 1 88.75 190 ASN B N 1
ATOM 5551 C CA . ASN B 1 190 ? 24.312 -40.625 -17.5 1 88.75 190 ASN B CA 1
ATOM 5552 C C . ASN B 1 190 ? 25.094 -39.344 -17.188 1 88.75 190 ASN B C 1
ATOM 5554 O O . ASN B 1 190 ? 26.062 -39.031 -17.875 1 88.75 190 ASN B O 1
ATOM 5558 N N . ASP B 1 191 ? 24.688 -38.594 -16.25 1 79.5 191 ASP B N 1
ATOM 5559 C CA . ASP B 1 191 ? 25.188 -37.25 -16.047 1 79.5 191 ASP B CA 1
ATOM 5560 C C . ASP B 1 191 ? 26.25 -37.219 -14.945 1 79.5 191 ASP B C 1
ATOM 5562 O O . ASP B 1 191 ? 26.766 -36.125 -14.602 1 79.5 191 ASP B O 1
ATOM 5566 N N . LYS B 1 192 ? 26.688 -38.188 -14.375 1 75.88 192 LYS B N 1
ATOM 5567 C CA . LYS B 1 192 ? 27.672 -38.219 -13.289 1 75.88 192 LYS B CA 1
ATOM 5568 C C . LYS B 1 192 ? 28.922 -37.438 -13.656 1 75.88 192 LYS B C 1
ATOM 5570 O O . LYS B 1 192 ? 29.422 -36.625 -12.859 1 75.88 192 LYS B O 1
ATOM 5575 N N . ASP B 1 193 ? 29.328 -37.594 -14.758 1 72 193 ASP B N 1
ATOM 5576 C CA . ASP B 1 193 ? 30.547 -36.906 -15.195 1 72 193 ASP B CA 1
ATOM 5577 C C . ASP B 1 193 ? 30.281 -35.438 -15.523 1 72 193 ASP B C 1
ATOM 5579 O O . ASP B 1 193 ? 31.141 -34.594 -15.297 1 72 193 ASP B O 1
ATOM 5583 N N . ALA B 1 194 ? 29.094 -35.125 -15.977 1 74.25 194 ALA B N 1
ATOM 5584 C CA . ALA B 1 194 ? 28.734 -33.75 -16.359 1 74.25 194 ALA B CA 1
ATOM 5585 C C . ALA B 1 194 ? 28.625 -32.844 -15.133 1 74.25 194 ALA B C 1
ATOM 5587 O O . ALA B 1 194 ? 29.047 -31.688 -15.164 1 74.25 194 ALA B O 1
ATOM 5588 N N . VAL B 1 195 ? 28.234 -33.344 -14.039 1 79.12 195 VAL B N 1
ATOM 5589 C CA . VAL B 1 195 ? 28.078 -32.531 -12.828 1 79.12 195 VAL B CA 1
ATOM 5590 C C . VAL B 1 195 ? 29.438 -32.125 -12.297 1 79.12 195 VAL B C 1
ATOM 5592 O O . VAL B 1 195 ? 29.625 -31 -11.82 1 79.12 195 VAL B O 1
ATOM 5595 N N . SER B 1 196 ? 30.344 -33 -12.461 1 82.19 196 SER B N 1
ATOM 5596 C CA . SER B 1 196 ? 31.688 -32.75 -11.938 1 82.19 196 SER B CA 1
ATOM 5597 C C . SER B 1 196 ? 32.406 -31.688 -12.773 1 82.19 196 SER B C 1
ATOM 5599 O O . SER B 1 196 ? 33.375 -31.062 -12.312 1 82.19 196 SER B O 1
ATOM 5601 N N . SER B 1 197 ? 31.922 -31.438 -13.867 1 90.56 197 SER B N 1
ATOM 5602 C CA . SER B 1 197 ? 32.594 -30.516 -14.766 1 90.56 197 SER B CA 1
ATOM 5603 C C . SER B 1 197 ? 32.031 -29.094 -14.633 1 90.56 197 SER B C 1
ATOM 5605 O O . SER B 1 197 ? 32.531 -28.156 -15.25 1 90.56 197 SER B O 1
ATOM 5607 N N . ILE B 1 198 ? 31.078 -28.922 -13.836 1 93.69 198 ILE B N 1
ATOM 5608 C CA . ILE B 1 198 ? 30.469 -27.609 -13.664 1 93.69 198 ILE B CA 1
ATOM 5609 C C . ILE B 1 198 ? 31.422 -26.688 -12.906 1 93.69 198 ILE B C 1
ATOM 5611 O O . ILE B 1 198 ? 31.938 -27.062 -11.852 1 93.69 198 ILE B O 1
ATOM 5615 N N . ILE B 1 199 ? 31.656 -25.547 -13.469 1 95.25 199 ILE B N 1
ATOM 5616 C CA . ILE B 1 199 ? 32.438 -24.5 -12.797 1 95.25 199 ILE B CA 1
ATOM 5617 C C . ILE B 1 199 ? 31.5 -23.672 -11.898 1 95.25 199 ILE B C 1
ATOM 5619 O O . ILE B 1 199 ? 30.578 -23.031 -12.375 1 95.25 199 ILE B O 1
ATOM 5623 N N . PRO B 1 200 ? 31.781 -23.703 -10.594 1 93.31 200 PRO B N 1
ATOM 5624 C CA . PRO B 1 200 ? 30.906 -22.969 -9.68 1 93.31 200 PRO B CA 1
ATOM 5625 C C . PRO B 1 200 ? 30.984 -21.469 -9.867 1 93.31 200 PRO B C 1
ATOM 5627 O O . PRO B 1 200 ? 32.062 -20.922 -10.148 1 93.31 200 PRO B O 1
ATOM 5630 N N . MET B 1 201 ? 29.922 -20.844 -9.695 1 92.88 201 MET B N 1
ATOM 5631 C CA . MET B 1 201 ? 29.875 -19.391 -9.742 1 92.88 201 MET B CA 1
ATOM 5632 C C . MET B 1 201 ? 30.609 -18.781 -8.555 1 92.88 201 MET B C 1
ATOM 5634 O O . MET B 1 201 ? 30.516 -19.281 -7.434 1 92.88 201 MET B O 1
ATOM 5638 N N . GLN B 1 202 ? 31.234 -17.688 -8.828 1 94.25 202 GLN B N 1
ATOM 5639 C CA . GLN B 1 202 ? 31.875 -16.953 -7.746 1 94.25 202 GLN B CA 1
ATOM 5640 C C . GLN B 1 202 ? 30.891 -16.062 -7.004 1 94.25 202 GLN B C 1
ATOM 5642 O O . GLN B 1 202 ? 30.047 -15.406 -7.629 1 94.25 202 GLN B O 1
ATOM 5647 N N . ALA B 1 203 ? 30.953 -16.031 -5.742 1 92.88 203 ALA B N 1
ATOM 5648 C CA . ALA B 1 203 ? 30.125 -15.25 -4.832 1 92.88 203 ALA B CA 1
ATOM 5649 C C . ALA B 1 203 ? 30.984 -14.406 -3.896 1 92.88 203 ALA B C 1
ATOM 5651 O O . ALA B 1 203 ? 32.188 -14.625 -3.787 1 92.88 203 ALA B O 1
ATOM 5652 N N . PRO B 1 204 ? 30.469 -13.328 -3.225 1 95.56 204 PRO B N 1
ATOM 5653 C CA . PRO B 1 204 ? 29.062 -12.945 -3.15 1 95.56 204 PRO B CA 1
ATOM 5654 C C . PRO B 1 204 ? 28.625 -12.078 -4.328 1 95.56 204 PRO B C 1
ATOM 5656 O O . PRO B 1 204 ? 29.438 -11.328 -4.879 1 95.56 204 PRO B O 1
ATOM 5659 N N . LEU B 1 205 ? 27.391 -12.172 -4.648 1 94.75 205 LEU B N 1
ATOM 5660 C CA . LEU B 1 205 ? 26.75 -11.289 -5.617 1 94.75 205 LEU B CA 1
ATOM 5661 C C . LEU B 1 205 ? 26.062 -10.125 -4.918 1 94.75 205 LEU B C 1
ATOM 5663 O O . LEU B 1 205 ? 25.438 -10.305 -3.869 1 94.75 205 LEU B O 1
ATOM 5667 N N . HIS B 1 206 ? 26.203 -8.992 -5.523 1 94.25 206 HIS B N 1
ATOM 5668 C CA . HIS B 1 206 ? 25.641 -7.793 -4.906 1 94.25 206 HIS B CA 1
ATOM 5669 C C . HIS B 1 206 ? 24.156 -7.637 -5.242 1 94.25 206 HIS B C 1
ATOM 5671 O O . HIS B 1 206 ? 23.75 -7.887 -6.379 1 94.25 206 HIS B O 1
ATOM 5677 N N . PHE B 1 207 ? 23.422 -7.164 -4.289 1 94.19 207 PHE B N 1
ATOM 5678 C CA . PHE B 1 207 ? 21.969 -7.008 -4.414 1 94.19 207 PHE B CA 1
ATOM 5679 C C . PHE B 1 207 ? 21.641 -6.066 -5.566 1 94.19 207 PHE B C 1
ATOM 5681 O O . PHE B 1 207 ? 20.781 -6.379 -6.395 1 94.19 207 PHE B O 1
ATOM 5688 N N . ASP B 1 208 ? 22.281 -4.859 -5.609 1 93.81 208 ASP B N 1
ATOM 5689 C CA . ASP B 1 208 ? 21.953 -3.842 -6.605 1 93.81 208 ASP B CA 1
ATOM 5690 C C . ASP B 1 208 ? 22.156 -4.375 -8.023 1 93.81 208 ASP B C 1
ATOM 5692 O O . ASP B 1 208 ? 21.391 -4.066 -8.93 1 93.81 208 ASP B O 1
ATOM 5696 N N . ARG B 1 209 ? 23.219 -5.18 -8.195 1 95.81 209 ARG B N 1
ATOM 5697 C CA . ARG B 1 209 ? 23.531 -5.738 -9.508 1 95.81 209 ARG B CA 1
ATOM 5698 C C . ARG B 1 209 ? 22.5 -6.801 -9.898 1 95.81 209 ARG B C 1
ATOM 5700 O O . ARG B 1 209 ? 22.109 -6.887 -11.062 1 95.81 209 ARG B O 1
ATOM 5707 N N . GLN B 1 210 ? 22.062 -7.594 -8.945 1 96.56 210 GLN B N 1
ATOM 5708 C CA . GLN B 1 210 ? 21.031 -8.602 -9.211 1 96.56 210 GLN B CA 1
ATOM 5709 C C . GLN B 1 210 ? 19.703 -7.945 -9.547 1 96.56 210 GLN B C 1
ATOM 5711 O O . GLN B 1 210 ? 18.969 -8.438 -10.406 1 96.56 210 GLN B O 1
ATOM 5716 N N . MET B 1 211 ? 19.438 -6.824 -8.836 1 96.12 211 MET B N 1
ATOM 5717 C CA . MET B 1 211 ? 18.188 -6.09 -9.086 1 96.12 211 MET B CA 1
ATOM 5718 C C . MET B 1 211 ? 18.172 -5.539 -10.508 1 96.12 211 MET B C 1
ATOM 5720 O O . MET B 1 211 ? 17.156 -5.621 -11.203 1 96.12 211 MET B O 1
ATOM 5724 N N . LEU B 1 212 ? 19.266 -4.996 -10.938 1 97.12 212 LEU B N 1
ATOM 5725 C CA . LEU B 1 212 ? 19.375 -4.477 -12.289 1 97.12 212 LEU B CA 1
ATOM 5726 C C . LEU B 1 212 ? 19.234 -5.598 -13.32 1 97.12 212 LEU B C 1
ATOM 5728 O O . LEU B 1 212 ? 18.578 -5.426 -14.344 1 97.12 212 LEU B O 1
ATOM 5732 N N . LEU B 1 213 ? 19.875 -6.719 -13 1 98 213 LEU B N 1
ATOM 5733 C CA . LEU B 1 213 ? 19.781 -7.891 -13.867 1 98 213 LEU B CA 1
ATOM 5734 C C . LEU B 1 213 ? 18.344 -8.383 -13.953 1 98 213 LEU B C 1
ATOM 5736 O O . LEU B 1 213 ? 17.844 -8.688 -15.039 1 98 213 LEU B O 1
ATOM 5740 N N . ALA B 1 214 ? 17.656 -8.461 -12.812 1 97.81 214 ALA B N 1
ATOM 5741 C CA . ALA B 1 214 ? 16.266 -8.891 -12.75 1 97.81 214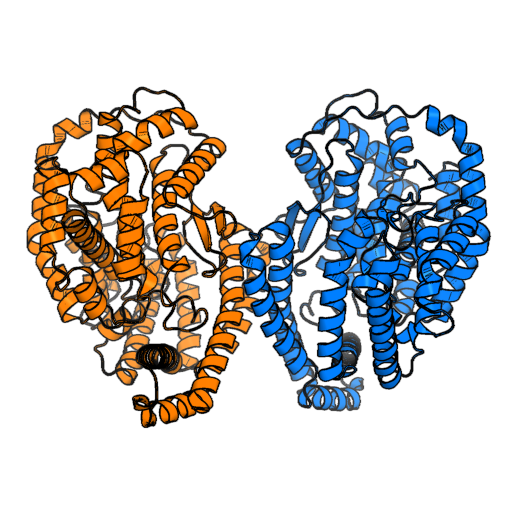 ALA B CA 1
ATOM 5742 C C . ALA B 1 214 ? 15.383 -7.984 -13.609 1 97.81 214 ALA B C 1
ATOM 5744 O O . ALA B 1 214 ? 14.578 -8.477 -14.406 1 97.81 214 ALA B O 1
ATOM 5745 N N . LYS B 1 215 ? 15.547 -6.695 -13.508 1 97.94 215 LYS B N 1
ATOM 5746 C CA . LYS B 1 215 ? 14.75 -5.738 -14.273 1 97.94 215 LYS B CA 1
ATOM 5747 C C . LYS B 1 215 ? 15.023 -5.867 -15.773 1 97.94 215 LYS B C 1
ATOM 5749 O O . LYS B 1 215 ? 14.125 -5.668 -16.594 1 97.94 215 LYS B O 1
ATOM 5754 N N . HIS B 1 216 ? 16.297 -6.16 -16.078 1 98.12 216 HIS B N 1
ATOM 5755 C CA . HIS B 1 216 ? 16.641 -6.387 -17.469 1 98.12 216 HIS B CA 1
ATOM 5756 C C . HIS B 1 216 ? 15.844 -7.551 -18.047 1 98.12 216 HIS B C 1
ATOM 5758 O O . HIS B 1 216 ? 15.273 -7.438 -19.141 1 98.12 216 HIS B O 1
ATOM 5764 N N . PHE B 1 217 ? 15.766 -8.617 -17.344 1 98.25 217 PHE B N 1
ATOM 5765 C CA . PHE B 1 217 ? 15 -9.773 -17.812 1 98.25 217 PHE B CA 1
ATOM 5766 C C . PHE B 1 217 ? 13.516 -9.453 -17.875 1 98.25 217 PHE B C 1
ATOM 5768 O O . PHE B 1 217 ? 12.812 -9.891 -18.781 1 98.25 217 PHE B O 1
ATOM 5775 N N . MET B 1 218 ? 13 -8.711 -16.906 1 98.31 218 MET B N 1
ATOM 5776 C CA . MET B 1 218 ? 11.602 -8.297 -16.938 1 98.31 218 MET B CA 1
ATOM 5777 C C . MET B 1 218 ? 11.297 -7.543 -18.234 1 98.31 218 MET B C 1
ATOM 5779 O O . MET B 1 218 ? 10.25 -7.754 -18.844 1 98.31 218 MET B O 1
ATOM 5783 N N . ARG B 1 219 ? 12.203 -6.691 -18.672 1 97.81 219 ARG B N 1
ATOM 5784 C CA . ARG B 1 219 ? 12.023 -5.945 -19.906 1 97.81 219 ARG B CA 1
ATOM 5785 C C . ARG B 1 219 ? 12.016 -6.879 -21.109 1 97.81 219 ARG B C 1
ATOM 5787 O O . ARG B 1 219 ? 11.258 -6.672 -22.062 1 97.81 219 ARG B O 1
ATOM 5794 N N . ILE B 1 220 ? 12.898 -7.855 -21.031 1 98 220 ILE B N 1
ATOM 5795 C CA . ILE B 1 220 ? 12.945 -8.828 -22.125 1 98 220 ILE B CA 1
ATOM 5796 C C . ILE B 1 220 ? 11.594 -9.516 -22.25 1 98 220 ILE B C 1
ATOM 5798 O O . ILE B 1 220 ? 11.141 -9.789 -23.375 1 98 220 ILE B O 1
ATOM 5802 N N . TRP B 1 221 ? 10.914 -9.781 -21.125 1 97.5 221 TRP B N 1
ATOM 5803 C CA . TRP B 1 221 ? 9.602 -10.414 -21.156 1 97.5 221 TRP B CA 1
ATOM 5804 C C . TRP B 1 221 ? 8.5 -9.383 -21.391 1 97.5 221 TRP B C 1
ATOM 5806 O O . TRP B 1 221 ? 7.312 -9.695 -21.266 1 97.5 221 TRP B O 1
ATOM 5816 N N . GLY B 1 222 ? 8.852 -8.164 -21.562 1 96.38 222 GLY B N 1
ATOM 5817 C CA . GLY B 1 222 ? 7.883 -7.137 -21.922 1 96.38 222 GLY B CA 1
ATOM 5818 C C . GLY B 1 222 ? 7.117 -6.602 -20.734 1 96.38 222 GLY B C 1
ATOM 5819 O O . GLY B 1 222 ? 5.988 -6.125 -20.875 1 96.38 222 GLY B O 1
ATOM 5820 N N . PHE B 1 223 ? 7.648 -6.691 -19.547 1 97.62 223 PHE B N 1
ATOM 5821 C CA . PHE B 1 223 ? 7.004 -6.137 -18.375 1 97.62 223 PHE B CA 1
ATOM 5822 C C . PHE B 1 223 ? 6.875 -4.621 -18.484 1 97.62 223 PHE B C 1
ATOM 5824 O O . PHE B 1 223 ? 7.816 -3.943 -18.906 1 97.62 223 PHE B O 1
ATOM 5831 N N . ASP B 1 224 ? 5.738 -4.07 -18.188 1 97.31 224 ASP B N 1
ATOM 5832 C CA . ASP B 1 224 ? 5.477 -2.637 -18.266 1 97.31 224 ASP B CA 1
ATOM 5833 C C . ASP B 1 224 ? 5.691 -1.979 -16.891 1 97.31 224 ASP B C 1
ATOM 5835 O O . ASP B 1 224 ? 4.801 -1.99 -16.047 1 97.31 224 ASP B O 1
ATOM 5839 N N . PHE B 1 225 ? 6.805 -1.309 -16.719 1 97.75 225 PHE B N 1
ATOM 5840 C CA . PHE B 1 225 ? 7.156 -0.709 -15.445 1 97.75 225 PHE B CA 1
ATOM 5841 C C . PHE B 1 225 ? 6.285 0.506 -15.156 1 97.75 225 PHE B C 1
ATOM 5843 O O . PHE B 1 225 ? 6.293 1.035 -14.039 1 97.75 225 PHE B O 1
ATOM 5850 N N . GLU B 1 226 ? 5.441 0.976 -16.062 1 97.75 226 GLU B N 1
ATOM 5851 C CA . GLU B 1 226 ? 4.461 2.027 -15.82 1 97.75 226 GLU B CA 1
ATOM 5852 C C . GLU B 1 226 ? 3.17 1.453 -15.242 1 97.75 226 GLU B C 1
ATOM 5854 O O . GLU B 1 226 ? 2.293 2.201 -14.805 1 97.75 226 GLU B O 1
ATOM 5859 N N . ALA B 1 227 ? 3.07 0.082 -15.273 1 97.75 227 ALA B N 1
ATOM 5860 C CA . ALA B 1 227 ? 1.882 -0.595 -14.766 1 97.75 227 ALA B CA 1
ATOM 5861 C C . ALA B 1 227 ? 2.258 -1.675 -13.75 1 97.75 227 ALA B C 1
ATOM 5863 O O . ALA B 1 227 ? 1.498 -2.621 -13.531 1 97.75 227 ALA B O 1
ATOM 5864 N N . GLY B 1 228 ? 3.434 -1.545 -13.234 1 97.69 228 GLY B N 1
ATOM 5865 C CA . GLY B 1 228 ? 3.871 -2.508 -12.234 1 97.69 228 GLY B CA 1
ATOM 5866 C C . GLY B 1 228 ? 5.242 -2.193 -11.664 1 97.69 228 GLY B C 1
ATOM 5867 O O . GLY B 1 228 ? 5.855 -1.19 -12.031 1 97.69 228 GLY B O 1
ATOM 5868 N N . ARG B 1 229 ? 5.676 -3.006 -10.75 1 97.38 229 ARG B N 1
ATOM 5869 C CA . ARG B 1 229 ? 6.969 -2.783 -10.109 1 97.38 229 ARG B CA 1
ATOM 5870 C C . ARG B 1 229 ? 7.543 -4.086 -9.562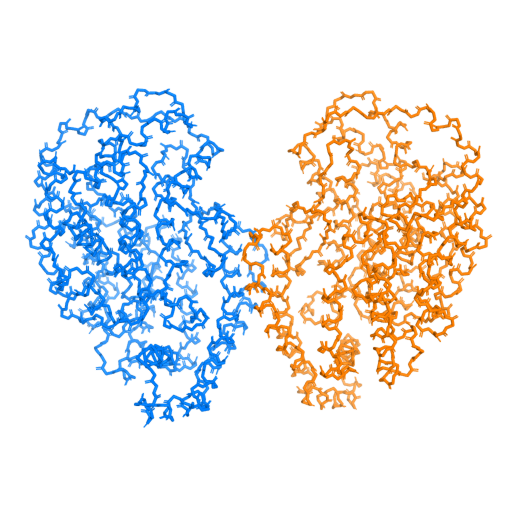 1 97.38 229 ARG B C 1
ATOM 5872 O O . ARG B 1 229 ? 6.867 -5.117 -9.57 1 97.38 229 ARG B O 1
ATOM 5879 N N . LEU B 1 230 ? 8.766 -4.109 -9.164 1 97.81 230 LEU B N 1
ATOM 5880 C CA . LEU B 1 230 ? 9.492 -5.223 -8.562 1 97.81 230 LEU B CA 1
ATOM 5881 C C . LEU B 1 230 ? 9.93 -4.891 -7.141 1 97.81 230 LEU B C 1
ATOM 5883 O O . LEU B 1 230 ? 10.508 -3.828 -6.895 1 97.81 230 LEU B O 1
ATOM 5887 N N . ASP B 1 231 ? 9.57 -5.707 -6.207 1 97.12 231 ASP B N 1
ATOM 5888 C CA . ASP B 1 231 ? 10 -5.527 -4.824 1 97.12 231 ASP B CA 1
ATOM 5889 C C . ASP B 1 231 ? 10.648 -6.801 -4.277 1 97.12 231 ASP B C 1
ATOM 5891 O O . ASP B 1 231 ? 10.602 -7.848 -4.922 1 97.12 231 ASP B O 1
ATOM 5895 N N . LEU B 1 232 ? 11.305 -6.707 -3.148 1 94.69 232 LEU B N 1
ATOM 5896 C CA . LEU B 1 232 ? 11.977 -7.816 -2.488 1 94.69 232 LEU B CA 1
ATOM 5897 C C . LEU B 1 232 ? 11.078 -8.461 -1.446 1 94.69 232 LEU B C 1
ATOM 5899 O O . LEU B 1 232 ? 10.375 -7.77 -0.705 1 94.69 232 LEU B O 1
ATOM 5903 N N . THR B 1 233 ? 10.992 -9.672 -1.422 1 92.75 233 THR B N 1
ATOM 5904 C CA . THR B 1 233 ? 10.312 -10.445 -0.392 1 92.75 233 THR B CA 1
ATOM 5905 C C . THR B 1 233 ? 11.07 -11.742 -0.091 1 92.75 233 THR B C 1
ATOM 5907 O O . THR B 1 233 ? 12.016 -12.086 -0.8 1 92.75 233 THR B O 1
ATOM 5910 N N . VAL B 1 234 ? 10.656 -12.43 0.946 1 84.44 234 VAL B N 1
ATOM 5911 C CA . VAL B 1 234 ? 11.227 -13.734 1.271 1 84.44 234 VAL B CA 1
ATOM 5912 C C . VAL B 1 234 ? 10.68 -14.789 0.313 1 84.44 234 VAL B C 1
ATOM 5914 O O . VAL B 1 234 ? 11.43 -15.625 -0.19 1 84.44 234 VAL B O 1
ATOM 5917 N N . HIS B 1 235 ? 9.414 -14.719 0.065 1 87.38 235 HIS B N 1
ATOM 5918 C CA . HIS B 1 235 ? 8.742 -15.633 -0.855 1 87.38 235 HIS B CA 1
ATOM 5919 C C . HIS B 1 235 ? 8.141 -14.875 -2.033 1 87.38 235 HIS B C 1
ATOM 5921 O O . HIS B 1 235 ? 7.098 -14.227 -1.895 1 87.38 235 HIS B O 1
ATOM 5927 N N . PRO B 1 236 ? 8.688 -15.023 -3.139 1 93.62 236 PRO B N 1
ATOM 5928 C CA . PRO B 1 236 ? 8.25 -14.258 -4.305 1 93.62 236 PRO B CA 1
ATOM 5929 C C . PRO B 1 236 ? 6.789 -14.523 -4.676 1 93.62 236 PRO B C 1
ATOM 5931 O O . PRO B 1 236 ? 6.316 -15.656 -4.539 1 93.62 236 PRO B O 1
ATOM 5934 N N . PHE B 1 237 ? 6.133 -13.562 -5.137 1 95.06 237 PHE B N 1
ATOM 5935 C CA . PHE B 1 237 ? 4.758 -13.68 -5.605 1 95.06 237 PHE B CA 1
ATOM 5936 C C . PHE B 1 237 ? 4.43 -12.562 -6.594 1 95.06 237 PHE B C 1
ATOM 5938 O O . PHE B 1 237 ? 5.203 -11.617 -6.75 1 95.06 237 PHE B O 1
ATOM 5945 N N . THR B 1 238 ? 3.416 -12.727 -7.285 1 96.5 238 THR B N 1
ATOM 5946 C CA . THR B 1 238 ? 2.777 -11.711 -8.117 1 96.5 238 THR B CA 1
ATOM 5947 C C . THR B 1 238 ? 1.424 -11.312 -7.531 1 96.5 238 THR B C 1
ATOM 5949 O O . THR B 1 238 ? 0.608 -12.172 -7.195 1 96.5 238 THR B O 1
ATOM 5952 N N . GLY B 1 239 ? 1.276 -10.078 -7.402 1 94.44 239 GLY B N 1
ATOM 5953 C CA . GLY B 1 239 ? 0.018 -9.656 -6.809 1 94.44 239 GLY B CA 1
ATOM 5954 C C . GLY B 1 239 ? -0.547 -8.398 -7.434 1 94.44 239 GLY B C 1
ATOM 5955 O O . GLY B 1 239 ? 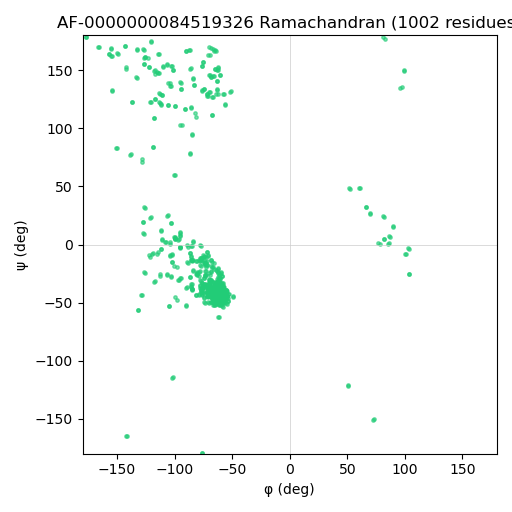-0.182 -8.039 -8.555 1 94.44 239 GLY B O 1
ATOM 5956 N N . MET B 1 240 ? -1.486 -7.867 -6.699 1 93.38 240 MET B N 1
ATOM 5957 C CA . MET B 1 240 ? -2.229 -6.672 -7.094 1 93.38 240 MET B CA 1
ATOM 5958 C C . MET B 1 240 ? -3.217 -6.992 -8.211 1 93.38 240 MET B C 1
ATOM 5960 O O . MET B 1 240 ? -3.838 -8.055 -8.211 1 93.38 240 MET B O 1
ATOM 5964 N N . VAL B 1 241 ? -3.543 -5.988 -9.133 1 94.81 241 VAL B N 1
ATOM 5965 C CA . VAL B 1 241 ? -4.602 -6.117 -10.125 1 94.81 241 VAL B CA 1
ATOM 5966 C C . VAL B 1 241 ? -4.016 -5.969 -11.531 1 94.81 241 VAL B C 1
ATOM 5968 O O . VAL B 1 241 ? -2.816 -5.738 -11.688 1 94.81 241 VAL B O 1
ATOM 5971 N N . LYS B 1 242 ? -4.844 -6.168 -12.508 1 94.62 242 LYS B N 1
ATOM 5972 C CA . LYS B 1 242 ? -4.434 -6.172 -13.906 1 94.62 242 LYS B CA 1
ATOM 5973 C C . LYS B 1 242 ? -3.791 -4.844 -14.297 1 94.62 242 LYS B C 1
ATOM 5975 O O . LYS B 1 242 ? -2.912 -4.801 -15.156 1 94.62 242 LYS B O 1
ATOM 5980 N N . GLU B 1 243 ? -4.227 -3.762 -13.719 1 95.69 243 GLU B N 1
ATOM 5981 C CA . GLU B 1 243 ? -3.807 -2.416 -14.094 1 95.69 243 GLU B CA 1
ATOM 5982 C C . GLU B 1 243 ? -2.523 -2.016 -13.367 1 95.69 243 GLU B C 1
ATOM 5984 O O . GLU B 1 243 ? -1.883 -1.026 -13.734 1 95.69 243 GLU B O 1
ATOM 5989 N N . ASP B 1 244 ? -2.16 -2.756 -12.391 1 97.62 244 ASP B N 1
ATOM 5990 C CA . ASP B 1 244 ? -1.006 -2.531 -11.523 1 97.62 244 ASP B CA 1
ATOM 5991 C C . ASP B 1 244 ? -0.448 -3.852 -11 1 97.62 244 ASP B C 1
ATOM 5993 O O . ASP B 1 244 ? -0.75 -4.254 -9.875 1 97.62 244 ASP B O 1
ATOM 5997 N N . SER B 1 245 ? 0.381 -4.492 -11.805 1 97.62 245 SER B N 1
ATOM 5998 C CA . SER B 1 245 ? 0.917 -5.809 -11.469 1 97.62 245 SER B CA 1
ATOM 5999 C C . SER B 1 245 ? 2.234 -5.691 -10.711 1 97.62 245 SER B C 1
ATOM 6001 O O . SER B 1 245 ? 3.236 -5.234 -11.266 1 97.62 245 SER B O 1
ATOM 6003 N N . ARG B 1 246 ? 2.234 -6.152 -9.5 1 98.06 246 ARG B N 1
ATOM 6004 C CA . ARG B 1 246 ? 3.43 -6.039 -8.664 1 98.06 246 ARG B CA 1
ATOM 6005 C C . ARG B 1 246 ? 4.043 -7.41 -8.406 1 98.06 246 ARG B C 1
ATOM 6007 O O . ARG B 1 246 ? 3.375 -8.305 -7.879 1 98.06 246 ARG B O 1
ATOM 6014 N N . ILE B 1 247 ? 5.277 -7.555 -8.812 1 97.56 247 ILE B N 1
ATOM 6015 C CA . ILE B 1 247 ? 5.996 -8.82 -8.664 1 97.56 247 ILE B CA 1
ATOM 6016 C C . ILE B 1 247 ? 7.098 -8.664 -7.617 1 97.56 247 ILE B C 1
ATOM 6018 O O . ILE B 1 247 ? 7.543 -7.551 -7.336 1 97.56 247 ILE B O 1
ATOM 6022 N N . THR B 1 248 ? 7.41 -9.703 -7.027 1 96.81 248 THR B N 1
ATOM 6023 C CA . THR B 1 248 ? 8.469 -9.695 -6.023 1 96.81 248 THR B CA 1
ATOM 6024 C C . THR B 1 248 ? 9.523 -10.75 -6.336 1 96.81 248 THR B C 1
ATOM 6026 O O . THR B 1 248 ? 9.266 -11.68 -7.102 1 96.81 248 THR B O 1
ATOM 6029 N N . MET B 1 249 ? 10.672 -10.555 -5.871 1 95.19 249 MET B N 1
ATOM 6030 C CA . MET B 1 249 ? 11.773 -11.508 -6.008 1 95.19 249 MET B CA 1
ATOM 6031 C C . MET B 1 249 ? 12.477 -11.719 -4.672 1 95.19 249 MET B C 1
ATOM 6033 O O . MET B 1 249 ? 12.172 -11.039 -3.689 1 95.19 249 MET B O 1
ATOM 6037 N N . SER B 1 250 ? 13.273 -12.695 -4.621 1 93.31 250 SER B N 1
ATOM 6038 C CA . SER B 1 250 ? 14.109 -12.945 -3.451 1 93.31 250 SER B CA 1
ATOM 6039 C C . SER B 1 250 ? 15.586 -12.844 -3.799 1 93.31 250 SER B C 1
ATOM 6041 O O . SER B 1 250 ? 15.984 -13.117 -4.934 1 93.31 250 SER B O 1
ATOM 6043 N N . PHE B 1 251 ? 16.375 -12.461 -2.9 1 93 251 PHE B N 1
ATOM 6044 C CA . PHE B 1 251 ? 17.812 -12.219 -3.072 1 93 251 PHE B CA 1
ATOM 6045 C C . PHE B 1 251 ? 18.625 -13.359 -2.477 1 93 251 PHE B C 1
ATOM 6047 O O . PHE B 1 251 ? 18.25 -13.93 -1.448 1 93 251 PHE B O 1
ATOM 6054 N N . ASN B 1 252 ? 19.578 -13.742 -3.18 1 93.69 252 ASN B N 1
ATOM 6055 C CA . ASN B 1 252 ? 20.594 -14.703 -2.748 1 93.69 252 ASN B CA 1
ATOM 6056 C C . ASN B 1 252 ? 22 -14.266 -3.16 1 93.69 252 ASN B C 1
ATOM 6058 O O . ASN B 1 252 ? 22.281 -14.117 -4.352 1 93.69 252 ASN B O 1
ATOM 6062 N N . GLU B 1 253 ? 22.922 -14.125 -2.201 1 94.69 253 GLU B N 1
ATOM 6063 C CA . GLU B 1 253 ? 24.266 -13.648 -2.502 1 94.69 253 GLU B CA 1
ATOM 6064 C C . GLU B 1 253 ? 25.125 -14.75 -3.129 1 94.69 253 GLU B C 1
ATOM 6066 O O . GLU B 1 253 ? 26.156 -14.469 -3.742 1 94.69 253 GLU B O 1
ATOM 6071 N N . GLU B 1 254 ? 24.641 -15.969 -3.043 1 94.19 254 GLU B N 1
ATOM 6072 C CA . GLU B 1 254 ? 25.469 -17.094 -3.441 1 94.19 254 GLU B CA 1
ATOM 6073 C C . GLU B 1 254 ? 25.047 -17.641 -4.801 1 94.19 254 GLU B C 1
ATOM 6075 O O . GLU B 1 254 ? 25.703 -18.516 -5.367 1 94.19 254 GLU B O 1
ATOM 6080 N N . SER B 1 255 ? 23.984 -17.219 -5.312 1 92.38 255 SER B N 1
ATOM 6081 C CA . SER B 1 255 ? 23.484 -17.766 -6.57 1 92.38 255 SER B CA 1
ATOM 6082 C C . SER B 1 255 ? 22.609 -16.766 -7.305 1 92.38 255 SER B C 1
ATOM 6084 O O . SER B 1 255 ? 21.719 -16.156 -6.703 1 92.38 255 SER B O 1
ATOM 6086 N N . TYR B 1 256 ? 22.859 -16.594 -8.578 1 94.62 256 TYR B N 1
ATOM 6087 C CA . TYR B 1 256 ? 22.047 -15.695 -9.375 1 94.62 256 TYR B CA 1
ATOM 6088 C C . TYR B 1 256 ? 20.719 -16.344 -9.734 1 94.62 256 TYR B C 1
ATOM 6090 O O . TYR B 1 256 ? 19.75 -15.664 -10.109 1 94.62 256 TYR B O 1
ATOM 6098 N N . LYS B 1 257 ? 20.625 -17.688 -9.625 1 94.44 257 LYS B N 1
ATOM 6099 C CA . LYS B 1 257 ? 19.484 -18.438 -10.117 1 94.44 257 LYS B CA 1
ATOM 6100 C C . LYS B 1 257 ? 18.203 -18.062 -9.359 1 94.44 257 LYS B C 1
ATOM 6102 O O . LYS B 1 257 ? 17.141 -17.891 -9.961 1 94.44 257 LYS B O 1
ATOM 6107 N N . GLN B 1 258 ? 18.375 -17.969 -8.117 1 92.5 258 GLN B N 1
ATOM 6108 C CA . GLN B 1 258 ? 17.219 -17.656 -7.301 1 92.5 258 GLN B CA 1
ATOM 6109 C C . GLN B 1 258 ? 16.578 -16.344 -7.73 1 92.5 258 GLN B C 1
ATOM 6111 O O . GLN B 1 258 ? 15.359 -16.266 -7.93 1 92.5 258 GLN B O 1
ATOM 6116 N N . CYS B 1 259 ? 17.375 -15.328 -7.895 1 93.94 259 CYS B N 1
ATOM 6117 C CA . CYS B 1 259 ? 16.891 -14 -8.281 1 93.94 259 CYS B CA 1
ATOM 6118 C C . CYS B 1 259 ? 16.359 -14.008 -9.711 1 93.94 259 CYS B C 1
ATOM 6120 O O . CYS B 1 259 ? 15.234 -13.586 -9.961 1 93.94 259 CYS B O 1
ATOM 6122 N N . VAL B 1 260 ? 17.141 -14.547 -10.602 1 95.81 260 VAL B N 1
ATOM 6123 C CA . VAL B 1 260 ? 16.828 -14.5 -12.023 1 95.81 260 VAL B CA 1
ATOM 6124 C C . VAL B 1 260 ? 15.586 -15.328 -12.312 1 95.81 260 VAL B C 1
ATOM 6126 O O . VAL B 1 260 ? 14.633 -14.836 -12.922 1 95.81 260 VAL B O 1
ATOM 6129 N N . PHE B 1 261 ? 15.555 -16.5 -11.852 1 96.38 261 PHE B N 1
ATOM 6130 C CA . PHE B 1 261 ? 14.477 -17.406 -12.211 1 96.38 261 PHE B CA 1
ATOM 6131 C C . PHE B 1 261 ? 13.195 -17.047 -11.469 1 96.38 261 PHE B C 1
ATOM 6133 O O . PHE B 1 261 ? 12.094 -17.188 -12.016 1 96.38 261 PHE B O 1
ATOM 6140 N N . ALA B 1 262 ? 13.305 -16.609 -10.18 1 96 262 ALA B N 1
ATOM 6141 C CA . ALA B 1 262 ? 12.117 -16.109 -9.484 1 96 262 ALA B CA 1
ATOM 6142 C C . ALA B 1 262 ? 11.5 -14.938 -10.234 1 96 262 ALA B C 1
ATOM 6144 O O . ALA B 1 262 ? 10.273 -14.859 -10.375 1 96 262 ALA B O 1
ATOM 6145 N N . THR B 1 263 ? 12.352 -14.039 -10.703 1 97.62 263 THR B N 1
ATOM 6146 C CA . THR B 1 263 ? 11.883 -12.859 -11.43 1 97.62 263 THR B CA 1
ATOM 6147 C C . THR B 1 263 ? 11.203 -13.266 -12.734 1 97.62 263 THR B C 1
ATOM 6149 O O . THR B 1 263 ? 10.117 -12.781 -13.055 1 97.62 263 THR B O 1
ATOM 6152 N N . ILE B 1 264 ? 11.812 -14.141 -13.453 1 98.19 264 ILE B N 1
ATOM 6153 C CA . ILE B 1 264 ? 11.258 -14.586 -14.727 1 98.19 264 ILE B CA 1
ATOM 6154 C C . ILE B 1 264 ? 9.938 -15.32 -14.484 1 98.19 264 ILE B C 1
ATOM 6156 O O . ILE B 1 264 ? 8.961 -15.102 -15.203 1 98.19 264 ILE B O 1
ATOM 6160 N N . HIS B 1 265 ? 9.891 -16.125 -13.438 1 98.12 265 HIS B N 1
ATOM 6161 C CA . HIS B 1 265 ? 8.695 -16.859 -13.039 1 98.12 265 HIS B CA 1
ATOM 6162 C C . HIS B 1 265 ? 7.535 -15.914 -12.758 1 98.12 265 HIS B C 1
ATOM 6164 O O . HIS B 1 265 ? 6.461 -16.047 -13.344 1 98.12 265 HIS B O 1
ATOM 6170 N N . GLU B 1 266 ? 7.77 -14.945 -11.906 1 98.31 266 GLU B N 1
ATOM 6171 C CA . GLU B 1 266 ? 6.723 -14.008 -11.508 1 98.31 266 GLU B CA 1
ATOM 6172 C C . GLU B 1 266 ? 6.336 -13.094 -12.672 1 98.31 266 GLU B C 1
ATOM 6174 O O . GLU B 1 266 ? 5.18 -12.68 -12.781 1 98.31 266 GLU B O 1
ATOM 6179 N N . THR B 1 267 ? 7.316 -12.805 -13.547 1 98.44 267 THR B N 1
ATOM 6180 C CA . THR B 1 267 ? 6.98 -12.031 -14.734 1 98.44 267 THR B CA 1
ATOM 6181 C C . THR B 1 267 ? 6.039 -12.812 -15.641 1 98.44 267 THR B C 1
ATOM 6183 O O . THR B 1 267 ? 5.156 -12.227 -16.281 1 98.44 267 THR B O 1
ATOM 6186 N N . GLY B 1 268 ? 6.258 -14.109 -15.719 1 98.31 268 GLY B N 1
ATOM 6187 C CA . GLY B 1 268 ? 5.324 -14.953 -16.453 1 98.31 268 GLY B CA 1
ATOM 6188 C C . GLY B 1 268 ? 3.904 -14.867 -15.922 1 98.31 268 GLY B C 1
ATOM 6189 O O . GLY B 1 268 ? 2.955 -14.742 -16.703 1 98.31 268 GLY B O 1
ATOM 6190 N N . HIS B 1 269 ? 3.752 -14.93 -14.609 1 98.12 269 HIS B N 1
ATOM 6191 C CA . HIS B 1 269 ? 2.447 -14.727 -13.992 1 98.12 269 HIS B CA 1
ATOM 6192 C C . HIS B 1 269 ? 1.862 -13.367 -14.375 1 98.12 269 HIS B C 1
ATOM 6194 O O . HIS B 1 269 ? 0.686 -13.273 -14.734 1 98.12 269 HIS B O 1
ATOM 6200 N N . SER B 1 270 ? 2.658 -12.359 -14.273 1 97.94 270 SER B N 1
ATOM 6201 C CA . SER B 1 270 ? 2.221 -10.992 -14.508 1 97.94 270 SER B CA 1
ATOM 6202 C C . SER B 1 270 ? 1.724 -10.805 -15.938 1 97.94 270 SER B C 1
ATOM 6204 O O . SER B 1 270 ? 0.705 -10.148 -16.172 1 97.94 270 SER B O 1
ATOM 6206 N N . LYS B 1 271 ? 2.473 -11.391 -16.859 1 97.19 271 LYS B N 1
ATOM 6207 C CA . LYS B 1 271 ? 2.074 -11.273 -18.266 1 97.19 271 LYS B CA 1
ATOM 6208 C C . LYS B 1 271 ? 0.706 -11.906 -18.5 1 97.19 271 LYS B C 1
ATOM 6210 O O . LYS B 1 271 ? -0.116 -11.359 -19.25 1 97.19 271 LYS B O 1
ATOM 6215 N N . TYR B 1 272 ? 0.466 -12.977 -17.906 1 97.12 272 TYR B N 1
ATOM 6216 C CA . TYR B 1 272 ? -0.839 -13.617 -18.016 1 97.12 272 TYR B CA 1
ATOM 6217 C C . TYR B 1 272 ? -1.92 -12.773 -17.359 1 97.12 272 TYR B C 1
ATOM 6219 O O . TYR B 1 272 ? -2.939 -12.461 -17.984 1 97.12 272 TYR B O 1
ATOM 6227 N N . GLU B 1 273 ? -1.683 -12.352 -16.172 1 95.75 273 GLU B N 1
ATOM 6228 C CA . GLU B 1 273 ? -2.674 -11.625 -15.391 1 95.75 273 GLU B CA 1
ATOM 6229 C C . GLU B 1 273 ? -3.061 -10.312 -16.062 1 95.75 273 GLU B C 1
ATOM 6231 O O . GLU B 1 273 ? -4.23 -9.922 -16.062 1 95.75 273 GLU B O 1
ATOM 6236 N N . THR B 1 274 ? -2.139 -9.586 -16.594 1 95.56 274 THR B N 1
ATOM 6237 C CA . THR B 1 274 ? -2.393 -8.266 -17.156 1 95.56 274 THR B CA 1
ATOM 6238 C C . THR B 1 274 ? -3.051 -8.375 -18.531 1 95.56 274 THR B C 1
ATOM 6240 O O . THR B 1 274 ? -3.586 -7.395 -19.062 1 95.56 274 THR B O 1
ATOM 6243 N N . SER B 1 275 ? -3.053 -9.625 -19.078 1 93.5 275 SER B N 1
ATOM 6244 C CA . SER B 1 275 ? -3.555 -9.789 -20.438 1 93.5 275 SER B CA 1
ATOM 6245 C C . SER B 1 275 ? -4.82 -10.641 -20.469 1 93.5 275 SER B C 1
ATOM 6247 O O . SER B 1 275 ? -5.465 -10.773 -21.5 1 93.5 275 SER B O 1
ATOM 6249 N N . CYS B 1 276 ? -5.176 -11.227 -19.344 1 91.81 276 CYS B N 1
ATOM 6250 C CA . CYS B 1 276 ? -6.145 -12.32 -19.391 1 91.81 276 CYS B CA 1
ATOM 6251 C C . CYS B 1 276 ? -7.551 -11.789 -19.641 1 91.81 276 CYS B C 1
ATOM 6253 O O . CYS B 1 276 ? -7.988 -10.844 -18.984 1 91.81 276 CYS B O 1
ATOM 6255 N N . GLY B 1 277 ? -8.234 -12.508 -20.625 1 92 277 GLY B N 1
ATOM 6256 C CA . GLY B 1 277 ? -9.648 -12.328 -20.906 1 92 277 GLY B CA 1
ATOM 6257 C C . GLY B 1 277 ? -9.93 -11.156 -21.828 1 92 277 GLY B C 1
ATOM 6258 O O . GLY B 1 277 ? -9.008 -10.484 -22.281 1 92 277 GLY B O 1
ATOM 6259 N N . PRO B 1 278 ? -11.219 -10.984 -22.172 1 92.75 278 PRO B N 1
ATOM 6260 C CA . PRO B 1 278 ? -11.609 -9.805 -22.938 1 92.75 278 PRO B CA 1
ATOM 6261 C C . PRO B 1 278 ? -11.453 -8.508 -22.141 1 92.75 278 PRO B C 1
ATOM 6263 O O . PRO B 1 278 ? -12.234 -8.242 -21.234 1 92.75 278 PRO B O 1
ATOM 6266 N N . ILE B 1 279 ? -10.516 -7.75 -22.578 1 88.31 279 ILE B N 1
ATOM 6267 C CA . ILE B 1 279 ? -10.023 -6.625 -21.781 1 88.31 279 ILE B CA 1
ATOM 6268 C C . ILE B 1 279 ? -11.156 -5.617 -21.562 1 88.31 279 ILE B C 1
ATOM 6270 O O . ILE B 1 279 ? -11.148 -4.887 -20.578 1 88.31 279 ILE B O 1
ATOM 6274 N N . GLU B 1 280 ? -12.211 -5.656 -22.438 1 90.38 280 GLU B N 1
ATOM 6275 C CA . GLU B 1 280 ? -13.344 -4.742 -22.312 1 90.38 280 GLU B CA 1
ATOM 6276 C C . GLU B 1 280 ? -14.211 -5.09 -21.109 1 90.38 280 GLU B C 1
ATOM 6278 O O . GLU B 1 280 ? -15.031 -4.277 -20.688 1 90.38 280 GLU B O 1
ATOM 6283 N N . LEU B 1 281 ? -14.023 -6.266 -20.656 1 93.88 281 LEU B N 1
ATOM 6284 C CA . LEU B 1 281 ? -14.812 -6.703 -19.516 1 93.88 281 LEU B CA 1
ATOM 6285 C C . LEU B 1 281 ? -13.953 -6.746 -18.25 1 93.88 281 LEU B C 1
ATOM 6287 O O . LEU B 1 281 ? -14.242 -7.508 -17.328 1 93.88 281 LEU B O 1
ATOM 6291 N N . ARG B 1 282 ? -12.906 -5.961 -18.25 1 93.12 282 ARG B N 1
ATOM 6292 C CA . ARG B 1 282 ? -12.102 -5.836 -17.047 1 93.12 282 ARG B CA 1
ATOM 6293 C C . ARG B 1 282 ? -12.977 -5.504 -15.836 1 93.12 282 ARG B C 1
ATOM 6295 O O . ARG B 1 282 ? -13.852 -4.633 -15.922 1 93.12 282 ARG B O 1
ATOM 6302 N N . GLY B 1 283 ? -12.789 -6.246 -14.727 1 94.88 283 GLY B N 1
ATOM 6303 C CA . GLY B 1 283 ? -13.609 -6.109 -13.539 1 94.88 283 GLY B CA 1
ATOM 6304 C C . GLY B 1 283 ? -14.664 -7.191 -13.414 1 94.88 283 GLY B C 1
ATOM 6305 O O . GLY B 1 283 ? -15.328 -7.305 -12.375 1 94.88 283 GLY B O 1
ATOM 6306 N N . GLN B 1 284 ? -14.75 -7.945 -14.484 1 97.69 284 GLN B N 1
ATOM 6307 C CA . GLN B 1 284 ? -15.688 -9.062 -14.484 1 97.69 284 GLN B CA 1
ATOM 6308 C C . GLN B 1 284 ? -14.953 -10.398 -14.359 1 97.69 284 GLN B C 1
ATOM 6310 O O . GLN B 1 284 ? -13.805 -10.523 -14.797 1 97.69 284 GLN B O 1
ATOM 6315 N N . PRO B 1 285 ? -15.633 -11.445 -13.844 1 97.56 285 PRO B N 1
ATOM 6316 C CA . PRO B 1 285 ? -14.992 -12.742 -13.609 1 97.56 285 PRO B CA 1
ATOM 6317 C C . PRO B 1 285 ? -14.445 -13.367 -14.891 1 97.56 285 PRO B C 1
ATOM 6319 O O . PRO B 1 285 ? -13.422 -14.062 -14.859 1 97.56 285 PRO B O 1
ATOM 6322 N N . VAL B 1 286 ? -15.047 -13.086 -16.031 1 97.69 286 VAL B N 1
ATOM 6323 C CA . VAL B 1 286 ? -14.641 -13.719 -17.281 1 97.69 286 VAL B CA 1
ATOM 6324 C C . VAL B 1 286 ? -13.25 -13.219 -17.672 1 97.69 286 VAL B C 1
ATOM 6326 O O . VAL B 1 286 ? -12.539 -13.891 -18.438 1 97.69 286 VAL B O 1
ATOM 6329 N N . CYS B 1 287 ? -12.812 -12.117 -17.125 1 96.5 287 CYS B N 1
ATOM 6330 C CA . CYS B 1 287 ? -11.539 -11.508 -17.453 1 96.5 287 CYS B CA 1
ATOM 6331 C C . CYS B 1 287 ? -10.453 -11.922 -16.469 1 96.5 287 CYS B C 1
ATOM 6333 O O . CYS B 1 287 ? -9.328 -11.43 -16.531 1 96.5 287 CYS B O 1
ATOM 6335 N N . GLU B 1 288 ? -10.719 -12.859 -15.57 1 95.75 288 GLU B N 1
ATOM 6336 C CA . GLU B 1 288 ? -9.75 -13.352 -14.602 1 95.75 288 GLU B CA 1
ATOM 6337 C C . GLU B 1 288 ? -8.969 -14.539 -15.148 1 95.75 288 GLU B C 1
ATOM 6339 O O . GLU B 1 288 ? -9.266 -15.039 -16.234 1 95.75 288 GLU B O 1
ATOM 6344 N N . GLY B 1 289 ? -7.875 -14.852 -14.414 1 95.75 289 GLY B N 1
ATOM 6345 C CA . GLY B 1 289 ? -7.156 -16.062 -14.773 1 95.75 289 GLY B CA 1
ATOM 6346 C C . GLY B 1 289 ? -7.984 -17.312 -14.602 1 95.75 289 GLY B C 1
ATOM 6347 O O . GLY B 1 289 ? -8.742 -17.438 -13.633 1 95.75 289 GLY B O 1
ATOM 6348 N N . ARG B 1 290 ? -7.883 -18.156 -15.406 1 96.38 290 ARG B N 1
ATOM 6349 C CA . ARG B 1 290 ? -8.727 -19.344 -15.5 1 96.38 290 ARG B CA 1
ATOM 6350 C C . ARG B 1 290 ? -8.57 -20.219 -14.258 1 96.38 290 ARG B C 1
ATOM 6352 O O . ARG B 1 290 ? -9.562 -20.688 -13.703 1 96.38 290 ARG B O 1
ATOM 6359 N N . SER B 1 291 ? -7.371 -20.5 -13.883 1 97 291 SER B N 1
ATOM 6360 C CA . SER B 1 291 ? -7.09 -21.422 -12.781 1 97 291 SER B CA 1
ATOM 6361 C C . SER B 1 291 ? -5.633 -21.312 -12.344 1 97 291 SER B C 1
ATOM 6363 O O . SER B 1 291 ? -4.824 -20.656 -13 1 97 291 SER B O 1
ATOM 6365 N N . MET B 1 292 ? -5.332 -21.938 -11.25 1 97.06 292 MET B N 1
ATOM 6366 C CA . MET B 1 292 ? -3.947 -21.984 -10.789 1 97.06 292 MET B CA 1
ATOM 6367 C C . MET B 1 292 ? -3.084 -22.828 -11.719 1 97.06 292 MET B C 1
ATOM 6369 O O . MET B 1 292 ? -1.903 -22.531 -11.914 1 97.06 292 MET B O 1
ATOM 6373 N N . THR B 1 293 ? -3.668 -23.797 -12.32 1 97.69 293 THR B N 1
ATOM 6374 C CA . THR B 1 293 ? -2.943 -24.609 -13.297 1 97.69 293 THR B CA 1
ATOM 6375 C C . THR B 1 293 ? -2.508 -23.766 -14.484 1 97.69 293 THR B C 1
ATOM 6377 O O . THR B 1 293 ? -1.341 -23.797 -14.883 1 97.69 293 THR B O 1
ATOM 6380 N N . VAL B 1 294 ? -3.457 -23.062 -15.016 1 97.44 294 VAL B N 1
ATOM 6381 C CA . VAL B 1 294 ? -3.148 -22.234 -16.188 1 97.44 294 VAL B CA 1
ATOM 6382 C C . VAL B 1 294 ? -2.182 -21.125 -15.789 1 97.44 294 VAL B C 1
ATOM 6384 O O . VAL B 1 294 ? -1.23 -20.828 -16.516 1 97.44 294 VAL B O 1
ATOM 6387 N N . HIS B 1 295 ? -2.434 -20.547 -14.641 1 97.06 295 HIS B N 1
ATOM 6388 C CA . HIS B 1 295 ? -1.541 -19.516 -14.133 1 97.06 295 HIS B CA 1
ATOM 6389 C C . HIS B 1 295 ? -0.119 -20.047 -13.977 1 97.06 295 HIS B C 1
ATOM 6391 O O . HIS B 1 295 ? 0.834 -19.422 -14.453 1 97.06 295 HIS B O 1
ATOM 6397 N N . GLU B 1 296 ? 0.011 -21.156 -13.367 1 97.75 296 GLU B N 1
ATOM 6398 C CA . GLU B 1 296 ? 1.312 -21.781 -13.156 1 97.75 296 GLU B CA 1
ATOM 6399 C C . GLU B 1 296 ? 1.957 -22.188 -14.484 1 97.75 296 GLU B C 1
ATOM 6401 O O . GLU B 1 296 ? 3.18 -22.141 -14.625 1 97.75 296 GLU B O 1
ATOM 6406 N N . SER B 1 297 ? 1.152 -22.562 -15.445 1 98.19 297 SER B N 1
ATOM 6407 C CA . SER B 1 297 ? 1.697 -22.938 -16.75 1 98.19 297 SER B CA 1
ATOM 6408 C C . SER B 1 297 ? 2.4 -21.75 -17.406 1 98.19 297 SER B C 1
ATOM 6410 O O . SER B 1 297 ? 3.406 -21.922 -18.094 1 98.19 297 SER B O 1
ATOM 6412 N N . GLN B 1 298 ? 1.888 -20.562 -17.125 1 98.31 298 GLN B N 1
ATOM 6413 C CA . GLN B 1 298 ? 2.49 -19.391 -17.734 1 98.31 298 GLN B CA 1
ATOM 6414 C C . GLN B 1 298 ? 3.809 -19.031 -17.062 1 98.31 298 GLN B C 1
ATOM 6416 O O . GLN B 1 298 ? 4.766 -18.625 -17.734 1 98.31 298 GLN B O 1
ATOM 6421 N N . SER B 1 299 ? 3.871 -19.109 -15.766 1 98.19 299 SER B N 1
ATOM 6422 C CA . SER B 1 299 ? 5.117 -18.859 -15.047 1 98.19 299 SER B CA 1
ATOM 6423 C C . SER B 1 299 ? 6.168 -19.906 -15.367 1 98.19 299 SER B C 1
ATOM 6425 O O . SER B 1 299 ? 7.336 -19.578 -15.594 1 98.19 299 SER B O 1
ATOM 6427 N N . ARG B 1 300 ? 5.766 -21.156 -15.453 1 98.19 300 ARG B N 1
ATOM 6428 C CA . ARG B 1 300 ? 6.68 -22.266 -15.758 1 98.19 300 ARG B CA 1
ATOM 6429 C C . ARG B 1 300 ? 7.137 -22.203 -17.219 1 98.19 300 ARG B C 1
ATOM 6431 O O . ARG B 1 300 ? 8.266 -22.562 -17.531 1 98.19 300 ARG B O 1
ATOM 6438 N N . PHE B 1 301 ? 6.219 -21.781 -18.078 1 98.69 301 PHE B N 1
ATOM 6439 C CA . PHE B 1 301 ? 6.594 -21.562 -19.469 1 98.69 301 PHE B CA 1
ATOM 6440 C C . PHE B 1 301 ? 7.785 -20.609 -19.562 1 98.69 301 PHE B C 1
ATOM 6442 O O . PHE B 1 301 ? 8.75 -20.891 -20.281 1 98.69 301 PHE B O 1
ATOM 6449 N N . ALA B 1 302 ? 7.727 -19.531 -18.781 1 98.5 302 ALA B N 1
ATOM 6450 C CA . ALA B 1 302 ? 8.781 -18.516 -18.781 1 98.5 302 ALA B CA 1
ATOM 6451 C C . ALA B 1 302 ? 10.031 -19.031 -18.078 1 98.5 302 ALA B C 1
ATOM 6453 O O . ALA B 1 302 ? 11.117 -19.062 -18.656 1 98.5 302 ALA B O 1
ATOM 6454 N N . GLU B 1 303 ? 9.914 -19.547 -16.922 1 97.88 303 GLU B N 1
ATOM 6455 C CA . GLU B 1 303 ? 11.016 -19.891 -16.031 1 97.88 303 GLU B CA 1
ATOM 6456 C C . GLU B 1 303 ? 11.742 -21.156 -16.5 1 97.88 303 GLU B C 1
ATOM 6458 O O . GLU B 1 303 ? 12.969 -21.188 -16.547 1 97.88 303 GLU B O 1
ATOM 6463 N N . VAL B 1 304 ? 10.945 -22.125 -16.844 1 97.94 304 VAL B N 1
ATOM 6464 C CA . VAL B 1 304 ? 11.523 -23.453 -17.031 1 97.94 304 VAL B CA 1
ATOM 6465 C C . VAL B 1 304 ? 11.625 -23.781 -18.516 1 97.94 304 VAL B C 1
ATOM 6467 O O . VAL B 1 304 ? 12.711 -24.078 -19.016 1 97.94 304 VAL B O 1
ATOM 6470 N N . VAL B 1 305 ? 10.523 -23.656 -19.219 1 98.38 305 VAL B N 1
ATOM 6471 C CA . VAL B 1 305 ? 10.516 -24.047 -20.625 1 98.38 305 VAL B CA 1
ATOM 6472 C C . VAL B 1 305 ? 11.477 -23.172 -21.406 1 98.38 305 VAL B C 1
ATOM 6474 O O . VAL B 1 305 ? 12.305 -23.672 -22.188 1 98.38 305 VAL B O 1
ATOM 6477 N N . ILE B 1 306 ? 11.406 -21.875 -21.141 1 98.5 306 ILE B N 1
ATOM 6478 C CA . ILE B 1 306 ? 12.305 -20.953 -21.812 1 98.5 306 ILE B CA 1
ATOM 6479 C C . ILE B 1 306 ? 13.586 -20.781 -21 1 98.5 306 ILE B C 1
ATOM 6481 O O . ILE B 1 306 ? 14.688 -21 -21.5 1 98.5 306 ILE B O 1
ATOM 6485 N N . GLY B 1 307 ? 13.469 -20.469 -19.734 1 97.94 307 GLY B N 1
ATOM 6486 C CA . GLY B 1 307 ? 14.578 -20.047 -18.891 1 97.94 307 GLY B CA 1
ATOM 6487 C C . GLY B 1 307 ? 15.641 -21.109 -18.734 1 97.94 307 GLY B C 1
ATOM 6488 O O . GLY B 1 307 ? 16.828 -20.797 -18.562 1 97.94 307 GLY B O 1
ATOM 6489 N N . CYS B 1 308 ? 15.297 -22.359 -18.828 1 97.44 308 CYS B N 1
ATOM 6490 C CA . CYS B 1 308 ? 16.25 -23.453 -18.641 1 97.44 308 CYS B CA 1
ATOM 6491 C C . CYS B 1 308 ? 16.719 -24 -19.984 1 97.44 308 CYS B C 1
ATOM 6493 O O . CYS B 1 308 ? 17.5 -24.953 -20.031 1 97.44 308 CYS B O 1
ATOM 6495 N N . SER B 1 309 ? 16.328 -23.422 -21.109 1 97.81 309 SER B N 1
ATOM 6496 C CA . SER B 1 309 ? 16.703 -23.922 -22.438 1 97.81 309 SER B CA 1
ATOM 6497 C C . SER B 1 309 ? 18.156 -23.578 -22.766 1 97.81 309 SER B C 1
ATOM 6499 O O . SER B 1 309 ? 18.734 -22.656 -22.188 1 97.81 309 SER B O 1
ATOM 6501 N N . SER B 1 310 ? 18.719 -24.344 -23.672 1 97.38 310 SER B N 1
ATOM 6502 C CA . SER B 1 310 ? 20.062 -24.078 -24.141 1 97.38 310 SER B CA 1
ATOM 6503 C C . SER B 1 310 ? 20.156 -22.719 -24.828 1 97.38 310 SER B C 1
ATOM 6505 O O . SER B 1 310 ? 21.141 -22 -24.688 1 97.38 310 SER B O 1
ATOM 6507 N N . ALA B 1 311 ? 19.125 -22.359 -25.531 1 98.06 311 ALA B N 1
ATOM 6508 C CA . ALA B 1 311 ? 19.078 -21.062 -26.203 1 98.06 311 ALA B CA 1
ATOM 6509 C C . ALA B 1 311 ? 19.109 -19.922 -25.188 1 98.06 311 ALA B C 1
ATOM 6511 O O . ALA B 1 311 ? 19.719 -18.875 -25.453 1 98.06 311 ALA B O 1
ATOM 6512 N N . PHE B 1 312 ? 18.422 -20.062 -24.094 1 98.31 312 PHE B N 1
ATOM 6513 C CA . PHE B 1 312 ? 18.391 -19.031 -23.062 1 98.31 312 PHE B CA 1
ATOM 6514 C C . PHE B 1 312 ? 19.781 -18.812 -22.469 1 98.31 312 PHE B C 1
ATOM 6516 O O . PHE B 1 312 ? 20.141 -17.688 -22.109 1 98.31 312 PHE B O 1
ATOM 6523 N N . ALA B 1 313 ? 20.531 -19.906 -22.297 1 98.19 313 ALA B N 1
ATOM 6524 C CA . ALA B 1 313 ? 21.891 -19.766 -21.781 1 98.19 313 ALA B CA 1
ATOM 6525 C C . ALA B 1 313 ? 22.703 -18.812 -22.641 1 98.19 313 ALA B C 1
ATOM 6527 O O . ALA B 1 313 ? 23.547 -18.062 -22.125 1 98.19 313 ALA B O 1
ATOM 6528 N N . GLU B 1 314 ? 22.484 -18.906 -23.938 1 98.31 314 GLU B N 1
ATOM 6529 C CA . GLU B 1 314 ? 23.156 -17.984 -24.844 1 98.31 314 GLU B CA 1
ATOM 6530 C C . GLU B 1 314 ? 22.719 -16.547 -24.594 1 98.31 314 GLU B C 1
ATOM 6532 O O . GLU B 1 314 ? 23.547 -15.617 -24.656 1 98.31 314 GLU B O 1
ATOM 6537 N N . LEU B 1 315 ? 21.469 -16.344 -24.297 1 98.38 315 LEU B N 1
ATOM 6538 C CA . LEU B 1 315 ? 20.938 -15.023 -23.969 1 98.38 315 LEU B CA 1
ATOM 6539 C C . LEU B 1 315 ? 21.469 -14.539 -22.625 1 98.38 315 LEU B C 1
ATOM 6541 O O . LEU B 1 315 ? 21.859 -13.375 -22.484 1 98.38 315 LEU B O 1
ATOM 6545 N N . ALA B 1 316 ? 21.5 -15.398 -21.609 1 98.31 316 ALA B N 1
ATOM 6546 C CA . ALA B 1 316 ? 21.734 -15.031 -20.219 1 98.31 316 ALA B CA 1
ATOM 6547 C C . ALA B 1 316 ? 23.219 -14.742 -19.969 1 98.31 316 ALA B C 1
ATOM 6549 O O . ALA B 1 316 ? 23.547 -13.891 -19.141 1 98.31 316 ALA B O 1
ATOM 6550 N N . THR B 1 317 ? 24.094 -15.453 -20.672 1 98.31 317 THR B N 1
ATOM 6551 C CA . THR B 1 317 ? 25.516 -15.453 -20.344 1 98.31 317 THR B CA 1
ATOM 6552 C C . THR B 1 317 ? 26.094 -14.047 -20.453 1 98.31 317 THR B C 1
ATOM 6554 O O . THR B 1 317 ? 26.719 -13.547 -19.5 1 98.31 317 THR B O 1
ATOM 6557 N N . PRO B 1 318 ? 25.906 -13.359 -21.547 1 98.25 318 PRO B N 1
ATOM 6558 C CA . PRO B 1 318 ? 26.438 -12 -21.594 1 98.25 318 PRO B CA 1
ATOM 6559 C C . PRO B 1 318 ? 25.812 -11.07 -20.562 1 98.25 318 PRO B C 1
ATOM 6561 O O . PRO B 1 318 ? 26.484 -10.164 -20.047 1 98.25 318 PRO B O 1
ATOM 6564 N N . LEU B 1 319 ? 24.531 -11.219 -20.25 1 98.06 319 LEU B N 1
ATOM 6565 C CA . LEU B 1 319 ? 23.859 -10.398 -19.25 1 98.06 319 LEU B CA 1
ATOM 6566 C C . LEU B 1 319 ? 24.422 -10.672 -17.859 1 98.06 319 LEU B C 1
ATOM 6568 O O . LEU B 1 319 ? 24.578 -9.75 -17.047 1 98.06 319 LEU B O 1
ATOM 6572 N N . LEU B 1 320 ? 24.703 -11.953 -17.594 1 98.19 320 LEU B N 1
ATOM 6573 C CA . LEU B 1 320 ? 25.312 -12.32 -16.328 1 98.19 320 LEU B CA 1
ATOM 6574 C C . LEU B 1 320 ? 26.688 -11.656 -16.172 1 98.19 320 LEU B C 1
ATOM 6576 O O . LEU B 1 320 ? 27 -11.102 -15.125 1 98.19 320 LEU B O 1
ATOM 6580 N N . ARG B 1 321 ? 27.438 -11.68 -17.266 1 97.75 321 ARG B N 1
ATOM 6581 C CA . ARG B 1 321 ? 28.75 -11.055 -17.234 1 97.75 321 ARG B CA 1
ATOM 6582 C C . ARG B 1 321 ? 28.641 -9.547 -17.047 1 97.75 321 ARG B C 1
ATOM 6584 O O . ARG B 1 321 ? 29.391 -8.953 -16.281 1 97.75 321 ARG B O 1
ATOM 6591 N N . GLU B 1 322 ? 27.719 -9 -17.703 1 97.5 322 GLU B N 1
ATOM 6592 C CA . GLU B 1 322 ? 27.531 -7.555 -17.672 1 97.5 322 GLU B CA 1
ATOM 6593 C C . GLU B 1 322 ? 27.141 -7.09 -16.266 1 97.5 322 GLU B C 1
ATOM 6595 O O . GLU B 1 322 ? 27.656 -6.094 -15.766 1 97.5 322 GLU B O 1
ATOM 6600 N N . HIS B 1 323 ? 26.281 -7.758 -15.641 1 97.06 323 HIS B N 1
ATOM 6601 C CA . HIS B 1 323 ? 25.688 -7.258 -14.406 1 97.06 323 HIS B CA 1
ATOM 6602 C C . HIS B 1 323 ? 26.406 -7.816 -13.18 1 97.06 323 HIS B C 1
ATOM 6604 O O . HIS B 1 323 ? 26.469 -7.156 -12.141 1 97.06 323 HIS B O 1
ATOM 6610 N N . LEU B 1 324 ? 26.969 -9.07 -13.312 1 96.94 324 LEU B N 1
ATOM 6611 C CA . LEU B 1 324 ? 27.516 -9.719 -12.117 1 96.94 324 LEU B CA 1
ATOM 6612 C C . LEU B 1 324 ? 29.031 -9.828 -12.211 1 96.94 324 LEU B C 1
ATOM 6614 O O . LEU B 1 324 ? 29.688 -10.312 -11.273 1 96.94 324 LEU B O 1
ATOM 6618 N N . GLY B 1 325 ? 29.578 -9.438 -13.289 1 96 325 GLY B N 1
ATOM 6619 C CA . GLY B 1 325 ? 31.016 -9.469 -13.477 1 96 325 GLY B CA 1
ATOM 6620 C C . GLY B 1 325 ? 31.5 -10.672 -14.266 1 96 325 GLY B C 1
ATOM 6621 O O . GLY B 1 325 ? 30.922 -11.758 -14.164 1 96 325 GLY B O 1
ATOM 6622 N N . ASP B 1 326 ? 32.562 -10.445 -14.969 1 95.56 326 ASP B N 1
ATOM 6623 C CA . ASP B 1 326 ? 33.156 -11.531 -15.742 1 95.56 326 ASP B CA 1
ATOM 6624 C C . ASP B 1 326 ? 33.844 -12.555 -14.828 1 95.56 326 ASP B C 1
ATOM 6626 O O . ASP B 1 326 ? 34.531 -12.195 -13.875 1 95.56 326 ASP B O 1
ATOM 6630 N N . GLN B 1 327 ? 33.469 -13.875 -15.078 1 95.75 327 GLN B N 1
ATOM 6631 C CA . GLN B 1 327 ? 34.062 -14.969 -14.328 1 95.75 327 GLN B CA 1
ATOM 6632 C C . GLN B 1 327 ? 34 -16.266 -15.125 1 95.75 327 GLN B C 1
ATOM 6634 O O . GLN B 1 327 ? 33.188 -16.406 -16.047 1 95.75 327 GLN B O 1
ATOM 6639 N N . PRO B 1 328 ? 34.781 -17.203 -14.758 1 96.5 328 PRO B N 1
ATOM 6640 C CA . PRO B 1 328 ? 34.906 -18.438 -15.523 1 96.5 328 PRO B CA 1
ATOM 6641 C C . PRO B 1 328 ? 33.594 -19.219 -15.594 1 96.5 328 PRO B C 1
ATOM 6643 O O . PRO B 1 328 ? 33.344 -19.938 -16.562 1 96.5 328 PRO B O 1
ATOM 6646 N N . ALA B 1 329 ? 32.781 -19.016 -14.695 1 96.88 329 ALA B N 1
ATOM 6647 C CA . ALA B 1 329 ? 31.516 -19.766 -14.633 1 96.88 329 ALA B CA 1
ATOM 6648 C C . ALA B 1 329 ? 30.547 -19.312 -15.719 1 96.88 329 ALA B C 1
ATOM 6650 O O . ALA B 1 329 ? 29.609 -20.031 -16.062 1 96.88 329 ALA B O 1
ATOM 6651 N N . PHE B 1 330 ? 30.766 -18.109 -16.281 1 97.69 330 PHE B N 1
ATOM 6652 C CA . PHE B 1 330 ? 29.781 -17.531 -17.188 1 97.69 330 PHE B CA 1
ATOM 6653 C C . PHE B 1 330 ? 30.188 -17.75 -18.641 1 97.69 330 PHE B C 1
ATOM 6655 O O . PHE B 1 330 ? 30.406 -16.781 -19.375 1 97.69 330 PHE B O 1
ATOM 6662 N N . THR B 1 331 ? 30.312 -19.016 -18.969 1 97.81 331 THR B N 1
ATOM 6663 C CA . THR B 1 331 ? 30.312 -19.469 -20.359 1 97.81 331 THR B CA 1
ATOM 6664 C C . THR B 1 331 ? 28.969 -20.078 -20.734 1 97.81 331 THR B C 1
ATOM 6666 O O . THR B 1 331 ? 28.266 -20.609 -19.875 1 97.81 331 THR B O 1
ATOM 6669 N N . VAL B 1 332 ? 28.656 -20.016 -21.984 1 97.75 332 VAL B N 1
ATOM 6670 C CA . VAL B 1 332 ? 27.359 -20.516 -22.438 1 97.75 332 VAL B CA 1
ATOM 6671 C C . VAL B 1 332 ? 27.172 -21.969 -22.016 1 97.75 332 VAL B C 1
ATOM 6673 O O . VAL B 1 332 ? 26.141 -22.344 -21.469 1 97.75 332 VAL B O 1
ATOM 6676 N N . GLU B 1 333 ? 28.188 -22.766 -22.156 1 96.38 333 GLU B N 1
ATOM 6677 C CA . GLU B 1 333 ? 28.109 -24.172 -21.828 1 96.38 333 GLU B CA 1
ATOM 6678 C C . GLU B 1 333 ? 27.938 -24.391 -20.328 1 96.38 333 GLU B C 1
ATOM 6680 O O . GLU B 1 333 ? 27.125 -25.203 -19.906 1 96.38 333 GLU B O 1
ATOM 6685 N N . ASN B 1 334 ? 28.703 -23.672 -19.562 1 97.25 334 ASN B N 1
ATOM 6686 C CA . ASN B 1 334 ? 28.609 -23.844 -18.125 1 97.25 334 ASN B CA 1
ATOM 6687 C C . ASN B 1 334 ? 27.297 -23.312 -17.578 1 97.25 334 ASN B C 1
ATOM 6689 O O . ASN B 1 334 ? 26.719 -23.891 -16.656 1 97.25 334 ASN B O 1
ATOM 6693 N N . VAL B 1 335 ? 26.812 -22.188 -18.141 1 97.25 335 VAL B N 1
ATOM 6694 C CA . VAL B 1 335 ? 25.531 -21.625 -17.719 1 97.25 335 VAL B CA 1
ATOM 6695 C C . VAL B 1 335 ? 24.406 -22.625 -18.047 1 97.25 335 VAL B C 1
ATOM 6697 O O . VAL B 1 335 ? 23.5 -22.812 -17.25 1 97.25 335 VAL B O 1
ATOM 6700 N N . ARG B 1 336 ? 24.484 -23.203 -19.188 1 96.31 336 ARG B N 1
ATOM 6701 C CA . ARG B 1 336 ? 23.516 -24.234 -19.531 1 96.31 336 ARG B CA 1
ATOM 6702 C C . ARG B 1 336 ? 23.531 -25.359 -18.5 1 96.31 336 ARG B C 1
ATOM 6704 O O . ARG B 1 336 ? 22.484 -25.812 -18.047 1 96.31 336 ARG B O 1
ATOM 6711 N N . LYS B 1 337 ? 24.75 -25.828 -18.141 1 94.75 337 LYS B N 1
ATOM 6712 C CA . LYS B 1 337 ? 24.891 -26.922 -17.172 1 94.75 337 LYS B CA 1
ATOM 6713 C C . LYS B 1 337 ? 24.328 -26.516 -15.82 1 94.75 337 LYS B C 1
ATOM 6715 O O . LYS B 1 337 ? 23.656 -27.297 -15.148 1 94.75 337 LYS B O 1
ATOM 6720 N N . LEU B 1 338 ? 24.625 -25.328 -15.477 1 94.62 338 LEU B N 1
ATOM 6721 C CA . LEU B 1 338 ? 24.125 -24.812 -14.203 1 94.62 338 LEU B CA 1
ATOM 6722 C C . LEU B 1 338 ? 22.609 -24.797 -14.188 1 94.62 338 LEU B C 1
ATOM 6724 O O . LEU B 1 338 ? 21.984 -25.156 -13.18 1 94.62 338 LEU B O 1
ATOM 6728 N N . ASN B 1 339 ? 22 -24.391 -15.281 1 95.19 339 ASN B N 1
ATOM 6729 C CA . ASN B 1 339 ? 20.562 -24.203 -15.359 1 95.19 339 ASN B CA 1
ATOM 6730 C C . ASN B 1 339 ? 19.828 -25.547 -15.531 1 95.19 339 ASN B C 1
ATOM 6732 O O . ASN B 1 339 ? 18.656 -25.672 -15.18 1 95.19 339 ASN B O 1
ATOM 6736 N N . GLN B 1 340 ? 20.516 -26.562 -16.047 1 95.25 340 GLN B N 1
ATOM 6737 C CA . GLN B 1 340 ? 19.859 -27.828 -16.375 1 95.25 340 GLN B CA 1
ATOM 6738 C C . GLN B 1 340 ? 20.328 -28.953 -15.438 1 95.25 340 GLN B C 1
ATOM 6740 O O . GLN B 1 340 ? 20.062 -30.125 -15.688 1 95.25 340 GLN B O 1
ATOM 6745 N N . GLN B 1 341 ? 21.016 -28.516 -14.398 1 92.88 341 GLN B N 1
ATOM 6746 C CA . GLN B 1 341 ? 21.516 -29.531 -13.469 1 92.88 341 GLN B CA 1
ATOM 6747 C C . GLN B 1 341 ? 20.375 -30.297 -12.82 1 92.88 341 GLN B C 1
ATOM 6749 O O . GLN B 1 341 ? 19.391 -29.703 -12.359 1 92.88 341 GLN B O 1
ATOM 6754 N N . VAL B 1 342 ? 20.469 -31.672 -12.859 1 94 342 VAL B N 1
ATOM 6755 C CA . VAL B 1 342 ? 19.469 -32.562 -12.25 1 94 342 VAL B CA 1
ATOM 6756 C C . VAL B 1 342 ? 20.031 -33.156 -10.977 1 94 342 VAL B C 1
ATOM 6758 O O . VAL B 1 342 ? 21.125 -33.75 -10.984 1 94 342 VAL B O 1
ATOM 6761 N N . THR B 1 343 ? 19.453 -32.938 -9.914 1 89.19 343 THR B N 1
ATOM 6762 C CA . THR B 1 343 ? 19.828 -33.531 -8.641 1 89.19 343 THR B CA 1
ATOM 6763 C C . THR B 1 343 ? 18.594 -34.062 -7.922 1 89.19 343 THR B C 1
ATOM 6765 O O . THR B 1 343 ? 17.5 -33.531 -8.062 1 89.19 343 THR B O 1
ATOM 6768 N N . ARG B 1 344 ? 18.891 -35.25 -7.223 1 88.75 344 ARG B N 1
ATOM 6769 C CA . ARG B 1 344 ? 17.844 -35.719 -6.332 1 88.75 344 ARG B CA 1
ATOM 6770 C C . ARG B 1 344 ? 17.891 -34.969 -4.992 1 88.75 344 ARG B C 1
ATOM 6772 O O . ARG B 1 344 ? 18.969 -34.812 -4.41 1 88.75 344 ARG B O 1
ATOM 6779 N N . GLY B 1 345 ? 16.859 -34.062 -4.711 1 91.94 345 GLY B N 1
ATOM 6780 C CA . GLY B 1 345 ? 16.844 -33.344 -3.449 1 91.94 345 GLY B CA 1
ATOM 6781 C C . GLY B 1 345 ? 15.555 -33.562 -2.672 1 91.94 345 GLY B C 1
ATOM 6782 O O . GLY B 1 345 ? 14.547 -34 -3.23 1 91.94 345 GLY B O 1
ATOM 6783 N N . HIS B 1 346 ? 15.648 -33.281 -1.416 1 96.19 346 HIS B N 1
ATOM 6784 C CA . HIS B 1 346 ? 14.516 -33.469 -0.522 1 96.19 346 HIS B CA 1
ATOM 6785 C C . HIS B 1 346 ? 13.531 -32.312 -0.612 1 96.19 346 HIS B C 1
ATOM 6787 O O . HIS B 1 346 ? 12.359 -32.469 -0.277 1 96.19 346 HIS B O 1
ATOM 6793 N N . ILE B 1 347 ? 14.039 -31.172 -1.035 1 95.19 347 ILE B N 1
ATOM 6794 C CA . ILE B 1 347 ? 13.289 -29.938 -0.896 1 95.19 347 ILE B CA 1
ATOM 6795 C C . ILE B 1 347 ? 12.617 -29.594 -2.225 1 95.19 347 ILE B C 1
ATOM 6797 O O . ILE B 1 347 ? 13.297 -29.328 -3.221 1 95.19 347 ILE B O 1
ATOM 6801 N N . ARG B 1 348 ? 11.32 -29.516 -2.264 1 94.88 348 ARG B N 1
ATOM 6802 C CA . ARG B 1 348 ? 10.516 -29.328 -3.471 1 94.88 348 ARG B CA 1
ATOM 6803 C C . ARG B 1 348 ? 10.867 -28.016 -4.152 1 94.88 348 ARG B C 1
ATOM 6805 O O . ARG B 1 348 ? 11.078 -27.969 -5.363 1 94.88 348 ARG B O 1
ATOM 6812 N N . VAL B 1 349 ? 10.969 -26.906 -3.395 1 89.44 349 VAL B N 1
ATOM 6813 C CA . VAL B 1 349 ? 11.117 -25.562 -3.953 1 89.44 349 VAL B CA 1
ATOM 6814 C C . VAL B 1 349 ? 12.508 -25.422 -4.562 1 89.44 349 VAL B C 1
ATOM 6816 O O . VAL B 1 349 ? 12.766 -24.469 -5.301 1 89.44 349 VAL B O 1
ATOM 6819 N N . LYS B 1 350 ? 13.398 -26.391 -4.34 1 90.19 350 LYS B N 1
ATOM 6820 C CA . LYS B 1 350 ? 14.742 -26.391 -4.906 1 90.19 350 LYS B CA 1
ATOM 6821 C C . LYS B 1 350 ? 14.898 -27.484 -5.953 1 90.19 350 LYS B C 1
ATOM 6823 O O . LYS B 1 350 ? 15.992 -27.719 -6.469 1 90.19 350 LYS B O 1
ATOM 6828 N N . ALA B 1 351 ? 13.828 -28.141 -6.215 1 94.75 351 ALA B N 1
ATOM 6829 C CA . ALA B 1 351 ? 13.875 -29.281 -7.125 1 94.75 351 ALA B CA 1
ATOM 6830 C C . ALA B 1 351 ? 14.125 -28.828 -8.562 1 94.75 351 ALA B C 1
ATOM 6832 O O . ALA B 1 351 ? 13.688 -27.75 -8.961 1 94.75 351 ALA B O 1
ATOM 6833 N N . ASP B 1 352 ? 14.844 -29.641 -9.328 1 94.5 352 ASP B N 1
ATOM 6834 C CA . ASP B 1 352 ? 15.062 -29.391 -10.75 1 94.5 352 ASP B CA 1
ATOM 6835 C C . ASP B 1 352 ? 13.812 -29.734 -11.562 1 94.5 352 ASP B C 1
ATOM 6837 O O . ASP B 1 352 ? 12.82 -30.219 -11.008 1 94.5 352 ASP B O 1
ATOM 6841 N N . GLU B 1 353 ? 13.883 -29.562 -12.844 1 94.94 353 GLU B N 1
ATOM 6842 C CA . GLU B 1 353 ? 12.727 -29.719 -13.719 1 94.94 353 GLU B CA 1
ATOM 6843 C C . GLU B 1 353 ? 12.258 -31.172 -13.758 1 94.94 353 GLU B C 1
ATOM 6845 O O . GLU B 1 353 ? 11.062 -31.453 -13.883 1 94.94 353 GLU B O 1
ATOM 6850 N N . LEU B 1 354 ? 13.18 -32.125 -13.625 1 94.88 354 LEU B N 1
ATOM 6851 C CA . LEU B 1 354 ? 12.867 -33.531 -13.75 1 94.88 354 LEU B CA 1
ATOM 6852 C C . LEU B 1 354 ? 12.234 -34.062 -12.477 1 94.88 354 LEU B C 1
ATOM 6854 O O . LEU B 1 354 ? 11.258 -34.812 -12.531 1 94.88 354 LEU B O 1
ATOM 6858 N N . SER B 1 355 ? 12.75 -33.688 -11.383 1 96 355 SER B N 1
ATOM 6859 C CA . SER B 1 355 ? 12.305 -34.281 -10.125 1 96 355 SER B CA 1
ATOM 6860 C C . SER B 1 355 ? 11.125 -33.5 -9.539 1 96 355 SER B C 1
ATOM 6862 O O . SER B 1 355 ? 10.43 -34 -8.648 1 96 355 SER B O 1
ATOM 6864 N N . TYR B 1 356 ? 10.836 -32.312 -9.977 1 96.69 356 TYR B N 1
ATOM 6865 C CA . TYR B 1 356 ? 9.836 -31.406 -9.406 1 96.69 356 TYR B CA 1
ATOM 6866 C C . TYR B 1 356 ? 8.461 -32.062 -9.367 1 96.69 356 TYR B C 1
ATOM 6868 O O . TYR B 1 356 ? 7.793 -32.062 -8.328 1 96.69 356 TYR B O 1
ATOM 6876 N N . SER B 1 357 ? 8.039 -32.656 -10.438 1 97.12 357 SER B N 1
ATOM 6877 C CA . SER B 1 357 ? 6.699 -33.219 -10.531 1 97.12 357 SER B CA 1
ATOM 6878 C C . SER B 1 357 ? 6.559 -34.469 -9.633 1 97.12 357 SER B C 1
ATOM 6880 O O . SER B 1 357 ? 5.457 -34.781 -9.195 1 97.12 357 SER B O 1
ATOM 6882 N N . LEU B 1 358 ? 7.672 -35.125 -9.352 1 97.69 358 LEU B N 1
ATOM 6883 C CA . LEU B 1 358 ? 7.629 -36.25 -8.438 1 97.69 358 LEU B CA 1
ATOM 6884 C C . LEU B 1 358 ? 7.355 -35.781 -7.008 1 97.69 358 LEU B C 1
ATOM 6886 O O . LEU B 1 358 ? 6.648 -36.469 -6.258 1 97.69 358 LEU B O 1
ATOM 6890 N N . HIS B 1 359 ? 7.949 -34.656 -6.652 1 97.75 359 HIS B N 1
ATOM 6891 C CA . HIS B 1 359 ? 7.625 -34.031 -5.367 1 97.75 359 HIS B CA 1
ATOM 6892 C C . HIS B 1 359 ? 6.133 -33.75 -5.258 1 97.75 359 HIS B C 1
ATOM 6894 O O . HIS B 1 359 ? 5.523 -33.969 -4.207 1 97.75 359 HIS B O 1
ATOM 6900 N N . ILE B 1 360 ? 5.527 -33.281 -6.309 1 97.94 360 ILE B N 1
ATOM 6901 C CA . ILE B 1 360 ? 4.113 -32.906 -6.336 1 97.94 360 ILE B CA 1
ATOM 6902 C C . ILE B 1 360 ? 3.254 -34.156 -6.258 1 97.94 360 ILE B C 1
ATOM 6904 O O . ILE B 1 360 ? 2.256 -34.188 -5.531 1 97.94 360 ILE B O 1
ATOM 6908 N N . LEU B 1 361 ? 3.674 -35.156 -7 1 97.25 361 LEU B N 1
ATOM 6909 C CA . LEU B 1 361 ? 2.941 -36.406 -7.016 1 97.25 361 LEU B CA 1
ATOM 6910 C C . LEU B 1 361 ? 2.854 -37.031 -5.617 1 97.25 361 LEU B C 1
ATOM 6912 O O . LEU B 1 361 ? 1.801 -37.531 -5.215 1 97.25 361 LEU B O 1
ATOM 6916 N N . ALA B 1 362 ? 3.939 -36.969 -4.898 1 97.06 362 ALA B N 1
ATOM 6917 C CA . ALA B 1 362 ? 3.975 -37.469 -3.531 1 97.06 362 ALA B CA 1
ATOM 6918 C C . ALA B 1 362 ? 2.947 -36.781 -2.654 1 97.06 362 ALA B C 1
ATOM 6920 O O . ALA B 1 362 ? 2.252 -37.406 -1.861 1 97.06 362 ALA B O 1
ATOM 6921 N N . ARG B 1 363 ? 2.76 -35.5 -2.801 1 97.31 363 ARG B N 1
ATOM 6922 C CA . ARG B 1 363 ? 1.848 -34.688 -1.997 1 97.31 363 ARG B CA 1
ATOM 6923 C C . ARG B 1 363 ? 0.399 -34.906 -2.416 1 97.31 363 ARG B C 1
ATOM 6925 O O . ARG B 1 363 ? -0.491 -35 -1.568 1 97.31 363 ARG B O 1
ATOM 6932 N N . TYR B 1 364 ? 0.195 -35.031 -3.682 1 97.38 364 TYR B N 1
ATOM 6933 C CA . TYR B 1 364 ? -1.139 -35.281 -4.211 1 97.38 364 TYR B CA 1
ATOM 6934 C C . TYR B 1 364 ? -1.723 -36.562 -3.623 1 97.38 364 TYR B C 1
ATOM 6936 O O . TYR B 1 364 ? -2.859 -36.594 -3.145 1 97.38 364 TYR B O 1
ATOM 6944 N N . GLU B 1 365 ? -0.961 -37.562 -3.662 1 97.44 365 GLU B N 1
ATOM 6945 C CA . GLU B 1 365 ? -1.434 -38.875 -3.182 1 97.44 365 GLU B CA 1
ATOM 6946 C C . GLU B 1 365 ? -1.755 -38.812 -1.69 1 97.44 365 GLU B C 1
ATOM 6948 O O . GLU B 1 365 ? -2.771 -39.344 -1.251 1 97.44 365 GLU B O 1
ATOM 6953 N N . ILE B 1 366 ? -0.925 -38.156 -1.009 1 98.19 366 ILE B N 1
ATOM 6954 C CA . ILE B 1 366 ? -1.152 -38.031 0.426 1 98.19 366 ILE B CA 1
ATOM 6955 C C . ILE B 1 366 ? -2.426 -37.219 0.671 1 98.19 366 ILE B C 1
ATOM 6957 O O . ILE B 1 366 ? -3.281 -37.625 1.462 1 98.19 366 ILE B O 1
ATOM 6961 N N . GLU B 1 367 ? -2.598 -36.094 -0.036 1 98.31 367 GLU B N 1
ATOM 6962 C CA . GLU B 1 367 ? -3.764 -35.219 0.149 1 98.31 367 GLU B CA 1
ATOM 6963 C C . GLU B 1 367 ? -5.055 -35.969 -0.183 1 98.31 367 GLU B C 1
ATOM 6965 O O . GLU B 1 367 ? -6.039 -35.875 0.553 1 98.31 367 GLU B O 1
ATOM 6970 N N . ARG B 1 368 ? -5.016 -36.625 -1.292 1 97.69 368 ARG B N 1
ATOM 6971 C CA . ARG B 1 368 ? -6.188 -37.375 -1.717 1 97.69 368 ARG B CA 1
ATOM 6972 C C . ARG B 1 368 ? -6.598 -38.375 -0.652 1 97.69 368 ARG B C 1
ATOM 6974 O O . ARG B 1 368 ? -7.77 -38.469 -0.275 1 97.69 368 ARG B O 1
ATOM 6981 N N . ASP B 1 369 ? -5.66 -39.125 -0.158 1 98.25 369 ASP B N 1
ATOM 6982 C CA . ASP B 1 369 ? -5.945 -40.188 0.808 1 98.25 369 ASP B CA 1
ATOM 6983 C C . ASP B 1 369 ? -6.422 -39.594 2.137 1 98.25 369 ASP B C 1
ATOM 6985 O O . ASP B 1 369 ? -7.281 -40.188 2.803 1 98.25 369 ASP B O 1
ATOM 6989 N N . LEU B 1 370 ? -5.832 -38.5 2.568 1 98.69 370 LEU B N 1
ATOM 6990 C CA . LEU B 1 370 ? -6.27 -37.844 3.791 1 98.69 370 LEU B CA 1
ATOM 6991 C C . LEU B 1 370 ? -7.723 -37.375 3.676 1 98.69 370 LEU B C 1
ATOM 6993 O O . LEU B 1 370 ? -8.531 -37.656 4.57 1 98.69 370 LEU B O 1
ATOM 6997 N N . ILE B 1 371 ? -8.07 -36.719 2.549 1 98.69 371 ILE B N 1
ATOM 6998 C CA . ILE B 1 371 ? -9.391 -36.125 2.377 1 98.69 371 ILE B CA 1
ATOM 6999 C C . ILE B 1 371 ? -10.438 -37.219 2.178 1 98.69 371 ILE B C 1
ATOM 7001 O O . ILE B 1 371 ? -11.562 -37.125 2.672 1 98.69 371 ILE B O 1
ATOM 7005 N N . GLU B 1 372 ? -10.039 -38.312 1.503 1 97.62 372 GLU B N 1
ATOM 7006 C CA . GLU B 1 372 ? -10.961 -39.406 1.245 1 97.62 372 GLU B CA 1
ATOM 7007 C C . GLU B 1 372 ? -11.125 -40.281 2.479 1 97.62 372 GLU B C 1
ATOM 7009 O O . GLU B 1 372 ? -12.031 -41.125 2.535 1 97.62 372 GLU B O 1
ATOM 7014 N N . GLY B 1 373 ? -10.266 -40.125 3.457 1 97.5 373 GLY B N 1
ATOM 7015 C CA . GLY B 1 373 ? -10.422 -40.844 4.723 1 97.5 373 GLY B CA 1
ATOM 7016 C C . GLY B 1 373 ? -9.742 -42.188 4.742 1 97.5 373 GLY B C 1
ATOM 7017 O O . GLY B 1 373 ? -10.008 -43 5.629 1 97.5 373 GLY B O 1
ATOM 7018 N N . THR B 1 374 ? -8.898 -42.438 3.836 1 97.62 374 THR B N 1
ATOM 7019 C CA . THR B 1 374 ? -8.211 -43.719 3.797 1 97.62 374 THR B CA 1
ATOM 7020 C C . THR B 1 374 ? -6.855 -43.625 4.496 1 97.62 374 THR B C 1
ATOM 7022 O O . THR B 1 374 ? -6.141 -44.625 4.613 1 97.62 374 THR B O 1
ATOM 7025 N N . MET B 1 375 ? -6.531 -42.438 4.941 1 97.31 375 MET B N 1
ATOM 7026 C CA . MET B 1 375 ? -5.312 -42.188 5.699 1 97.31 375 MET B CA 1
ATOM 7027 C C . MET B 1 375 ? -5.574 -41.156 6.797 1 97.31 375 MET B C 1
ATOM 7029 O O . MET B 1 375 ? -6.488 -40.344 6.68 1 97.31 375 MET B O 1
ATOM 7033 N N . GLU B 1 376 ? -4.797 -41.281 7.812 1 98.31 376 GLU B N 1
ATOM 7034 C CA . GLU B 1 376 ? -4.902 -40.312 8.898 1 98.31 376 GLU B CA 1
ATOM 7035 C C . GLU B 1 376 ? -3.631 -39.469 9.008 1 98.31 376 GLU B C 1
ATOM 7037 O O . GLU B 1 376 ? -2.582 -39.844 8.484 1 98.31 376 GLU B O 1
ATOM 7042 N N . ALA B 1 377 ? -3.738 -38.375 9.711 1 98.38 377 ALA B N 1
ATOM 7043 C CA . ALA B 1 377 ? -2.635 -37.406 9.844 1 98.38 377 ALA B CA 1
ATOM 7044 C C . ALA B 1 377 ? -1.396 -38.094 10.43 1 98.38 377 ALA B C 1
ATOM 7046 O O . ALA B 1 377 ? -0.27 -37.781 10.031 1 98.38 377 ALA B O 1
ATOM 7047 N N . ALA B 1 378 ? -1.565 -38.969 11.32 1 97.88 378 ALA B N 1
ATOM 7048 C CA . ALA B 1 378 ? -0.465 -39.625 12.016 1 97.88 378 ALA B CA 1
ATOM 7049 C C . ALA B 1 378 ? 0.343 -40.5 11.047 1 97.88 378 ALA B C 1
ATOM 7051 O O . ALA B 1 378 ? 1.495 -40.844 11.328 1 97.88 378 ALA B O 1
ATOM 7052 N N . ASP B 1 379 ? -0.218 -40.875 9.906 1 97.81 379 ASP B N 1
ATOM 7053 C CA . ASP B 1 379 ? 0.423 -41.75 8.93 1 97.81 379 ASP B CA 1
ATOM 7054 C C . ASP B 1 379 ? 1.348 -40.969 8.008 1 97.81 379 ASP B C 1
ATOM 7056 O O . ASP B 1 379 ? 2.158 -41.562 7.285 1 97.81 379 ASP B O 1
ATOM 7060 N N . VAL B 1 380 ? 1.271 -39.688 8 1 98.12 380 VAL B N 1
ATOM 7061 C CA . VAL B 1 380 ? 1.832 -38.844 6.961 1 98.12 380 VAL B CA 1
ATOM 7062 C C . VAL B 1 380 ? 3.346 -39.031 6.895 1 98.12 380 VAL B C 1
ATOM 7064 O O . VAL B 1 380 ? 3.91 -39.219 5.812 1 98.12 380 VAL B O 1
ATOM 7067 N N . PRO B 1 381 ? 4.098 -39.031 8.078 1 97.69 381 PRO B N 1
ATOM 7068 C CA . PRO B 1 381 ? 5.551 -39.219 7.977 1 97.69 381 PRO B CA 1
ATOM 7069 C C . PRO B 1 381 ? 5.949 -40.531 7.312 1 97.69 381 PRO B C 1
ATOM 7071 O O . PRO B 1 381 ? 6.855 -40.562 6.477 1 97.69 381 PRO B O 1
ATOM 7074 N N . ARG B 1 382 ? 5.285 -41.531 7.676 1 97.25 382 ARG B N 1
ATOM 7075 C CA . ARG B 1 382 ? 5.59 -42.844 7.113 1 97.25 382 ARG B CA 1
ATOM 7076 C C . ARG B 1 382 ? 5.293 -42.875 5.617 1 97.25 382 ARG B C 1
ATOM 7078 O O . ARG B 1 382 ? 6.129 -43.312 4.824 1 97.25 382 ARG B O 1
ATOM 7085 N N . VAL B 1 383 ? 4.102 -42.469 5.191 1 97.94 383 VAL B N 1
ATOM 7086 C CA . VAL B 1 383 ? 3.689 -42.531 3.795 1 97.94 383 VAL B CA 1
ATOM 7087 C C . VAL B 1 383 ? 4.57 -41.594 2.967 1 97.94 383 VAL B C 1
ATOM 7089 O O . VAL B 1 383 ? 4.922 -41.906 1.828 1 97.94 383 VAL B O 1
ATOM 7092 N N . TRP B 1 384 ? 4.875 -40.406 3.562 1 98 384 TRP B N 1
ATOM 7093 C CA . TRP B 1 384 ? 5.805 -39.5 2.912 1 98 384 TRP B CA 1
ATOM 7094 C C . TRP B 1 384 ? 7.125 -40.188 2.598 1 98 384 TRP B C 1
ATOM 7096 O O . TRP B 1 384 ? 7.633 -40.094 1.479 1 98 384 TRP B O 1
ATOM 7106 N N . ASN B 1 385 ? 7.691 -40.812 3.592 1 97.5 385 ASN B N 1
ATOM 7107 C CA . ASN B 1 385 ? 8.945 -41.531 3.406 1 97.5 385 ASN B CA 1
ATOM 7108 C C . ASN B 1 385 ? 8.836 -42.594 2.314 1 97.5 385 ASN B C 1
ATOM 7110 O O . ASN B 1 385 ? 9.734 -42.75 1.484 1 97.5 385 ASN B O 1
ATOM 7114 N N . ASP B 1 386 ? 7.789 -43.344 2.311 1 97.44 386 ASP B N 1
ATOM 7115 C CA . ASP B 1 386 ? 7.574 -44.375 1.305 1 97.44 386 ASP B CA 1
ATOM 7116 C C . ASP B 1 386 ? 7.523 -43.781 -0.099 1 97.44 386 ASP B C 1
ATOM 7118 O O . ASP B 1 386 ? 8.148 -44.281 -1.025 1 97.44 386 ASP B O 1
ATOM 7122 N N . ASN B 1 387 ? 6.766 -42.719 -0.245 1 96.81 387 ASN B N 1
ATOM 7123 C CA . ASN B 1 387 ? 6.652 -42.031 -1.537 1 96.81 387 ASN B CA 1
ATOM 7124 C C . ASN B 1 387 ? 7.996 -41.5 -2.004 1 96.81 387 ASN B C 1
ATOM 7126 O O . ASN B 1 387 ? 8.352 -41.625 -3.176 1 96.81 387 ASN B O 1
ATOM 7130 N N . MET B 1 388 ? 8.75 -40.844 -1.089 1 97 388 MET B N 1
ATOM 7131 C CA . MET B 1 388 ? 10.047 -40.281 -1.431 1 97 388 MET B CA 1
ATOM 7132 C C . MET B 1 388 ? 11.031 -41.375 -1.872 1 97 388 MET B C 1
ATOM 7134 O O . MET B 1 388 ? 11.812 -41.156 -2.799 1 97 388 MET B O 1
ATOM 7138 N N . LYS B 1 389 ? 10.984 -42.469 -1.209 1 95.94 389 LYS B N 1
ATOM 7139 C CA . LYS B 1 389 ? 11.82 -43.594 -1.599 1 95.94 389 LYS B CA 1
ATOM 7140 C C . LYS B 1 389 ? 11.438 -44.094 -2.986 1 95.94 389 LYS B C 1
ATOM 7142 O O . LYS B 1 389 ? 12.312 -44.344 -3.824 1 95.94 389 LYS B O 1
ATOM 7147 N N . GLU B 1 390 ? 10.234 -44.219 -3.168 1 95.5 390 GLU B N 1
ATOM 7148 C CA . GLU B 1 390 ? 9.727 -44.781 -4.422 1 95.5 390 GLU B CA 1
ATOM 7149 C C . GLU B 1 390 ? 10.016 -43.844 -5.594 1 95.5 390 GLU B C 1
ATOM 7151 O O . GLU B 1 390 ? 10.445 -44.281 -6.656 1 95.5 390 GLU B O 1
ATOM 7156 N N . TYR B 1 391 ? 9.758 -42.594 -5.453 1 96 391 TYR B N 1
ATOM 7157 C CA . TYR B 1 391 ? 9.773 -41.656 -6.574 1 96 391 TYR B CA 1
ATOM 7158 C C . TYR B 1 391 ? 11.164 -41.062 -6.77 1 96 391 TYR B C 1
ATOM 7160 O O . TYR B 1 391 ? 11.602 -40.844 -7.902 1 96 391 TYR B O 1
ATOM 7168 N N . LEU B 1 392 ? 11.867 -40.812 -5.609 1 96.31 392 LEU B N 1
ATOM 7169 C CA . LEU B 1 392 ? 13.109 -40.062 -5.719 1 96.31 392 LEU B CA 1
ATOM 7170 C C . LEU B 1 392 ? 14.289 -40.875 -5.207 1 96.31 392 LEU B C 1
ATOM 7172 O O . LEU B 1 392 ? 15.438 -40.438 -5.324 1 96.31 392 LEU B O 1
ATOM 7176 N N . GLY B 1 393 ? 14.008 -42 -4.625 1 94.75 393 GLY B N 1
ATOM 7177 C CA . GLY B 1 393 ? 15.07 -42.812 -4.059 1 94.75 393 GLY B CA 1
ATOM 7178 C C . GLY B 1 393 ? 15.695 -42.188 -2.816 1 94.75 393 GLY B C 1
ATOM 7179 O O . GLY B 1 393 ? 16.875 -42.438 -2.533 1 94.75 393 GLY B O 1
ATOM 7180 N N . LEU B 1 394 ? 14.953 -41.406 -2.119 1 96.38 394 LEU B N 1
ATOM 7181 C CA . LEU B 1 394 ? 15.477 -40.688 -0.955 1 96.38 394 LEU B CA 1
ATOM 7182 C C . LEU B 1 394 ? 14.758 -41.125 0.316 1 96.38 394 LEU B C 1
ATOM 7184 O O . LEU B 1 394 ? 13.57 -41.438 0.285 1 96.38 394 LEU B O 1
ATOM 7188 N N . GLU B 1 395 ? 15.469 -41.125 1.363 1 95.19 395 GLU B N 1
ATOM 7189 C CA . GLU B 1 395 ? 14.922 -41.469 2.672 1 95.19 395 GLU B CA 1
ATOM 7190 C C . GLU B 1 395 ? 14.711 -40.219 3.523 1 95.19 395 GLU B C 1
ATOM 7192 O O . GLU B 1 395 ? 15.539 -39.312 3.506 1 95.19 395 GLU B O 1
ATOM 7197 N N . THR B 1 396 ? 13.586 -40.156 4.246 1 94.94 396 THR B N 1
ATOM 7198 C CA . THR B 1 396 ? 13.289 -39 5.098 1 94.94 396 THR B CA 1
ATOM 7199 C C . THR B 1 396 ? 12.977 -39.469 6.52 1 94.94 396 THR B C 1
ATOM 7201 O O . THR B 1 396 ? 12.523 -38.656 7.34 1 94.94 396 THR B O 1
ATOM 7204 N N . LEU B 1 397 ? 13.188 -40.75 6.82 1 91.62 397 LEU B N 1
ATOM 7205 C CA . LEU B 1 397 ? 12.852 -41.25 8.141 1 91.62 397 LEU B CA 1
ATOM 7206 C C . LEU B 1 397 ? 13.578 -40.469 9.227 1 91.62 397 LEU B C 1
ATOM 7208 O O . LEU B 1 397 ? 14.797 -40.281 9.164 1 91.62 397 LEU B O 1
ATOM 7212 N N . GLY B 1 398 ? 12.883 -40.031 10.156 1 93.06 398 GLY B N 1
ATOM 7213 C CA . GLY B 1 398 ? 13.438 -39.281 11.266 1 93.06 398 GLY B CA 1
ATOM 7214 C C . GLY B 1 398 ? 13.727 -37.812 10.898 1 93.06 398 GLY B C 1
ATOM 7215 O O . GLY B 1 398 ? 14.195 -37.062 11.742 1 93.06 398 GLY B O 1
ATOM 7216 N N . ARG B 1 399 ? 13.438 -37.375 9.656 1 96.38 399 ARG B N 1
ATOM 7217 C CA . ARG B 1 399 ? 13.688 -36.031 9.203 1 96.38 399 ARG B CA 1
ATOM 7218 C C . ARG B 1 399 ? 12.438 -35.406 8.586 1 96.38 399 ARG B C 1
ATOM 7220 O O . ARG B 1 399 ? 12.414 -35.094 7.391 1 96.38 399 ARG B O 1
ATOM 7227 N N . ASP B 1 400 ? 11.523 -35.125 9.5 1 97.12 400 ASP B N 1
ATOM 7228 C CA . ASP B 1 400 ? 10.273 -34.562 9.047 1 97.12 400 ASP B CA 1
ATOM 7229 C C . ASP B 1 400 ? 10.461 -33.094 8.633 1 97.12 400 ASP B C 1
ATOM 7231 O O . ASP B 1 400 ? 9.68 -32.562 7.848 1 97.12 400 ASP B O 1
ATOM 7235 N N . ASP B 1 401 ? 11.5 -32.438 9.148 1 96.81 401 ASP B N 1
ATOM 7236 C CA . ASP B 1 401 ? 11.82 -31.047 8.836 1 96.81 401 ASP B CA 1
ATOM 7237 C C . ASP B 1 401 ? 12.086 -30.859 7.344 1 96.81 401 ASP B C 1
ATOM 7239 O O . ASP B 1 401 ? 11.648 -29.875 6.742 1 96.81 401 ASP B O 1
ATOM 7243 N N . ILE B 1 402 ? 12.734 -31.828 6.68 1 96.25 402 ILE B N 1
ATOM 7244 C CA . ILE B 1 402 ? 12.984 -31.797 5.242 1 96.25 402 ILE B CA 1
ATOM 7245 C C . ILE B 1 402 ? 12.031 -32.75 4.527 1 96.25 402 ILE B C 1
ATOM 7247 O O . ILE B 1 402 ? 12.125 -32.938 3.314 1 96.25 402 ILE B O 1
ATOM 7251 N N . GLY B 1 403 ? 11.164 -33.406 5.328 1 96.88 403 GLY B N 1
ATOM 7252 C CA . GLY B 1 403 ? 10.125 -34.281 4.805 1 96.88 403 GLY B CA 1
ATOM 7253 C C . GLY B 1 403 ? 8.758 -33.625 4.777 1 96.88 403 GLY B C 1
ATOM 7254 O O . GLY B 1 403 ? 8.578 -32.562 4.16 1 96.88 403 GLY B O 1
ATOM 7255 N N . CYS B 1 404 ? 7.863 -34.188 5.609 1 96.88 404 CYS B N 1
ATOM 7256 C CA . CYS B 1 404 ? 6.457 -33.812 5.5 1 96.88 404 CYS B CA 1
ATOM 7257 C C . CYS B 1 404 ? 6.203 -32.438 6.082 1 96.88 404 CYS B C 1
ATOM 7259 O O . CYS B 1 404 ? 5.16 -31.828 5.832 1 96.88 404 CYS B O 1
ATOM 7261 N N . LEU B 1 405 ? 7.184 -31.797 6.785 1 97.5 405 LEU B N 1
ATOM 7262 C CA . LEU B 1 405 ? 7 -30.469 7.367 1 97.5 405 LEU B CA 1
ATOM 7263 C C . LEU B 1 405 ? 7.633 -29.391 6.488 1 97.5 405 LEU B C 1
ATOM 7265 O O . LEU B 1 405 ? 7.629 -28.219 6.844 1 97.5 405 LEU B O 1
ATOM 7269 N N . GLN B 1 406 ? 8.117 -29.719 5.332 1 95.62 406 GLN B N 1
ATOM 7270 C CA . GLN B 1 406 ? 8.938 -28.766 4.582 1 95.62 406 GLN B CA 1
ATOM 7271 C C . GLN B 1 406 ? 8.094 -27.641 3.996 1 95.62 406 GLN B C 1
ATOM 7273 O O . GLN B 1 406 ? 8.586 -26.531 3.779 1 95.62 406 GLN B O 1
ATOM 7278 N N . ASP B 1 407 ? 6.789 -27.906 3.74 1 94.38 407 ASP B N 1
ATOM 7279 C CA . ASP B 1 407 ? 5.906 -26.891 3.168 1 94.38 407 ASP B CA 1
ATOM 7280 C C . ASP B 1 407 ? 4.824 -26.484 4.164 1 94.38 407 ASP B C 1
ATOM 7282 O O . ASP B 1 407 ? 4.305 -27.328 4.906 1 94.38 407 ASP B O 1
ATOM 7286 N N . ILE B 1 408 ? 4.449 -25.312 4.105 1 94.62 408 ILE B N 1
ATOM 7287 C CA . ILE B 1 408 ? 3.545 -24.734 5.09 1 94.62 408 ILE B CA 1
ATOM 7288 C C . ILE B 1 408 ? 2.098 -25.031 4.707 1 94.62 408 ILE B C 1
ATOM 7290 O O . ILE B 1 408 ? 1.184 -24.844 5.512 1 94.62 408 ILE B O 1
ATOM 7294 N N . HIS B 1 409 ? 1.754 -25.484 3.508 1 96 409 HIS B N 1
ATOM 7295 C CA . HIS B 1 409 ? 0.436 -25.516 2.885 1 96 409 HIS B CA 1
ATOM 7296 C C . HIS B 1 409 ? -0.571 -26.25 3.76 1 96 409 HIS B C 1
ATOM 7298 O O . HIS B 1 409 ? -1.694 -25.781 3.953 1 96 409 HIS B O 1
ATOM 7304 N N . TRP B 1 410 ? -0.144 -27.328 4.328 1 96.88 410 TRP B N 1
ATOM 7305 C CA . TRP B 1 410 ? -1.075 -28.156 5.094 1 96.88 410 TRP B CA 1
ATOM 7306 C C . TRP B 1 410 ? -1.416 -27.484 6.426 1 96.88 410 TRP B C 1
ATOM 7308 O O . TRP B 1 410 ? -2.49 -27.719 6.984 1 96.88 410 TRP B O 1
ATOM 7318 N N . SER B 1 411 ? -0.501 -26.641 6.949 1 97.12 411 SER B N 1
ATOM 7319 C CA . SER B 1 411 ? -0.799 -25.844 8.133 1 97.12 411 SER B CA 1
ATOM 7320 C C . SER B 1 411 ? -1.848 -24.766 7.84 1 97.12 411 SER B C 1
ATOM 7322 O O . SER B 1 411 ? -2.465 -24.234 8.758 1 97.12 411 SER B O 1
ATOM 7324 N N . GLN B 1 412 ? -2.074 -24.578 6.582 1 96.38 412 GLN B N 1
ATOM 7325 C CA . GLN B 1 412 ? -3.061 -23.594 6.16 1 96.38 412 GLN B CA 1
ATOM 7326 C C . GLN B 1 412 ? -4.32 -24.266 5.621 1 96.38 412 GLN B C 1
ATOM 7328 O O . GLN B 1 412 ? -5.195 -23.594 5.059 1 96.38 412 GLN B O 1
ATOM 7333 N N . ALA B 1 413 ? -4.352 -25.516 5.652 1 96.81 413 ALA B N 1
ATOM 7334 C CA . ALA B 1 413 ? -5.453 -26.344 5.172 1 96.81 413 ALA B CA 1
ATOM 7335 C C . ALA B 1 413 ? -5.613 -26.219 3.658 1 96.81 413 ALA B C 1
ATOM 7337 O O . ALA B 1 413 ? -6.73 -26.281 3.139 1 96.81 413 ALA B O 1
ATOM 7338 N N . TYR B 1 414 ? -4.543 -26.016 2.99 1 96.88 414 TYR B N 1
ATOM 7339 C CA . TYR B 1 414 ? -4.551 -26.047 1.532 1 96.88 414 TYR B CA 1
ATOM 7340 C C . TYR B 1 414 ? -4.398 -27.469 1.016 1 96.88 414 TYR B C 1
ATOM 7342 O O . TYR B 1 414 ? -3.281 -27.969 0.877 1 96.88 414 TYR B O 1
ATOM 7350 N N . PHE B 1 415 ? -5.477 -28.031 0.75 1 97.88 415 PHE B N 1
ATOM 7351 C CA . PHE B 1 415 ? -5.535 -29.344 0.126 1 97.88 415 PHE B CA 1
ATOM 7352 C C . PHE B 1 415 ? -6.129 -29.25 -1.274 1 97.88 415 PHE B C 1
ATOM 7354 O O . PHE B 1 415 ? -7.16 -28.609 -1.476 1 97.88 415 PHE B O 1
ATOM 7361 N N . GLY B 1 416 ? -5.477 -29.828 -2.193 1 97.5 416 GLY B N 1
ATOM 7362 C CA . GLY B 1 416 ? -5.914 -29.766 -3.58 1 97.5 416 GLY B CA 1
ATOM 7363 C C . GLY B 1 416 ? -5.121 -28.781 -4.414 1 97.5 416 GLY B C 1
ATOM 7364 O O . GLY B 1 416 ? -5.262 -28.75 -5.641 1 97.5 416 GLY B O 1
ATOM 7365 N N . TYR B 1 417 ? -4.207 -28.078 -3.771 1 97.44 417 TYR B N 1
ATOM 7366 C CA . TYR B 1 417 ? -3.459 -27.016 -4.43 1 97.44 417 TYR B CA 1
ATOM 7367 C C . TYR B 1 417 ? -2.25 -27.562 -5.172 1 97.44 417 TYR B C 1
ATOM 7369 O O . TYR B 1 417 ? -1.941 -27.125 -6.281 1 97.44 417 TYR B O 1
ATOM 7377 N N . PHE B 1 418 ? -1.523 -28.531 -4.691 1 97.44 418 PHE B N 1
ATOM 7378 C CA . PHE B 1 418 ? -0.21 -28.984 -5.141 1 97.44 418 PHE B CA 1
ATOM 7379 C C . PHE B 1 418 ? -0.273 -29.5 -6.574 1 97.44 418 PHE B C 1
ATOM 7381 O O . PHE B 1 418 ? 0.615 -29.203 -7.379 1 97.44 418 PHE B O 1
ATOM 7388 N N . PRO B 1 419 ? -1.361 -30.188 -6.957 1 98 419 PRO B N 1
ATOM 7389 C CA . PRO B 1 419 ? -1.372 -30.719 -8.32 1 98 419 PRO B CA 1
ATOM 7390 C C . PRO B 1 419 ? -1.227 -29.625 -9.383 1 98 419 PRO B C 1
ATOM 7392 O O . PRO B 1 419 ? -0.734 -29.906 -10.484 1 98 419 PRO B O 1
ATOM 7395 N N . THR B 1 420 ? -1.66 -28.453 -9.031 1 97.75 420 THR B N 1
ATOM 7396 C CA . THR B 1 420 ? -1.67 -27.391 -10.031 1 97.75 420 THR B CA 1
ATOM 7397 C C . THR B 1 420 ? -0.251 -27.062 -10.484 1 97.75 420 THR B C 1
ATOM 7399 O O . THR B 1 420 ? -0.045 -26.609 -11.617 1 97.75 420 THR B O 1
ATOM 7402 N N . TYR B 1 421 ? 0.746 -27.391 -9.656 1 96.75 421 TYR B N 1
ATOM 7403 C CA . TYR B 1 421 ? 2.135 -27.109 -10.008 1 96.75 421 TYR B CA 1
ATOM 7404 C C . TYR B 1 421 ? 2.607 -28.016 -11.133 1 96.75 421 TYR B C 1
ATOM 7406 O O . TYR B 1 421 ? 3.215 -27.562 -12.102 1 96.75 421 TYR B O 1
ATOM 7414 N N . ALA B 1 422 ? 2.375 -29.312 -10.969 1 97.88 422 ALA B N 1
ATOM 7415 C CA . ALA B 1 422 ? 2.793 -30.281 -11.977 1 97.88 422 ALA B CA 1
ATOM 7416 C C . ALA B 1 422 ? 1.969 -30.125 -13.25 1 97.88 422 ALA B C 1
ATOM 7418 O O . ALA B 1 422 ? 2.508 -30.203 -14.359 1 97.88 422 ALA B O 1
ATOM 7419 N N . LEU B 1 423 ? 0.655 -29.953 -13.078 1 98.06 423 LEU B N 1
ATOM 7420 C CA . LEU B 1 423 ? -0.217 -29.734 -14.227 1 98.06 423 LEU B CA 1
ATOM 7421 C C . LEU B 1 423 ? 0.213 -28.5 -15.008 1 98.06 423 LEU B C 1
ATOM 7423 O O . LEU B 1 423 ? 0.182 -28.5 -16.234 1 98.06 423 LEU B O 1
ATOM 7427 N N . GLY B 1 424 ? 0.589 -27.469 -14.273 1 97.75 424 GLY B N 1
ATOM 7428 C CA . GLY B 1 424 ? 1.093 -26.266 -14.922 1 97.75 424 GLY B CA 1
ATOM 7429 C C . GLY B 1 424 ? 2.328 -26.5 -15.766 1 97.75 424 GLY B C 1
ATOM 7430 O O . GLY B 1 424 ? 2.445 -25.984 -16.875 1 97.75 424 GLY B O 1
ATOM 7431 N N . SER B 1 425 ? 3.229 -27.312 -15.281 1 98.06 425 SER B N 1
ATOM 7432 C CA . SER B 1 425 ? 4.434 -27.672 -16.031 1 98.06 425 SER B CA 1
ATOM 7433 C C . SER B 1 425 ? 4.09 -28.438 -17.297 1 98.06 425 SER B C 1
ATOM 7435 O O . SER B 1 425 ? 4.652 -28.188 -18.359 1 98.06 425 SER B O 1
ATOM 7437 N N . MET B 1 426 ? 3.176 -29.375 -17.156 1 98.12 426 MET B N 1
ATOM 7438 C CA . MET B 1 426 ? 2.766 -30.188 -18.297 1 98.12 426 MET B CA 1
ATOM 7439 C C . MET B 1 426 ? 2.111 -29.328 -19.375 1 98.12 426 MET B C 1
ATOM 7441 O O . MET B 1 426 ? 2.4 -29.484 -20.562 1 98.12 426 MET B O 1
ATOM 7445 N N . PHE B 1 427 ? 1.274 -28.469 -18.906 1 97.69 427 PHE B N 1
ATOM 7446 C CA . PHE B 1 427 ? 0.597 -27.594 -19.844 1 97.69 427 PHE B CA 1
ATOM 7447 C C . PHE B 1 427 ? 1.589 -26.641 -20.516 1 97.69 427 PHE B C 1
ATOM 7449 O O . PHE B 1 427 ? 1.464 -26.344 -21.703 1 97.69 427 PHE B O 1
ATOM 7456 N N . ALA B 1 428 ? 2.564 -26.125 -19.812 1 98.5 428 ALA B N 1
ATOM 7457 C CA . ALA B 1 428 ? 3.57 -25.219 -20.359 1 98.5 428 ALA B CA 1
ATOM 7458 C C . ALA B 1 428 ? 4.316 -25.859 -21.516 1 98.5 428 ALA B C 1
ATOM 7460 O O . ALA B 1 428 ? 4.516 -25.219 -22.562 1 98.5 428 ALA B O 1
ATOM 7461 N N . VAL B 1 429 ? 4.695 -27.078 -21.375 1 98.31 429 VAL B N 1
ATOM 7462 C CA . VAL B 1 429 ? 5.465 -27.781 -22.406 1 98.31 429 VAL B CA 1
ATOM 7463 C C . VAL B 1 429 ? 4.574 -28.078 -23.609 1 98.31 429 VAL B C 1
ATOM 7465 O O . VAL B 1 429 ? 5.02 -28 -24.75 1 98.31 429 VAL B O 1
ATOM 7468 N N . GLN B 1 430 ? 3.346 -28.484 -23.312 1 98.38 430 GLN B N 1
ATOM 7469 C CA . GLN B 1 430 ? 2.395 -28.734 -24.391 1 98.38 430 GLN B CA 1
ATOM 7470 C C . GLN B 1 430 ? 2.141 -27.453 -25.203 1 98.38 430 GLN B C 1
ATOM 7472 O O . GLN B 1 430 ? 2.033 -27.5 -26.422 1 98.38 430 GLN B O 1
ATOM 7477 N N . LEU B 1 431 ? 2.021 -26.344 -24.516 1 98.5 431 LEU B N 1
ATOM 7478 C CA . LEU B 1 431 ? 1.851 -25.062 -25.172 1 98.5 431 LEU B CA 1
ATOM 7479 C C . LEU B 1 431 ? 3.055 -24.719 -26.047 1 98.5 431 LEU B C 1
ATOM 7481 O O . LEU B 1 431 ? 2.898 -24.266 -27.188 1 98.5 431 LEU B O 1
ATOM 7485 N N . MET B 1 432 ? 4.27 -24.938 -25.531 1 98.5 432 MET B N 1
ATOM 7486 C CA . MET B 1 432 ? 5.477 -24.656 -26.312 1 98.5 432 MET B CA 1
ATOM 7487 C C . MET B 1 432 ? 5.535 -25.547 -27.547 1 98.5 432 MET B C 1
ATOM 7489 O O . MET B 1 432 ? 5.934 -25.094 -28.625 1 98.5 432 MET B O 1
ATOM 7493 N N . ALA B 1 433 ? 5.145 -26.797 -27.391 1 98.19 433 ALA B N 1
ATOM 7494 C CA . ALA B 1 433 ? 5.102 -27.688 -28.562 1 98.19 433 ALA B CA 1
ATOM 7495 C C . ALA B 1 433 ? 4.203 -27.125 -29.656 1 98.19 433 ALA B C 1
ATOM 7497 O O . ALA B 1 433 ? 4.539 -27.188 -30.828 1 98.19 433 ALA B O 1
ATOM 7498 N N . THR B 1 434 ? 3.125 -26.594 -29.234 1 98.44 434 THR B N 1
ATOM 7499 C CA . THR B 1 434 ? 2.186 -25.984 -30.172 1 98.44 434 THR B CA 1
ATOM 7500 C C . THR B 1 434 ? 2.789 -24.734 -30.812 1 98.44 434 THR B C 1
ATOM 7502 O O . THR B 1 434 ? 2.664 -24.531 -32.031 1 98.44 434 THR B O 1
ATOM 7505 N N . ILE B 1 435 ? 3.453 -23.922 -30.047 1 98.5 435 ILE B N 1
ATOM 7506 C CA . ILE B 1 435 ? 4.07 -22.688 -30.531 1 98.5 435 ILE B CA 1
ATOM 7507 C C . ILE B 1 435 ? 5.188 -23.031 -31.516 1 98.5 435 ILE B C 1
ATOM 7509 O O . ILE B 1 435 ? 5.309 -22.406 -32.562 1 98.5 435 ILE B O 1
ATOM 7513 N N . LYS B 1 436 ? 5.969 -24.016 -31.203 1 98.06 436 LYS B N 1
ATOM 7514 C CA . LYS B 1 436 ? 7.031 -24.469 -32.094 1 98.06 436 LYS B CA 1
ATOM 7515 C C . LYS B 1 436 ? 6.457 -24.969 -33.406 1 98.06 436 LYS B C 1
ATOM 7517 O O . LYS B 1 436 ? 7.043 -24.766 -34.469 1 98.06 436 LYS B O 1
ATOM 7522 N N . LYS B 1 437 ? 5.379 -25.656 -33.344 1 97.75 437 LYS B N 1
ATOM 7523 C CA . LYS B 1 437 ? 4.719 -26.156 -34.531 1 97.75 437 LYS B CA 1
ATOM 7524 C C . LYS B 1 437 ? 4.258 -25 -35.406 1 97.75 437 LYS B C 1
ATOM 7526 O O . LYS B 1 437 ? 4.348 -25.078 -36.656 1 97.75 437 LYS B O 1
ATOM 7531 N N . GLN B 1 438 ? 3.807 -23.938 -34.812 1 97.81 438 GLN B N 1
ATOM 7532 C CA . GLN B 1 438 ? 3.229 -22.828 -35.562 1 97.81 438 GLN B CA 1
ATOM 7533 C C . GLN B 1 438 ? 4.312 -21.875 -36.062 1 97.81 438 GLN B C 1
ATOM 7535 O O . GLN B 1 438 ? 4.238 -21.375 -37.188 1 97.81 438 GLN B O 1
ATOM 7540 N N . LEU B 1 439 ? 5.348 -21.609 -35.281 1 97.69 439 LEU B N 1
ATOM 7541 C CA . LEU B 1 439 ? 6.371 -20.625 -35.594 1 97.69 439 LEU B CA 1
ATOM 7542 C C . LEU B 1 439 ? 7.57 -21.297 -36.281 1 97.69 439 LEU B C 1
ATOM 7544 O O . LEU B 1 439 ? 8.297 -20.641 -37.031 1 97.69 439 LEU B O 1
ATOM 7548 N N . GLY B 1 440 ? 7.82 -22.531 -36 1 97.69 440 GLY B N 1
ATOM 7549 C CA . GLY B 1 440 ? 9.055 -23.203 -36.344 1 97.69 440 GLY B CA 1
ATOM 7550 C C . GLY B 1 440 ? 10.07 -23.203 -35.219 1 97.69 440 GLY B C 1
ATOM 7551 O O . GLY B 1 440 ? 10.234 -22.203 -34.5 1 97.69 440 GLY B O 1
ATOM 7552 N N . ASP B 1 441 ? 10.648 -24.359 -35.031 1 96.38 441 ASP B N 1
ATOM 7553 C CA . ASP B 1 441 ? 11.609 -24.531 -33.969 1 96.38 441 ASP B CA 1
ATOM 7554 C C . ASP B 1 441 ? 12.75 -23.531 -34.062 1 96.38 441 ASP B C 1
ATOM 7556 O O . ASP B 1 441 ? 13.211 -22.984 -33.062 1 96.38 441 ASP B O 1
ATOM 7560 N N . ASP B 1 442 ? 13.188 -23.266 -35.25 1 97.12 442 ASP B N 1
ATOM 7561 C CA . ASP B 1 442 ? 14.312 -22.359 -35.469 1 97.12 442 ASP B CA 1
ATOM 7562 C C . ASP B 1 442 ? 13.953 -20.938 -35.062 1 97.12 442 ASP B C 1
ATOM 7564 O O . ASP B 1 442 ? 14.773 -20.234 -34.469 1 97.12 442 ASP B O 1
ATOM 7568 N N . VAL B 1 443 ? 12.781 -20.562 -35.344 1 98.19 443 VAL B N 1
ATOM 7569 C CA . VAL B 1 443 ? 12.312 -19.234 -35 1 98.19 443 VAL B CA 1
ATOM 7570 C C . VAL B 1 443 ? 12.219 -19.094 -33.5 1 98.19 443 VAL B C 1
ATOM 7572 O O . VAL B 1 443 ? 12.633 -18.078 -32.938 1 98.19 443 VAL B O 1
ATOM 7575 N N . VAL B 1 444 ? 11.656 -20.094 -32.844 1 98.38 444 VAL B N 1
ATOM 7576 C CA . VAL B 1 444 ? 11.523 -20.078 -31.375 1 98.38 444 VAL B CA 1
ATOM 7577 C C . VAL B 1 444 ? 12.898 -19.984 -30.734 1 98.38 444 VAL B C 1
ATOM 7579 O O . VAL B 1 444 ? 13.109 -19.156 -29.828 1 98.38 444 VAL B O 1
ATOM 7582 N N . GLN B 1 445 ? 13.844 -20.75 -31.234 1 97.94 445 GLN B N 1
ATOM 7583 C CA . GLN B 1 445 ? 15.203 -20.719 -30.688 1 97.94 445 GLN B CA 1
ATOM 7584 C C . GLN B 1 445 ? 15.844 -19.344 -30.875 1 97.94 445 GLN B C 1
ATOM 7586 O O . GLN B 1 445 ? 16.516 -18.844 -29.969 1 97.94 445 GLN B O 1
ATOM 7591 N N . GLU B 1 446 ? 15.641 -18.828 -32 1 98.31 446 GLU B N 1
ATOM 7592 C CA . GLU B 1 446 ? 16.203 -17.516 -32.312 1 98.31 446 GLU B CA 1
ATOM 7593 C C . GLU B 1 446 ? 15.602 -16.453 -31.391 1 98.31 446 GLU B C 1
ATOM 7595 O O . GLU B 1 446 ? 16.312 -15.562 -30.906 1 98.31 446 GLU B O 1
ATOM 7600 N N . CYS B 1 447 ? 14.266 -16.516 -31.203 1 98.44 447 CYS B N 1
ATOM 7601 C CA . CYS B 1 447 ? 13.602 -15.602 -30.281 1 98.44 447 CYS B CA 1
ATOM 7602 C C . CYS B 1 447 ? 14.219 -15.664 -28.891 1 98.44 447 CYS B C 1
ATOM 7604 O O . CYS B 1 447 ? 14.555 -14.633 -28.312 1 98.44 447 CYS B O 1
ATOM 7606 N N . ILE B 1 448 ? 14.484 -16.859 -28.406 1 98.62 448 ILE B N 1
ATOM 7607 C CA . ILE B 1 448 ? 14.992 -17.062 -27.062 1 98.62 448 ILE B CA 1
ATOM 7608 C C . ILE B 1 448 ? 16.453 -16.609 -26.984 1 98.62 448 ILE B C 1
ATOM 7610 O O . ILE B 1 448 ? 16.828 -15.859 -26.078 1 98.62 448 ILE B O 1
ATOM 7614 N N . ARG B 1 449 ? 17.266 -16.969 -27.984 1 97.88 449 ARG B N 1
ATOM 7615 C CA . ARG B 1 449 ? 18.688 -16.688 -28.016 1 97.88 449 ARG B CA 1
ATOM 7616 C C . ARG B 1 449 ? 18.938 -15.18 -28.031 1 97.88 449 ARG B C 1
ATOM 7618 O O . ARG B 1 449 ? 19.906 -14.695 -27.438 1 97.88 449 ARG B O 1
ATOM 7625 N N . THR B 1 450 ? 18.047 -14.445 -28.656 1 98 450 THR B N 1
ATOM 7626 C CA . THR B 1 450 ? 18.266 -13.023 -28.875 1 98 450 THR B CA 1
ATOM 7627 C C . THR B 1 450 ? 17.469 -12.188 -27.891 1 98 450 THR B C 1
ATOM 7629 O O . THR B 1 450 ? 17.703 -10.984 -27.75 1 98 450 THR B O 1
ATOM 7632 N N . GLY B 1 451 ? 16.469 -12.812 -27.203 1 98.12 451 GLY B N 1
ATOM 7633 C CA . GLY B 1 451 ? 15.625 -12.086 -26.281 1 98.12 451 GLY B CA 1
ATOM 7634 C C . GLY B 1 451 ? 14.492 -11.344 -26.969 1 98.12 451 GLY B C 1
ATOM 7635 O O . GLY B 1 451 ? 13.805 -10.531 -26.344 1 98.12 451 GLY B O 1
ATOM 7636 N N . LYS B 1 452 ? 14.328 -11.5 -28.25 1 98 452 LYS B N 1
ATOM 7637 C CA . LYS B 1 452 ? 13.211 -10.922 -29 1 98 452 LYS B CA 1
ATOM 7638 C C . LYS B 1 452 ? 11.992 -11.844 -28.969 1 98 452 LYS B C 1
ATOM 7640 O O . LYS B 1 452 ? 11.625 -12.43 -29.984 1 98 452 LYS B O 1
ATOM 7645 N N . MET B 1 453 ? 11.266 -11.859 -27.891 1 97.94 453 MET B N 1
ATOM 7646 C CA . MET B 1 453 ? 10.312 -12.883 -27.484 1 97.94 453 MET B CA 1
ATOM 7647 C C . MET B 1 453 ? 8.93 -12.586 -28.062 1 97.94 453 MET B C 1
ATOM 7649 O O . MET B 1 453 ? 7.996 -13.375 -27.891 1 97.94 453 MET B O 1
ATOM 7653 N N . GLU B 1 454 ? 8.742 -11.5 -28.781 1 97.44 454 GLU B N 1
ATOM 7654 C CA . GLU B 1 454 ? 7.438 -10.984 -29.172 1 97.44 454 GLU B CA 1
ATOM 7655 C C . GLU B 1 454 ? 6.648 -12.023 -29.969 1 97.44 454 GLU B C 1
ATOM 7657 O O . GLU B 1 454 ? 5.449 -12.195 -29.75 1 97.44 454 GLU B O 1
ATOM 7662 N N . PRO B 1 455 ? 7.348 -12.75 -30.953 1 98.31 455 PRO B N 1
ATOM 7663 C CA . PRO B 1 455 ? 6.574 -13.75 -31.688 1 98.31 455 PRO B CA 1
ATOM 7664 C C . PRO B 1 455 ? 5.996 -14.836 -30.781 1 98.31 455 PRO B C 1
ATOM 7666 O O . PRO B 1 455 ? 4.883 -15.312 -31.016 1 98.31 455 PRO B O 1
ATOM 7669 N N . ILE B 1 456 ? 6.691 -15.211 -29.766 1 98.5 456 ILE B N 1
ATOM 7670 C CA . ILE B 1 456 ? 6.234 -16.219 -28.828 1 98.5 456 ILE B CA 1
ATOM 7671 C C . ILE B 1 456 ? 5.09 -15.656 -27.984 1 98.5 456 ILE B C 1
ATOM 7673 O O . ILE B 1 456 ? 4.055 -16.312 -27.812 1 98.5 456 ILE B O 1
ATOM 7677 N N . PHE B 1 457 ? 5.23 -14.398 -27.5 1 97.69 457 PHE B N 1
ATOM 7678 C CA . PHE B 1 457 ? 4.223 -13.766 -26.656 1 97.69 457 PHE B CA 1
ATOM 7679 C C . PHE B 1 457 ? 2.924 -13.555 -27.438 1 97.69 457 PHE B C 1
ATOM 7681 O O . PHE B 1 457 ? 1.834 -13.688 -26.875 1 97.69 457 PHE B O 1
ATOM 7688 N N . THR B 1 458 ? 3.057 -13.211 -28.688 1 97.88 458 THR B N 1
ATOM 7689 C CA . THR B 1 458 ? 1.88 -13.016 -29.516 1 97.88 458 THR B CA 1
ATOM 7690 C C . THR B 1 458 ? 1.056 -14.297 -29.609 1 97.88 458 THR B C 1
ATOM 7692 O O . THR B 1 458 ? -0.172 -14.258 -29.5 1 97.88 458 THR B O 1
ATOM 7695 N N . LEU B 1 459 ? 1.729 -15.414 -29.781 1 98.06 459 LEU B N 1
ATOM 7696 C CA . LEU B 1 459 ? 1.02 -16.688 -29.844 1 98.06 459 LEU B CA 1
ATOM 7697 C C . LEU B 1 459 ? 0.456 -17.062 -28.469 1 98.06 459 LEU B C 1
ATOM 7699 O O . LEU B 1 459 ? -0.643 -17.609 -28.375 1 98.06 459 LEU B O 1
ATOM 7703 N N . GLN B 1 460 ? 1.209 -16.859 -27.391 1 97.69 460 GLN B N 1
ATOM 7704 C CA . GLN B 1 460 ? 0.672 -17.109 -26.047 1 97.69 460 GLN B CA 1
ATOM 7705 C C . GLN B 1 460 ? -0.608 -16.312 -25.812 1 97.69 460 GLN B C 1
ATOM 7707 O O . GLN B 1 460 ? -1.571 -16.828 -25.25 1 97.69 460 GLN B O 1
ATOM 7712 N N . LYS B 1 461 ? -0.557 -15.016 -26.188 1 97.06 461 LYS B N 1
ATOM 7713 C CA . LYS B 1 461 ? -1.718 -14.148 -26.016 1 97.06 461 LYS B CA 1
ATOM 7714 C C . LYS B 1 461 ? -2.924 -14.695 -26.781 1 97.06 461 LYS B C 1
ATOM 7716 O O . LYS B 1 461 ? -4.016 -14.805 -26.219 1 97.06 461 LYS B O 1
ATOM 7721 N N . GLU B 1 462 ? -2.705 -15.07 -27.969 1 97.06 462 GLU B N 1
ATOM 7722 C CA . GLU B 1 462 ? -3.773 -15.57 -28.828 1 97.06 462 GLU B CA 1
ATOM 7723 C C . GLU B 1 462 ? -4.328 -16.891 -28.312 1 97.06 462 GLU B C 1
ATOM 7725 O O . GLU B 1 462 ? -5.543 -17.109 -28.328 1 97.06 462 GLU B O 1
ATOM 7730 N N . LEU B 1 463 ? -3.479 -17.703 -27.844 1 97.56 463 LEU B N 1
ATOM 7731 C CA . LEU B 1 463 ? -3.863 -19.078 -27.516 1 97.56 463 LEU B CA 1
ATOM 7732 C C . LEU B 1 463 ? -4.43 -19.141 -26.094 1 97.56 463 LEU B C 1
ATOM 7734 O O . LEU B 1 463 ? -5.312 -19.953 -25.812 1 97.56 463 LEU B O 1
ATOM 7738 N N . ILE B 1 464 ? -3.893 -18.312 -25.219 1 97.06 464 ILE B N 1
ATOM 7739 C CA . ILE B 1 464 ? -4.215 -18.531 -23.812 1 97.06 464 ILE B CA 1
ATOM 7740 C C . ILE B 1 464 ? -4.625 -17.219 -23.172 1 97.06 464 ILE B C 1
ATOM 7742 O O . ILE B 1 464 ? -5.727 -17.094 -22.625 1 97.06 464 ILE B O 1
ATOM 7746 N N . TRP B 1 465 ? -3.777 -16.125 -23.219 1 96.69 465 TRP B N 1
ATOM 7747 C CA . TRP B 1 465 ? -3.898 -14.945 -22.359 1 96.69 465 TRP B CA 1
ATOM 7748 C C . TRP B 1 465 ? -5.23 -14.242 -22.594 1 96.69 465 TRP B C 1
ATOM 7750 O O . TRP B 1 465 ? -5.984 -14.008 -21.641 1 96.69 465 TRP B O 1
ATOM 7760 N N . ASP B 1 466 ? -5.605 -13.922 -23.75 1 95.25 466 ASP B N 1
ATOM 7761 C CA . ASP B 1 466 ? -6.754 -13.055 -24.016 1 95.25 466 ASP B CA 1
ATOM 7762 C C . ASP B 1 466 ? -8.062 -13.82 -23.844 1 95.25 466 ASP B C 1
ATOM 7764 O O . ASP B 1 466 ? -9.148 -13.25 -24 1 95.25 466 ASP B O 1
ATOM 7768 N N . LYS B 1 467 ? -7.961 -15.164 -23.5 1 96.5 467 LYS B N 1
ATOM 7769 C CA . LYS B 1 467 ? -9.156 -15.961 -23.281 1 96.5 467 LYS B CA 1
ATOM 7770 C C . LYS B 1 467 ? -9.648 -15.836 -21.844 1 96.5 467 LYS B C 1
ATOM 7772 O O . LYS B 1 467 ? -10.859 -15.859 -21.594 1 96.5 467 LYS B O 1
ATOM 7777 N N . GLY B 1 468 ? -8.664 -15.734 -20.922 1 95 468 GLY B N 1
ATOM 7778 C CA . GLY B 1 468 ? -9.07 -15.695 -19.531 1 95 468 GLY B CA 1
ATOM 7779 C C . GLY B 1 468 ? -10.016 -16.812 -19.141 1 95 468 GLY B C 1
ATOM 7780 O O . GLY B 1 468 ? -9.742 -17.984 -19.406 1 95 468 GLY B O 1
ATOM 7781 N N . CYS B 1 469 ? -11.188 -16.469 -18.656 1 96.88 469 CYS B N 1
ATOM 7782 C CA . CYS B 1 469 ? -12.164 -17.438 -18.203 1 96.88 469 CYS B CA 1
ATOM 7783 C C . CYS B 1 469 ? -13.273 -17.625 -19.219 1 96.88 469 CYS B C 1
ATOM 7785 O O . CYS B 1 469 ? -14.375 -18.078 -18.875 1 96.88 469 CYS B O 1
ATOM 7787 N N . LEU B 1 470 ? -13.047 -17.219 -20.469 1 97.06 470 LEU B N 1
ATOM 7788 C CA . LEU B 1 470 ? -14.039 -17.406 -21.516 1 97.06 470 LEU B CA 1
ATOM 7789 C C . LEU B 1 470 ? -14.406 -18.891 -21.672 1 97.06 470 LEU B C 1
ATOM 7791 O O . LEU B 1 470 ? -15.562 -19.219 -21.953 1 97.06 470 LEU B O 1
ATOM 7795 N N . TYR B 1 471 ? -13.352 -19.719 -21.484 1 96.12 471 TYR B N 1
ATOM 7796 C CA . TYR B 1 471 ? -13.523 -21.156 -21.625 1 96.12 471 TYR B CA 1
ATOM 7797 C C . TYR B 1 471 ? -13.125 -21.875 -20.328 1 96.12 471 TYR B C 1
ATOM 7799 O O . TYR B 1 471 ? -12.305 -21.375 -19.562 1 96.12 471 TYR B O 1
ATOM 7807 N N . GLU B 1 472 ? -13.734 -23.031 -20.109 1 94.56 472 GLU B N 1
ATOM 7808 C CA . GLU B 1 472 ? -13.242 -23.906 -19.031 1 94.56 472 GLU B CA 1
ATOM 7809 C C . GLU B 1 472 ? -11.891 -24.516 -19.406 1 94.56 472 GLU B C 1
ATOM 7811 O O . GLU B 1 472 ? -11.5 -24.516 -20.562 1 94.56 472 GLU B O 1
ATOM 7816 N N . THR B 1 473 ? -11.211 -25 -18.484 1 94.44 473 THR B N 1
ATOM 7817 C CA . THR B 1 473 ? -9.797 -25.344 -18.625 1 94.44 473 THR B CA 1
ATOM 7818 C C . THR B 1 473 ? -9.602 -26.359 -19.75 1 94.44 473 THR B C 1
ATOM 7820 O O . THR B 1 473 ? -8.734 -26.188 -20.609 1 94.44 473 THR B O 1
ATOM 7823 N N . GLU B 1 474 ? -10.344 -27.391 -19.75 1 93.94 474 GLU B N 1
ATOM 7824 C CA . GLU B 1 474 ? -10.148 -28.438 -20.75 1 93.94 474 GLU B CA 1
ATOM 7825 C C . GLU B 1 474 ? -10.445 -27.922 -22.156 1 93.94 474 GLU B C 1
ATOM 7827 O O . GLU B 1 474 ? -9.727 -28.266 -23.109 1 93.94 474 GLU B O 1
ATOM 7832 N N . ASP B 1 475 ? -11.516 -27.141 -22.297 1 96 475 ASP B N 1
ATOM 7833 C CA . ASP B 1 475 ? -11.812 -26.531 -23.578 1 96 475 ASP B CA 1
ATOM 7834 C C . ASP B 1 475 ? -10.719 -25.547 -23.984 1 96 475 ASP B C 1
ATOM 7836 O O . ASP B 1 475 ? -10.367 -25.469 -25.172 1 96 475 ASP B O 1
ATOM 7840 N N . LEU B 1 476 ? -10.258 -24.797 -23.047 1 96.19 476 LEU B N 1
ATOM 7841 C CA . LEU B 1 476 ? -9.172 -23.859 -23.297 1 96.19 476 LEU B CA 1
ATOM 7842 C C . LEU B 1 476 ? -7.941 -24.578 -23.828 1 96.19 476 LEU B C 1
ATOM 7844 O O . LEU B 1 476 ? -7.34 -24.141 -24.812 1 96.19 476 LEU B O 1
ATOM 7848 N N . LEU B 1 477 ? -7.578 -25.672 -23.219 1 95.44 477 LEU B N 1
ATOM 7849 C CA . LEU B 1 477 ? -6.422 -26.469 -23.625 1 95.44 477 LEU B CA 1
ATOM 7850 C C . LEU B 1 477 ? -6.605 -27 -25.031 1 95.44 477 LEU B C 1
ATOM 7852 O O . LEU B 1 477 ? -5.688 -26.938 -25.859 1 95.44 477 LEU B O 1
ATOM 7856 N N . ARG B 1 478 ? -7.789 -27.484 -25.281 1 96.56 478 ARG B N 1
ATOM 7857 C CA . ARG B 1 478 ? -8.07 -28.047 -26.594 1 96.56 478 ARG B CA 1
ATOM 7858 C C . ARG B 1 478 ? -8.016 -26.969 -27.672 1 96.56 478 ARG B C 1
ATOM 7860 O O . ARG B 1 478 ? -7.488 -27.203 -28.766 1 96.56 478 ARG B O 1
ATOM 7867 N N . ARG B 1 479 ? -8.578 -25.875 -27.359 1 97.12 479 ARG B N 1
ATOM 7868 C CA . ARG B 1 479 ? -8.57 -24.781 -28.312 1 97.12 479 ARG B CA 1
ATOM 7869 C C . ARG B 1 479 ? -7.156 -24.266 -28.562 1 97.12 479 ARG B C 1
ATOM 7871 O O . ARG B 1 479 ? -6.805 -23.875 -29.672 1 97.12 479 ARG B O 1
ATOM 7878 N N . ALA B 1 480 ? -6.34 -24.234 -27.531 1 97.5 480 ALA B N 1
ATOM 7879 C CA . ALA B 1 480 ? -4.996 -23.672 -27.594 1 97.5 480 ALA B CA 1
ATOM 7880 C C . ALA B 1 480 ? -4.035 -24.625 -28.297 1 97.5 480 ALA B C 1
ATOM 7882 O O . ALA B 1 480 ? -3.168 -24.188 -29.062 1 97.5 480 ALA B O 1
ATOM 7883 N N . THR B 1 481 ? -4.238 -25.953 -28.031 1 97.62 481 THR B N 1
ATOM 7884 C CA . THR B 1 481 ? -3.174 -26.859 -28.453 1 97.62 481 THR B CA 1
ATOM 7885 C C . THR B 1 481 ? -3.707 -27.922 -29.406 1 97.62 481 THR B C 1
ATOM 7887 O O . THR B 1 481 ? -2.936 -28.688 -29.984 1 97.62 481 THR B O 1
ATOM 7890 N N . GLY B 1 482 ? -5.031 -27.984 -29.547 1 96.88 482 GLY B N 1
ATOM 7891 C CA . GLY B 1 482 ? -5.652 -28.953 -30.438 1 96.88 482 GLY B CA 1
ATOM 7892 C C . GLY B 1 482 ? -5.879 -30.297 -29.797 1 96.88 482 GLY B C 1
ATOM 7893 O O . GLY B 1 482 ? -6.426 -31.203 -30.406 1 96.88 482 GLY B O 1
ATOM 7894 N N . GLU B 1 483 ? -5.516 -30.469 -28.531 1 95 483 GLU B N 1
ATOM 7895 C CA . GLU B 1 483 ? -5.652 -31.75 -27.844 1 95 483 GLU B CA 1
ATOM 7896 C C . GLU B 1 483 ? -5.898 -31.547 -26.344 1 95 483 GLU B C 1
ATOM 7898 O O . GLU B 1 483 ? -5.762 -30.438 -25.828 1 95 483 GLU B O 1
ATOM 7903 N N . ARG B 1 484 ? -6.355 -32.594 -25.703 1 94.06 484 ARG B N 1
ATOM 7904 C CA . ARG B 1 484 ? -6.414 -32.625 -24.25 1 94.06 484 ARG B CA 1
ATOM 7905 C C . ARG B 1 484 ? -5.016 -32.656 -23.641 1 94.06 484 ARG B C 1
ATOM 7907 O O . ARG B 1 484 ? -4.023 -32.781 -24.359 1 94.06 484 ARG B O 1
ATOM 7914 N N . LEU B 1 485 ? -4.941 -32.469 -22.391 1 95.94 485 LEU B N 1
ATOM 7915 C CA . LEU B 1 485 ? -3.641 -32.562 -21.734 1 95.94 485 LEU B CA 1
ATOM 7916 C C . LEU B 1 485 ? -2.994 -33.906 -22 1 95.94 485 LEU B C 1
ATOM 7918 O O . LEU B 1 485 ? -3.6 -34.969 -21.75 1 95.94 485 LEU B O 1
ATOM 7922 N N . ARG B 1 486 ? -1.882 -33.844 -22.594 1 95.12 486 ARG B N 1
ATOM 7923 C CA . ARG B 1 486 ? -1.145 -35.062 -22.922 1 95.12 486 ARG B CA 1
ATOM 7924 C C . ARG B 1 486 ? 0.227 -35.062 -22.25 1 95.12 486 ARG B C 1
ATOM 7926 O O . ARG B 1 486 ? 1.068 -34.219 -22.547 1 95.12 486 ARG B O 1
ATOM 7933 N N . THR B 1 487 ? 0.484 -36.062 -21.469 1 97.44 487 THR B N 1
ATOM 7934 C CA . THR B 1 487 ? 1.753 -36.188 -20.75 1 97.44 487 THR B CA 1
ATOM 7935 C C . THR B 1 487 ? 2.885 -36.531 -21.719 1 97.44 487 THR B C 1
ATOM 7937 O O . THR B 1 487 ? 4.062 -36.406 -21.375 1 97.44 487 THR B O 1
ATOM 7940 N N . THR B 1 488 ? 2.547 -36.938 -22.953 1 97.88 488 THR B N 1
ATOM 7941 C CA . THR B 1 488 ? 3.547 -37.312 -23.953 1 97.88 488 THR B CA 1
ATOM 7942 C C . THR B 1 488 ? 4.426 -36.094 -24.297 1 97.88 488 THR B C 1
ATOM 7944 O O . THR B 1 488 ? 5.617 -36.25 -24.578 1 97.88 488 THR B O 1
ATOM 7947 N N . HIS B 1 489 ? 3.82 -34.906 -24.375 1 97.88 489 HIS B N 1
ATOM 7948 C CA . HIS B 1 489 ? 4.613 -33.719 -24.625 1 97.88 489 HIS B CA 1
ATOM 7949 C C . HIS B 1 489 ? 5.625 -33.469 -23.5 1 97.88 489 HIS B C 1
ATOM 7951 O O . HIS B 1 489 ? 6.758 -33.062 -23.766 1 97.88 489 HIS B O 1
ATOM 7957 N N . PHE B 1 490 ? 5.176 -33.75 -22.312 1 98.12 490 PHE B N 1
ATOM 7958 C CA . PHE B 1 490 ? 6.031 -33.594 -21.141 1 98.12 490 PHE B CA 1
ATOM 7959 C C . PHE B 1 490 ? 7.195 -34.562 -21.172 1 98.12 490 PHE B C 1
ATOM 7961 O O . PHE B 1 490 ? 8.352 -34.188 -20.969 1 98.12 490 PHE B O 1
ATOM 7968 N N . LYS B 1 491 ? 6.902 -35.75 -21.438 1 98.25 491 LYS B N 1
ATOM 7969 C CA . LYS B 1 491 ? 7.93 -36.781 -21.531 1 98.25 491 LYS B CA 1
ATOM 7970 C C . LYS B 1 491 ? 8.945 -36.438 -22.625 1 98.25 491 LYS B C 1
ATOM 7972 O O . LYS B 1 491 ? 10.148 -36.5 -22.406 1 98.25 491 LYS B O 1
ATOM 7977 N N . GLU B 1 492 ? 8.469 -36.125 -23.766 1 97.94 492 GLU B N 1
ATOM 7978 C CA . GLU B 1 492 ? 9.336 -35.781 -24.891 1 97.94 492 GLU B CA 1
ATOM 7979 C C . GLU B 1 492 ? 10.219 -34.594 -24.547 1 97.94 492 GLU B C 1
ATOM 7981 O O . GLU B 1 492 ? 11.414 -34.594 -24.875 1 97.94 492 GLU B O 1
ATOM 7986 N N . HIS B 1 493 ? 9.617 -33.625 -23.953 1 97.88 493 HIS B N 1
ATOM 7987 C CA . HIS B 1 493 ? 10.359 -32.438 -23.547 1 97.88 493 HIS B CA 1
ATOM 7988 C C . HIS B 1 493 ? 11.516 -32.781 -22.625 1 97.88 493 HIS B C 1
ATOM 7990 O O . HIS B 1 493 ? 12.648 -32.344 -22.844 1 97.88 493 HIS B O 1
ATOM 7996 N N . LEU B 1 494 ? 11.25 -33.562 -21.578 1 98 494 LEU B N 1
ATOM 7997 C CA . LEU B 1 494 ? 12.266 -33.938 -20.609 1 98 494 LEU B CA 1
ATOM 7998 C C . LEU B 1 494 ? 13.344 -34.812 -21.25 1 98 494 LEU B C 1
ATOM 8000 O O . LEU B 1 494 ? 14.531 -34.656 -20.953 1 98 494 LEU B O 1
ATOM 8004 N N . GLU B 1 495 ? 12.953 -35.688 -22.141 1 97.56 495 GLU B N 1
ATOM 8005 C CA . GLU B 1 495 ? 13.922 -36.531 -22.812 1 97.56 495 GLU B CA 1
ATOM 8006 C C . GLU B 1 495 ? 14.82 -35.75 -23.75 1 97.56 495 GLU B C 1
ATOM 8008 O O . GLU B 1 495 ? 16.031 -35.969 -23.797 1 97.56 495 GLU B O 1
ATOM 8013 N N . ARG B 1 496 ? 14.234 -34.875 -24.484 1 96.5 496 ARG B N 1
ATOM 8014 C CA . ARG B 1 496 ? 15 -34.031 -25.406 1 96.5 496 ARG B CA 1
ATOM 8015 C C . ARG B 1 496 ? 16.016 -33.188 -24.656 1 96.5 496 ARG B C 1
ATOM 8017 O O . ARG B 1 496 ? 17.156 -33.031 -25.094 1 96.5 496 ARG B O 1
ATOM 8024 N N . ARG B 1 497 ? 15.664 -32.656 -23.547 1 96.5 497 ARG B N 1
ATOM 8025 C CA . ARG B 1 497 ? 16.531 -31.719 -22.828 1 96.5 497 ARG B CA 1
ATOM 8026 C C . ARG B 1 497 ? 17.578 -32.469 -22.016 1 96.5 497 ARG B C 1
ATOM 8028 O O . ARG B 1 497 ? 18.766 -32.156 -22.062 1 96.5 497 ARG B O 1
ATOM 8035 N N . TYR B 1 498 ? 17.172 -33.531 -21.328 1 95.62 498 TYR B N 1
ATOM 8036 C CA . TYR B 1 498 ? 18.047 -34.062 -20.297 1 95.62 498 TYR B CA 1
ATOM 8037 C C . TYR B 1 498 ? 18.688 -35.375 -20.734 1 95.62 498 TYR B C 1
ATOM 8039 O O . TYR B 1 498 ? 19.734 -35.781 -20.219 1 95.62 498 TYR B O 1
ATOM 8047 N N . LEU B 1 499 ? 18.047 -36.062 -21.625 1 94.06 499 LEU B N 1
ATOM 8048 C CA . LEU B 1 499 ? 18.578 -37.344 -22.062 1 94.06 499 LEU B CA 1
ATOM 8049 C C . LEU B 1 499 ? 19.344 -37.188 -23.375 1 94.06 499 LEU B C 1
ATOM 8051 O O . LEU B 1 499 ? 20.469 -37.656 -23.5 1 94.06 499 LEU B O 1
ATOM 8055 N N . ARG B 1 500 ? 18.688 -36.469 -24.344 1 93.69 500 ARG B N 1
ATOM 8056 C CA . ARG B 1 500 ? 19.25 -36.375 -25.688 1 93.69 500 ARG B CA 1
ATOM 8057 C C . ARG B 1 500 ? 20.016 -35.062 -25.875 1 93.69 500 ARG B C 1
ATOM 8059 O O . ARG B 1 500 ? 20.781 -34.906 -26.828 1 93.69 500 ARG B O 1
ATOM 8066 N N . HIS B 1 501 ? 19.812 -34.062 -25.094 1 90.69 501 HIS B N 1
ATOM 8067 C CA . HIS B 1 501 ? 20.453 -32.75 -25.156 1 90.69 501 HIS B CA 1
ATOM 8068 C C . HIS B 1 501 ? 20.172 -32.062 -26.484 1 90.69 501 HIS B C 1
ATOM 8070 O O . HIS B 1 501 ? 21.094 -31.547 -27.125 1 90.69 501 HIS B O 1
ATOM 8076 N N . GLU B 1 502 ? 18.859 -32.062 -26.844 1 90.12 502 GLU B N 1
ATOM 8077 C CA . GLU B 1 502 ? 18.375 -31.5 -28.109 1 90.12 502 GLU B CA 1
ATOM 8078 C C . GLU B 1 502 ? 17.359 -30.391 -27.891 1 90.12 502 GLU B C 1
ATOM 8080 O O . GLU B 1 502 ? 16.578 -30.078 -28.781 1 90.12 502 GLU B O 1
ATOM 8085 N N . ASP B 1 503 ? 17.422 -29.859 -26.797 1 86.69 503 ASP B N 1
ATOM 8086 C CA . ASP B 1 503 ? 16.312 -28.969 -26.531 1 86.69 503 ASP B CA 1
ATOM 8087 C C . ASP B 1 503 ? 16.516 -27.609 -27.188 1 86.69 503 ASP B C 1
ATOM 8089 O O . ASP B 1 503 ? 17.656 -27.234 -27.484 1 86.69 503 ASP B O 1
#

Foldseek 3Di:
DVLLVVLLVLLLVLLVLVLVLQVLVVCVFFPDDPVCVVVSVVVNVVSVVVSLCSLQPPSNVVSLVVCVVVVVVDDLLSNLLSVLSVVVNLLSNLDDPVLVVQLVVLLVVLLVVLVVCLVVVNVVSNLVSLQSLLVSLLVSLVSQCVSPVDHSLVSLLCVFAPPDDVVLLCVLLVVCLVPLLVVLVLLCVVCVVVVVPFDADDWQFDPVLLVVLLVVLLVLLPPDCVQEEEGEGPDWAWTRALSYIYTYAYDDRRDSLRSNLSSQLRSQLNLLRNQAAAVVSPSTQQRGAQGLLQSLLRSCLRRPVQVLALLLLLVVLVSCCVRGNDDPNRDSVSSNCVSQPADQDLALVPHHPSLNVLLLSLQLVVLVCSSVVVDGSVCSQVSQQVSCCSRRVDGCVSPCSSTVSVDCCSSSSNGSNSSSNVSSNLLNLLLVVQLCVVQNPVRCSVCSNNSVCVSVSVLCSVLHRHRRSSDRDQVSSCSRRVDGRDCVSVVVSCCCVRPVNND/DVLLVVLLVLLLVLLVLVLVLQVLVVCLFFPDDPVCVVVSVVVSVVSVVVSLCSLQPPSNVVSLVVCVVVVVVDDLLSNLLSVLSVVVNLLSNLDDPVLVVQLVVLLVVLLVVLVVCLVVVNVVSNLVSLQSLLVSLLVSLVSQCVSPVDHSLVSLLCVFAPPDDVVLLCVLLVVCLVPLLVVLVLLCVVCVVVVVPFDADDWQFDPVLLVVLLVVLLVLLPPDCVQEEEGEGPDWAWTRALSYIYTYAYDDRRDSLRSNLSSQLRSQLNLLRNQAAAVVSGSTQQRGAQGLLQSLLRSCLRRPVQVLALLLLLVVLVSCCVRGNDDPNRDSVSSNCVSQPADQFLALVPHHPSLNVLLLSLQQVVLVCSSVVVDGSVCSQVSQQVSCCSRRVDGCVSPCSSTVSVDCCSSSSNGSNSSSNVSSNLLNLLLVVQLCVVQNPVRCSVCSNNSVCVSVSVLCSVLHRHRRSSDRDQVSSCSRRVDGRDCVSVVVSCCCVRPVNND

Organism: Leptomonas pyrrhocoris (NCBI:txid157538)